Protein AF-A0A8H5QKA5-F1 (afdb_monomer)

Secondary structure (DSSP, 8-state):
---------------------------PPPPHHHHH----HHHHHHHHHHHTT-----SSSB---TTSHHHHHHHHHHHHHHHHTT-EEEEBTT--EEEEE--S-TTSPPEEEEEES---TTB-SSTTHHHHHHHHHHHHHHHHTT---SS-EEEEEESSSS-SSEESSSHHHHHHTTSS-HHHHHT-EETT--S-BHHHHHHHHT---SB--STTTS--SEEEEEEE-SSSTTTTTT-SEEEEEEE-EEEEEEEEEE---EETTTS-GGG---HHHHHHHHHHHHHHHHHHTTSEEEEEEEEEES-STTEE--EEEEEEEEEESSHHHHHHHHHHHHHHHHHHHHHHT-EEEEEEEEEEPPEE--HHHHHHHHHHHGGG--EEEE-S--THHHHTTTS-EEEEEE--GGG--SSTT----HHHHHHHHHHHHHHHHHHHHHHT-TTTTTSSS--------------------------------------------------PPP----SHHHHHHHHHTT---S--PPPPPPPP--------PPPPSSS-HHHHT-HHHHHHHHHHHHHHHHHH----GGGTTS-TT---IIIIIHHHHHHT-HHHHHHHHHHHHHHHHHTTS--TT-HHHHHHHHHHHHHHHHS---SSPPPHHHHHHHHHHHHHHHHH-TTTTTTHHHHHHHHHHHHHH-GGGTT---TTHHHHHHHHHHHHHHHHHSS-S-SPPPPHHHHHTTSPPHHHHHHHS-GGGTT-SS-TTSSS-GGGHHHHHHHHHHHHHHHTT-EEPP----------PPP------PPP-EEHHHHHHHHHHHHHHHHHHHHHT---GGG--S----------HHHHHHHHHHHHHHHHHHHIIIIIS---TTSHHHHHHHHHHHHHTTSS-TTSTTGGGGHHHHHHHHHT--SHHHHHHHHHHHTT--GGGGGTHHHHHHHHHHHHHHHHH-TT--HHHHGGGS-TTGGGSS--

pLDDT: mean 76.76, std 24.2, range [22.05, 98.88]

Solvent-accessible surface area (backbone atoms only — not comparable to full-atom values): 55993 Å² total; per-residue (Å²): 142,89,89,86,83,61,64,75,73,71,96,74,74,89,74,79,77,72,81,75,80,88,71,84,75,73,93,69,76,82,48,74,64,61,72,64,66,64,66,64,44,68,58,46,48,50,48,44,60,55,52,53,66,45,40,51,93,62,103,40,55,25,22,16,37,54,60,36,80,34,27,41,50,47,55,51,49,52,50,54,56,35,46,73,77,67,22,54,73,48,34,15,56,60,42,26,36,36,33,33,40,81,27,78,40,72,87,45,47,28,40,33,25,17,34,21,65,40,32,36,74,31,7,26,66,37,62,32,36,44,7,30,46,29,31,51,43,38,55,50,32,33,61,77,71,67,59,78,47,47,39,16,43,27,28,32,33,42,27,36,46,71,20,65,45,34,48,63,50,33,38,28,32,32,22,25,51,64,68,43,52,67,70,63,50,28,62,18,36,36,83,89,67,56,91,59,33,46,40,60,34,26,51,73,67,67,36,56,36,82,42,64,48,32,38,95,75,50,54,56,57,26,44,40,32,38,36,53,52,60,30,46,72,34,48,80,66,76,28,42,25,31,22,32,58,38,38,44,18,38,40,28,36,34,42,38,28,37,38,43,74,42,48,58,89,76,57,54,78,95,73,54,17,42,12,50,65,44,47,55,53,41,53,61,48,41,41,51,42,13,65,77,53,73,40,47,42,43,81,76,47,79,51,67,27,61,87,52,99,56,42,32,24,18,35,20,40,37,33,35,46,31,34,22,81,45,64,70,45,38,54,50,43,55,54,50,44,56,50,47,46,53,49,45,25,62,79,44,67,32,50,75,50,78,48,56,52,43,70,44,67,60,47,67,45,32,68,72,32,28,50,19,32,44,61,30,34,46,91,52,33,45,83,48,76,39,83,72,91,58,52,63,73,30,42,50,78,76,26,47,13,26,42,36,28,16,29,14,50,95,18,40,50,75,25,51,76,27,42,61,56,62,69,25,53,34,51,34,28,41,16,50,46,30,14,52,53,52,46,36,56,44,66,69,32,94,81,42,64,85,74,77,67,86,82,82,82,89,78,82,84,85,83,91,84,83,87,83,85,90,90,82,82,92,83,91,86,84,89,89,88,84,91,89,87,89,89,80,90,85,79,89,86,90,88,88,80,81,93,74,98,80,82,80,89,82,81,81,81,72,62,72,58,56,61,54,50,31,62,75,71,72,61,78,74,100,84,73,84,84,82,81,87,79,86,73,88,81,69,100,62,86,74,85,68,80,82,74,89,80,63,66,67,74,61,77,69,32,69,68,52,52,54,25,45,56,44,32,54,72,43,31,62,77,76,72,42,53,75,67,82,85,65,66,81,57,60,99,85,68,74,56,54,57,58,42,19,45,48,55,44,20,77,79,26,72,24,25,35,30,26,47,37,18,49,30,42,48,59,63,43,61,85,74,53,87,65,94,73,47,65,66,33,53,49,28,43,53,49,14,51,50,41,47,69,64,52,70,94,71,92,72,90,76,58,69,66,62,36,50,34,46,25,39,24,23,39,45,46,20,65,75,40,42,77,86,30,51,68,25,52,60,50,20,50,54,35,46,44,60,56,63,72,39,76,89,49,62,79,58,70,54,83,27,48,62,58,38,53,43,55,40,52,49,40,50,34,35,37,40,64,27,94,60,86,82,69,83,86,66,52,72,73,68,48,60,55,74,46,83,46,72,54,52,52,70,51,59,45,64,73,90,37,75,84,41,79,46,39,61,91,40,64,32,39,72,66,51,52,41,37,45,46,50,45,18,49,51,42,38,40,59,75,71,62,30,55,39,78,71,87,73,94,69,83,86,79,79,82,87,86,82,80,88,78,92,83,72,86,74,76,79,69,43,48,39,69,58,49,53,52,52,51,51,49,36,52,50,42,45,55,52,33,64,60,73,67,65,84,65,81,87,74,66,84,69,89,78,76,93,85,62,100,63,82,58,65,68,59,41,39,48,26,35,27,58,15,43,53,32,29,50,52,42,48,44,38,31,59,69,67,50,41,51,46,80,34,70,68,42,44,50,35,31,49,49,29,55,58,43,51,60,76,49,50,50,88,42,68,50,41,77,54,47,52,64,29,50,49,52,28,48,78,39,49,75,51,68,66,58,47,50,52,48,46,62,59,49,75,52,38,63,71,85,43,64,84,42,33,75,54,54,54,47,44,41,56,48,49,47,54,54,42,72,73,40,70,81,54,36,48,86,71,48,58,81,70,55,64,85,80,55,69,75,69,55,45,104

Sequence (988 aa):
MNSRASLYFSTRRSHLWARPRRRSFSTTTISAQCKQLSISADRLWNDIHHTSQWSSPSPGGLTRLCADDNDKKVRDWFRDQAQSIGATYKVNTIGAQFAILQGTDNSIPPIAMGSHLDSVLTGGKFDGVLGVLAGLEVLRSLKEQGITTHAPIAVVNWTNEEGSRFVPSLGASTVWAEEATVEEVHASRTLDGSPVTMGEELERIGYIGKEPSTFSEFPLSAHFELHNEQGVELENSGKSIGWTSVWQAVYGFEVHLHGQDGHAATYTMNRRQDALVGAAKVIAGIERLAHEFEGFATPTAIHSGPIGFCNIQSTTKTCYLMGNINDARLTAMRKGMEQLVKQTATEHGLTFEIHKVIDLPTGHFTPAAVDCAKRGCGDKGKEITCMSGHDSLMTVLRVPTAMIFVRSRDGISHCAKEWSDKEDCADGALALGQAVLHYDELLSSPSAAQSLIPEADASSQSSRSSYPDPESPDPESEYPADTGIVSASNDKTQAVVRHDPNVSWDTSLHPLFGDIYSLLSGNLSQDSPMPRAVSPIIIDFPPISWPGSDLQTDLVNSSTHHVLWDYFTQRALQVFLCWEPNDARLDKEYNDPYQENIPTVAVRSRPMMLASLALSAFHFAGAGGNFDNNPLVTSLMLEASKALAASRFQQQPRTCEELLATIGTASFLYLLKPTLYADMLPLSRTAAICLLSDARWKNVQMPGYQAIMQIFRWLDICAQCSLKHHVPILDEHTESHLYLRDNERANNLSSSYQQWFVHPLYAFAEALISPLKLVAWLIRVKQQGYIKPSPTYLIPTTGEGPEADSSSSAPFTLSRDRFDELVQEAEKMIRCSCSSVSFDDSQSHIPYNSSSNAPDLRTDLHHITAAVESALIILFYTRLQDVPWTSGLVRSHVAHIVDSLSDVEAGSRSANGIVFPLFVAGLEAVDTENRLKIVKKMDHLPGIWSHRESRFVACLRDVWKIRDSDPGAVWISWIHQVSPEFEDYIPC

Nearest PDB structures (foldseek):
  2v8d-assembly1_A  TM=7.983E-01  e=2.064E-35  Lachancea kluyveri
  4wjb-assembly1_D  TM=7.613E-01  e=1.268E-35  Burkholderia cenocepacia J2315
  3n5f-assembly1_B  TM=7.824E-01  e=3.994E-29  Geobacillus stearothermophilus
  4pxd-assembly1_B  TM=9.186E-01  e=3.989E-27  Escherichia coli K-12
  1z2l-assembly1_B  TM=7.580E-01  e=5.435E-26  Escherichia coli K-12

Radius of gyration: 36.82 Å; Cα contacts (8 Å, |Δi|>4): 1584; chains: 1; bounding box: 89×104×116 Å

Foldseek 3Di:
DDDDQAFDPDPDDPPPPDDDPDDDDPPDPQDPLLVLFAFDLVQLVVLLVVLQVLADDAPFARAFAFLDPSLLVNLVVLQVLLVVLPFDWFAAQLQKIKTKAAAPDAVAAAAEWAFADHAARFFHSFARVLGLSLLSRLSVRCSVSVPHFHYIHMYIHFTQQVCRAFPDHLLLLCVQLVSDPSVVSQQTHGPVPDPHGSSNSCVVSVRSTDQHSYCVRRNHAEYETEGAQLDCPCVVVVFFKEWEWKAWWKWKKKKKKFWDKDFQPPPDPVRGLARVVLVVQLQVQLQVLCVVLVWDKDFPDKDWDDDDPGMRTGIIMIIMMITDNDVVSVVVSVVSSVVSSVVSCVVSVIDMDMGTNDTGHMDTAAVQLSVLLDVLLPPSYDYDYHHDDTSQSSRSSPHRYIYMHGYWVVSHTSHNNTDGDSVSSSSSSSSRSSSSSSVSVLVPDPVNVVPGDDDDDPDDDDDDDDDDDDDDDYDDDDDDDDDDDDDDDDDDDDDDDDDDPDDDDDPPPPDPVVVVVCVQVVDDDDDDDDDDDDDDPDPPDDQPDDDPDPDDVVLVVDPLLVVLVVLQLVCLLLVAFQDDPLVVVQDPPDDDLSNWQQVVLLSVAVLSSLLSSLVSVLQVCVVPDDRPCRPSSVVSLVRSVVSLPVPDPDDDPDDLSNLLSLLNSLLSSCVRFVVVSVCSLVSNLVSLLSQQVDPVNLQDAGRNPLLSLLSSLQLLLLQLQFLDQSDAADDPVSLLSSQDDPSCVVRHQDPSCPVPLPRGSDLAGSLVSRLSSLLSNLLNCVLVVLEDEDDDPDDDDDDDDDDDDDDDDDGHHDYPVVSVVSLVVSVVSLVVSVVVSDDDPVSPPDDDDPPDPDPDSSLLSNLLHLLSSLLSVLSSCQRVVLHFLPDPSNQVSLVSLLVSNLPNDLPHSSLVSSVSSLLSSLLSPPDPVSVVSSLVSLCRHDTPSVVVSVLSNVQSVQSCVQCVVPSSDGPSRSSVVGDPVSVRPRSD

Structure (mmCIF, N/CA/C/O backbone):
data_AF-A0A8H5QKA5-F1
#
_entry.id   AF-A0A8H5QKA5-F1
#
loop_
_atom_site.group_PDB
_atom_site.id
_atom_site.type_symbol
_atom_site.label_atom_id
_atom_site.label_alt_id
_atom_site.label_comp_id
_atom_site.label_asym_id
_atom_site.label_entity_id
_atom_site.label_seq_id
_atom_site.pdbx_PDB_ins_code
_atom_site.Cartn_x
_atom_site.Cartn_y
_atom_site.Cartn_z
_atom_site.occupancy
_atom_site.B_iso_or_equiv
_atom_site.auth_seq_id
_atom_site.auth_comp_id
_atom_site.auth_asym_id
_atom_site.auth_atom_id
_atom_site.pdbx_PDB_model_num
ATOM 1 N N . MET A 1 1 ? -19.096 12.117 -34.069 1.00 24.89 1 MET A N 1
ATOM 2 C CA . MET A 1 1 ? -19.775 12.585 -32.842 1.00 24.89 1 MET A CA 1
ATOM 3 C C . MET A 1 1 ? -19.013 12.016 -31.658 1.00 24.89 1 MET A C 1
ATOM 5 O O . MET A 1 1 ? -19.157 10.829 -31.431 1.00 24.89 1 MET A O 1
ATOM 9 N N . ASN A 1 2 ? -18.141 12.804 -31.018 1.00 28.11 2 ASN A N 1
ATOM 10 C CA . ASN A 1 2 ? -17.542 12.551 -29.694 1.00 28.11 2 ASN A CA 1
ATOM 11 C C . ASN A 1 2 ? -16.556 13.693 -29.397 1.00 28.11 2 ASN A C 1
ATOM 13 O O . ASN A 1 2 ? -15.420 13.661 -29.850 1.00 28.11 2 ASN A O 1
ATOM 17 N N . SER A 1 3 ? -17.020 14.732 -28.702 1.00 27.25 3 SER A N 1
ATOM 18 C CA . SER A 1 3 ? -16.184 15.843 -28.219 1.00 27.25 3 SER A CA 1
ATOM 19 C C . SER A 1 3 ? -16.948 16.637 -27.150 1.00 27.25 3 SER A C 1
ATOM 21 O O . SER A 1 3 ? -17.414 17.748 -27.405 1.00 27.25 3 SER A O 1
ATOM 23 N N . ARG A 1 4 ? -17.173 16.020 -25.983 1.00 30.81 4 ARG A N 1
ATOM 24 C CA . ARG A 1 4 ? -17.752 16.644 -24.775 1.00 30.81 4 ARG A CA 1
ATOM 25 C C . ARG A 1 4 ? -17.465 15.761 -23.555 1.00 30.81 4 ARG A C 1
ATOM 27 O O . ARG A 1 4 ? -18.316 15.016 -23.094 1.00 30.81 4 ARG A O 1
ATOM 34 N N . ALA A 1 5 ? -16.227 15.838 -23.084 1.00 29.02 5 ALA A N 1
ATOM 35 C CA . ALA A 1 5 ? -15.789 15.326 -21.790 1.00 29.02 5 ALA A CA 1
ATOM 36 C C . ALA A 1 5 ? -14.790 16.350 -21.237 1.00 29.02 5 ALA A C 1
ATOM 38 O O . ALA A 1 5 ? -13.581 16.249 -21.424 1.00 29.02 5 ALA A O 1
ATOM 39 N N . SER A 1 6 ? -15.324 17.435 -20.687 1.00 30.33 6 SER A N 1
ATOM 40 C CA . SER A 1 6 ? -14.548 18.524 -20.095 1.00 30.33 6 SER A CA 1
ATOM 41 C C . SER A 1 6 ? -15.332 19.000 -18.887 1.00 30.33 6 SER A C 1
ATOM 43 O O . SER A 1 6 ? -16.369 19.638 -19.070 1.00 30.33 6 SER A O 1
ATOM 45 N N . LEU A 1 7 ? -14.890 18.660 -17.673 1.00 40.94 7 LEU A N 1
ATOM 46 C CA . LEU A 1 7 ? -15.594 19.123 -16.481 1.00 40.94 7 LEU A CA 1
ATOM 47 C C . LEU A 1 7 ? -15.355 20.615 -16.237 1.00 40.94 7 LEU A C 1
ATOM 49 O O . LEU A 1 7 ? -14.324 21.206 -16.587 1.00 40.94 7 LEU A O 1
ATOM 53 N N . TYR A 1 8 ? -16.390 21.240 -15.687 1.00 39.12 8 TYR A N 1
ATOM 54 C CA . TYR A 1 8 ? -16.582 22.676 -15.727 1.00 39.12 8 TYR A CA 1
ATOM 55 C C . TYR A 1 8 ? -16.030 23.365 -14.476 1.00 39.12 8 TYR A C 1
ATOM 57 O O . TYR A 1 8 ? -16.738 23.562 -13.504 1.00 39.12 8 TYR A O 1
ATOM 65 N N . PHE A 1 9 ? -14.828 23.929 -14.585 1.00 30.67 9 PHE A N 1
ATOM 66 C CA . PHE A 1 9 ? -14.593 25.258 -14.012 1.00 30.67 9 PHE A CA 1
ATOM 67 C C . PHE A 1 9 ? -14.630 26.269 -15.158 1.00 30.67 9 PHE A C 1
ATOM 69 O O . PHE A 1 9 ? -13.614 26.574 -15.791 1.00 30.67 9 PHE A O 1
ATOM 76 N N . SER A 1 10 ? -15.838 26.743 -15.490 1.00 28.38 10 SER A N 1
ATOM 77 C CA . SER A 1 10 ? -15.989 27.851 -16.438 1.00 28.38 10 SER A CA 1
ATOM 78 C C . SER A 1 10 ? -15.592 29.156 -15.750 1.00 28.38 10 SER A C 1
ATOM 80 O O . SER A 1 10 ? -15.997 29.419 -14.619 1.00 28.38 10 SER A O 1
ATOM 82 N N . THR A 1 11 ? -14.830 30.007 -16.433 1.00 29.91 11 THR A N 1
ATOM 83 C CA . THR A 1 11 ? -14.388 31.315 -15.928 1.00 29.91 11 THR A CA 1
ATOM 84 C C . THR A 1 11 ? -15.537 32.331 -15.886 1.00 29.91 11 THR A C 1
ATOM 86 O O . THR A 1 11 ? -15.557 33.327 -16.613 1.00 29.91 11 THR A O 1
ATOM 89 N N . ARG A 1 12 ? -16.523 32.108 -15.008 1.00 27.41 12 ARG A N 1
ATOM 90 C CA . ARG A 1 12 ? -17.637 33.030 -14.761 1.00 27.41 12 ARG A CA 1
ATOM 91 C C . ARG A 1 12 ? -17.495 33.741 -13.418 1.00 27.41 12 ARG A C 1
ATOM 93 O O . ARG A 1 12 ? -17.854 33.222 -12.375 1.00 27.41 12 ARG A O 1
ATOM 100 N N . ARG A 1 13 ? -17.064 35.002 -13.530 1.00 28.56 13 ARG A N 1
ATOM 101 C CA . ARG A 1 13 ? -17.043 36.058 -12.502 1.00 28.56 13 ARG A CA 1
ATOM 102 C C . ARG A 1 13 ? -16.205 35.759 -11.258 1.00 28.56 13 ARG A C 1
ATOM 104 O O . ARG A 1 13 ? -16.647 35.152 -10.293 1.00 28.56 13 ARG A O 1
ATOM 111 N N . SER A 1 14 ? -15.052 36.421 -11.221 1.00 26.06 14 SER A N 1
ATOM 112 C CA . SER A 1 14 ? -14.378 36.820 -9.989 1.00 26.06 14 SER A CA 1
ATOM 113 C C . SER A 1 14 ? -15.301 37.698 -9.128 1.00 26.06 14 SER A C 1
ATOM 115 O O . SER A 1 14 ? -15.267 38.932 -9.213 1.00 26.06 14 SER A O 1
ATOM 117 N N . HIS A 1 15 ? -16.131 37.081 -8.291 1.00 27.50 15 HIS A N 1
ATOM 118 C CA . HIS A 1 15 ? -16.776 37.789 -7.195 1.00 27.50 15 HIS A CA 1
ATOM 119 C C . HIS A 1 15 ? -15.710 38.094 -6.141 1.00 27.50 15 HIS A C 1
ATOM 121 O O . HIS A 1 15 ? -15.294 37.236 -5.368 1.00 27.50 15 HIS A O 1
ATOM 127 N N . LEU A 1 16 ? -15.233 39.342 -6.154 1.00 26.19 16 LEU A N 1
ATOM 128 C CA . LEU A 1 16 ? -14.386 39.910 -5.111 1.00 26.19 16 LEU A CA 1
ATOM 129 C C . LEU A 1 16 ? -15.152 39.880 -3.783 1.00 26.19 16 LEU A C 1
ATOM 131 O O . LEU A 1 16 ? -15.903 40.805 -3.474 1.00 26.19 16 LEU A O 1
ATOM 135 N N . TRP A 1 17 ? -14.949 38.824 -2.996 1.00 28.30 17 TRP A N 1
ATOM 136 C CA . TRP A 1 17 ? -15.442 38.751 -1.626 1.00 28.30 17 TRP A CA 1
ATOM 137 C C . TRP A 1 17 ? -14.811 39.888 -0.817 1.00 28.30 17 TRP A C 1
ATOM 139 O O . TRP A 1 17 ? -13.620 39.884 -0.496 1.00 28.30 17 TRP A O 1
ATOM 149 N N . ALA A 1 18 ? -15.614 40.909 -0.517 1.00 25.70 18 ALA A N 1
ATOM 150 C CA . ALA A 1 18 ? -15.181 42.028 0.301 1.00 25.70 18 ALA A CA 1
ATOM 151 C C . ALA A 1 18 ? -14.789 41.515 1.694 1.00 25.70 18 ALA A C 1
ATOM 153 O O . ALA A 1 18 ? -15.564 40.808 2.335 1.00 25.70 18 ALA A O 1
ATOM 154 N N . ARG A 1 19 ? -13.590 41.891 2.168 1.00 23.58 19 ARG A N 1
ATOM 155 C CA . ARG A 1 19 ? -13.053 41.488 3.481 1.00 23.58 19 ARG A CA 1
ATOM 156 C C . ARG A 1 19 ? -14.119 41.614 4.584 1.00 23.58 19 ARG A C 1
ATOM 158 O O . ARG A 1 19 ? -14.478 42.748 4.924 1.00 23.58 19 ARG A O 1
ATOM 165 N N . PRO A 1 20 ? -14.557 40.510 5.219 1.00 27.73 20 PRO A N 1
ATOM 166 C CA . PRO A 1 20 ? -15.410 40.598 6.393 1.00 27.73 20 PRO A CA 1
ATOM 167 C C . PRO A 1 20 ? -14.662 41.333 7.508 1.00 27.73 20 PRO A C 1
ATOM 169 O O . PRO A 1 20 ? -13.478 41.085 7.762 1.00 27.73 20 PRO A O 1
ATOM 172 N N . ARG A 1 21 ? -15.339 42.252 8.203 1.00 25.05 21 ARG A N 1
ATOM 173 C CA . ARG A 1 21 ? -14.777 42.866 9.415 1.00 25.05 21 ARG A CA 1
ATOM 174 C C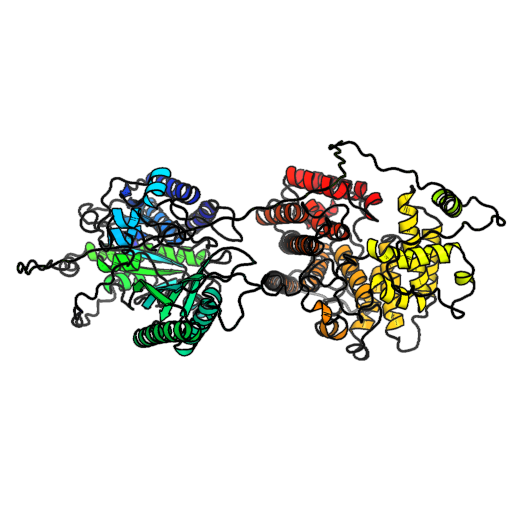 . ARG A 1 21 ? -14.522 41.761 10.440 1.00 25.05 21 ARG A C 1
ATOM 176 O O . ARG A 1 21 ? -15.478 41.115 10.861 1.00 25.05 21 ARG A O 1
ATOM 183 N N . ARG A 1 22 ? -13.270 41.601 10.893 1.00 27.89 22 ARG A N 1
ATOM 184 C CA . ARG A 1 22 ? -12.928 40.752 12.049 1.00 27.89 22 ARG A CA 1
ATOM 185 C C . ARG A 1 22 ? -13.840 41.112 13.228 1.00 27.89 22 ARG A C 1
ATOM 187 O O . ARG A 1 22 ? -13.653 42.152 13.856 1.00 27.89 22 ARG A O 1
ATOM 194 N N . ARG A 1 23 ? -14.802 40.243 13.538 1.00 31.03 23 ARG A N 1
ATOM 195 C CA . ARG A 1 23 ? -15.456 40.183 14.845 1.00 31.03 23 ARG A CA 1
ATOM 196 C C . ARG A 1 23 ? -14.799 39.042 15.605 1.00 31.03 23 ARG A C 1
ATOM 198 O O . ARG A 1 23 ? -14.806 37.911 15.136 1.00 31.03 23 ARG A O 1
ATOM 205 N N . SER A 1 24 ? -14.207 39.349 16.753 1.00 26.58 24 SER A N 1
ATOM 206 C CA . SER A 1 24 ? -13.803 38.323 17.708 1.00 26.58 24 SER A CA 1
ATOM 207 C C . SER A 1 24 ? -15.070 37.727 18.313 1.00 26.58 24 SER A C 1
ATOM 209 O O . SER A 1 24 ? -15.745 38.397 19.100 1.00 26.58 24 SER A O 1
ATOM 211 N N . PHE A 1 25 ? -15.407 36.495 17.944 1.00 36.59 25 PHE A N 1
ATOM 212 C CA . PHE A 1 25 ? -16.383 35.732 18.709 1.00 36.59 25 PHE A CA 1
ATOM 213 C C . PHE A 1 25 ? -15.787 35.452 20.092 1.00 36.59 25 PHE A C 1
ATOM 215 O O . PHE A 1 25 ? -14.603 35.137 20.222 1.00 36.59 25 PHE A O 1
ATOM 222 N N . SER A 1 26 ? -16.584 35.688 21.134 1.00 31.55 26 SER A N 1
ATOM 223 C CA . SER A 1 26 ? -16.154 35.470 22.514 1.00 31.55 26 SER A CA 1
ATOM 224 C C . SER A 1 26 ? -15.834 33.990 22.719 1.00 31.55 26 SER A C 1
ATOM 226 O O . SER A 1 26 ? -16.524 33.134 22.162 1.00 31.55 26 SER A O 1
ATOM 228 N N . THR A 1 27 ? -14.813 33.693 23.527 1.00 34.12 27 THR A N 1
ATOM 229 C CA . THR A 1 27 ? -14.475 32.337 23.980 1.00 34.12 27 THR A CA 1
ATOM 230 C C . THR A 1 27 ? -15.688 31.715 24.667 1.00 34.12 27 THR A C 1
ATOM 232 O O . THR A 1 27 ? -15.930 31.937 25.855 1.00 34.12 27 THR A O 1
ATOM 235 N N . THR A 1 28 ? -16.477 30.977 23.893 1.00 40.38 28 THR A N 1
ATOM 236 C CA . THR A 1 28 ? -17.742 30.402 24.340 1.00 40.38 28 THR A CA 1
ATOM 237 C C . THR A 1 28 ? -17.443 29.078 25.027 1.00 40.38 28 THR A C 1
ATOM 239 O O . THR A 1 28 ? -16.646 28.275 24.547 1.00 40.38 28 THR A O 1
ATOM 242 N N . THR A 1 29 ? -18.022 28.883 26.209 1.00 48.53 29 THR A N 1
ATOM 243 C CA . THR A 1 29 ? -17.815 27.678 27.014 1.00 48.53 29 THR A CA 1
ATOM 244 C C . THR A 1 29 ? -18.280 26.446 26.240 1.00 48.53 29 THR A C 1
ATOM 246 O O . THR A 1 29 ? -19.410 26.444 25.764 1.00 48.53 29 THR A O 1
ATOM 249 N N . ILE A 1 30 ? -17.443 25.400 26.160 1.00 55.50 30 ILE A N 1
ATOM 250 C CA . ILE A 1 30 ? -17.816 24.102 25.565 1.00 55.50 30 ILE A CA 1
ATOM 251 C C . ILE A 1 30 ? -19.165 23.665 26.155 1.00 55.50 30 ILE A C 1
ATOM 253 O O . ILE A 1 30 ? -19.295 23.585 27.387 1.00 55.50 30 ILE A O 1
ATOM 257 N N . SER A 1 31 ? -20.147 23.412 25.286 1.00 66.44 31 SER A N 1
ATOM 258 C CA . SER A 1 31 ? -21.514 23.083 25.683 1.00 66.44 31 SER A CA 1
ATOM 259 C C . SER A 1 31 ? -21.586 21.796 26.506 1.00 66.44 31 SER A C 1
ATOM 261 O O . SER A 1 31 ? -20.675 20.962 26.506 1.00 66.44 31 SER A O 1
ATOM 263 N N . ALA A 1 32 ? -22.692 21.622 27.232 1.00 69.12 32 ALA A N 1
ATOM 264 C CA . ALA A 1 32 ? -22.928 20.396 27.990 1.00 69.12 32 ALA A CA 1
ATOM 265 C C . ALA A 1 32 ? -22.979 19.158 27.074 1.00 69.12 32 ALA A C 1
ATOM 267 O O . ALA A 1 32 ? -22.474 18.110 27.460 1.00 69.12 32 ALA A O 1
ATOM 268 N N . GLN A 1 33 ? -23.512 19.299 25.854 1.00 75.44 33 GLN A N 1
ATOM 269 C CA . GLN A 1 33 ? -23.615 18.216 24.873 1.00 75.44 33 GLN A CA 1
ATOM 270 C C . GLN A 1 33 ? -22.240 17.819 24.313 1.00 75.44 33 GLN A C 1
ATOM 272 O O . GLN A 1 33 ? -21.903 16.637 24.336 1.00 75.44 33 GLN A O 1
ATOM 277 N N . CYS A 1 34 ? -21.386 18.779 23.930 1.00 77.06 34 CYS A N 1
ATOM 278 C CA . CYS A 1 34 ? -20.024 18.468 23.467 1.00 77.06 34 CYS A CA 1
ATOM 279 C C . CYS A 1 34 ? -19.136 17.840 24.554 1.00 77.06 34 CYS A C 1
ATOM 281 O O . CYS A 1 34 ? -18.244 17.060 24.232 1.00 77.06 34 CYS A O 1
ATOM 283 N N . LYS A 1 35 ? -19.381 18.146 25.839 1.00 80.81 35 LYS A N 1
ATOM 284 C CA . LYS A 1 35 ? -18.716 17.478 26.977 1.00 80.81 35 LYS A CA 1
ATOM 285 C C . LYS A 1 35 ? -19.271 16.090 27.294 1.00 80.81 35 LYS A C 1
ATOM 287 O O . LYS A 1 35 ? -18.595 15.325 27.974 1.00 80.81 35 LYS A O 1
ATOM 292 N N . GLN A 1 36 ? -20.506 15.806 26.887 1.00 88.81 36 GLN A N 1
ATOM 293 C CA . GLN A 1 36 ? -21.163 14.523 27.116 1.00 88.81 36 GLN A CA 1
ATOM 294 C C . GLN A 1 36 ? -20.765 13.495 26.054 1.00 88.81 36 GLN A C 1
ATOM 296 O O . GLN A 1 36 ? -20.614 12.326 26.396 1.00 88.81 36 GLN A O 1
ATOM 301 N N . LEU A 1 37 ? -20.591 13.928 24.798 1.00 96.12 37 LEU A N 1
ATOM 302 C CA . LEU A 1 37 ? -20.273 13.040 23.684 1.00 96.12 37 LEU A CA 1
ATOM 303 C C . LEU A 1 37 ? -18.957 12.281 23.913 1.00 96.12 37 LEU A C 1
ATOM 305 O O . LEU A 1 37 ? -17.893 12.869 24.102 1.00 96.12 37 LEU A O 1
ATOM 309 N N . SER A 1 38 ? -19.047 10.960 23.813 1.00 96.62 38 SER A N 1
ATOM 310 C CA . SER A 1 38 ? -17.927 10.017 23.785 1.00 96.62 38 SER A CA 1
ATOM 311 C C . SER A 1 38 ? -18.076 9.045 22.609 1.00 96.62 38 SER A C 1
ATOM 313 O O . SER A 1 38 ? -19.183 8.839 22.112 1.00 96.62 38 SER A O 1
ATOM 315 N N . ILE A 1 39 ? -16.974 8.457 22.142 1.00 97.81 39 ILE A N 1
ATOM 316 C CA . ILE A 1 39 ? -16.914 7.576 20.961 1.00 97.81 39 ILE A CA 1
ATOM 317 C C . ILE A 1 39 ? -16.450 6.177 21.376 1.00 97.81 39 ILE A C 1
ATOM 319 O O . ILE A 1 39 ? -15.522 6.054 22.178 1.00 97.81 39 ILE A O 1
ATOM 323 N N . SER A 1 40 ? -17.049 5.117 20.819 1.00 98.12 40 SER A N 1
ATOM 324 C CA . SER A 1 40 ? -16.543 3.756 21.020 1.00 98.12 40 SER A CA 1
ATOM 325 C C . SER A 1 40 ? -15.395 3.462 20.051 1.00 98.12 40 SER A C 1
ATOM 327 O O . SER A 1 40 ? -15.599 3.018 18.921 1.00 98.12 40 SER A O 1
ATOM 329 N N . ALA A 1 41 ? -14.163 3.688 20.519 1.00 97.88 41 ALA A N 1
ATOM 330 C CA . ALA A 1 41 ? -12.943 3.389 19.765 1.00 97.88 41 ALA A CA 1
ATOM 331 C C . ALA A 1 41 ? -12.881 1.921 19.301 1.00 97.88 41 ALA A C 1
ATOM 333 O O . ALA A 1 41 ? -12.451 1.642 18.186 1.00 97.88 41 ALA A O 1
ATOM 334 N N . ASP A 1 42 ? -13.343 0.978 20.132 1.00 98.19 42 ASP A N 1
ATOM 335 C CA . ASP A 1 42 ? -13.411 -0.444 19.777 1.00 98.19 42 ASP A CA 1
ATOM 336 C C . ASP A 1 42 ? -14.384 -0.705 18.624 1.00 98.19 42 ASP A C 1
ATOM 338 O O . ASP A 1 42 ? -14.052 -1.447 17.702 1.00 98.19 42 ASP A O 1
ATOM 342 N N . ARG A 1 43 ? -15.575 -0.097 18.652 1.00 98.31 43 ARG A N 1
ATOM 343 C CA . ARG A 1 43 ? -16.610 -0.322 17.636 1.00 98.31 43 ARG A CA 1
ATOM 344 C C . ARG A 1 43 ? -16.225 0.282 16.289 1.00 98.31 43 ARG A C 1
ATOM 346 O O . ARG A 1 43 ? -16.306 -0.422 15.289 1.00 98.31 43 ARG A O 1
ATOM 353 N N . LEU A 1 44 ? -15.731 1.522 16.272 1.00 98.69 44 LEU A N 1
ATOM 354 C CA . LEU A 1 44 ? -15.220 2.160 15.054 1.00 98.69 44 LEU A CA 1
ATOM 355 C C . LEU A 1 44 ? -14.085 1.340 14.424 1.00 98.69 44 LEU A C 1
ATOM 357 O O . LEU A 1 44 ? -14.117 1.041 13.233 1.00 98.69 44 LEU A O 1
ATOM 361 N N . TRP A 1 45 ? -13.111 0.923 15.236 1.00 98.50 45 TRP A N 1
ATOM 362 C CA . TRP A 1 45 ? -11.977 0.116 14.784 1.00 98.50 45 TRP A CA 1
ATOM 363 C C . TRP A 1 45 ? -12.403 -1.233 14.199 1.00 98.50 45 TRP A C 1
ATOM 365 O O . TRP A 1 45 ? -11.953 -1.628 13.121 1.00 98.50 45 TRP A O 1
ATOM 375 N N . ASN A 1 46 ? -13.305 -1.928 14.896 1.00 98.19 46 ASN A N 1
ATOM 376 C CA . ASN A 1 46 ? -13.828 -3.213 14.451 1.00 98.19 46 ASN A CA 1
ATOM 377 C C . ASN A 1 46 ? -14.642 -3.078 13.160 1.00 98.19 46 ASN A C 1
ATOM 379 O O . ASN A 1 46 ? -14.519 -3.942 12.298 1.00 98.19 46 ASN A O 1
ATOM 383 N N . ASP A 1 47 ? -15.410 -2.001 12.985 1.00 98.44 47 ASP A N 1
ATOM 384 C CA . ASP A 1 47 ? -16.185 -1.758 11.765 1.00 98.44 47 ASP A CA 1
ATOM 385 C C . ASP A 1 47 ? -15.282 -1.427 10.564 1.00 98.44 47 ASP A C 1
ATOM 387 O O . ASP A 1 47 ? -15.473 -1.995 9.487 1.00 98.44 47 ASP A O 1
ATOM 391 N N . ILE A 1 48 ? -14.240 -0.604 10.736 1.00 98.25 48 ILE A N 1
ATOM 392 C CA . ILE A 1 48 ? -13.219 -0.357 9.695 1.00 98.25 48 ILE A CA 1
ATOM 393 C C . ILE A 1 48 ? -12.564 -1.686 9.273 1.00 98.25 48 ILE A C 1
ATOM 395 O O . ILE A 1 48 ? -12.475 -2.025 8.090 1.00 98.25 48 ILE A O 1
ATOM 399 N N . HIS A 1 49 ? -12.147 -2.504 10.240 1.00 96.00 49 HIS A N 1
ATOM 400 C CA . HIS A 1 49 ? -11.532 -3.799 9.949 1.00 96.00 49 HIS A CA 1
ATOM 401 C C . HIS A 1 49 ? -12.510 -4.851 9.406 1.00 96.00 49 HIS A C 1
ATOM 403 O O . HIS A 1 49 ? -12.096 -5.691 8.610 1.00 96.00 49 HIS A O 1
ATOM 409 N N . HIS A 1 50 ? -13.790 -4.813 9.773 1.00 97.31 50 HIS A N 1
ATOM 410 C CA . HIS A 1 50 ? -14.809 -5.712 9.235 1.00 97.31 50 HIS A CA 1
ATOM 411 C C . HIS A 1 50 ? -15.151 -5.360 7.785 1.00 97.31 50 HIS A C 1
ATOM 413 O O . HIS A 1 50 ? -15.103 -6.226 6.915 1.00 97.31 50 HIS A O 1
ATOM 419 N N . THR A 1 51 ? -15.415 -4.084 7.502 1.00 96.69 51 THR A N 1
ATOM 420 C CA . THR A 1 51 ? -15.753 -3.604 6.153 1.00 96.69 51 THR A CA 1
ATOM 421 C C . THR A 1 51 ? -14.585 -3.734 5.167 1.00 96.69 51 THR A C 1
ATOM 423 O O . THR A 1 51 ? -14.815 -4.008 3.989 1.00 96.69 51 THR A O 1
ATOM 426 N N . SER A 1 52 ? -13.329 -3.634 5.628 1.00 94.56 52 SER A N 1
ATOM 427 C CA . SER A 1 52 ? -12.140 -3.907 4.793 1.00 94.56 52 SER A CA 1
ATOM 428 C C . SER A 1 52 ? -11.979 -5.375 4.357 1.00 94.56 52 SER A C 1
ATOM 430 O O . SER A 1 52 ? -11.135 -5.665 3.515 1.00 94.56 52 SER A O 1
ATOM 432 N N . GLN A 1 53 ? -12.800 -6.308 4.861 1.00 91.69 53 GLN A N 1
ATOM 433 C CA . GLN A 1 53 ? -12.843 -7.695 4.364 1.00 91.69 53 GLN A CA 1
ATOM 434 C C . GLN A 1 53 ? -13.559 -7.811 3.011 1.00 91.69 53 GLN A C 1
ATOM 436 O O . GLN A 1 53 ? -13.384 -8.803 2.303 1.00 91.69 53 GLN A O 1
ATOM 441 N N . TRP A 1 54 ? -14.363 -6.814 2.627 1.00 95.25 54 TRP A N 1
ATOM 442 C CA . TRP A 1 54 ? -14.971 -6.742 1.300 1.00 95.25 54 TRP A CA 1
ATOM 443 C C . TRP A 1 54 ? -14.011 -6.043 0.345 1.00 95.25 54 TRP A C 1
ATOM 445 O O . TRP A 1 54 ? -14.139 -4.857 0.055 1.00 95.25 54 TRP A O 1
ATOM 455 N N . SER A 1 55 ? -13.040 -6.828 -0.112 1.00 91.25 55 SER A N 1
ATOM 456 C CA . SER A 1 55 ? -12.043 -6.468 -1.113 1.00 91.25 55 SER A CA 1
ATOM 457 C C . SER A 1 55 ? -12.082 -7.471 -2.259 1.00 91.25 55 SER A C 1
ATOM 459 O O . SER A 1 55 ? -12.268 -8.672 -2.046 1.00 91.25 55 SER A O 1
ATOM 461 N N . SER A 1 56 ? -11.856 -6.993 -3.476 1.00 85.00 56 SER A N 1
ATOM 462 C CA . SER A 1 56 ? -11.447 -7.836 -4.596 1.00 85.00 56 SER A CA 1
ATOM 463 C C . SER A 1 56 ? -10.001 -8.321 -4.373 1.00 85.00 56 SER A C 1
ATOM 465 O O . SER A 1 56 ? -9.249 -7.661 -3.647 1.00 85.00 56 SER A O 1
ATOM 467 N N . PRO A 1 57 ? -9.584 -9.460 -4.958 1.00 74.69 57 PRO A N 1
ATOM 468 C CA . PRO A 1 57 ? -8.179 -9.866 -4.966 1.00 74.69 57 PRO A CA 1
ATOM 469 C C . PRO A 1 57 ? -7.319 -8.812 -5.671 1.00 74.69 57 PRO A C 1
ATOM 471 O O . PRO A 1 57 ? -7.696 -8.333 -6.741 1.00 74.69 57 PRO A O 1
ATOM 474 N N . SER A 1 58 ? -6.169 -8.462 -5.097 1.00 67.31 58 SER A N 1
ATOM 475 C CA . SER A 1 58 ? -5.279 -7.439 -5.652 1.00 67.31 58 SER A CA 1
ATOM 476 C C . SER A 1 58 ? -3.814 -7.665 -5.263 1.00 67.31 58 SER A C 1
ATOM 478 O O . SER A 1 58 ? -3.541 -8.467 -4.366 1.00 67.31 58 SER A O 1
ATOM 480 N N . PRO A 1 59 ? -2.857 -6.950 -5.894 1.00 49.97 59 PRO A N 1
ATOM 481 C CA . PRO A 1 59 ? -1.435 -7.008 -5.535 1.00 49.97 59 PRO A CA 1
ATOM 482 C C . PRO A 1 59 ? -1.117 -6.484 -4.123 1.00 49.97 59 PRO A C 1
ATOM 484 O O . PRO A 1 59 ? 0.026 -6.564 -3.679 1.00 49.97 59 PRO A O 1
ATOM 487 N N . GLY A 1 60 ? -2.109 -5.931 -3.420 1.00 53.88 60 GLY A N 1
ATOM 488 C CA . GLY A 1 60 ? -2.018 -5.514 -2.029 1.00 53.88 60 GLY A CA 1
ATOM 489 C C . GLY A 1 60 ? -3.060 -4.452 -1.683 1.00 53.88 60 GLY A C 1
ATOM 490 O O . GLY A 1 60 ? -3.267 -3.507 -2.442 1.00 53.88 60 GLY A O 1
ATOM 491 N N . GLY A 1 61 ? -3.639 -4.562 -0.485 1.00 79.06 61 GLY A N 1
ATOM 492 C CA . GLY A 1 61 ? -4.501 -3.535 0.107 1.00 79.06 61 GLY A CA 1
ATOM 493 C C . GLY A 1 61 ? -5.989 -3.860 0.041 1.00 79.06 61 GLY A C 1
ATOM 494 O O . GLY A 1 61 ? -6.380 -5.026 0.015 1.00 79.06 61 GLY A O 1
ATOM 495 N N . LEU A 1 62 ? -6.805 -2.809 0.076 1.00 89.88 62 LEU A N 1
ATOM 496 C CA . LEU A 1 62 ? -8.248 -2.840 -0.119 1.00 89.88 62 LEU A CA 1
ATOM 497 C C . LEU A 1 62 ? -8.571 -2.415 -1.553 1.00 89.88 62 LEU A C 1
ATOM 499 O O . LEU A 1 62 ? -8.138 -1.368 -2.023 1.00 89.88 62 LEU A O 1
ATOM 503 N N . THR A 1 63 ? -9.373 -3.222 -2.230 1.00 93.81 63 THR A N 1
ATOM 504 C CA . THR A 1 63 ? -9.773 -3.019 -3.621 1.00 93.81 63 THR A CA 1
ATOM 505 C C . THR A 1 63 ? -11.284 -3.119 -3.698 1.00 93.81 63 THR A C 1
ATOM 507 O O . THR A 1 63 ? -11.843 -4.205 -3.871 1.00 93.81 63 THR A O 1
ATOM 510 N N . ARG A 1 64 ? -11.953 -1.985 -3.507 1.00 95.88 64 ARG A N 1
ATOM 511 C CA . ARG A 1 64 ? -13.411 -1.877 -3.475 1.00 95.88 64 ARG A CA 1
ATOM 512 C C . ARG A 1 64 ? -13.835 -0.758 -4.415 1.00 95.88 64 ARG A C 1
ATOM 514 O O . ARG A 1 64 ? -14.097 0.365 -3.997 1.00 95.88 64 ARG A O 1
ATOM 521 N N . LEU A 1 65 ? -13.820 -1.067 -5.707 1.00 95.56 65 LEU A N 1
ATOM 522 C CA . LEU A 1 65 ? -14.058 -0.086 -6.755 1.00 95.56 65 LEU A CA 1
ATOM 523 C C . LEU A 1 65 ? -15.532 0.333 -6.784 1.00 95.56 65 LEU A C 1
ATOM 525 O O . LEU A 1 65 ? -16.419 -0.487 -6.541 1.00 95.56 65 LEU A O 1
ATOM 529 N N . CYS A 1 66 ? -15.801 1.586 -7.162 1.00 96.94 66 CYS A N 1
ATOM 530 C CA . CYS A 1 66 ? -17.165 2.104 -7.267 1.00 96.94 66 CYS A CA 1
ATOM 531 C C . CYS A 1 66 ? -18.099 1.159 -8.052 1.00 96.94 66 CYS A C 1
ATOM 533 O O . CYS A 1 66 ? -17.773 0.680 -9.145 1.00 96.94 66 CYS A O 1
ATOM 535 N N . ALA A 1 67 ? -19.273 0.892 -7.477 1.00 96.69 67 ALA A N 1
ATOM 536 C CA . ALA A 1 67 ? -20.319 0.028 -8.014 1.00 96.69 67 ALA A CA 1
ATOM 537 C C . ALA A 1 67 ? -19.870 -1.412 -8.358 1.00 96.69 67 ALA A C 1
ATOM 539 O O . ALA A 1 67 ? -20.501 -2.083 -9.179 1.00 96.69 67 ALA A O 1
ATOM 540 N N . ASP A 1 68 ? -18.783 -1.908 -7.755 1.00 95.44 68 ASP A N 1
ATOM 541 C CA . ASP A 1 68 ? -18.450 -3.335 -7.769 1.00 95.44 68 ASP A CA 1
ATOM 542 C C . ASP A 1 68 ? -19.253 -4.118 -6.701 1.00 95.44 68 ASP A C 1
ATOM 544 O O . ASP A 1 68 ? -20.011 -3.561 -5.899 1.00 95.44 68 ASP A O 1
ATOM 548 N N . ASP A 1 69 ? -19.135 -5.448 -6.703 1.00 97.75 69 ASP A N 1
ATOM 549 C CA . ASP A 1 69 ? -19.885 -6.308 -5.775 1.00 97.75 69 ASP A CA 1
ATOM 550 C C . ASP A 1 69 ? -19.420 -6.197 -4.312 1.00 97.75 69 ASP A C 1
ATOM 552 O O . ASP A 1 69 ? -20.130 -6.638 -3.406 1.00 97.75 69 ASP A O 1
ATOM 556 N N . ASN A 1 70 ? -18.237 -5.642 -4.052 1.00 97.38 70 ASN A N 1
ATOM 557 C CA . ASN A 1 70 ? -17.717 -5.380 -2.713 1.00 97.38 70 ASN A CA 1
ATOM 558 C C . ASN A 1 70 ? -18.148 -3.999 -2.206 1.00 97.38 70 ASN A C 1
ATOM 560 O O . ASN A 1 70 ? -18.517 -3.881 -1.035 1.00 97.38 70 ASN A O 1
ATOM 564 N N . ASP A 1 71 ? -18.206 -2.998 -3.086 1.00 98.38 71 ASP A N 1
ATOM 565 C CA . ASP A 1 71 ? -18.848 -1.712 -2.817 1.00 98.38 71 ASP A CA 1
ATOM 566 C C . ASP A 1 71 ? -20.330 -1.942 -2.470 1.00 98.38 71 ASP A C 1
ATOM 568 O O . ASP A 1 71 ? -20.804 -1.539 -1.408 1.00 98.38 71 ASP A O 1
ATOM 572 N N . LYS A 1 72 ? -21.041 -2.770 -3.250 1.00 98.50 72 LYS A N 1
ATOM 573 C CA . LYS A 1 72 ? -22.404 -3.198 -2.897 1.00 98.50 72 LYS A CA 1
ATOM 574 C C . LYS A 1 72 ? -22.505 -3.766 -1.469 1.00 98.50 72 LYS A C 1
ATOM 576 O O . LYS A 1 72 ? -23.411 -3.376 -0.735 1.00 98.50 72 LYS A O 1
ATOM 581 N N . LYS A 1 73 ? -21.593 -4.659 -1.053 1.00 98.56 73 LYS A N 1
ATOM 582 C CA . LYS A 1 73 ? -21.615 -5.271 0.296 1.00 98.56 73 LYS A CA 1
ATOM 583 C C . LYS A 1 73 ? -21.431 -4.237 1.405 1.00 98.56 73 LYS A C 1
ATOM 585 O O . LYS A 1 73 ? -22.169 -4.284 2.389 1.00 98.56 73 LYS A O 1
ATOM 590 N N . VAL A 1 74 ? -20.490 -3.299 1.257 1.00 98.50 74 VAL A N 1
ATOM 591 C CA . VAL A 1 74 ? -20.276 -2.266 2.284 1.00 98.50 74 VAL A CA 1
ATOM 592 C C . VAL A 1 74 ? -21.444 -1.280 2.340 1.00 98.50 74 VAL A C 1
ATOM 594 O O . VAL A 1 74 ? -21.880 -0.916 3.433 1.00 98.50 74 VAL A O 1
ATOM 597 N N . ARG A 1 75 ? -22.035 -0.932 1.189 1.00 98.69 75 ARG A N 1
ATOM 598 C CA . ARG A 1 75 ? -23.248 -0.107 1.115 1.00 98.69 75 ARG A CA 1
ATOM 599 C C . ARG A 1 75 ? -24.460 -0.802 1.740 1.00 98.69 75 ARG A C 1
ATOM 601 O O . ARG A 1 75 ? -25.239 -0.140 2.431 1.00 98.69 75 ARG A O 1
ATOM 608 N N . ASP A 1 76 ? -24.636 -2.106 1.509 1.00 98.75 76 ASP A N 1
ATOM 609 C CA . ASP A 1 76 ? -25.695 -2.923 2.122 1.00 98.75 76 ASP A CA 1
ATOM 610 C C . ASP A 1 76 ? -25.537 -2.939 3.648 1.00 98.75 76 ASP A C 1
ATOM 612 O O . ASP A 1 76 ? -26.487 -2.665 4.380 1.00 98.75 76 ASP A O 1
ATOM 616 N N . TRP A 1 77 ? -24.319 -3.191 4.134 1.00 98.75 77 TRP A N 1
ATOM 617 C CA . TRP A 1 77 ? -24.019 -3.183 5.562 1.00 98.75 77 TRP A CA 1
ATOM 618 C C . TRP A 1 77 ? -24.246 -1.798 6.186 1.00 98.75 77 TRP A C 1
ATOM 620 O O . TRP A 1 77 ? -24.889 -1.707 7.230 1.00 98.75 77 TRP A O 1
ATOM 630 N N . PHE A 1 78 ? -23.811 -0.711 5.535 1.00 98.81 78 PHE A N 1
ATOM 631 C CA . PHE A 1 78 ? -24.014 0.658 6.027 1.00 98.81 78 PHE A CA 1
ATOM 632 C C . PHE A 1 78 ? -25.505 1.000 6.167 1.00 98.81 78 PHE A C 1
ATOM 634 O O . PHE A 1 78 ? -25.913 1.554 7.192 1.00 98.81 78 PHE A O 1
ATOM 641 N N . ARG A 1 79 ? -26.339 0.601 5.191 1.00 98.62 79 ARG A N 1
ATOM 642 C CA . ARG A 1 79 ? -27.806 0.693 5.298 1.00 98.62 79 ARG A CA 1
ATOM 643 C C . ARG A 1 79 ? -28.304 -0.008 6.557 1.00 98.62 79 ARG A C 1
ATOM 645 O O . ARG A 1 79 ? -29.058 0.588 7.325 1.00 98.62 79 ARG A O 1
ATOM 652 N N . ASP A 1 80 ? -27.909 -1.261 6.751 1.00 98.62 80 ASP A N 1
ATOM 653 C CA . ASP A 1 80 ? -28.440 -2.098 7.825 1.00 98.62 80 ASP A CA 1
ATOM 654 C C . ASP A 1 80 ? -28.015 -1.564 9.208 1.00 98.62 80 ASP A C 1
ATOM 656 O O . ASP A 1 80 ? -28.831 -1.507 10.132 1.00 98.62 80 ASP A O 1
ATOM 660 N N . GLN A 1 81 ? -26.781 -1.057 9.340 1.00 98.62 81 GLN A N 1
ATOM 661 C CA . GLN A 1 81 ? -26.318 -0.380 10.557 1.00 98.62 81 GLN A CA 1
ATOM 662 C C . GLN A 1 81 ? -27.086 0.919 10.834 1.00 98.62 81 GLN A C 1
ATOM 664 O O . GLN A 1 81 ? -27.561 1.117 11.956 1.00 98.62 81 GLN A O 1
ATOM 669 N N . ALA A 1 82 ? -27.264 1.776 9.823 1.00 98.12 82 ALA A N 1
ATOM 670 C CA . ALA A 1 82 ? -28.028 3.018 9.936 1.00 98.12 82 ALA A CA 1
ATOM 671 C C . ALA A 1 82 ? -29.483 2.752 10.364 1.00 98.12 82 ALA A C 1
ATOM 673 O O . ALA A 1 82 ? -30.019 3.412 11.258 1.00 98.12 82 ALA A O 1
ATOM 674 N N . GLN A 1 83 ? -30.119 1.738 9.774 1.00 98.06 83 GLN A N 1
ATOM 675 C CA . GLN A 1 83 ? -31.475 1.338 10.142 1.00 98.06 83 GLN A CA 1
ATOM 676 C C . GLN A 1 83 ? -31.545 0.754 11.562 1.00 98.06 83 GLN A C 1
ATOM 678 O O . GLN A 1 83 ? -32.507 1.041 12.275 1.00 98.06 83 GLN A O 1
ATOM 683 N N . SER A 1 84 ? -30.527 0.017 12.026 1.00 97.62 84 SER A N 1
ATOM 684 C CA . SER A 1 84 ? -30.535 -0.570 13.378 1.00 97.62 84 SER A CA 1
ATOM 685 C C . SER A 1 84 ? -30.567 0.463 14.516 1.00 97.62 84 SER A C 1
ATOM 687 O O . SER A 1 84 ? -31.135 0.186 15.572 1.00 97.62 84 SER A O 1
ATOM 689 N N . ILE A 1 85 ? -30.035 1.673 14.296 1.00 96.81 85 ILE A N 1
ATOM 690 C CA . ILE A 1 85 ? -30.096 2.782 15.268 1.00 96.81 85 ILE A CA 1
ATOM 691 C C . ILE A 1 85 ? -31.359 3.649 15.123 1.00 96.81 85 ILE A C 1
ATOM 693 O O . ILE A 1 85 ? -31.571 4.597 15.888 1.00 96.81 85 ILE A O 1
ATOM 697 N N . GLY A 1 86 ? -32.220 3.318 14.156 1.00 96.50 86 GLY A N 1
ATOM 698 C CA . GLY A 1 86 ? -33.432 4.064 13.833 1.00 96.50 86 GLY A CA 1
ATOM 699 C C . GLY A 1 86 ? -33.180 5.354 13.049 1.00 96.50 86 GLY A C 1
ATOM 700 O O . GLY A 1 86 ? -34.000 6.269 13.134 1.00 96.50 86 GLY A O 1
ATOM 701 N N . ALA A 1 87 ? -32.065 5.459 12.316 1.00 97.88 87 ALA A N 1
ATOM 702 C CA . ALA A 1 87 ? -31.857 6.557 11.378 1.00 97.88 87 ALA A CA 1
ATOM 703 C C . ALA A 1 87 ? -32.717 6.354 10.119 1.00 97.88 87 ALA A C 1
ATOM 705 O O . ALA A 1 87 ? -32.917 5.233 9.643 1.00 97.88 87 ALA A O 1
ATOM 706 N N . THR A 1 88 ? -33.218 7.451 9.552 1.00 97.94 88 THR A N 1
ATOM 707 C CA . THR A 1 88 ? -33.908 7.426 8.258 1.00 97.94 88 THR A CA 1
ATOM 708 C C . THR A 1 88 ? -32.869 7.218 7.165 1.00 97.94 88 THR A C 1
ATOM 710 O O . THR A 1 88 ? -32.052 8.102 6.921 1.00 97.94 88 THR A O 1
ATOM 713 N N . TYR A 1 89 ? -32.893 6.051 6.527 1.00 98.38 89 TYR A N 1
ATOM 714 C CA . TYR A 1 89 ? -31.984 5.714 5.437 1.00 98.38 89 TYR A CA 1
ATOM 715 C C . TYR A 1 89 ? -32.582 6.085 4.073 1.00 98.38 89 TYR A C 1
ATOM 717 O O . TYR A 1 89 ? -33.732 5.750 3.778 1.00 98.38 89 TYR A O 1
ATOM 725 N N . LYS A 1 90 ? -31.781 6.751 3.242 1.00 98.06 90 LYS A N 1
ATOM 726 C CA . LYS A 1 90 ? -32.145 7.329 1.945 1.00 98.06 90 LYS A CA 1
ATOM 727 C C . LYS A 1 90 ? -31.054 7.069 0.903 1.00 98.06 90 LYS A C 1
ATOM 729 O O . LYS A 1 90 ? -29.883 6.959 1.253 1.00 98.06 90 LYS A O 1
ATOM 734 N N . VAL A 1 91 ? -31.440 6.988 -0.373 1.00 98.50 91 VAL A N 1
ATOM 735 C CA . VAL A 1 91 ? -30.520 6.879 -1.523 1.00 98.50 91 VAL A CA 1
ATOM 736 C C . VAL A 1 91 ? -31.035 7.772 -2.646 1.00 98.50 91 VAL A C 1
ATOM 738 O O . VAL A 1 91 ? -32.232 7.727 -2.959 1.00 98.50 91 VAL A O 1
ATOM 741 N N . ASN A 1 92 ? -30.150 8.565 -3.247 1.00 97.25 92 ASN A N 1
ATOM 742 C CA . ASN A 1 92 ? -30.492 9.441 -4.367 1.00 97.25 92 ASN A CA 1
ATOM 743 C C . ASN A 1 92 ? -30.264 8.776 -5.739 1.00 97.25 92 ASN A C 1
ATOM 745 O O . ASN A 1 92 ? -29.753 7.660 -5.829 1.00 97.25 92 ASN A O 1
ATOM 749 N N . THR A 1 93 ? -30.653 9.446 -6.825 1.00 97.25 93 THR A N 1
ATOM 750 C CA . THR A 1 93 ? -30.546 8.890 -8.192 1.00 97.25 93 THR A CA 1
ATOM 751 C C . THR A 1 93 ? -29.111 8.624 -8.679 1.00 97.25 93 THR A C 1
ATOM 753 O O . THR A 1 93 ? -28.926 7.863 -9.626 1.00 97.25 93 THR A O 1
ATOM 756 N N . ILE A 1 94 ? -28.093 9.176 -8.004 1.00 96.44 94 ILE A N 1
ATOM 757 C CA . ILE A 1 94 ? -26.659 8.955 -8.282 1.00 96.44 94 ILE A CA 1
ATOM 758 C C . ILE A 1 94 ? -25.993 7.985 -7.275 1.00 96.44 94 ILE A C 1
ATOM 760 O O . ILE A 1 94 ? -24.777 7.834 -7.256 1.00 96.44 94 ILE A O 1
ATOM 764 N N . GLY A 1 95 ? -26.780 7.298 -6.439 1.00 97.31 95 GLY A N 1
ATOM 765 C CA . GLY A 1 95 ? -26.308 6.219 -5.561 1.00 97.31 95 GLY A CA 1
ATOM 766 C C . GLY A 1 95 ? -25.711 6.632 -4.218 1.00 97.31 95 GLY A C 1
ATOM 767 O O . GLY A 1 95 ? -25.394 5.749 -3.413 1.00 97.31 95 GLY A O 1
ATOM 768 N N . ALA A 1 96 ? -25.627 7.933 -3.924 1.00 98.44 96 ALA A N 1
ATOM 769 C CA . ALA A 1 96 ? -25.185 8.406 -2.617 1.00 98.44 96 ALA A CA 1
ATOM 770 C C . ALA A 1 96 ? -26.195 8.021 -1.528 1.00 98.44 96 ALA A C 1
ATOM 772 O O . ALA A 1 96 ? -27.413 8.153 -1.706 1.00 98.44 96 ALA A O 1
ATOM 773 N N . GLN A 1 97 ? -25.680 7.534 -0.399 1.00 98.62 97 GLN A N 1
ATOM 774 C CA . GLN A 1 97 ? -26.480 7.057 0.728 1.00 98.62 97 GLN A CA 1
ATOM 775 C C . GLN A 1 97 ? -26.514 8.109 1.833 1.00 98.62 97 GLN A C 1
ATOM 777 O O . GLN A 1 97 ? -25.487 8.690 2.164 1.00 98.62 97 GLN A O 1
ATOM 782 N N . PHE A 1 98 ? -27.674 8.290 2.459 1.00 98.62 98 PHE A N 1
ATOM 783 C CA . PHE A 1 98 ? -27.880 9.238 3.550 1.00 98.62 98 PHE A CA 1
ATOM 784 C C . PHE A 1 98 ? -28.526 8.521 4.739 1.00 98.62 98 PHE A C 1
ATOM 786 O O . PHE A 1 98 ? -29.613 7.958 4.608 1.00 98.62 98 PHE A O 1
ATOM 793 N N . ALA A 1 99 ? -27.883 8.557 5.903 1.00 98.69 99 ALA A N 1
ATOM 794 C CA . ALA A 1 99 ? -28.407 8.038 7.164 1.00 98.69 99 ALA A CA 1
ATOM 795 C C . ALA A 1 99 ? -28.718 9.205 8.110 1.00 98.69 99 ALA A C 1
ATOM 797 O O . ALA A 1 99 ? -27.801 9.845 8.612 1.00 98.69 99 ALA A O 1
ATOM 798 N N . ILE A 1 100 ? -30.001 9.508 8.334 1.00 98.56 100 ILE A N 1
ATOM 799 C CA . ILE A 1 100 ? -30.437 10.747 9.000 1.00 98.56 100 ILE A CA 1
ATOM 800 C C . ILE A 1 100 ? -31.060 10.461 10.371 1.00 98.56 100 ILE A C 1
ATOM 802 O O . ILE A 1 100 ? -32.167 9.917 10.467 1.00 98.56 100 ILE A O 1
ATOM 806 N N . LEU A 1 101 ? -30.386 10.882 11.439 1.00 98.00 101 LEU A N 1
ATOM 807 C CA . LEU A 1 101 ? -30.930 10.914 12.795 1.00 98.00 101 LEU A CA 1
ATOM 808 C C . LEU A 1 101 ? -31.727 12.214 12.997 1.00 98.00 101 LEU A C 1
ATOM 810 O O . LEU A 1 101 ? -31.255 13.302 12.677 1.00 98.00 101 LEU A O 1
ATOM 814 N N . GLN A 1 102 ? -32.960 12.095 13.489 1.00 97.81 102 GLN A N 1
ATOM 815 C CA . GLN A 1 102 ? -33.878 13.231 13.636 1.00 97.81 102 GLN A CA 1
ATOM 816 C C . GLN A 1 102 ? -33.480 14.141 14.810 1.00 97.81 102 GLN A C 1
ATOM 818 O O . GLN A 1 102 ? -33.149 13.646 15.889 1.00 97.81 102 GLN A O 1
ATOM 823 N N . GLY A 1 103 ? -33.568 15.455 14.599 1.00 96.31 103 GLY A N 1
ATOM 824 C CA . GLY A 1 103 ? -33.404 16.486 15.625 1.00 96.31 103 GLY A CA 1
ATOM 825 C C . GLY A 1 103 ? -34.734 16.882 16.274 1.00 96.31 103 GLY A C 1
ATOM 826 O O . GLY A 1 103 ? -35.772 16.245 16.067 1.00 96.31 103 GLY A O 1
ATOM 827 N N . THR A 1 104 ? -34.718 17.964 17.054 1.00 96.88 104 THR A N 1
ATOM 828 C CA . THR A 1 104 ? -35.941 18.569 17.619 1.00 96.88 104 THR A CA 1
ATOM 829 C C . THR A 1 104 ? -36.729 19.398 16.604 1.00 96.88 104 THR A C 1
ATOM 831 O O . THR A 1 104 ? -37.954 19.450 16.706 1.00 96.88 104 THR A O 1
ATOM 834 N N . ASP A 1 105 ? -36.064 19.988 15.607 1.00 96.62 105 ASP A N 1
ATOM 835 C CA . ASP A 1 105 ? -36.691 20.668 14.473 1.00 96.62 105 ASP A CA 1
ATOM 836 C C . ASP A 1 105 ? -36.237 20.035 13.151 1.00 96.62 105 ASP A C 1
ATOM 838 O O . ASP A 1 105 ? -35.179 20.338 12.603 1.00 96.62 105 ASP A O 1
ATOM 842 N N . ASN A 1 106 ? -37.080 19.146 12.623 1.00 95.25 106 ASN A N 1
ATOM 843 C CA . ASN A 1 106 ? -36.829 18.442 11.365 1.00 95.25 106 ASN A CA 1
ATOM 844 C C . ASN A 1 106 ? -37.323 19.213 10.127 1.00 95.25 106 ASN A C 1
ATOM 846 O O . ASN A 1 106 ? -37.409 18.634 9.046 1.00 95.25 106 ASN A O 1
ATOM 850 N N . SER A 1 107 ? -37.664 20.502 10.269 1.00 94.94 107 SER A N 1
ATOM 851 C CA . SER A 1 107 ? -37.843 21.411 9.126 1.00 94.94 107 SER A CA 1
ATOM 852 C C . SER A 1 107 ? -36.524 22.035 8.654 1.00 94.94 107 SER A C 1
ATOM 854 O O . SER A 1 107 ? -36.439 22.513 7.523 1.00 94.94 107 SER A O 1
ATOM 856 N N . ILE A 1 108 ? -35.485 21.990 9.496 1.00 96.44 108 ILE A N 1
ATOM 857 C CA . ILE A 1 108 ? -34.130 22.439 9.171 1.00 96.44 108 ILE A CA 1
ATOM 858 C C . ILE A 1 108 ? -33.433 21.355 8.323 1.00 96.44 108 ILE A C 1
ATOM 860 O O . ILE A 1 108 ? -33.484 20.179 8.696 1.00 96.44 108 ILE A O 1
ATOM 864 N N . PRO A 1 109 ? -32.757 21.705 7.208 1.00 97.31 109 PRO A N 1
ATOM 865 C CA . PRO A 1 109 ? -31.930 20.762 6.455 1.00 97.31 109 PRO A CA 1
ATOM 866 C C . PRO A 1 109 ? -30.854 20.119 7.346 1.00 97.31 109 PRO A C 1
ATOM 868 O O . PRO A 1 109 ? -30.300 20.806 8.210 1.00 97.31 109 PRO A O 1
ATOM 871 N N . PRO A 1 110 ? -30.514 18.832 7.173 1.00 98.12 110 PRO A N 1
ATOM 872 C CA . PRO A 1 110 ? -29.601 18.167 8.090 1.00 98.12 110 PRO A CA 1
ATOM 873 C C . PRO A 1 110 ? -28.186 18.758 8.056 1.00 98.12 110 PRO A C 1
ATOM 875 O O . PRO A 1 110 ? -27.693 19.174 7.006 1.00 98.12 110 PRO A O 1
ATOM 878 N N . ILE A 1 111 ? -27.507 18.747 9.203 1.00 98.69 111 ILE A N 1
ATOM 879 C CA . ILE A 1 111 ? -26.050 18.913 9.255 1.00 98.69 111 ILE A CA 1
ATOM 880 C C . ILE A 1 111 ? -25.449 17.571 8.848 1.00 98.69 111 ILE A C 1
ATOM 882 O O . ILE A 1 111 ? -25.680 16.561 9.515 1.00 98.69 111 ILE A O 1
ATOM 886 N N . ALA A 1 112 ? -24.715 17.547 7.742 1.00 98.56 112 ALA A N 1
ATOM 887 C CA . ALA A 1 112 ? -24.088 16.337 7.246 1.00 98.56 112 ALA A CA 1
ATOM 888 C C . ALA A 1 112 ? -22.670 16.166 7.789 1.00 98.56 112 ALA A C 1
ATOM 890 O O . ALA A 1 112 ? -21.917 17.127 7.955 1.00 98.56 112 ALA A O 1
ATOM 891 N N . MET A 1 113 ? -22.300 14.909 7.973 1.00 98.56 113 MET A N 1
ATOM 892 C CA . MET A 1 113 ? -20.921 14.453 7.994 1.00 98.56 113 MET A CA 1
ATOM 893 C C . MET A 1 113 ? -20.766 13.240 7.079 1.00 98.56 113 MET A C 1
ATOM 895 O O . MET A 1 113 ? -21.767 12.624 6.720 1.00 98.56 113 MET A O 1
ATOM 899 N N . GLY A 1 114 ? -19.550 12.869 6.701 1.00 96.88 114 GLY A N 1
ATOM 900 C CA . GLY A 1 114 ? -19.332 11.709 5.836 1.00 96.88 114 GLY A CA 1
ATOM 901 C C . GLY A 1 114 ? -18.177 11.896 4.869 1.00 96.88 114 GLY A C 1
ATOM 902 O O . GLY A 1 114 ? -17.394 12.826 5.029 1.00 96.88 114 GLY A O 1
ATOM 903 N N . SER A 1 115 ? -18.079 10.964 3.923 1.00 98.62 115 SER A N 1
ATOM 904 C CA . SER A 1 115 ? -17.046 10.864 2.883 1.00 98.62 115 SER A CA 1
ATOM 905 C C . SER A 1 115 ? -17.490 9.764 1.891 1.00 98.62 115 SER A C 1
ATOM 907 O O . SER A 1 115 ? -18.692 9.653 1.630 1.00 98.62 115 SER A O 1
ATOM 909 N N . HIS A 1 116 ? -16.589 8.910 1.401 1.00 98.75 116 HIS A N 1
ATOM 910 C CA . HIS A 1 116 ? -16.869 7.801 0.474 1.00 98.75 116 HIS A CA 1
ATOM 911 C C . HIS A 1 116 ? -16.616 6.401 1.061 1.00 98.75 116 HIS A C 1
ATOM 913 O O . HIS A 1 116 ? -16.003 6.225 2.114 1.00 98.75 116 HIS A O 1
ATOM 919 N N . LEU A 1 117 ? -17.121 5.375 0.368 1.00 98.44 117 LEU A N 1
ATOM 920 C CA . LEU A 1 117 ? -16.868 3.959 0.657 1.00 98.44 117 LEU A CA 1
ATOM 921 C C . LEU A 1 117 ? -16.130 3.232 -0.477 1.00 98.44 117 LEU A C 1
ATOM 923 O O . LEU A 1 117 ? -15.607 2.144 -0.222 1.00 98.44 117 LEU A O 1
ATOM 927 N N . ASP A 1 118 ? -16.066 3.777 -1.694 1.00 97.81 118 ASP A N 1
ATOM 928 C CA . ASP A 1 118 ? -15.206 3.238 -2.755 1.00 97.81 118 ASP A CA 1
ATOM 929 C C . ASP A 1 118 ? -13.719 3.586 -2.539 1.00 97.81 118 ASP A C 1
ATOM 931 O O . ASP A 1 118 ? -13.409 4.518 -1.803 1.00 97.81 118 ASP A O 1
ATOM 935 N N . SER A 1 119 ? -12.817 2.792 -3.128 1.00 95.75 119 SER A N 1
ATOM 936 C CA . SER A 1 119 ? -11.352 2.929 -3.033 1.00 95.75 119 SER A CA 1
ATOM 937 C C . SER A 1 119 ? -10.674 2.788 -4.402 1.00 95.75 119 SER A C 1
ATOM 939 O O . SER A 1 119 ? -11.253 2.213 -5.329 1.00 95.75 119 SER A O 1
ATOM 941 N N . VAL A 1 120 ? -9.399 3.176 -4.512 1.00 92.06 120 VAL A N 1
ATOM 942 C CA . VAL A 1 120 ? -8.528 2.773 -5.629 1.00 92.06 120 VAL A CA 1
ATOM 943 C C . VAL A 1 120 ? -8.237 1.267 -5.665 1.00 92.06 120 VAL A C 1
ATOM 945 O O . VAL A 1 120 ? -8.485 0.520 -4.712 1.00 92.06 120 VAL A O 1
ATOM 948 N N . LEU A 1 121 ? -7.638 0.825 -6.779 1.00 88.12 121 LEU A N 1
ATOM 949 C CA . LEU A 1 121 ? -7.187 -0.551 -7.022 1.00 88.12 121 LEU A CA 1
ATOM 950 C C . LEU A 1 121 ? -6.253 -1.136 -5.948 1.00 88.12 121 LEU A C 1
ATOM 952 O O . LEU A 1 121 ? -6.297 -2.342 -5.721 1.00 88.12 121 LEU A O 1
ATOM 956 N N . THR A 1 122 ? -5.416 -0.322 -5.304 1.00 87.88 122 THR A N 1
ATOM 957 C CA . THR A 1 122 ? -4.437 -0.737 -4.275 1.00 87.88 122 THR A CA 1
ATOM 958 C C . THR A 1 122 ? -4.652 0.000 -2.953 1.00 87.88 122 THR A C 1
ATOM 960 O O . THR A 1 122 ? -3.693 0.319 -2.252 1.00 87.88 122 THR A O 1
ATOM 963 N N . GLY A 1 123 ? -5.906 0.339 -2.650 1.00 89.75 123 GLY A N 1
ATOM 964 C CA . GLY A 1 123 ? -6.290 1.279 -1.604 1.00 89.75 123 GLY A CA 1
ATOM 965 C C . GLY A 1 123 ? -5.886 0.871 -0.190 1.00 89.75 123 GLY A C 1
ATOM 966 O O . GLY A 1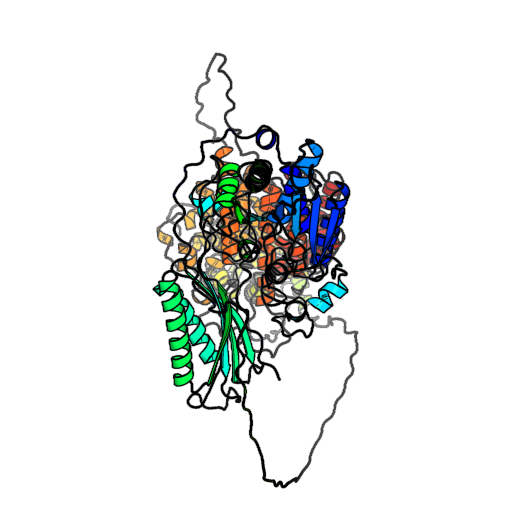 123 ? -5.541 -0.279 0.107 1.00 89.75 123 GLY A O 1
ATOM 967 N N . GLY A 1 124 ? -5.934 1.854 0.701 1.00 92.12 124 GLY A N 1
ATOM 968 C CA . GLY A 1 124 ? -5.757 1.646 2.128 1.00 92.12 124 GLY A CA 1
ATOM 969 C C . GLY A 1 124 ? -7.050 1.244 2.841 1.00 92.12 124 GLY A C 1
ATOM 970 O O . GLY A 1 124 ? -8.083 1.011 2.220 1.00 92.12 124 GLY A O 1
ATOM 971 N N . LYS A 1 125 ? -7.000 1.111 4.170 1.00 94.56 125 LYS A N 1
ATOM 972 C CA . LYS A 1 125 ? -8.171 0.731 4.989 1.00 94.56 125 LYS A CA 1
ATOM 973 C C . LYS A 1 125 ? -8.926 1.923 5.578 1.00 94.56 125 LYS A C 1
ATOM 975 O O . LYS A 1 125 ? -9.925 1.695 6.255 1.00 94.56 125 LYS A O 1
ATOM 980 N N . PHE A 1 126 ? -8.425 3.141 5.401 1.00 97.31 126 PHE A N 1
ATOM 981 C CA . PHE A 1 126 ? -8.877 4.338 6.108 1.00 97.31 126 PHE A CA 1
ATOM 982 C C . PHE A 1 126 ? -9.342 5.432 5.140 1.00 97.31 126 PHE A C 1
ATOM 984 O O . PHE A 1 126 ? -10.297 6.131 5.472 1.00 97.31 126 PHE A O 1
ATOM 991 N N . ASP A 1 127 ? -8.734 5.505 3.954 1.00 97.50 127 ASP A N 1
ATOM 992 C CA . ASP A 1 127 ? -9.138 6.341 2.814 1.00 97.50 127 ASP A CA 1
ATOM 993 C C . ASP A 1 127 ? -10.661 6.304 2.569 1.00 97.50 127 ASP A C 1
ATOM 995 O O . ASP A 1 127 ? -11.230 5.216 2.403 1.00 97.50 127 ASP A O 1
ATOM 999 N N . GLY A 1 128 ? -11.328 7.462 2.651 1.00 97.44 128 GLY A N 1
ATOM 1000 C CA . GLY A 1 128 ? -12.788 7.660 2.635 1.00 97.44 128 GLY A CA 1
ATOM 1001 C C . GLY A 1 128 ? -13.582 7.000 3.770 1.00 97.44 128 GLY A C 1
ATOM 1002 O O . GLY A 1 128 ? -14.307 7.643 4.538 1.00 97.44 128 GLY A O 1
ATOM 1003 N N . VAL A 1 129 ? -13.439 5.682 3.908 1.00 97.88 129 VAL A N 1
ATOM 1004 C CA . VAL A 1 129 ? -14.228 4.816 4.790 1.00 97.88 129 VAL A CA 1
ATOM 1005 C C . VAL A 1 129 ? -14.133 5.227 6.260 1.00 97.88 129 VAL A C 1
ATOM 1007 O O . VAL A 1 129 ? -15.116 5.088 6.992 1.00 97.88 129 VAL A O 1
ATOM 1010 N N . LEU A 1 130 ? -13.005 5.799 6.700 1.00 98.62 130 LEU A N 1
ATOM 1011 C CA . LEU A 1 130 ? -12.877 6.376 8.039 1.00 98.62 130 LEU A CA 1
ATOM 1012 C C . LEU A 1 130 ? -13.929 7.467 8.285 1.00 98.62 130 LEU A C 1
ATOM 1014 O O . LEU A 1 130 ? -14.537 7.474 9.352 1.00 98.62 130 LEU A O 1
ATOM 1018 N N . GLY A 1 131 ? -14.196 8.339 7.311 1.00 98.75 131 GLY A N 1
ATOM 1019 C CA . GLY A 1 131 ? -15.172 9.423 7.431 1.00 98.75 131 GLY A CA 1
ATOM 1020 C C . GLY A 1 131 ? -16.610 8.931 7.552 1.00 98.75 131 GLY A C 1
ATOM 1021 O O . GLY A 1 131 ? -17.345 9.348 8.453 1.00 98.75 131 GLY A O 1
ATOM 1022 N N . VAL A 1 132 ? -17.003 7.984 6.696 1.00 98.88 132 VAL A N 1
ATOM 1023 C CA . VAL A 1 132 ? -18.353 7.395 6.716 1.00 98.88 132 VAL A CA 1
ATOM 1024 C C . VAL A 1 132 ? -18.591 6.597 8.004 1.00 98.88 132 VAL A C 1
ATOM 1026 O O . VAL A 1 132 ? -19.642 6.733 8.638 1.00 98.88 132 VAL A O 1
ATOM 1029 N N . LEU A 1 133 ? -17.616 5.787 8.434 1.00 98.81 133 LEU A N 1
ATOM 1030 C CA . LEU A 1 133 ? -17.755 4.952 9.630 1.00 98.81 133 LEU A CA 1
ATOM 1031 C C . LEU A 1 133 ? -17.618 5.747 10.933 1.00 98.81 133 LEU A C 1
ATOM 1033 O O . LEU A 1 133 ? -18.348 5.464 11.884 1.00 98.81 133 LEU A O 1
ATOM 1037 N N . ALA A 1 134 ? -16.777 6.784 10.974 1.00 98.88 134 ALA A N 1
ATOM 1038 C CA . ALA A 1 134 ? -16.753 7.734 12.084 1.00 98.88 134 ALA A CA 1
ATOM 1039 C C . ALA A 1 134 ? -18.090 8.469 12.212 1.00 98.88 134 ALA A C 1
ATOM 1041 O O . ALA A 1 134 ? -18.608 8.597 13.320 1.00 98.88 134 ALA A O 1
ATOM 1042 N N . GLY A 1 135 ? -18.695 8.886 11.095 1.00 98.75 135 GLY A N 1
ATOM 1043 C CA . GLY A 1 135 ? -20.026 9.485 11.104 1.00 98.75 135 GLY A CA 1
ATOM 1044 C C . GLY A 1 135 ? -21.097 8.538 11.655 1.00 98.75 135 GLY A C 1
ATOM 1045 O O . GLY A 1 135 ? -21.886 8.920 12.523 1.00 98.75 135 GLY A O 1
ATOM 1046 N N . LEU A 1 136 ? -21.108 7.279 11.203 1.00 98.81 136 LEU A N 1
ATOM 1047 C CA . LEU A 1 136 ? -22.012 6.245 11.721 1.00 98.81 136 LEU A CA 1
ATOM 1048 C C . LEU A 1 136 ? -21.818 6.017 13.230 1.00 98.81 136 LEU A C 1
ATOM 1050 O O . LEU A 1 136 ? -22.795 5.874 13.969 1.00 98.81 136 LEU A O 1
ATOM 1054 N N . GLU A 1 137 ? -20.569 6.017 13.694 1.00 98.81 137 GLU A N 1
ATOM 1055 C CA . GLU A 1 137 ? -20.239 5.906 15.112 1.00 98.81 137 GLU A CA 1
ATOM 1056 C C . GLU A 1 137 ? -20.714 7.123 15.917 1.00 98.81 137 GLU A C 1
ATOM 1058 O O . GLU A 1 137 ? -21.294 6.947 16.987 1.00 98.81 137 GLU A O 1
ATOM 1063 N N . VAL A 1 138 ? -20.579 8.345 15.389 1.00 98.81 138 VAL A N 1
ATOM 1064 C CA . VAL A 1 138 ? -21.157 9.551 16.002 1.00 98.81 138 VAL A CA 1
ATOM 1065 C C . VAL A 1 138 ? -22.676 9.407 16.146 1.00 98.81 138 VAL A C 1
ATOM 1067 O O . VAL A 1 138 ? -23.200 9.668 17.229 1.00 98.81 138 VAL A O 1
ATOM 1070 N N . LEU A 1 139 ? -23.398 8.930 15.121 1.00 98.69 139 LEU A N 1
ATOM 1071 C CA . LEU A 1 139 ? -24.850 8.713 15.229 1.00 98.69 139 LEU A CA 1
ATOM 1072 C C . LEU A 1 139 ? -25.221 7.664 16.290 1.00 98.69 139 LEU A C 1
ATOM 1074 O O . LEU A 1 139 ? -26.174 7.880 17.046 1.00 98.69 139 LEU A O 1
ATOM 1078 N N . ARG A 1 140 ? -24.475 6.552 16.380 1.00 98.56 140 ARG A N 1
ATOM 1079 C CA . ARG A 1 140 ? -24.643 5.553 17.453 1.00 98.56 140 ARG A CA 1
ATOM 1080 C C . ARG A 1 140 ? -24.422 6.186 18.822 1.00 98.56 140 ARG A C 1
ATOM 1082 O O . ARG A 1 140 ? -25.292 6.077 19.681 1.00 98.56 140 ARG A O 1
ATOM 1089 N N . SER A 1 141 ? -23.317 6.903 19.005 1.00 98.44 141 SER A N 1
ATOM 1090 C CA . SER A 1 141 ? -22.979 7.569 20.261 1.00 98.44 141 SER A CA 1
ATOM 1091 C C . SER A 1 141 ? -24.028 8.591 20.697 1.00 98.44 141 SER A C 1
ATOM 1093 O O . SER A 1 141 ? -24.460 8.553 21.849 1.00 98.44 141 SER A O 1
ATOM 1095 N N . LEU A 1 142 ? -24.500 9.455 19.790 1.00 97.56 142 LEU A N 1
ATOM 1096 C CA . LEU A 1 142 ? -25.588 10.403 20.067 1.00 97.56 142 LEU A CA 1
ATOM 1097 C C . LEU A 1 142 ? -26.850 9.667 20.547 1.00 97.56 142 LEU A C 1
ATOM 1099 O O . LEU A 1 142 ? -27.440 10.037 21.566 1.00 97.56 142 LEU A O 1
ATOM 1103 N N . LYS A 1 143 ? -27.225 8.583 19.854 1.00 96.81 143 LYS A N 1
ATOM 1104 C CA . LYS A 1 143 ? -28.401 7.762 20.168 1.00 96.81 143 LYS A CA 1
ATOM 1105 C C . LYS A 1 143 ? -28.290 7.060 21.524 1.00 96.81 143 LYS A C 1
ATOM 1107 O O . LYS A 1 143 ? -29.233 7.111 22.310 1.00 96.81 143 LYS A O 1
ATOM 1112 N N . GLU A 1 144 ? -27.157 6.418 21.794 1.00 97.00 144 GLU A N 1
ATOM 1113 C CA . GLU A 1 144 ? -26.887 5.650 23.017 1.00 97.00 144 GLU A CA 1
ATOM 1114 C C . GLU A 1 144 ? -26.772 6.547 24.253 1.00 97.00 144 GLU A C 1
ATOM 1116 O O . GLU A 1 144 ? -27.230 6.180 25.334 1.00 97.00 144 GLU A O 1
ATOM 1121 N N . GLN A 1 145 ? -26.203 7.743 24.089 1.00 97.06 145 GLN A N 1
ATOM 1122 C CA . GLN A 1 145 ? -25.999 8.710 25.172 1.00 97.06 145 GLN A CA 1
ATOM 1123 C C . GLN A 1 145 ? -27.205 9.648 25.361 1.00 97.06 145 GLN A C 1
ATOM 1125 O O . GLN A 1 145 ? -27.186 10.491 26.257 1.00 97.06 145 GLN A O 1
ATOM 1130 N N . GLY A 1 146 ? -28.262 9.507 24.550 1.00 95.12 146 GLY A N 1
ATOM 1131 C CA . GLY A 1 146 ? -29.483 10.314 24.638 1.00 95.12 146 GLY A CA 1
ATOM 1132 C C . GLY A 1 146 ? -29.297 11.785 24.247 1.00 95.12 146 GLY A C 1
ATOM 1133 O O . GLY A 1 146 ? -30.090 12.635 24.656 1.00 95.12 146 GLY A O 1
ATOM 1134 N N . ILE A 1 147 ? -28.255 12.105 23.477 1.00 95.81 147 ILE A N 1
ATOM 1135 C CA . ILE A 1 147 ? -27.975 13.465 23.011 1.00 95.81 147 ILE A CA 1
ATOM 1136 C C . ILE A 1 147 ? -28.916 13.765 21.841 1.00 95.81 147 ILE A C 1
ATOM 1138 O O . ILE A 1 147 ? -28.887 13.087 20.818 1.00 95.81 147 ILE A O 1
ATOM 1142 N N . THR A 1 148 ? -29.766 14.782 22.000 1.00 93.94 148 THR A N 1
ATOM 1143 C CA . THR A 1 148 ? -30.704 15.236 20.960 1.00 93.94 148 THR A CA 1
ATOM 1144 C C . THR A 1 148 ? -30.282 16.613 20.456 1.00 93.94 148 THR A C 1
ATOM 1146 O O . THR A 1 148 ? -30.099 17.528 21.261 1.00 93.94 148 THR A O 1
ATOM 1149 N N . THR A 1 149 ? -30.134 16.748 19.141 1.00 96.19 149 THR A N 1
ATOM 1150 C CA . THR A 1 149 ? -29.720 17.974 18.444 1.00 96.19 149 THR A CA 1
ATOM 1151 C C . THR A 1 149 ? -30.910 18.861 18.075 1.00 96.19 149 THR A C 1
ATOM 1153 O O . THR A 1 149 ? -32.076 18.450 18.152 1.00 96.19 149 THR A O 1
ATOM 1156 N N . HIS A 1 150 ? -30.639 20.104 17.686 1.00 96.00 150 HIS A N 1
ATOM 1157 C CA . HIS A 1 150 ? -31.652 21.002 17.157 1.00 96.00 150 HIS A CA 1
ATOM 1158 C C . HIS A 1 150 ? -32.053 20.595 15.737 1.00 96.00 150 HIS A C 1
ATOM 1160 O O . HIS A 1 150 ? -33.183 20.142 15.541 1.00 96.00 150 HIS A O 1
ATOM 1166 N N . ALA A 1 151 ? -31.119 20.677 14.792 1.00 97.56 151 ALA A N 1
ATOM 1167 C CA . ALA A 1 151 ? -31.276 20.187 13.429 1.00 97.56 151 ALA A CA 1
ATOM 1168 C C . ALA A 1 151 ? -31.118 18.650 13.364 1.00 97.56 151 ALA A C 1
ATOM 1170 O O . ALA A 1 151 ? -30.525 18.044 14.267 1.00 97.56 151 ALA A O 1
ATOM 1171 N N . PRO A 1 152 ? -31.614 17.983 12.305 1.00 98.50 152 PRO A N 1
ATOM 1172 C CA . PRO A 1 152 ? -31.286 16.586 12.050 1.00 98.50 152 PRO A CA 1
ATOM 1173 C C . PRO A 1 152 ? -29.803 16.441 11.692 1.00 98.50 152 PRO A C 1
ATOM 1175 O O . PRO A 1 152 ? -29.204 17.339 11.102 1.00 98.50 152 PRO A O 1
ATOM 1178 N N . ILE A 1 153 ? -29.221 15.285 11.998 1.00 98.62 153 ILE A N 1
ATOM 1179 C CA . ILE A 1 153 ? -27.823 14.972 11.684 1.00 98.62 153 ILE A CA 1
ATOM 1180 C C . ILE A 1 153 ? -27.787 13.846 10.653 1.00 98.62 153 ILE A C 1
ATOM 1182 O O . ILE A 1 153 ? -28.427 12.812 10.847 1.00 98.62 153 ILE A O 1
ATOM 1186 N N . ALA A 1 154 ? -27.047 14.035 9.562 1.00 98.56 154 ALA A N 1
ATOM 1187 C CA . ALA A 1 154 ? -26.908 13.057 8.488 1.00 98.56 154 ALA A CA 1
ATOM 1188 C C . ALA A 1 154 ? -25.482 12.504 8.401 1.00 98.56 154 ALA A C 1
ATOM 1190 O O . ALA A 1 154 ? -24.518 13.245 8.567 1.00 98.56 154 ALA A O 1
ATOM 1191 N N . VAL A 1 155 ? -25.359 11.219 8.070 1.00 98.88 155 VAL A N 1
ATOM 1192 C CA . VAL A 1 155 ? -24.119 10.622 7.558 1.00 98.88 155 VAL A CA 1
ATOM 1193 C C . VAL A 1 155 ? -24.292 10.347 6.074 1.00 98.88 155 VAL A C 1
ATOM 1195 O O . VAL A 1 155 ? -25.291 9.734 5.689 1.00 98.88 155 VAL A O 1
ATOM 1198 N N . VAL A 1 156 ? -23.343 10.799 5.261 1.00 98.69 156 VAL A N 1
ATOM 1199 C CA . VAL A 1 156 ? -23.347 10.649 3.805 1.00 98.69 156 VAL A CA 1
ATOM 1200 C C . VAL A 1 156 ? -22.250 9.678 3.376 1.00 98.69 156 VAL A C 1
ATOM 1202 O O . VAL A 1 156 ? -21.120 9.766 3.849 1.00 98.69 156 VAL A O 1
ATOM 1205 N N . ASN A 1 157 ? -22.601 8.760 2.478 1.00 98.75 157 ASN A N 1
ATOM 1206 C CA . ASN A 1 157 ? -21.648 8.058 1.627 1.00 98.75 157 ASN A CA 1
ATOM 1207 C C . ASN A 1 157 ? -21.814 8.597 0.203 1.00 98.75 157 ASN A C 1
ATOM 1209 O O . ASN A 1 157 ? -22.823 8.304 -0.452 1.00 98.75 157 ASN A O 1
ATOM 1213 N N . TRP A 1 158 ? -20.857 9.394 -0.257 1.00 98.69 158 TRP A N 1
ATOM 1214 C CA . TRP A 1 158 ? -20.772 9.833 -1.644 1.00 98.69 158 TRP A CA 1
ATOM 1215 C C . TRP A 1 158 ? -20.345 8.663 -2.546 1.00 98.69 158 TRP A C 1
ATOM 1217 O O . TRP A 1 158 ? -19.968 7.590 -2.087 1.00 98.69 158 TRP A O 1
ATOM 1227 N N . THR A 1 159 ? -20.543 8.793 -3.854 1.00 98.56 159 THR A N 1
ATOM 1228 C CA . THR A 1 159 ? -20.350 7.687 -4.808 1.00 98.56 159 THR A CA 1
ATOM 1229 C C . THR A 1 159 ? -19.390 8.107 -5.895 1.00 98.56 159 THR A C 1
ATOM 1231 O O . THR A 1 159 ? -19.619 9.143 -6.523 1.00 98.56 159 THR A O 1
ATOM 1234 N N . ASN A 1 160 ? -18.381 7.264 -6.135 1.00 97.31 160 ASN A N 1
ATOM 1235 C CA . ASN A 1 160 ? -17.326 7.507 -7.110 1.00 97.31 160 ASN A CA 1
ATOM 1236 C C . ASN A 1 160 ? -16.518 8.763 -6.758 1.00 97.31 160 ASN A C 1
ATOM 1238 O O . ASN A 1 160 ? -16.333 9.637 -7.608 1.00 97.31 160 ASN A O 1
ATOM 1242 N N . GLU A 1 161 ? -16.094 8.878 -5.496 1.00 97.00 161 GLU A N 1
ATOM 1243 C CA . GLU A 1 161 ? -15.179 9.948 -5.076 1.00 97.00 161 GLU A CA 1
ATOM 1244 C C . GLU A 1 161 ? -13.846 9.751 -5.795 1.00 97.00 161 GLU A C 1
ATOM 1246 O O . GLU A 1 161 ? -13.471 10.586 -6.610 1.00 97.00 161 GLU A O 1
ATOM 1251 N N . GLU A 1 162 ? -13.244 8.573 -5.640 1.00 93.19 162 GLU A N 1
ATOM 1252 C CA . GLU A 1 162 ? -11.894 8.244 -6.110 1.00 93.19 162 GLU A CA 1
ATOM 1253 C C . GLU A 1 162 ? -11.721 8.383 -7.630 1.00 93.19 162 GLU A C 1
ATOM 1255 O O . GLU A 1 162 ? -10.624 8.555 -8.162 1.00 93.19 162 GLU A O 1
ATOM 1260 N N . GLY A 1 163 ? -12.813 8.207 -8.378 1.00 91.12 163 GLY A N 1
ATOM 1261 C CA . GLY A 1 163 ? -12.795 8.140 -9.839 1.00 91.12 163 GLY A CA 1
ATOM 1262 C C . GLY A 1 163 ? -11.967 6.976 -10.410 1.00 91.12 163 GLY A C 1
ATOM 1263 O O . GLY A 1 163 ? -11.702 6.931 -11.611 1.00 91.12 163 GLY A O 1
ATOM 1264 N N . SER A 1 164 ? -11.535 6.029 -9.566 1.00 89.69 164 SER A N 1
ATOM 1265 C CA . SER A 1 164 ? -10.578 4.978 -9.941 1.00 89.69 164 SER A CA 1
ATOM 1266 C C . SER A 1 164 ? -11.141 4.002 -10.975 1.00 89.69 164 SER A C 1
ATOM 1268 O O . SER A 1 164 ? -10.422 3.558 -11.871 1.00 89.69 164 SER A O 1
ATOM 1270 N N . ARG A 1 165 ? -12.444 3.693 -10.879 1.00 91.50 165 ARG A N 1
ATOM 1271 C CA . ARG A 1 165 ? -13.147 2.856 -11.861 1.00 91.50 165 ARG A CA 1
ATOM 1272 C C . ARG A 1 165 ? -13.812 3.676 -12.951 1.00 91.50 165 ARG A C 1
ATOM 1274 O O . ARG A 1 165 ? -13.673 3.298 -14.106 1.00 91.50 165 ARG A O 1
ATOM 1281 N N . PHE A 1 166 ? -14.516 4.755 -12.608 1.00 92.50 166 PHE A N 1
ATOM 1282 C CA . PHE A 1 166 ? -15.194 5.634 -13.563 1.00 92.50 166 PHE A CA 1
ATOM 1283 C C . PHE A 1 166 ? -14.655 7.053 -13.438 1.00 92.50 166 PHE A C 1
ATOM 1285 O O . PHE A 1 166 ? -14.608 7.587 -12.338 1.00 92.50 166 PHE A O 1
ATOM 1292 N N . VAL A 1 167 ? -14.288 7.684 -14.551 1.00 86.50 167 VAL A N 1
ATOM 1293 C CA . VAL A 1 167 ? -13.755 9.058 -14.553 1.00 86.50 167 VAL A CA 1
ATOM 1294 C C . VAL A 1 167 ? -14.840 10.023 -15.044 1.00 86.50 167 VAL A C 1
ATOM 1296 O O . VAL A 1 167 ? -15.491 9.710 -16.048 1.00 86.50 167 VAL A O 1
ATOM 1299 N N . PRO A 1 168 ? -15.036 11.195 -14.402 1.00 84.69 168 PRO A N 1
ATOM 1300 C CA . PRO A 1 168 ? -14.217 11.826 -13.350 1.00 84.69 168 PRO A CA 1
ATOM 1301 C C . PRO A 1 168 ? -14.438 11.286 -11.925 1.00 84.69 168 PRO A C 1
ATOM 1303 O O . PRO A 1 168 ? -15.410 10.588 -11.654 1.00 84.69 168 PRO A O 1
ATOM 1306 N N . SER A 1 169 ? -13.541 11.685 -11.019 1.00 90.06 169 SER A N 1
ATOM 1307 C CA . SER A 1 169 ? -13.723 11.655 -9.562 1.00 90.06 169 SER A CA 1
ATOM 1308 C C . SER A 1 169 ? -14.862 12.575 -9.085 1.00 90.06 169 SER A C 1
ATOM 1310 O O . SER A 1 169 ? -15.418 13.353 -9.866 1.00 90.06 169 SER A O 1
ATOM 1312 N N . LEU A 1 170 ? -15.188 12.506 -7.789 1.00 93.44 170 LEU A N 1
ATOM 1313 C CA . LEU A 1 170 ? -16.209 13.312 -7.100 1.00 93.44 170 LEU A CA 1
ATOM 1314 C C . LEU A 1 170 ? -17.625 13.147 -7.683 1.00 93.44 170 LEU A C 1
ATOM 1316 O O . LEU A 1 170 ? -18.409 14.099 -7.722 1.00 93.44 170 LEU A O 1
ATOM 1320 N N . GLY A 1 171 ? -17.962 11.952 -8.176 1.00 93.69 171 GLY A N 1
ATOM 1321 C CA . GLY A 1 171 ? -19.140 11.713 -9.016 1.00 93.69 171 GLY A CA 1
ATOM 1322 C C . GLY A 1 171 ? -20.449 12.229 -8.410 1.00 93.69 171 GLY A C 1
ATOM 1323 O O . GLY A 1 171 ? -21.096 13.118 -8.966 1.00 93.69 171 GLY A O 1
ATOM 1324 N N . ALA A 1 172 ? -20.849 11.703 -7.251 1.00 97.25 172 ALA A N 1
ATOM 1325 C CA . ALA A 1 172 ? -22.114 12.092 -6.627 1.00 97.25 172 ALA A CA 1
ATOM 1326 C C . ALA A 1 172 ? -22.122 13.509 -6.038 1.00 97.25 172 ALA A C 1
ATOM 1328 O O . ALA A 1 172 ? -23.152 14.186 -6.105 1.00 97.25 172 ALA A O 1
ATOM 1329 N N . SER A 1 173 ? -21.012 13.954 -5.449 1.00 97.38 173 SER A N 1
ATOM 1330 C CA . SER A 1 173 ? -20.926 15.272 -4.815 1.00 97.38 173 SER A CA 1
ATOM 1331 C C . SER A 1 173 ? -20.921 16.401 -5.847 1.00 97.38 173 SER A C 1
ATOM 1333 O O . SER A 1 173 ? -21.523 17.442 -5.594 1.00 97.38 173 SER A O 1
ATOM 1335 N N . THR A 1 174 ? -20.372 16.174 -7.046 1.00 96.06 174 THR A N 1
ATOM 1336 C CA . THR A 1 174 ? -20.452 17.105 -8.189 1.00 96.06 174 THR A CA 1
ATOM 1337 C C . THR A 1 174 ? -21.899 17.305 -8.659 1.00 96.06 174 THR A C 1
ATOM 1339 O O . THR A 1 174 ? -22.311 18.438 -8.915 1.00 96.06 174 THR A O 1
ATOM 1342 N N . VAL A 1 175 ? -22.707 16.235 -8.721 1.00 97.50 175 VAL A N 1
ATOM 1343 C CA . VAL A 1 175 ? -24.149 16.341 -9.037 1.00 97.50 175 VAL A CA 1
ATOM 1344 C C . VAL A 1 175 ? -24.905 17.062 -7.922 1.00 97.50 175 VAL A C 1
ATOM 1346 O O . VAL A 1 175 ? -25.742 17.925 -8.192 1.00 97.50 175 VAL A O 1
ATOM 1349 N N . TRP A 1 176 ? -24.586 16.759 -6.662 1.00 98.25 176 TRP A N 1
ATOM 1350 C CA . TRP A 1 176 ? -25.202 17.427 -5.517 1.00 98.25 176 TRP A CA 1
ATOM 1351 C C . TRP A 1 176 ? -24.867 18.916 -5.457 1.00 98.25 176 TRP A C 1
ATOM 1353 O O . TRP A 1 176 ? -25.752 19.734 -5.220 1.00 98.25 176 TRP A O 1
ATOM 1363 N N . ALA A 1 177 ? -23.631 19.288 -5.779 1.00 97.06 177 ALA A N 1
ATOM 1364 C CA . ALA A 1 177 ? -23.220 20.674 -5.935 1.00 97.06 177 ALA A CA 1
ATOM 1365 C C . ALA A 1 177 ? -23.740 21.340 -7.222 1.00 97.06 177 ALA A C 1
ATOM 1367 O O . ALA A 1 177 ? -23.420 22.503 -7.438 1.00 97.06 177 ALA A O 1
ATOM 1368 N N . GLU A 1 178 ? -24.555 20.660 -8.039 1.00 96.88 178 GLU A N 1
ATOM 1369 C CA . GLU A 1 178 ? -25.146 21.156 -9.296 1.00 96.88 178 GLU A CA 1
ATOM 1370 C C . GLU A 1 178 ? -24.117 21.567 -10.369 1.00 96.88 178 GLU A C 1
ATOM 1372 O O . GLU A 1 178 ? -24.433 22.343 -11.273 1.00 96.88 178 GLU A O 1
ATOM 1377 N N . GLU A 1 179 ? -22.896 21.031 -10.298 1.00 94.06 179 GLU A N 1
ATOM 1378 C CA . GLU A 1 179 ? -21.827 21.281 -11.277 1.00 94.06 179 GLU A CA 1
ATOM 1379 C C . GLU A 1 179 ? -21.808 20.233 -12.415 1.00 94.06 179 GLU A C 1
ATOM 1381 O O . GLU A 1 179 ? -21.116 20.413 -13.420 1.00 94.06 179 GLU A O 1
ATOM 1386 N N . ALA A 1 180 ? -22.605 19.162 -12.293 1.00 93.50 180 ALA A N 1
ATOM 1387 C CA . ALA A 1 180 ? -22.897 18.186 -13.347 1.00 93.50 180 ALA A CA 1
ATOM 1388 C C . ALA A 1 180 ? -24.337 17.649 -13.236 1.00 93.50 180 ALA A C 1
ATOM 1390 O O . ALA A 1 180 ? -24.949 17.684 -12.167 1.00 93.50 180 ALA A O 1
ATOM 1391 N N . THR A 1 181 ? -24.883 17.123 -14.334 1.00 96.19 181 THR A N 1
ATOM 1392 C CA . THR A 1 181 ? -26.185 16.430 -14.339 1.00 96.19 181 THR A CA 1
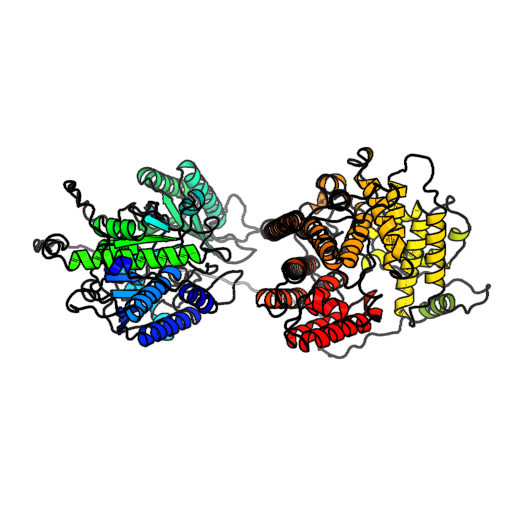ATOM 1393 C C . THR A 1 181 ? -26.063 14.953 -13.947 1.00 96.19 181 THR A C 1
ATOM 1395 O O . THR A 1 181 ? -24.993 14.349 -14.057 1.00 96.19 181 THR A O 1
ATOM 1398 N N . VAL A 1 182 ? -27.177 14.341 -13.518 1.00 96.06 182 VAL A N 1
ATOM 1399 C CA . VAL A 1 182 ? -27.236 12.894 -13.228 1.00 96.06 182 VAL A CA 1
ATOM 1400 C C . VAL A 1 182 ? -26.878 12.094 -14.481 1.00 96.06 182 VAL A C 1
ATOM 1402 O O . VAL A 1 182 ? -26.109 11.142 -14.400 1.00 96.06 182 VAL A O 1
ATOM 1405 N N . GLU A 1 183 ? -27.379 12.514 -15.642 1.00 96.88 183 GLU A N 1
ATOM 1406 C CA . GLU A 1 183 ? -27.156 11.875 -16.936 1.00 96.88 183 GLU A CA 1
ATOM 1407 C C . GLU A 1 183 ? -25.682 11.916 -17.369 1.00 96.88 183 GLU A C 1
ATOM 1409 O O . GLU A 1 183 ? -25.165 10.919 -17.875 1.00 96.88 183 GLU A O 1
ATOM 1414 N N . GLU A 1 184 ? -24.991 13.041 -17.158 1.00 94.19 184 GLU A N 1
ATOM 1415 C CA . GLU A 1 184 ? -23.558 13.171 -17.456 1.00 94.19 184 GLU A CA 1
ATOM 1416 C C . GLU A 1 184 ? -22.715 12.244 -16.578 1.00 94.19 184 GLU A C 1
ATOM 1418 O O . GLU A 1 184 ? -21.838 11.550 -17.093 1.00 94.19 184 GLU A O 1
ATOM 1423 N N . VAL A 1 185 ? -22.996 12.184 -15.272 1.00 95.94 185 VAL A N 1
ATOM 1424 C CA . VAL A 1 185 ? -22.206 11.361 -14.347 1.00 95.94 185 VAL A CA 1
ATOM 1425 C C . VAL A 1 185 ? -22.574 9.875 -14.449 1.00 95.94 185 VAL A C 1
ATOM 1427 O O . VAL A 1 185 ? -21.679 9.033 -14.394 1.00 95.94 185 VAL A O 1
ATOM 1430 N N . HIS A 1 186 ? -23.835 9.513 -14.719 1.00 97.19 186 HIS A N 1
ATOM 1431 C CA . HIS A 1 186 ? -24.204 8.141 -15.104 1.00 97.19 186 HIS A CA 1
ATOM 1432 C C . HIS A 1 186 ? -23.460 7.673 -16.355 1.00 97.19 186 HIS A C 1
ATOM 1434 O O . HIS A 1 186 ? -23.075 6.508 -16.405 1.00 97.19 186 HIS A O 1
ATOM 1440 N N . ALA A 1 187 ? -23.218 8.557 -17.328 1.00 96.00 187 ALA A N 1
ATOM 1441 C CA . ALA A 1 187 ? -22.492 8.241 -18.558 1.00 96.00 187 ALA A CA 1
ATOM 1442 C C . ALA A 1 187 ? -20.962 8.112 -18.388 1.00 96.00 187 ALA A C 1
ATOM 1444 O O . ALA A 1 187 ? -20.282 7.797 -19.371 1.00 96.00 187 ALA A O 1
ATOM 1445 N N . SER A 1 188 ? -20.422 8.322 -17.179 1.00 92.62 188 SER A N 1
ATOM 1446 C CA . SER A 1 188 ? -18.999 8.125 -16.863 1.00 92.62 188 SER A CA 1
ATOM 1447 C C . SER A 1 188 ? -18.554 6.706 -17.215 1.00 92.62 188 SER A C 1
ATOM 1449 O O . SER A 1 188 ? -19.269 5.733 -16.961 1.00 92.62 188 SER A O 1
ATOM 1451 N N . ARG A 1 189 ? -17.367 6.590 -17.816 1.00 89.81 189 ARG A N 1
ATOM 1452 C CA . ARG A 1 189 ? -16.818 5.337 -18.361 1.00 89.81 189 ARG A CA 1
ATOM 1453 C C . ARG A 1 189 ? -15.537 4.938 -17.656 1.00 89.81 189 ARG A C 1
ATOM 1455 O O . ARG A 1 189 ? -14.906 5.756 -16.985 1.00 89.81 189 ARG A O 1
ATOM 1462 N N . THR A 1 190 ? -15.161 3.681 -17.839 1.00 85.56 190 THR A N 1
ATOM 1463 C CA . THR A 1 190 ? -13.937 3.139 -17.267 1.00 85.56 190 THR A CA 1
ATOM 1464 C C . THR A 1 190 ? -12.687 3.551 -18.038 1.00 85.56 190 THR A C 1
ATOM 1466 O O . THR A 1 190 ? -12.726 3.832 -19.239 1.00 85.56 190 THR A O 1
ATOM 1469 N N . LEU A 1 191 ? -11.552 3.585 -17.335 1.00 72.19 191 LEU A N 1
ATOM 1470 C CA . LEU A 1 191 ? -10.247 3.865 -17.941 1.00 72.19 191 LEU A CA 1
ATOM 1471 C C . LEU A 1 191 ? -9.701 2.689 -18.763 1.00 72.19 191 LEU A C 1
ATOM 1473 O O . LEU A 1 191 ? -9.000 2.923 -19.741 1.00 72.19 191 LEU A O 1
ATOM 1477 N N . ASP A 1 192 ? -10.058 1.452 -18.408 1.00 70.25 192 ASP A N 1
ATOM 1478 C CA . ASP A 1 192 ? -9.614 0.218 -19.080 1.00 70.25 192 ASP A CA 1
ATOM 1479 C C . ASP A 1 192 ? -10.248 -0.016 -20.470 1.00 70.25 192 ASP A C 1
ATOM 1481 O O . ASP A 1 192 ? -9.913 -0.981 -21.156 1.00 70.25 192 ASP A O 1
ATOM 1485 N N . GLY A 1 193 ? -11.162 0.861 -20.900 1.00 71.25 193 GLY A N 1
ATOM 1486 C CA . GLY A 1 193 ? -11.870 0.756 -22.176 1.00 71.25 193 GLY A CA 1
ATOM 1487 C C . GLY A 1 193 ? -13.084 -0.180 -22.166 1.00 71.25 193 GLY A C 1
ATOM 1488 O O . GLY A 1 193 ? -13.669 -0.412 -23.228 1.00 71.25 193 GLY A O 1
ATOM 1489 N N . SER A 1 194 ? -13.493 -0.702 -21.005 1.00 82.38 194 SER A N 1
ATOM 1490 C CA . SER A 1 194 ? -14.750 -1.441 -20.858 1.00 82.38 194 SER A CA 1
ATOM 1491 C C . SER A 1 194 ? -15.958 -0.583 -21.286 1.00 82.38 194 SER A C 1
ATOM 1493 O O . SER A 1 194 ? -16.017 0.617 -21.003 1.00 82.38 194 SER A O 1
ATOM 1495 N N . PRO A 1 195 ? -16.959 -1.157 -21.983 1.00 85.62 195 PRO A N 1
ATOM 1496 C CA . PRO A 1 195 ? -18.101 -0.394 -22.487 1.00 85.62 195 PRO A CA 1
ATOM 1497 C C . PRO A 1 195 ? -19.122 -0.011 -21.403 1.00 85.62 195 PRO A C 1
ATOM 1499 O O . PRO A 1 195 ? -20.054 0.733 -21.714 1.00 85.62 195 PRO A O 1
ATOM 1502 N N . VAL A 1 196 ? -18.973 -0.508 -20.170 1.00 93.56 196 VAL A N 1
ATOM 1503 C CA . VAL A 1 196 ? -19.912 -0.248 -19.069 1.00 93.56 196 VAL A CA 1
ATOM 1504 C C . VAL A 1 196 ? -19.841 1.199 -18.581 1.00 93.56 196 VAL A C 1
ATOM 1506 O O . VAL A 1 196 ? -18.789 1.843 -18.603 1.00 93.56 196 VAL A O 1
ATOM 1509 N N . THR A 1 197 ? -20.979 1.708 -18.128 1.00 96.69 197 THR A N 1
ATOM 1510 C CA . THR A 1 197 ? -21.122 3.038 -17.531 1.00 96.69 197 THR A CA 1
ATOM 1511 C C . THR A 1 197 ? -21.410 2.955 -16.034 1.00 96.69 197 THR A C 1
ATOM 1513 O O . THR A 1 197 ? -21.885 1.933 -15.532 1.00 96.69 197 THR A O 1
ATOM 1516 N N . MET A 1 198 ? -21.148 4.044 -15.307 1.00 97.38 198 MET A N 1
ATOM 1517 C CA . MET A 1 198 ? -21.432 4.107 -13.870 1.00 97.38 198 MET A CA 1
ATOM 1518 C C . MET A 1 198 ? -22.930 3.917 -13.575 1.00 97.38 198 MET A C 1
ATOM 1520 O O . MET A 1 198 ? -23.286 3.252 -12.604 1.00 97.38 198 MET A O 1
ATOM 1524 N N . GLY A 1 199 ? -23.813 4.459 -14.423 1.00 97.62 199 GLY A N 1
ATOM 1525 C CA . GLY A 1 199 ? -25.264 4.306 -14.285 1.00 97.62 199 GLY A CA 1
ATOM 1526 C C . GLY A 1 199 ? -25.727 2.850 -14.394 1.00 97.62 199 GLY A C 1
ATOM 1527 O O . GLY A 1 199 ? -26.473 2.383 -13.536 1.00 97.62 199 GLY A O 1
ATOM 1528 N N . GLU A 1 200 ? -25.233 2.110 -15.392 1.00 97.81 200 GLU A N 1
ATOM 1529 C CA . GLU A 1 200 ? -25.549 0.683 -15.579 1.00 97.81 200 GLU A CA 1
ATOM 1530 C C . GLU A 1 200 ? -25.082 -0.170 -14.389 1.00 97.81 200 GLU A C 1
ATOM 1532 O O . GLU A 1 200 ? -25.813 -1.045 -13.924 1.00 97.81 200 GLU A O 1
ATOM 1537 N N . GLU A 1 201 ? -23.891 0.100 -13.848 1.00 98.31 201 GLU A N 1
ATOM 1538 C CA . GLU A 1 201 ? -23.378 -0.637 -12.689 1.00 98.31 201 GLU A CA 1
ATOM 1539 C C . GLU A 1 201 ? -24.119 -0.280 -11.390 1.00 98.31 201 GLU A C 1
ATOM 1541 O O . GLU A 1 201 ? -24.420 -1.178 -10.601 1.00 98.31 201 GLU A O 1
ATOM 1546 N N . LEU A 1 202 ? -24.508 0.986 -11.186 1.00 98.44 202 LEU A N 1
ATOM 1547 C CA . LEU A 1 202 ? -25.384 1.380 -10.075 1.00 98.44 202 LEU A CA 1
ATOM 1548 C C . LEU A 1 202 ? -26.779 0.751 -10.179 1.00 98.44 202 LEU A C 1
ATOM 1550 O O . LEU A 1 202 ? -27.345 0.367 -9.152 1.00 98.44 202 LEU A O 1
ATOM 1554 N N . GLU A 1 203 ? -27.334 0.606 -11.386 1.00 98.25 203 GLU A N 1
ATOM 1555 C CA . GLU A 1 203 ? -28.577 -0.141 -11.601 1.00 98.25 203 GLU A CA 1
ATOM 1556 C C . GLU A 1 203 ? -28.383 -1.622 -11.248 1.00 98.25 203 GLU A C 1
ATOM 1558 O O . GLU A 1 203 ? -29.159 -2.174 -10.463 1.00 98.25 203 GLU A O 1
ATOM 1563 N N . ARG A 1 204 ? -27.298 -2.243 -11.738 1.00 98.38 204 ARG A N 1
ATOM 1564 C CA . ARG A 1 204 ? -26.952 -3.650 -11.479 1.00 98.38 204 ARG A CA 1
ATOM 1565 C C . ARG A 1 204 ? -26.825 -3.960 -9.988 1.00 98.38 204 ARG A C 1
ATOM 1567 O O . ARG A 1 204 ? -27.332 -4.991 -9.543 1.00 98.38 204 ARG A O 1
ATOM 1574 N N . ILE A 1 205 ? -26.173 -3.092 -9.208 1.00 98.25 205 ILE A N 1
ATOM 1575 C CA . ILE A 1 205 ? -26.056 -3.282 -7.754 1.00 98.25 205 ILE A CA 1
ATOM 1576 C C . ILE A 1 205 ? -27.304 -2.831 -6.974 1.00 98.25 205 ILE A C 1
ATOM 1578 O O . ILE A 1 205 ? -27.381 -3.069 -5.769 1.00 98.25 205 ILE A O 1
ATOM 1582 N N . GLY A 1 206 ? -28.304 -2.234 -7.631 1.00 98.00 206 GLY A N 1
ATOM 1583 C CA . GLY A 1 206 ? -29.566 -1.811 -7.016 1.00 98.00 206 GLY A CA 1
ATOM 1584 C C . GLY A 1 206 ? -29.488 -0.493 -6.238 1.00 98.00 206 GLY A C 1
ATOM 1585 O O . GLY A 1 206 ? -30.270 -0.293 -5.308 1.00 98.00 206 GLY A O 1
ATOM 1586 N N . TYR A 1 207 ? -28.550 0.388 -6.598 1.00 98.25 207 TYR A N 1
ATOM 1587 C CA . TYR A 1 207 ? -28.289 1.664 -5.923 1.00 98.25 207 TYR A CA 1
ATOM 1588 C C . TYR A 1 207 ? -28.762 2.911 -6.681 1.00 98.25 207 TYR A C 1
ATOM 1590 O O . TYR A 1 207 ? -28.587 4.011 -6.168 1.00 98.25 207 TYR A O 1
ATOM 1598 N N . ILE A 1 208 ? -29.460 2.791 -7.817 1.00 97.75 208 ILE A N 1
ATOM 1599 C CA . ILE A 1 208 ? -30.255 3.924 -8.327 1.00 97.75 208 ILE A CA 1
ATOM 1600 C C . ILE A 1 208 ? -31.427 4.172 -7.366 1.00 97.75 208 ILE A C 1
ATOM 1602 O O . ILE A 1 208 ? -32.412 3.430 -7.324 1.00 97.75 208 ILE A O 1
ATOM 1606 N N . GLY A 1 209 ? -31.280 5.210 -6.544 1.00 96.12 209 GLY A N 1
ATOM 1607 C CA . GLY A 1 209 ? -32.247 5.612 -5.536 1.00 96.12 209 GLY A CA 1
ATOM 1608 C C . GLY A 1 209 ? -33.428 6.412 -6.088 1.00 96.12 209 GLY A C 1
ATOM 1609 O O . GLY A 1 209 ? -33.663 6.495 -7.291 1.00 96.12 209 GLY A O 1
ATOM 1610 N N . LYS A 1 210 ? -34.202 6.999 -5.170 1.00 94.38 210 LYS A N 1
ATOM 1611 C CA . LYS A 1 210 ? -35.431 7.763 -5.478 1.00 94.38 210 LYS A CA 1
ATOM 1612 C C . LYS A 1 210 ? -35.410 9.195 -4.962 1.00 94.38 210 LYS A C 1
ATOM 1614 O O . LYS A 1 210 ? -36.294 9.972 -5.307 1.00 94.38 210 LYS A O 1
ATOM 1619 N N . GLU A 1 211 ? -34.465 9.515 -4.087 1.00 95.38 211 GLU A N 1
ATOM 1620 C CA . GLU A 1 211 ? -34.318 10.864 -3.555 1.00 95.38 211 GLU A CA 1
ATOM 1621 C C . GLU A 1 211 ? -33.655 11.773 -4.603 1.00 95.38 211 GLU A C 1
ATOM 1623 O O . GLU A 1 211 ? -32.886 11.276 -5.438 1.00 95.38 211 GLU A O 1
ATOM 1628 N N . PRO A 1 212 ? -33.917 13.089 -4.573 1.00 93.62 212 PRO A N 1
ATOM 1629 C CA . PRO A 1 212 ? -33.269 14.023 -5.480 1.00 93.62 212 PRO A CA 1
ATOM 1630 C C . PRO A 1 212 ? -31.750 14.038 -5.303 1.00 93.62 212 PRO A C 1
ATOM 1632 O O . PRO A 1 212 ? -31.231 13.828 -4.204 1.00 93.62 212 PRO A O 1
ATOM 1635 N N . SER A 1 213 ? -31.034 14.299 -6.394 1.00 95.06 213 SER A N 1
ATOM 1636 C CA . SER A 1 213 ? -29.569 14.311 -6.402 1.00 95.06 213 SER A CA 1
ATOM 1637 C C . SER A 1 213 ? -28.945 15.703 -6.322 1.00 95.06 213 SER A C 1
ATOM 1639 O O . SER A 1 213 ? -27.732 15.754 -6.186 1.00 95.06 213 SER A O 1
ATOM 1641 N N . THR A 1 214 ? -29.721 16.792 -6.368 1.00 96.81 214 THR A N 1
ATOM 1642 C CA . THR A 1 214 ? -29.231 18.187 -6.383 1.00 96.81 214 THR A CA 1
ATOM 1643 C C . THR A 1 214 ? -29.381 18.887 -5.025 1.00 96.81 214 THR A C 1
ATOM 1645 O O . THR A 1 214 ? -30.281 18.558 -4.250 1.00 96.81 214 THR A O 1
ATOM 1648 N N . PHE A 1 215 ? -28.553 19.899 -4.743 1.00 96.56 215 PHE A N 1
ATOM 1649 C CA . PHE A 1 215 ? -28.668 20.736 -3.541 1.00 96.56 215 PHE A CA 1
ATOM 1650 C C . PHE A 1 215 ? -30.023 21.451 -3.437 1.00 96.56 215 PHE A C 1
ATOM 1652 O O . PHE A 1 215 ? -30.610 21.475 -2.356 1.00 96.56 215 PHE A O 1
ATOM 1659 N N . SER A 1 216 ? -30.545 22.010 -4.537 1.00 94.38 216 SER A N 1
ATOM 1660 C CA . SER A 1 216 ? -31.823 22.741 -4.532 1.00 94.38 216 SER A CA 1
ATOM 1661 C C . SER A 1 216 ? -33.019 21.873 -4.128 1.00 94.38 216 SER A C 1
ATOM 1663 O O . SER A 1 216 ? -33.998 22.389 -3.588 1.00 94.38 216 SER A O 1
ATOM 1665 N N . GLU A 1 217 ? -32.957 20.566 -4.386 1.00 92.81 217 GLU A N 1
ATOM 1666 C CA . GLU A 1 217 ? -34.017 19.611 -4.052 1.00 92.81 217 GLU A CA 1
ATOM 1667 C C . GLU A 1 217 ? -33.731 18.819 -2.763 1.00 92.81 217 GLU A C 1
ATOM 1669 O O . GLU A 1 217 ? -34.666 18.389 -2.082 1.00 92.81 217 GLU A O 1
ATOM 1674 N N . PHE A 1 218 ? -32.454 18.630 -2.414 1.00 92.69 218 PHE A N 1
ATOM 1675 C CA . PHE A 1 218 ? -31.994 17.897 -1.233 1.00 92.69 218 PHE A CA 1
ATOM 1676 C C . PHE A 1 218 ? -30.911 18.689 -0.466 1.00 92.69 218 PHE A C 1
ATOM 1678 O O . PHE A 1 218 ? -29.732 18.313 -0.466 1.00 92.69 218 PHE A O 1
ATOM 1685 N N . PRO A 1 219 ? -31.284 19.811 0.179 1.00 96.56 219 PRO A N 1
ATOM 1686 C CA . PRO A 1 219 ? -30.329 20.699 0.828 1.00 96.56 219 PRO A CA 1
ATOM 1687 C C . PRO A 1 219 ? -29.735 20.097 2.107 1.00 96.56 219 PRO A C 1
ATOM 1689 O O . PRO A 1 219 ? -30.352 19.282 2.794 1.00 96.56 219 PRO A O 1
ATOM 1692 N N . LEU A 1 220 ? -28.548 20.586 2.461 1.00 97.94 220 LEU A N 1
ATOM 1693 C CA . LEU A 1 220 ? -27.865 20.355 3.736 1.00 97.94 220 LEU A CA 1
ATOM 1694 C C . LEU A 1 220 ? -27.658 21.713 4.433 1.00 97.94 220 LEU A C 1
ATOM 1696 O O . LEU A 1 220 ? -27.644 22.748 3.769 1.00 97.94 220 LEU A O 1
ATOM 1700 N N . SER A 1 221 ? -27.488 21.729 5.757 1.00 98.19 221 SER A N 1
ATOM 1701 C CA . SER A 1 221 ? -27.152 22.963 6.499 1.00 98.19 221 SER A CA 1
ATOM 1702 C C . SER A 1 221 ? -25.644 23.221 6.575 1.00 98.19 221 SER A C 1
ATOM 1704 O O . SER A 1 221 ? -25.217 24.370 6.636 1.00 98.19 221 SER A O 1
ATOM 1706 N N . ALA A 1 222 ? -24.844 22.154 6.583 1.00 98.50 222 ALA A N 1
ATOM 1707 C CA . ALA A 1 222 ? -23.380 22.163 6.568 1.00 98.50 222 ALA A CA 1
ATOM 1708 C C . ALA A 1 222 ? -22.854 20.761 6.213 1.00 98.50 222 ALA A C 1
ATOM 1710 O O . ALA A 1 222 ? -23.615 19.793 6.293 1.00 98.50 222 ALA A O 1
ATOM 1711 N N . HIS A 1 223 ? -21.568 20.654 5.867 1.00 98.69 223 HIS A N 1
ATOM 1712 C CA . HIS A 1 223 ? -20.858 19.383 5.674 1.00 98.69 223 HIS A CA 1
ATOM 1713 C C . HIS A 1 223 ? -19.560 19.350 6.495 1.00 98.69 223 HIS A C 1
ATOM 1715 O O . HIS A 1 223 ? -18.778 20.302 6.473 1.00 98.69 223 HIS A O 1
ATOM 1721 N N . PHE A 1 224 ? -19.326 18.254 7.214 1.00 98.75 224 PHE A N 1
ATOM 1722 C CA . PHE A 1 224 ? -18.090 18.006 7.952 1.00 98.75 224 PHE A CA 1
ATOM 1723 C C . PHE A 1 224 ? -17.499 16.657 7.553 1.00 98.75 224 PHE A C 1
ATOM 1725 O O . PHE A 1 224 ? -18.098 15.614 7.797 1.00 98.75 224 PHE A O 1
ATOM 1732 N N . GLU A 1 225 ? -16.312 16.664 6.967 1.00 98.75 225 GLU A N 1
ATOM 1733 C CA . GLU A 1 225 ? -15.651 15.440 6.514 1.00 98.75 225 GLU A CA 1
ATOM 1734 C C . GLU A 1 225 ? -14.469 15.103 7.417 1.00 98.75 225 GLU A C 1
ATOM 1736 O O . GLU A 1 225 ? -13.679 15.979 7.777 1.00 98.75 225 GLU A O 1
ATOM 1741 N N . LEU A 1 226 ? -14.373 13.832 7.808 1.00 98.62 226 LEU A N 1
ATOM 1742 C CA . LEU A 1 226 ? -13.214 13.280 8.497 1.00 98.62 226 LEU A CA 1
ATOM 1743 C C . LEU A 1 226 ? -12.463 12.385 7.520 1.00 98.62 226 LEU A C 1
ATOM 1745 O O . LEU A 1 226 ? -13.066 11.490 6.938 1.00 98.62 226 LEU A O 1
ATOM 1749 N N . HIS A 1 227 ? -11.157 12.583 7.403 1.00 98.50 227 HIS A N 1
ATOM 1750 C CA . HIS A 1 227 ? -10.311 11.801 6.510 1.00 98.50 227 HIS A CA 1
ATOM 1751 C C . HIS A 1 227 ? -8.999 11.403 7.199 1.00 98.50 227 HIS A C 1
ATOM 1753 O O . HIS A 1 227 ? -8.616 12.008 8.204 1.00 98.50 227 HIS A O 1
ATOM 1759 N N . ASN A 1 228 ? -8.273 10.412 6.682 1.00 96.06 228 ASN A N 1
ATOM 1760 C CA . ASN A 1 228 ? -6.851 10.287 7.007 1.00 96.06 228 ASN A CA 1
ATOM 1761 C C . ASN A 1 228 ? -6.060 11.367 6.246 1.00 96.06 228 ASN A C 1
ATOM 1763 O O . ASN A 1 228 ? -6.479 11.825 5.189 1.00 96.06 228 ASN A O 1
ATOM 1767 N N . GLU A 1 229 ? -4.941 11.821 6.807 1.00 95.94 229 GLU A N 1
ATOM 1768 C CA . GLU A 1 229 ? -4.146 12.928 6.253 1.00 95.94 229 GLU A CA 1
ATOM 1769 C C . GLU A 1 229 ? -3.613 12.676 4.835 1.00 95.94 229 GLU A C 1
ATOM 1771 O O . GLU A 1 229 ? -3.419 13.631 4.088 1.00 95.94 229 GLU A O 1
ATOM 1776 N N . GLN A 1 230 ? -3.315 11.415 4.490 1.00 93.44 230 GLN A N 1
ATOM 1777 C CA . GLN A 1 230 ? -2.595 11.051 3.257 1.00 93.44 230 GLN A CA 1
ATOM 1778 C C . GLN A 1 230 ? -1.239 11.795 3.137 1.00 93.44 230 GLN A C 1
ATOM 1780 O O . GLN A 1 230 ? -0.733 12.070 2.049 1.00 93.44 230 GLN A O 1
ATOM 1785 N N . GLY A 1 231 ? -0.658 12.146 4.292 1.00 93.25 231 GLY A N 1
ATOM 1786 C CA . GLY A 1 231 ? 0.500 13.021 4.451 1.00 93.25 231 GLY A CA 1
ATOM 1787 C C . GLY A 1 231 ? 1.127 12.905 5.846 1.00 93.25 231 GLY A C 1
ATOM 1788 O O . GLY A 1 231 ? 0.653 12.148 6.693 1.00 93.25 231 GLY A O 1
ATOM 1789 N N . VAL A 1 232 ? 2.231 13.628 6.061 1.00 94.06 232 VAL A N 1
ATOM 1790 C CA . VAL A 1 232 ? 3.109 13.517 7.247 1.00 94.06 232 VAL A CA 1
ATOM 1791 C C . VAL A 1 232 ? 3.087 14.746 8.175 1.00 94.06 232 VAL A C 1
ATOM 1793 O O . VAL A 1 232 ? 3.906 14.851 9.087 1.00 94.06 232 VAL A O 1
ATOM 1796 N N . GLU A 1 233 ? 2.230 15.742 7.957 1.00 95.44 233 GLU A N 1
ATOM 1797 C CA . GLU A 1 233 ? 2.207 17.004 8.710 1.00 95.44 233 GLU A CA 1
ATOM 1798 C C . GLU A 1 233 ? 1.706 16.839 10.159 1.00 95.44 233 GLU A C 1
ATOM 1800 O O . GLU A 1 233 ? 2.171 17.558 11.057 1.00 95.44 233 GLU A O 1
ATOM 1805 N N . LEU A 1 234 ? 0.783 15.906 10.420 1.00 97.12 234 LEU A N 1
ATOM 1806 C CA . LEU A 1 234 ? 0.341 15.527 11.768 1.00 97.12 234 LEU A CA 1
ATOM 1807 C C . LEU A 1 234 ? 1.366 14.615 12.447 1.00 97.12 234 LEU A C 1
ATOM 1809 O O . LEU A 1 234 ? 1.720 14.851 13.604 1.00 97.12 234 LEU A O 1
ATOM 1813 N N . GLU A 1 235 ? 1.920 13.646 11.713 1.00 95.75 235 GLU A N 1
ATOM 1814 C CA . GLU A 1 235 ? 2.954 12.736 12.219 1.00 95.75 235 GLU A CA 1
ATOM 1815 C C . GLU A 1 235 ? 4.220 13.489 12.653 1.00 95.75 235 GLU A C 1
ATOM 1817 O O . GLU A 1 235 ? 4.595 13.430 13.827 1.00 95.75 235 GLU A O 1
ATOM 1822 N N . ASN A 1 236 ? 4.803 14.302 11.764 1.00 96.81 236 ASN A N 1
ATOM 1823 C CA . ASN A 1 236 ? 5.992 15.116 12.048 1.00 96.81 236 ASN A CA 1
ATOM 1824 C C . ASN A 1 236 ? 5.790 16.129 13.187 1.00 96.81 236 ASN A C 1
ATOM 1826 O O . ASN A 1 236 ? 6.763 16.603 13.775 1.00 96.81 236 ASN A O 1
ATOM 1830 N N . SER A 1 237 ? 4.543 16.500 13.490 1.00 95.25 237 SER A N 1
ATOM 1831 C CA . SER A 1 237 ? 4.218 17.427 14.582 1.00 95.25 237 SER A CA 1
ATOM 1832 C C . SER A 1 237 ? 3.744 16.740 15.866 1.00 95.25 237 SER A C 1
ATOM 1834 O O . SER A 1 237 ? 3.471 17.428 16.853 1.00 95.25 237 SER A O 1
ATOM 1836 N N . GLY A 1 238 ? 3.660 15.404 15.881 1.00 95.44 238 GLY A N 1
ATOM 1837 C CA . GLY A 1 238 ? 3.195 14.627 17.030 1.00 95.44 238 GLY A CA 1
ATOM 1838 C C . GLY A 1 238 ? 1.737 14.903 17.414 1.00 95.44 238 GLY A C 1
ATOM 1839 O O . GLY A 1 238 ? 1.389 14.801 18.592 1.00 95.44 238 GLY A O 1
ATOM 1840 N N . LYS A 1 239 ? 0.894 15.296 16.453 1.00 97.44 239 LYS A N 1
ATOM 1841 C CA . LYS A 1 239 ? -0.544 15.531 16.650 1.00 97.44 239 LYS A CA 1
ATOM 1842 C C . LYS A 1 239 ? -1.345 14.341 16.121 1.00 97.44 239 LYS A C 1
ATOM 1844 O O . LYS A 1 239 ? -0.986 13.782 15.092 1.00 97.44 239 LYS A O 1
ATOM 1849 N N . SER A 1 240 ? -2.417 13.954 16.815 1.00 96.62 240 SER A N 1
ATOM 1850 C CA . SER A 1 240 ? -3.301 12.868 16.359 1.00 96.62 240 SER A CA 1
ATOM 1851 C C . SER A 1 240 ? -4.262 13.329 15.263 1.00 96.62 240 SER A C 1
ATOM 1853 O O . SER A 1 240 ? -4.592 12.555 14.365 1.00 96.62 240 SER A O 1
ATOM 1855 N N . ILE A 1 241 ? -4.683 14.598 15.318 1.00 98.31 241 ILE A N 1
ATOM 1856 C CA . ILE A 1 241 ? -5.717 15.164 14.450 1.00 98.31 241 ILE A CA 1
ATOM 1857 C C . ILE A 1 241 ? -5.391 16.585 13.977 1.00 98.31 241 ILE A C 1
ATOM 1859 O O . ILE A 1 241 ? -4.641 17.325 14.621 1.00 98.31 241 ILE A O 1
ATOM 1863 N N . GLY A 1 242 ? -6.002 16.991 12.866 1.00 97.94 242 GLY A N 1
ATOM 1864 C CA . GLY A 1 242 ? -5.898 18.329 12.292 1.00 97.94 242 GLY A CA 1
ATOM 1865 C C . GLY A 1 242 ? -7.239 18.891 11.833 1.00 97.94 242 GLY A C 1
ATOM 1866 O O . GLY A 1 242 ? -8.188 18.149 11.614 1.00 97.94 242 GLY A O 1
ATOM 1867 N N . TRP A 1 243 ? -7.315 20.208 11.671 1.00 98.00 243 TRP A N 1
ATOM 1868 C CA . TRP A 1 243 ? -8.348 20.874 10.870 1.00 98.00 243 TRP A CA 1
ATOM 1869 C C . TRP A 1 243 ? -7.669 21.609 9.715 1.00 98.00 243 TRP A C 1
ATOM 1871 O O . TRP A 1 243 ? -6.473 21.894 9.773 1.00 98.00 243 TRP A O 1
ATOM 1881 N N . THR A 1 244 ? -8.427 21.991 8.693 1.00 94.94 244 THR A N 1
ATOM 1882 C CA . THR A 1 244 ? -7.891 22.793 7.587 1.00 94.94 244 THR A CA 1
ATOM 1883 C C . THR A 1 244 ? -8.758 24.011 7.273 1.00 94.94 244 THR A C 1
ATOM 1885 O O . THR A 1 244 ? -9.966 24.018 7.512 1.00 94.94 244 THR A O 1
ATOM 1888 N N . SER A 1 245 ? -8.128 25.065 6.754 1.00 93.12 245 SER A N 1
ATOM 1889 C CA . SER A 1 245 ? -8.790 26.269 6.235 1.00 93.12 245 SER A CA 1
ATOM 1890 C C . SER A 1 245 ? -8.545 26.497 4.738 1.00 93.12 245 SER A C 1
ATOM 1892 O O . SER A 1 245 ? -9.112 27.435 4.168 1.00 93.12 245 SER A O 1
ATOM 1894 N N . VAL A 1 246 ? -7.713 25.666 4.097 1.00 92.00 246 VAL A N 1
ATOM 1895 C CA . VAL A 1 246 ? -7.293 25.830 2.700 1.00 92.00 246 VAL A CA 1
ATOM 1896 C C . VAL A 1 246 ? -6.978 24.477 2.053 1.00 92.00 246 VAL A C 1
ATOM 1898 O O . VAL A 1 246 ? -6.357 23.617 2.679 1.00 92.00 246 VAL A O 1
ATOM 1901 N N . TRP A 1 247 ? -7.368 24.309 0.793 1.00 91.75 247 TRP A N 1
ATOM 1902 C CA . TRP A 1 247 ? -6.941 23.193 -0.057 1.00 91.75 247 TRP A CA 1
ATOM 1903 C C . TRP A 1 247 ? -6.023 23.697 -1.175 1.00 91.75 247 TRP A C 1
ATOM 1905 O O . TRP A 1 247 ? -6.170 24.838 -1.625 1.00 91.75 247 TRP A O 1
ATOM 1915 N N . GLN A 1 248 ? -5.075 22.871 -1.624 1.00 90.94 248 GLN A N 1
ATOM 1916 C CA . GLN A 1 248 ? -4.161 23.242 -2.712 1.00 90.94 248 GLN A CA 1
ATOM 1917 C C . GLN A 1 248 ? -4.808 23.165 -4.103 1.00 90.94 248 GLN A C 1
ATOM 1919 O O . GLN A 1 248 ? -5.743 22.400 -4.330 1.00 90.94 248 GLN A O 1
ATOM 1924 N N . ALA A 1 249 ? -4.272 23.915 -5.069 1.00 90.50 249 ALA A N 1
ATOM 1925 C CA . ALA A 1 249 ? -4.704 23.807 -6.458 1.00 90.50 249 ALA A CA 1
ATOM 1926 C C . ALA A 1 249 ? -4.265 22.481 -7.105 1.00 90.50 249 ALA A C 1
ATOM 1928 O O . ALA A 1 249 ? -3.104 22.072 -6.993 1.00 90.50 249 ALA A O 1
ATOM 1929 N N . VAL A 1 250 ? -5.177 21.871 -7.869 1.00 89.50 250 VAL A N 1
ATOM 1930 C CA . VAL A 1 250 ? -4.989 20.607 -8.595 1.00 89.50 250 VAL A CA 1
ATOM 1931 C C . VAL A 1 250 ? -5.468 20.750 -10.045 1.00 89.50 250 VAL A C 1
ATOM 1933 O O . VAL A 1 250 ? -6.488 21.366 -10.346 1.00 89.50 250 VAL A O 1
ATOM 1936 N N . TYR A 1 251 ? -4.714 20.181 -10.976 1.00 91.31 251 TYR A N 1
ATOM 1937 C CA . TYR A 1 251 ? -4.919 20.236 -12.416 1.00 91.31 251 TYR A CA 1
ATOM 1938 C C . TYR A 1 251 ? -4.758 18.836 -13.012 1.00 91.31 251 TYR A C 1
ATOM 1940 O O . TYR A 1 251 ? -3.652 18.298 -13.068 1.00 91.31 251 TYR A O 1
ATOM 1948 N N . GLY A 1 252 ? -5.869 18.247 -13.447 1.00 90.44 252 GLY A N 1
ATOM 1949 C CA . GLY A 1 252 ? -5.905 16.952 -14.122 1.00 90.44 252 GLY A CA 1
ATOM 1950 C C . GLY A 1 252 ? -6.023 17.140 -15.631 1.00 90.44 252 GLY A C 1
ATOM 1951 O O . GLY A 1 252 ? -6.894 17.881 -16.094 1.00 90.44 252 GLY A O 1
ATOM 1952 N N . PHE A 1 253 ? -5.169 16.481 -16.410 1.00 92.75 253 PHE A N 1
ATOM 1953 C CA . PHE A 1 253 ? -5.168 16.606 -17.870 1.00 92.75 253 PHE A CA 1
ATOM 1954 C C . PHE A 1 253 ? -4.691 15.333 -18.569 1.00 92.75 253 PHE A C 1
ATOM 1956 O O . PHE A 1 253 ? -3.953 14.526 -18.006 1.00 92.75 253 PHE A O 1
ATOM 1963 N N . GLU A 1 254 ? -5.091 15.181 -19.826 1.00 93.50 254 GLU A N 1
ATOM 1964 C CA . GLU A 1 254 ? -4.617 14.135 -20.727 1.00 93.50 254 GLU A CA 1
ATOM 1965 C C . GLU A 1 254 ? -3.788 14.759 -21.850 1.00 93.50 254 GLU A C 1
ATOM 1967 O O . GLU A 1 254 ? -4.132 15.827 -22.360 1.00 93.50 254 GLU A O 1
ATOM 1972 N N . VAL A 1 255 ? -2.730 14.076 -22.279 1.00 97.00 255 VAL A N 1
ATOM 1973 C CA . VAL A 1 255 ? -1.977 14.399 -23.495 1.00 97.00 255 VAL A CA 1
ATOM 1974 C C . VAL A 1 255 ? -2.150 13.242 -24.466 1.00 97.00 255 VAL A C 1
ATOM 1976 O O . VAL A 1 255 ? -1.825 12.102 -24.143 1.00 97.00 255 VAL A O 1
ATOM 1979 N N . HIS A 1 256 ? -2.682 13.524 -25.650 1.00 97.38 256 HIS A N 1
ATOM 1980 C CA . HIS A 1 256 ? -2.851 12.545 -26.721 1.00 97.38 256 HIS A CA 1
ATOM 1981 C C . HIS A 1 256 ? -1.825 12.874 -27.801 1.00 97.38 256 HIS A C 1
ATOM 1983 O O . HIS A 1 256 ? -1.818 13.982 -28.330 1.00 97.38 256 HIS A O 1
ATOM 1989 N N . LEU A 1 257 ? -0.923 11.940 -28.091 1.00 98.44 257 LEU A N 1
ATOM 1990 C CA . LEU A 1 257 ? 0.090 12.055 -29.137 1.00 98.44 257 LEU A CA 1
ATOM 1991 C C . LEU A 1 257 ? -0.262 11.122 -30.293 1.00 98.44 257 LEU A C 1
ATOM 1993 O O . LEU A 1 257 ? -0.539 9.941 -30.072 1.00 98.44 257 LEU A O 1
ATOM 1997 N N . HIS A 1 258 ? -0.187 11.643 -31.517 1.00 98.38 258 HIS A N 1
ATOM 1998 C CA . HIS A 1 258 ? -0.464 10.901 -32.743 1.00 98.38 258 HIS A CA 1
ATOM 1999 C C . HIS A 1 258 ? 0.721 10.992 -33.712 1.00 98.38 258 HIS A C 1
ATOM 2001 O O . HIS A 1 258 ? 1.235 12.076 -33.998 1.00 98.38 258 HIS A O 1
ATOM 2007 N N . GLY A 1 259 ? 1.136 9.840 -34.222 1.00 97.06 259 GLY A N 1
ATOM 2008 C CA . GLY A 1 259 ? 2.240 9.631 -35.149 1.00 97.06 259 GLY A CA 1
ATOM 2009 C C . GLY A 1 259 ? 1.849 8.656 -36.257 1.00 97.06 259 GLY A C 1
ATOM 2010 O O . GLY A 1 259 ? 0.765 8.777 -36.825 1.00 97.06 259 GLY A O 1
ATOM 2011 N N . GLN A 1 260 ? 2.716 7.691 -36.581 1.00 95.44 260 GLN A N 1
ATOM 2012 C CA . GLN A 1 260 ? 2.504 6.784 -37.714 1.00 95.44 260 GLN A CA 1
ATOM 2013 C C . GLN A 1 260 ? 2.841 5.325 -37.385 1.00 95.44 260 GLN A C 1
ATOM 2015 O O . GLN A 1 260 ? 3.922 5.025 -36.877 1.00 95.44 260 GLN A O 1
ATOM 2020 N N . ASP A 1 261 ? 1.939 4.414 -37.764 1.00 91.75 261 ASP A N 1
ATOM 2021 C CA . ASP A 1 261 ? 2.165 2.970 -37.683 1.00 91.75 261 ASP A CA 1
ATOM 2022 C C . ASP A 1 261 ? 3.309 2.536 -38.603 1.00 91.75 261 ASP A C 1
ATOM 2024 O O . ASP A 1 261 ? 3.459 3.010 -39.734 1.00 91.75 261 ASP A O 1
ATOM 2028 N N . GLY A 1 262 ? 4.085 1.555 -38.154 1.00 89.25 262 GLY A N 1
ATOM 2029 C CA . GLY A 1 262 ? 5.126 0.953 -38.975 1.00 89.25 262 GLY A CA 1
ATOM 2030 C C . GLY A 1 262 ? 5.734 -0.290 -38.344 1.00 89.25 262 GLY A C 1
ATOM 2031 O O . GLY A 1 262 ? 5.642 -0.518 -37.140 1.00 89.25 262 GLY A O 1
ATOM 2032 N N . HIS A 1 263 ? 6.379 -1.106 -39.173 1.00 92.19 263 HIS A N 1
ATOM 2033 C CA . HIS A 1 263 ? 7.022 -2.337 -38.728 1.00 92.19 263 HIS A CA 1
ATOM 2034 C C . HIS A 1 263 ? 8.355 -2.036 -38.019 1.00 92.19 263 HIS A C 1
ATOM 2036 O O . HIS A 1 263 ? 9.286 -1.476 -38.613 1.00 92.19 263 HIS A O 1
ATOM 2042 N N . ALA A 1 264 ? 8.456 -2.438 -36.751 1.00 91.75 264 ALA A N 1
ATOM 2043 C CA . ALA A 1 264 ? 9.497 -2.022 -35.811 1.00 91.75 264 ALA A CA 1
ATOM 2044 C C . ALA A 1 264 ? 10.930 -2.420 -36.206 1.00 91.75 264 ALA A C 1
ATOM 2046 O O . ALA A 1 264 ? 11.875 -1.794 -35.726 1.00 91.75 264 ALA A O 1
ATOM 2047 N N . ALA A 1 265 ? 11.119 -3.398 -37.098 1.00 90.38 265 ALA A N 1
ATOM 2048 C CA . ALA A 1 265 ? 12.446 -3.788 -37.589 1.00 90.38 265 ALA A CA 1
ATOM 2049 C C . ALA A 1 265 ? 12.839 -3.160 -38.942 1.00 90.38 265 ALA A C 1
ATOM 2051 O O . ALA A 1 265 ? 14.025 -3.076 -39.245 1.00 90.38 265 ALA A O 1
ATOM 2052 N N . THR A 1 266 ? 11.880 -2.728 -39.772 1.00 91.31 266 THR A N 1
ATOM 2053 C CA . THR A 1 266 ? 12.156 -2.320 -41.171 1.00 91.31 266 THR A CA 1
ATOM 2054 C C . THR A 1 266 ? 11.923 -0.837 -41.449 1.00 91.31 266 THR A C 1
ATOM 2056 O O . THR A 1 266 ? 12.493 -0.306 -42.402 1.00 91.31 266 THR A O 1
ATOM 2059 N N . TYR A 1 267 ? 11.144 -0.134 -40.621 1.00 91.31 267 TYR A N 1
ATOM 2060 C CA . TYR A 1 267 ? 11.002 1.319 -40.732 1.00 91.31 267 TYR A CA 1
ATOM 2061 C C . TYR A 1 267 ? 12.239 2.022 -40.146 1.00 91.31 267 TYR A C 1
ATOM 2063 O O . TYR A 1 267 ? 12.586 1.821 -38.976 1.00 91.31 267 TYR A O 1
ATOM 2071 N N . THR A 1 268 ? 12.929 2.841 -40.945 1.00 91.81 268 THR A N 1
ATOM 2072 C CA . THR A 1 268 ? 14.211 3.447 -40.544 1.00 91.81 268 THR A CA 1
ATOM 2073 C C . THR A 1 268 ? 14.031 4.460 -39.412 1.00 91.81 268 THR A C 1
ATOM 2075 O O . THR A 1 268 ? 13.084 5.244 -39.417 1.00 91.81 268 THR A O 1
ATOM 2078 N N . MET A 1 269 ? 14.952 4.469 -38.438 1.00 93.44 269 MET A N 1
ATOM 2079 C CA . MET A 1 269 ? 14.836 5.282 -37.212 1.00 93.44 269 MET A CA 1
ATOM 2080 C C . MET A 1 269 ? 14.583 6.771 -37.484 1.00 93.44 269 MET A C 1
ATOM 2082 O O . MET A 1 269 ? 13.724 7.376 -36.857 1.00 93.44 269 MET A O 1
ATOM 2086 N N . ASN A 1 270 ? 15.272 7.342 -38.475 1.00 92.06 270 ASN A N 1
ATOM 2087 C CA . ASN A 1 270 ? 15.161 8.748 -38.876 1.00 92.06 270 ASN A CA 1
ATOM 2088 C C . ASN A 1 270 ? 13.828 9.136 -39.551 1.00 92.06 270 ASN A C 1
ATOM 2090 O O . ASN A 1 270 ? 13.676 10.285 -39.955 1.00 92.06 270 ASN A O 1
ATOM 2094 N N . ARG A 1 271 ? 12.905 8.187 -39.742 1.00 88.88 271 ARG A N 1
ATOM 2095 C CA . ARG A 1 271 ? 11.585 8.405 -40.351 1.00 88.88 271 ARG A CA 1
ATOM 2096 C C . ARG A 1 271 ? 10.426 8.082 -39.407 1.00 88.88 271 ARG A C 1
ATOM 2098 O O . ARG A 1 271 ? 9.280 8.208 -39.826 1.00 88.88 271 ARG A O 1
ATOM 2105 N N . ARG A 1 272 ? 10.695 7.624 -38.179 1.00 94.75 272 ARG A N 1
ATOM 2106 C CA . ARG A 1 272 ? 9.646 7.215 -37.236 1.00 94.75 272 ARG A CA 1
ATOM 2107 C C . ARG A 1 272 ? 8.950 8.429 -36.633 1.00 94.75 272 ARG A C 1
ATOM 2109 O O . ARG A 1 272 ? 9.615 9.348 -36.171 1.00 94.75 272 ARG A O 1
ATOM 2116 N N . GLN A 1 273 ? 7.627 8.361 -36.588 1.00 96.94 273 GLN A N 1
ATOM 2117 C CA . GLN A 1 273 ? 6.761 9.235 -35.802 1.00 96.94 273 GLN A CA 1
ATOM 2118 C C . GLN A 1 273 ? 6.190 8.374 -34.671 1.00 96.94 273 GLN A C 1
ATOM 2120 O O . GLN A 1 273 ? 5.062 7.897 -34.751 1.00 96.94 273 GLN A O 1
ATOM 2125 N N . ASP A 1 274 ? 7.031 8.072 -33.680 1.00 96.75 274 ASP A N 1
ATOM 2126 C CA . ASP A 1 274 ? 6.712 7.142 -32.592 1.00 96.75 274 ASP A CA 1
ATOM 2127 C C . ASP A 1 274 ? 6.085 7.902 -31.411 1.00 96.75 274 ASP A C 1
ATOM 2129 O O . ASP A 1 274 ? 6.749 8.677 -30.713 1.00 96.75 274 ASP A O 1
ATOM 2133 N N . ALA A 1 275 ? 4.782 7.706 -31.212 1.00 97.69 275 ALA A N 1
ATOM 2134 C CA . ALA A 1 275 ? 4.005 8.412 -30.202 1.00 97.69 275 ALA A CA 1
ATOM 2135 C C . ALA A 1 275 ? 4.388 7.999 -28.772 1.00 97.69 275 ALA A C 1
ATOM 2137 O O . ALA A 1 275 ? 4.299 8.819 -27.858 1.00 97.69 275 ALA A O 1
ATOM 2138 N N . LEU A 1 276 ? 4.841 6.758 -28.553 1.00 96.81 276 LEU A N 1
ATOM 2139 C CA . LEU A 1 276 ? 5.274 6.278 -27.236 1.00 96.81 276 LEU A CA 1
ATOM 2140 C C . LEU A 1 276 ? 6.633 6.873 -26.845 1.00 96.81 276 LEU A C 1
ATOM 2142 O O . LEU A 1 276 ? 6.802 7.319 -25.711 1.00 96.81 276 LEU A O 1
ATOM 2146 N N . VAL A 1 277 ? 7.571 6.981 -27.791 1.00 96.62 277 VAL A N 1
ATOM 2147 C CA . VAL A 1 277 ? 8.843 7.697 -27.571 1.00 96.62 277 VAL A CA 1
ATOM 2148 C C . VAL A 1 277 ? 8.601 9.188 -27.297 1.00 96.62 277 VAL A C 1
ATOM 2150 O O . VAL A 1 277 ? 9.266 9.777 -26.438 1.00 96.62 277 VAL A O 1
ATOM 2153 N N . GLY A 1 278 ? 7.627 9.802 -27.980 1.00 97.81 278 GLY A N 1
ATOM 2154 C CA . GLY A 1 278 ? 7.158 11.152 -27.662 1.00 97.81 278 GLY A CA 1
ATOM 2155 C C . GLY A 1 278 ? 6.604 11.255 -26.236 1.00 97.81 278 GLY A C 1
ATOM 2156 O O . GLY A 1 278 ? 7.026 12.124 -25.471 1.00 97.81 278 GLY A O 1
ATOM 2157 N N . ALA A 1 279 ? 5.722 10.330 -25.847 1.00 97.94 279 ALA A N 1
ATOM 2158 C CA . ALA A 1 279 ? 5.105 10.300 -24.523 1.00 97.94 279 ALA A CA 1
ATOM 2159 C C . ALA A 1 279 ? 6.139 10.135 -23.402 1.00 97.94 279 ALA A C 1
ATOM 2161 O O . ALA A 1 279 ? 6.101 10.885 -22.431 1.00 97.94 279 ALA A O 1
ATOM 2162 N N . ALA A 1 280 ? 7.118 9.238 -23.558 1.00 98.31 280 ALA A N 1
ATOM 2163 C CA . ALA A 1 280 ? 8.191 9.036 -22.582 1.00 98.31 280 ALA A CA 1
ATOM 2164 C C . ALA A 1 280 ? 8.992 10.326 -22.308 1.00 98.31 280 ALA A C 1
ATOM 2166 O O . ALA A 1 280 ? 9.308 10.643 -21.159 1.00 98.31 280 ALA A O 1
ATOM 2167 N N . LYS A 1 281 ? 9.268 11.126 -23.350 1.00 97.94 281 LYS A N 1
ATOM 2168 C CA . LYS A 1 281 ? 9.920 12.439 -23.202 1.00 97.94 281 LYS A CA 1
ATOM 2169 C C . LYS A 1 281 ? 9.034 13.469 -22.498 1.00 97.94 281 LYS A C 1
ATOM 2171 O O . LYS A 1 281 ? 9.548 14.242 -21.688 1.00 97.94 281 LYS A O 1
ATOM 2176 N N . VAL A 1 282 ? 7.732 13.477 -22.795 1.00 98.06 282 VAL A N 1
ATOM 2177 C CA . VAL A 1 282 ? 6.748 14.348 -22.133 1.00 98.06 282 VAL A CA 1
ATOM 2178 C C . VAL A 1 282 ? 6.621 13.988 -20.649 1.00 98.06 282 VAL A C 1
ATOM 2180 O O . VAL A 1 282 ? 6.732 14.884 -19.818 1.00 98.06 282 VAL A O 1
ATOM 2183 N N . ILE A 1 283 ? 6.492 12.700 -20.305 1.00 98.25 283 ILE A N 1
ATOM 2184 C CA . ILE A 1 283 ? 6.447 12.200 -18.919 1.00 98.25 283 ILE A CA 1
ATOM 2185 C C . ILE A 1 283 ? 7.655 12.709 -18.123 1.00 98.25 283 ILE A C 1
ATOM 2187 O O . ILE A 1 283 ? 7.484 13.461 -17.164 1.00 98.25 283 ILE A O 1
ATOM 2191 N N . ALA A 1 284 ? 8.873 12.389 -18.572 1.00 97.50 284 ALA A N 1
ATOM 2192 C CA . ALA A 1 284 ? 10.094 12.776 -17.865 1.00 97.50 284 ALA A CA 1
ATOM 2193 C C . ALA A 1 284 ? 10.290 14.305 -17.796 1.00 97.50 284 ALA A C 1
ATOM 2195 O O . ALA A 1 284 ? 10.973 14.816 -16.912 1.00 97.50 284 ALA A O 1
ATOM 2196 N N . GLY A 1 285 ? 9.744 15.068 -18.749 1.00 97.69 285 GLY A N 1
ATOM 2197 C CA . GLY A 1 285 ? 9.794 16.530 -18.707 1.00 97.69 285 GLY A CA 1
ATOM 2198 C C . GLY A 1 285 ? 8.772 17.160 -17.758 1.00 97.69 285 GLY A C 1
ATOM 2199 O O . GLY A 1 285 ? 9.096 18.161 -17.125 1.00 97.69 285 GLY A O 1
ATOM 2200 N N . ILE A 1 286 ? 7.582 16.572 -17.620 1.00 97.31 286 ILE A N 1
ATOM 2201 C CA . ILE A 1 286 ? 6.551 17.019 -16.672 1.00 97.31 286 ILE A CA 1
ATOM 2202 C C . ILE A 1 286 ? 7.001 16.777 -15.224 1.00 97.31 286 ILE A C 1
ATOM 2204 O O . ILE A 1 286 ? 6.855 17.669 -14.392 1.00 97.31 286 ILE A O 1
ATOM 2208 N N . GLU A 1 287 ? 7.638 15.638 -14.945 1.00 96.69 2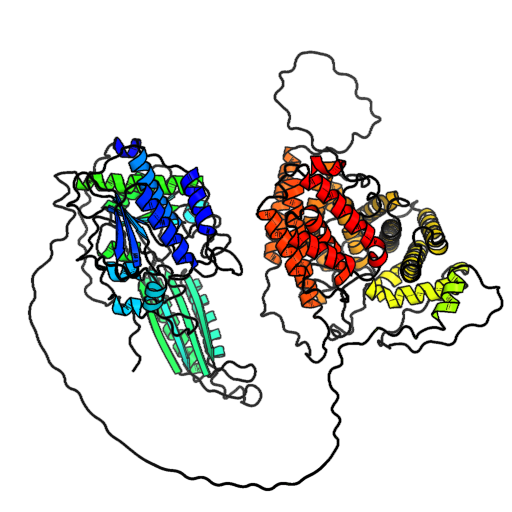87 GLU A N 1
ATOM 2209 C CA . GLU A 1 287 ? 8.277 15.354 -13.651 1.00 96.69 287 GLU A CA 1
ATOM 2210 C C . GLU A 1 287 ? 9.340 16.413 -13.294 1.00 96.69 287 GLU A C 1
ATOM 2212 O O . GLU A 1 287 ? 9.319 16.993 -12.208 1.00 96.69 287 GLU A O 1
ATOM 2217 N N . ARG A 1 288 ? 10.231 16.761 -14.238 1.00 96.94 288 ARG A N 1
ATOM 2218 C CA . ARG A 1 288 ? 11.227 17.830 -14.021 1.00 96.94 288 ARG A CA 1
ATOM 2219 C C . ARG A 1 288 ? 10.591 19.189 -13.717 1.00 96.94 288 ARG A C 1
ATOM 2221 O O . ARG A 1 288 ? 11.112 19.905 -12.866 1.00 96.94 288 ARG A O 1
ATOM 2228 N N . LEU A 1 289 ? 9.473 19.533 -14.364 1.00 95.56 289 LEU A N 1
ATOM 2229 C CA . LEU A 1 289 ? 8.729 20.765 -14.069 1.00 95.56 289 LEU A CA 1
ATOM 2230 C C . LEU A 1 289 ? 8.148 20.759 -12.644 1.00 95.56 289 LEU A C 1
ATOM 2232 O O . LEU A 1 289 ? 8.143 21.801 -11.995 1.00 95.56 289 LEU A O 1
ATOM 2236 N N . ALA A 1 290 ? 7.695 19.613 -12.129 1.00 95.44 290 ALA A N 1
ATOM 2237 C CA . ALA A 1 290 ? 7.232 19.511 -10.743 1.00 95.44 290 ALA A CA 1
ATOM 2238 C C . ALA A 1 290 ? 8.342 19.850 -9.739 1.00 95.44 290 ALA A C 1
ATOM 2240 O O . ALA A 1 290 ? 8.134 20.676 -8.849 1.00 95.44 290 ALA A O 1
ATOM 2241 N N . HIS A 1 291 ? 9.542 19.297 -9.940 1.00 95.69 291 HIS A N 1
ATOM 2242 C CA . HIS A 1 291 ? 10.702 19.621 -9.111 1.00 95.69 291 HIS A CA 1
ATOM 2243 C C . HIS A 1 291 ? 11.152 21.085 -9.247 1.00 95.69 291 HIS A C 1
ATOM 2245 O O . HIS A 1 291 ? 11.425 21.723 -8.233 1.00 95.69 291 HIS A O 1
ATOM 2251 N N . GLU A 1 292 ? 11.204 21.639 -10.465 1.00 96.25 292 GLU A N 1
ATOM 2252 C CA . GLU A 1 292 ? 11.623 23.033 -10.710 1.00 96.25 292 GLU A CA 1
ATOM 2253 C C . GLU A 1 292 ? 10.720 24.056 -10.001 1.00 96.25 292 GLU A C 1
ATOM 2255 O O . GLU A 1 292 ? 11.200 25.064 -9.480 1.00 96.25 292 GLU A O 1
ATOM 2260 N N . PHE A 1 293 ? 9.413 23.791 -9.959 1.00 95.44 293 PHE A N 1
ATOM 2261 C CA . PHE A 1 293 ? 8.416 24.698 -9.388 1.00 95.44 293 PHE A CA 1
ATOM 2262 C C . PHE A 1 293 ? 7.974 24.333 -7.962 1.00 95.44 293 PHE A C 1
ATOM 2264 O O . PHE A 1 293 ? 7.035 24.950 -7.456 1.00 95.44 293 PHE A O 1
ATOM 2271 N N . GLU A 1 294 ? 8.648 23.388 -7.293 1.00 94.25 294 GLU A N 1
ATOM 2272 C CA . GLU A 1 294 ? 8.301 22.913 -5.941 1.00 94.25 294 GLU A CA 1
ATOM 2273 C C . GLU A 1 294 ? 6.807 22.530 -5.835 1.00 94.25 294 GLU A C 1
ATOM 2275 O O . GLU A 1 294 ? 6.069 23.040 -4.990 1.00 94.25 294 GLU A O 1
ATOM 2280 N N . GLY A 1 295 ? 6.339 21.697 -6.767 1.00 92.81 295 GLY A N 1
ATOM 2281 C CA . GLY A 1 295 ? 4.986 21.137 -6.800 1.00 92.81 295 GLY A CA 1
ATOM 2282 C C . GLY A 1 295 ? 5.011 19.635 -7.075 1.00 92.81 295 GLY A C 1
ATOM 2283 O O . GLY A 1 295 ? 6.059 19.000 -6.983 1.00 92.81 295 GLY A O 1
ATOM 2284 N N . PHE A 1 296 ? 3.867 19.071 -7.461 1.00 94.00 296 PHE A N 1
ATOM 2285 C CA . PHE A 1 296 ? 3.779 17.682 -7.918 1.00 94.00 296 PHE A CA 1
ATOM 2286 C C . PHE A 1 296 ? 3.236 17.603 -9.348 1.00 94.00 296 PHE A C 1
ATOM 2288 O O . PHE A 1 296 ? 2.450 18.453 -9.776 1.00 94.00 296 PHE A O 1
ATOM 2295 N N . ALA A 1 297 ? 3.655 16.577 -10.088 1.00 95.00 297 ALA A N 1
ATOM 2296 C CA . ALA A 1 297 ? 3.035 16.171 -11.342 1.00 95.00 297 ALA A CA 1
ATOM 2297 C C . ALA A 1 297 ? 3.282 14.676 -11.570 1.00 95.00 297 ALA A C 1
ATOM 2299 O O . ALA A 1 297 ? 4.420 14.256 -11.768 1.00 95.00 297 ALA A O 1
ATOM 2300 N N . THR A 1 298 ? 2.212 13.889 -11.550 1.00 93.94 298 THR A N 1
ATOM 2301 C CA . THR A 1 298 ? 2.256 12.425 -11.580 1.00 93.94 298 THR A CA 1
ATOM 2302 C C . THR A 1 298 ? 1.596 11.923 -12.862 1.00 93.94 298 THR A C 1
ATOM 2304 O O . THR A 1 298 ? 0.431 12.260 -13.088 1.00 93.94 298 THR A O 1
ATOM 2307 N N . PRO A 1 299 ? 2.277 11.129 -13.711 1.00 93.44 299 PRO A N 1
ATOM 2308 C CA . PRO A 1 299 ? 1.610 10.361 -14.759 1.00 93.44 299 PRO A CA 1
ATOM 2309 C C . PRO A 1 299 ? 0.768 9.254 -14.107 1.00 93.44 299 PRO A C 1
ATOM 2311 O O . PRO A 1 299 ? 1.307 8.398 -13.412 1.00 93.44 299 PRO A O 1
ATOM 2314 N N . THR A 1 300 ? -0.548 9.269 -14.305 1.00 88.81 300 THR A N 1
ATOM 2315 C CA . THR A 1 300 ? -1.481 8.337 -13.641 1.00 88.81 300 THR A CA 1
ATOM 2316 C C . THR A 1 300 ? -1.917 7.172 -14.526 1.00 88.81 300 THR A C 1
ATOM 2318 O O . THR A 1 300 ? -2.314 6.133 -14.011 1.00 88.81 300 THR A O 1
ATOM 2321 N N . ALA A 1 301 ? -1.828 7.314 -15.851 1.00 87.56 301 ALA A N 1
ATOM 2322 C CA . ALA A 1 301 ? -2.100 6.235 -16.799 1.00 87.56 301 ALA A CA 1
ATOM 2323 C C . ALA A 1 301 ? -1.370 6.456 -18.130 1.00 87.56 301 ALA A C 1
ATOM 2325 O O . ALA A 1 301 ? -1.134 7.598 -18.540 1.00 87.56 301 ALA A O 1
ATOM 2326 N N . ILE A 1 302 ? -1.082 5.363 -18.840 1.00 92.94 302 ILE A N 1
ATOM 2327 C CA . ILE A 1 302 ? -0.609 5.377 -20.226 1.00 92.94 302 ILE A CA 1
ATOM 2328 C C . ILE A 1 302 ? -1.353 4.320 -21.047 1.00 92.94 302 ILE A C 1
ATOM 2330 O O . ILE A 1 302 ? -1.379 3.145 -20.698 1.00 92.94 302 ILE A O 1
ATOM 2334 N N . HIS A 1 303 ? -1.938 4.749 -22.160 1.00 90.69 303 HIS A N 1
ATOM 2335 C CA . HIS A 1 303 ? -2.611 3.896 -23.131 1.00 90.69 303 HIS A CA 1
ATOM 2336 C C . HIS A 1 303 ? -1.943 4.123 -24.485 1.00 90.69 303 HIS A C 1
ATOM 2338 O O . HIS A 1 303 ? -2.058 5.205 -25.061 1.00 90.69 303 HIS A O 1
ATOM 2344 N N . SER A 1 304 ? -1.205 3.127 -24.972 1.00 92.75 304 SER A N 1
ATOM 2345 C CA . SER A 1 304 ? -0.464 3.200 -26.233 1.00 92.75 304 SER A CA 1
ATOM 2346 C C . SER A 1 304 ? -0.924 2.106 -27.192 1.00 92.75 304 SER A C 1
ATOM 2348 O O . SER A 1 304 ? -1.309 1.016 -26.763 1.00 92.75 304 SER A O 1
ATOM 2350 N N . GLY A 1 305 ? -0.923 2.415 -28.485 1.00 91.00 305 GLY A N 1
ATOM 2351 C CA . GLY A 1 305 ? -1.292 1.482 -29.537 1.00 91.00 305 GLY A CA 1
ATOM 2352 C C . GLY A 1 305 ? -0.622 1.798 -30.878 1.00 91.00 305 GLY A C 1
ATOM 2353 O O . GLY A 1 305 ? -0.137 2.918 -31.087 1.00 91.00 305 GLY A O 1
ATOM 2354 N N . PRO A 1 306 ? -0.625 0.830 -31.813 1.00 88.38 306 PRO A N 1
ATOM 2355 C CA . PRO A 1 306 ? -1.258 -0.491 -31.711 1.00 88.38 306 PRO A CA 1
ATOM 2356 C C . PRO A 1 306 ? -0.442 -1.503 -30.888 1.00 88.38 306 PRO A C 1
ATOM 2358 O O . PRO A 1 306 ? 0.782 -1.580 -30.992 1.00 88.38 306 PRO A O 1
ATOM 2361 N N . ILE A 1 307 ? -1.137 -2.331 -30.103 1.00 78.81 307 ILE A N 1
ATOM 2362 C CA . ILE A 1 307 ? -0.524 -3.332 -29.217 1.00 78.81 307 ILE A CA 1
ATOM 2363 C C . ILE A 1 307 ? 0.172 -4.426 -30.046 1.00 78.81 307 ILE A C 1
ATOM 2365 O O . ILE A 1 307 ? -0.482 -5.179 -30.767 1.00 78.81 307 ILE A O 1
ATOM 2369 N N . GLY A 1 308 ? 1.497 -4.545 -29.916 1.00 77.94 308 GLY A N 1
ATOM 2370 C CA . GLY A 1 308 ? 2.280 -5.619 -30.535 1.00 77.94 308 GLY A CA 1
ATOM 2371 C C . GLY A 1 308 ? 3.787 -5.345 -30.554 1.00 77.94 308 GLY A C 1
ATOM 2372 O O . GLY A 1 308 ? 4.223 -4.241 -30.866 1.00 77.94 308 GLY A O 1
ATOM 2373 N N . PHE A 1 309 ? 4.607 -6.364 -30.272 1.00 83.88 309 PHE A N 1
ATOM 2374 C CA . PHE A 1 309 ? 6.071 -6.217 -30.160 1.00 83.88 309 PHE A CA 1
ATOM 2375 C C . PHE A 1 309 ? 6.785 -5.847 -31.479 1.00 83.88 309 PHE A C 1
ATOM 2377 O O . PHE A 1 309 ? 7.939 -5.421 -31.465 1.00 83.88 309 PHE A O 1
ATOM 2384 N N . CYS A 1 310 ? 6.113 -5.998 -32.626 1.00 90.50 310 CYS A N 1
ATOM 2385 C CA . CYS A 1 310 ? 6.628 -5.638 -33.950 1.00 90.50 310 CYS A CA 1
ATOM 2386 C C . CYS A 1 310 ? 6.120 -4.282 -34.471 1.00 90.50 310 CYS A C 1
ATOM 2388 O O . CYS A 1 310 ? 6.366 -3.962 -35.638 1.00 90.50 310 CYS A O 1
ATOM 2390 N N . ASN A 1 311 ? 5.439 -3.478 -33.649 1.00 93.19 311 ASN A N 1
ATOM 2391 C CA . ASN A 1 311 ? 4.753 -2.264 -34.087 1.00 93.19 311 ASN A CA 1
ATOM 2392 C C . ASN A 1 311 ? 5.349 -0.994 -33.464 1.00 93.19 311 ASN A C 1
ATOM 2394 O O . ASN A 1 311 ? 5.489 -0.878 -32.248 1.00 93.19 311 ASN A O 1
ATOM 2398 N N . ILE A 1 312 ? 5.637 -0.006 -34.313 1.00 94.69 312 ILE A N 1
ATOM 2399 C CA . ILE A 1 312 ? 5.802 1.392 -33.895 1.00 94.69 312 ILE A CA 1
ATOM 2400 C C . ILE A 1 312 ? 4.445 1.888 -33.394 1.00 94.69 312 ILE A C 1
ATOM 2402 O O . ILE A 1 312 ? 3.431 1.644 -34.048 1.00 94.69 312 ILE A O 1
ATOM 2406 N N . GLN A 1 313 ? 4.436 2.567 -32.248 1.00 94.62 313 GLN A N 1
ATOM 2407 C CA . GLN A 1 313 ? 3.213 3.082 -31.639 1.00 94.62 313 GLN A CA 1
ATOM 2408 C C . GLN A 1 313 ? 2.800 4.391 -32.322 1.00 94.62 313 GLN A C 1
ATOM 2410 O O . GLN A 1 313 ? 3.543 5.374 -32.286 1.00 94.62 313 GLN A O 1
ATOM 2415 N N . SER A 1 314 ? 1.623 4.414 -32.946 1.00 95.12 314 SER A N 1
ATOM 2416 C CA . SER A 1 314 ? 1.085 5.597 -33.626 1.00 95.12 314 SER A CA 1
ATOM 2417 C C . SER A 1 314 ? 0.188 6.451 -32.746 1.00 95.12 314 SER A C 1
ATOM 2419 O O . SER A 1 314 ? -0.004 7.622 -33.055 1.00 95.12 314 SER A O 1
ATOM 2421 N N . THR A 1 315 ? -0.343 5.917 -31.649 1.00 96.62 315 THR A N 1
ATOM 2422 C CA . THR A 1 315 ? -1.192 6.675 -30.725 1.00 96.62 315 THR A CA 1
ATOM 2423 C C . THR A 1 315 ? -0.789 6.403 -29.291 1.00 96.62 315 THR A C 1
ATOM 2425 O O . THR A 1 315 ? -0.738 5.244 -28.885 1.00 96.62 315 THR A O 1
ATOM 2428 N N . THR A 1 316 ? -0.570 7.456 -28.507 1.00 97.06 316 THR A N 1
ATOM 2429 C CA . THR A 1 316 ? -0.331 7.332 -27.066 1.00 97.06 316 THR A CA 1
ATOM 2430 C C . THR A 1 316 ? -1.084 8.417 -26.312 1.00 97.06 316 THR A C 1
ATOM 2432 O O . THR A 1 316 ? -0.816 9.602 -26.494 1.00 97.06 316 THR A O 1
ATOM 2435 N N . LYS A 1 317 ? -2.006 8.003 -25.442 1.00 94.38 317 LYS A N 1
ATOM 2436 C CA . LYS A 1 317 ? -2.679 8.841 -24.448 1.00 94.38 317 LYS A CA 1
ATOM 2437 C C . LYS A 1 317 ? -1.979 8.667 -23.101 1.00 94.38 317 LYS A C 1
ATOM 2439 O O . LYS A 1 317 ? -1.872 7.545 -22.611 1.00 94.38 317 LYS A O 1
ATOM 2444 N N . THR A 1 318 ? -1.558 9.761 -22.480 1.00 95.06 318 THR A N 1
ATOM 2445 C CA . THR A 1 318 ? -1.094 9.793 -21.085 1.00 95.06 318 THR A CA 1
ATOM 2446 C C . THR A 1 318 ? -1.998 10.683 -20.243 1.00 95.06 318 THR A C 1
ATOM 2448 O O . THR A 1 318 ? -2.423 11.744 -20.695 1.00 95.06 318 THR A O 1
ATOM 2451 N N . CYS A 1 319 ? -2.298 10.255 -19.018 1.00 92.00 319 CYS A N 1
ATOM 2452 C CA . CYS A 1 319 ? -3.070 11.028 -18.042 1.00 92.00 319 CYS A CA 1
ATOM 2453 C C . CYS A 1 319 ? -2.143 11.546 -16.940 1.00 92.00 319 CYS A C 1
ATOM 2455 O O . CYS A 1 319 ? -1.200 10.851 -16.559 1.00 92.00 319 CYS A O 1
ATOM 2457 N N . TYR A 1 320 ? -2.414 12.743 -16.420 1.00 93.38 320 TYR A N 1
ATOM 2458 C CA . TYR A 1 320 ? -1.616 13.380 -15.376 1.00 93.38 320 TYR A CA 1
ATOM 2459 C C . TYR A 1 320 ? -2.486 14.046 -14.315 1.00 93.38 320 TYR A C 1
ATOM 2461 O O . TYR A 1 320 ? -3.514 14.648 -14.635 1.00 93.38 320 TYR A O 1
ATOM 2469 N N . LEU A 1 321 ? -1.995 14.033 -13.076 1.00 92.38 321 LEU A N 1
ATOM 2470 C CA . LEU A 1 321 ? -2.450 14.907 -11.999 1.00 92.38 321 LEU A CA 1
ATOM 2471 C C . LEU A 1 321 ? -1.290 15.812 -11.570 1.00 92.38 321 LEU A C 1
ATOM 2473 O O . LEU A 1 321 ? -0.197 15.326 -11.295 1.00 92.38 321 LEU A O 1
ATOM 2477 N N . MET A 1 322 ? -1.507 17.122 -11.539 1.00 94.19 322 MET A N 1
ATOM 2478 C CA . MET A 1 322 ? -0.492 18.138 -11.246 1.00 94.19 322 MET A CA 1
ATOM 2479 C C . MET A 1 322 ? -1.026 19.137 -10.223 1.00 94.19 322 MET A C 1
ATOM 2481 O O . MET A 1 322 ? -2.193 19.499 -10.296 1.00 94.19 322 MET A O 1
ATOM 2485 N N . GLY A 1 323 ? -0.199 19.660 -9.322 1.00 93.62 323 GLY A N 1
ATOM 2486 C CA . GLY A 1 323 ? -0.669 20.663 -8.367 1.00 93.62 323 GLY A CA 1
ATOM 2487 C C . GLY A 1 323 ? 0.427 21.422 -7.635 1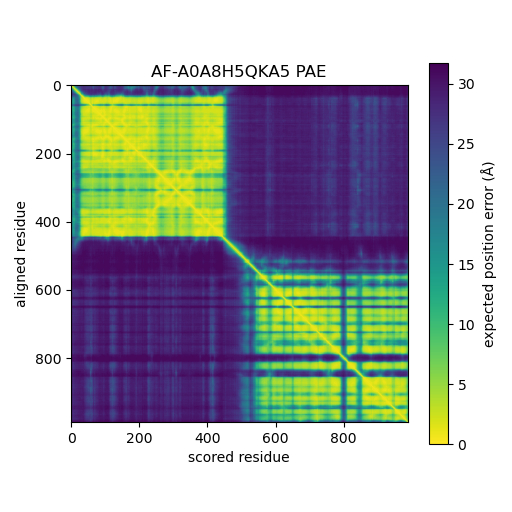.00 93.62 323 GLY A C 1
ATOM 2488 O O . GLY A 1 323 ? 1.614 21.086 -7.696 1.00 93.62 323 GLY A O 1
ATOM 2489 N N . ASN A 1 324 ? 0.010 22.511 -6.993 1.00 92.69 324 ASN A N 1
ATOM 2490 C CA . ASN A 1 324 ? 0.860 23.380 -6.186 1.00 92.69 324 ASN A CA 1
ATOM 2491 C C . ASN A 1 324 ? -0.019 24.253 -5.277 1.00 92.69 324 ASN A C 1
ATOM 2493 O O . ASN A 1 324 ? -0.989 24.841 -5.751 1.00 92.69 324 ASN A O 1
ATOM 2497 N N . ILE A 1 325 ? 0.367 24.436 -4.014 1.00 89.19 325 ILE A N 1
ATOM 2498 C CA . ILE A 1 325 ? -0.283 25.388 -3.091 1.00 89.19 325 ILE A CA 1
ATOM 2499 C C . ILE A 1 325 ? -0.101 26.864 -3.513 1.00 89.19 325 ILE A C 1
ATOM 2501 O O . ILE A 1 325 ? -0.754 27.766 -2.993 1.00 89.19 325 ILE A O 1
ATOM 2505 N N . ASN A 1 326 ? 0.803 27.139 -4.457 1.00 90.81 326 ASN A N 1
ATOM 2506 C CA . ASN A 1 326 ? 1.020 28.456 -5.041 1.00 90.81 326 ASN A CA 1
ATOM 2507 C C . ASN A 1 326 ? 0.499 28.499 -6.488 1.00 90.81 326 ASN A C 1
ATOM 2509 O O . ASN A 1 326 ? 1.157 28.024 -7.419 1.00 90.81 326 ASN A O 1
ATOM 2513 N N . ASP A 1 327 ? -0.650 29.149 -6.689 1.00 88.31 327 ASP A N 1
ATOM 2514 C CA . ASP A 1 327 ? -1.319 29.265 -7.994 1.00 88.31 327 ASP A CA 1
ATOM 2515 C C . ASP A 1 327 ? -0.421 29.835 -9.107 1.00 88.31 327 ASP A C 1
ATOM 2517 O O . ASP A 1 327 ? -0.542 29.447 -10.271 1.00 88.31 327 ASP A O 1
ATOM 2521 N N . ALA A 1 328 ? 0.505 30.747 -8.782 1.00 91.75 328 ALA A N 1
ATOM 2522 C CA . ALA A 1 328 ? 1.415 31.327 -9.770 1.00 91.75 328 ALA A CA 1
ATOM 2523 C C . ALA A 1 328 ? 2.477 30.316 -10.235 1.00 91.75 328 ALA A C 1
ATOM 2525 O O . ALA A 1 328 ? 2.837 30.307 -11.415 1.00 91.75 328 ALA A O 1
ATOM 2526 N N . ARG A 1 329 ? 2.933 29.429 -9.339 1.00 94.81 329 ARG A N 1
ATOM 2527 C CA . ARG A 1 329 ? 3.805 28.296 -9.687 1.00 94.81 329 ARG A CA 1
ATOM 2528 C C . ARG A 1 329 ? 3.046 27.256 -10.505 1.00 94.81 329 ARG A C 1
ATOM 2530 O O . ARG A 1 329 ? 3.535 26.888 -11.567 1.00 94.81 329 ARG A O 1
ATOM 2537 N N . LEU A 1 330 ? 1.823 26.882 -10.114 1.00 93.88 330 LEU A N 1
ATOM 2538 C CA . LEU A 1 330 ? 0.994 25.976 -10.924 1.00 93.88 330 LEU A CA 1
ATOM 2539 C C . LEU A 1 330 ? 0.719 26.551 -12.325 1.00 93.88 330 LEU A C 1
ATOM 2541 O O . LEU A 1 330 ? 0.820 25.840 -13.321 1.00 93.88 330 LEU A O 1
ATOM 2545 N N . THR A 1 331 ? 0.447 27.854 -12.431 1.00 93.88 331 THR A N 1
ATOM 2546 C CA . THR A 1 331 ? 0.279 28.545 -13.723 1.00 93.88 331 THR A CA 1
ATOM 2547 C C . THR A 1 331 ? 1.542 28.450 -14.589 1.00 93.88 331 THR A C 1
ATOM 2549 O O . THR A 1 331 ? 1.450 28.222 -15.798 1.00 93.88 331 THR A O 1
ATOM 2552 N N . ALA A 1 332 ? 2.728 28.587 -13.988 1.00 95.88 332 ALA A N 1
ATOM 2553 C CA . ALA A 1 332 ? 3.997 28.414 -14.690 1.00 95.88 332 ALA A CA 1
ATOM 2554 C C . ALA A 1 332 ? 4.229 26.953 -15.124 1.00 95.88 332 ALA A C 1
ATOM 2556 O O . ALA A 1 332 ? 4.606 26.728 -16.274 1.00 95.88 332 ALA A O 1
ATOM 2557 N N . MET A 1 333 ? 3.921 25.974 -14.264 1.00 97.06 333 MET A N 1
ATOM 2558 C CA . MET A 1 333 ? 4.000 24.539 -14.575 1.00 97.06 333 MET A CA 1
ATOM 2559 C C . MET A 1 333 ? 3.093 24.152 -15.750 1.00 97.06 333 MET A C 1
ATOM 2561 O O . MET A 1 333 ? 3.562 23.512 -16.690 1.00 97.06 333 MET A O 1
ATOM 2565 N N . ARG A 1 334 ? 1.826 24.598 -15.751 1.00 95.94 334 ARG A N 1
ATOM 2566 C CA . ARG A 1 334 ? 0.870 24.366 -16.853 1.00 95.94 334 ARG A CA 1
ATOM 2567 C C . ARG A 1 334 ? 1.420 24.887 -18.186 1.00 95.94 334 ARG A C 1
ATOM 2569 O O . ARG A 1 334 ? 1.480 24.145 -19.162 1.00 95.94 334 ARG A O 1
ATOM 2576 N N . LYS A 1 335 ? 1.917 26.129 -18.206 1.00 96.88 335 LYS A N 1
ATOM 2577 C CA . LYS A 1 335 ? 2.529 26.737 -19.400 1.00 96.88 335 LYS A CA 1
ATOM 2578 C C . LYS A 1 335 ? 3.806 26.009 -19.847 1.00 96.88 335 LYS A C 1
ATOM 2580 O O . LYS A 1 335 ? 4.037 25.852 -21.045 1.00 96.88 335 LYS A O 1
ATOM 2585 N N . GLY A 1 336 ? 4.640 25.577 -18.899 1.00 97.56 336 GLY A N 1
ATOM 2586 C CA . GLY A 1 336 ? 5.840 24.783 -19.172 1.00 97.56 336 GLY A CA 1
ATOM 2587 C C . GLY A 1 336 ? 5.501 23.438 -19.817 1.00 97.56 336 GLY A C 1
ATOM 2588 O O . GLY A 1 336 ? 6.133 23.054 -20.799 1.00 97.56 336 GLY A O 1
ATOM 2589 N N . MET A 1 337 ? 4.455 22.770 -19.324 1.00 97.56 337 MET A N 1
ATOM 2590 C CA . MET A 1 337 ? 3.938 21.515 -19.871 1.00 97.56 337 MET A CA 1
ATOM 2591 C C . MET A 1 337 ? 3.423 21.693 -21.305 1.00 97.56 337 MET A C 1
ATOM 2593 O O . MET A 1 337 ? 3.857 20.962 -22.193 1.00 97.56 337 MET A O 1
ATOM 2597 N N . GLU A 1 338 ? 2.592 22.706 -21.574 1.00 97.94 338 GLU A N 1
ATOM 2598 C CA . GLU A 1 338 ? 2.104 23.004 -22.932 1.00 97.94 338 GLU A CA 1
ATOM 2599 C C . GLU A 1 338 ? 3.261 23.238 -23.921 1.00 97.94 338 GLU A C 1
ATOM 2601 O O . GLU A 1 338 ? 3.251 22.732 -25.049 1.00 97.94 338 GLU A O 1
ATOM 2606 N N . GLN A 1 339 ? 4.289 23.982 -23.497 1.00 98.12 339 GLN A N 1
ATOM 2607 C CA . GLN A 1 339 ? 5.478 24.240 -24.307 1.00 98.12 339 GLN A CA 1
ATOM 2608 C C . GLN A 1 339 ? 6.299 22.963 -24.552 1.00 98.12 339 GLN A C 1
ATOM 2610 O O . GLN A 1 339 ? 6.730 22.730 -25.683 1.00 98.12 339 GLN A O 1
ATOM 2615 N N . LEU A 1 340 ? 6.489 22.131 -23.526 1.00 98.19 340 LEU A N 1
ATOM 2616 C CA . LEU A 1 340 ? 7.205 20.855 -23.596 1.00 98.19 340 LEU A CA 1
ATOM 2617 C C . LEU A 1 340 ? 6.522 19.860 -24.545 1.00 98.19 340 LEU A C 1
ATOM 2619 O O . LEU A 1 340 ? 7.199 19.260 -25.384 1.00 98.19 340 LEU A O 1
ATOM 2623 N N . VAL A 1 341 ? 5.198 19.699 -24.440 1.00 98.44 341 VAL A N 1
ATOM 2624 C CA . VAL A 1 341 ? 4.411 18.832 -25.333 1.00 98.44 341 VAL A CA 1
ATOM 2625 C C . VAL A 1 341 ? 4.558 19.315 -26.774 1.00 98.44 341 VAL A C 1
ATOM 2627 O O . VAL A 1 341 ? 4.936 18.538 -27.651 1.00 98.44 341 VAL A O 1
ATOM 2630 N N . LYS A 1 342 ? 4.366 20.619 -27.013 1.00 98.38 342 LYS A N 1
ATOM 2631 C CA . LYS A 1 342 ? 4.493 21.222 -28.346 1.00 98.38 342 LYS A CA 1
ATOM 2632 C C . LYS A 1 342 ? 5.891 21.058 -28.946 1.00 98.38 342 LYS A C 1
ATOM 2634 O O . LYS A 1 342 ? 6.012 20.750 -30.134 1.00 98.38 342 LYS A O 1
ATOM 2639 N N . GLN A 1 343 ? 6.942 21.269 -28.153 1.00 98.06 343 GLN A N 1
ATOM 2640 C CA . GLN A 1 343 ? 8.323 21.081 -28.595 1.00 98.06 343 GLN A CA 1
ATOM 2641 C C . GLN A 1 343 ? 8.584 19.612 -28.942 1.00 98.06 343 GLN A C 1
ATOM 2643 O O . GLN A 1 343 ? 9.046 19.325 -30.044 1.00 98.06 343 GLN A O 1
ATOM 2648 N N . THR A 1 344 ? 8.221 18.687 -28.050 1.00 98.19 344 THR A N 1
ATOM 2649 C CA . THR A 1 344 ? 8.423 17.245 -28.254 1.00 98.19 344 THR A CA 1
ATOM 2650 C C . THR A 1 344 ? 7.685 16.751 -29.497 1.00 98.19 344 THR A C 1
ATOM 2652 O O . THR A 1 344 ? 8.269 16.048 -30.317 1.00 98.19 344 THR A O 1
ATOM 2655 N N . ALA A 1 345 ? 6.432 17.169 -29.691 1.00 97.81 345 ALA A N 1
ATOM 2656 C CA . ALA A 1 345 ? 5.668 16.819 -30.881 1.00 97.81 345 ALA A CA 1
ATOM 2657 C C . ALA A 1 345 ? 6.335 17.344 -32.166 1.00 97.81 345 ALA A C 1
ATOM 2659 O O . ALA A 1 345 ? 6.489 16.599 -33.130 1.00 97.81 345 ALA A O 1
ATOM 2660 N N . THR A 1 346 ? 6.830 18.588 -32.150 1.00 97.56 346 THR A N 1
ATOM 2661 C CA . THR A 1 346 ? 7.551 19.184 -33.289 1.00 97.56 346 THR A CA 1
ATOM 2662 C C . THR A 1 346 ? 8.849 18.432 -33.612 1.00 97.56 346 THR A C 1
ATOM 2664 O O . THR A 1 346 ? 9.114 18.147 -34.776 1.00 97.56 346 THR A O 1
ATOM 2667 N N . GLU A 1 347 ? 9.648 18.080 -32.598 1.00 96.50 347 GLU A N 1
ATOM 2668 C CA . GLU A 1 347 ? 10.923 17.361 -32.763 1.00 96.50 347 GLU A CA 1
ATOM 2669 C C . GLU A 1 347 ? 10.756 15.944 -33.335 1.00 96.50 347 GLU A C 1
ATOM 2671 O O . GLU A 1 347 ? 11.640 15.467 -34.045 1.00 96.50 347 GLU A O 1
ATOM 2676 N N . HIS A 1 348 ? 9.635 15.278 -33.041 1.00 95.25 348 HIS A N 1
ATOM 2677 C CA . HIS A 1 348 ? 9.342 13.907 -33.490 1.00 95.25 348 HIS A CA 1
ATOM 2678 C C . HIS A 1 348 ? 8.369 13.824 -34.669 1.00 95.25 348 HIS A C 1
ATOM 2680 O O . HIS A 1 348 ? 8.019 12.729 -35.104 1.00 95.25 348 HIS A O 1
ATOM 2686 N N . GLY A 1 349 ? 7.916 14.965 -35.196 1.00 96.50 349 GLY A N 1
ATOM 2687 C CA . GLY A 1 349 ? 6.922 15.008 -36.269 1.00 96.50 349 GLY A CA 1
ATOM 2688 C C . GLY A 1 349 ? 5.561 14.425 -35.872 1.00 96.50 349 GLY A C 1
ATOM 2689 O O . GLY A 1 349 ? 4.870 13.890 -36.733 1.00 96.50 349 GLY A O 1
ATOM 2690 N N . LEU A 1 350 ? 5.197 14.503 -34.590 1.00 98.31 350 LEU A N 1
ATOM 2691 C CA . LEU A 1 350 ? 3.902 14.082 -34.056 1.00 98.31 350 LEU A CA 1
ATOM 2692 C C . LEU A 1 350 ? 2.895 15.240 -34.116 1.00 98.31 350 LEU A C 1
ATOM 2694 O O . LEU A 1 350 ? 3.263 16.416 -34.065 1.00 98.31 350 LEU A O 1
ATOM 2698 N N . THR A 1 351 ? 1.609 14.903 -34.137 1.00 98.38 351 THR A N 1
ATOM 2699 C CA . THR A 1 351 ? 0.525 15.829 -33.771 1.00 98.38 351 THR A CA 1
ATOM 2700 C C . THR A 1 351 ? 0.052 15.525 -32.352 1.00 98.38 351 THR A C 1
ATOM 2702 O O . THR A 1 351 ? 0.351 14.455 -31.815 1.00 98.38 351 THR A O 1
ATOM 2705 N N . PHE A 1 352 ? -0.621 16.477 -31.704 1.00 98.31 352 PHE A N 1
ATOM 2706 C CA . PHE A 1 352 ? -1.023 16.320 -30.310 1.00 98.31 352 PHE A CA 1
ATOM 2707 C C . PHE A 1 352 ? -2.314 17.059 -29.963 1.00 98.31 352 PHE A C 1
ATOM 2709 O O . PHE A 1 352 ? -2.616 18.103 -30.543 1.00 98.31 352 PHE A O 1
ATOM 2716 N N . GLU A 1 353 ? -3.002 16.553 -28.946 1.00 97.69 353 GLU A N 1
ATOM 2717 C CA . GLU A 1 353 ? -4.110 17.209 -28.257 1.00 97.69 353 GLU A CA 1
ATOM 2718 C C . GLU A 1 353 ? -3.830 17.227 -26.745 1.00 97.69 353 GLU A C 1
ATOM 2720 O O . GLU A 1 353 ? -3.176 16.326 -26.213 1.00 97.69 353 GLU A O 1
ATOM 2725 N N . ILE A 1 354 ? -4.312 18.256 -26.042 1.00 96.12 354 ILE A N 1
ATOM 2726 C CA . ILE A 1 354 ? -4.266 18.334 -24.575 1.00 96.12 354 ILE A CA 1
ATOM 2727 C C . ILE A 1 354 ? -5.695 18.545 -24.086 1.00 96.12 354 ILE A C 1
ATOM 2729 O O . ILE A 1 354 ? -6.314 19.564 -24.398 1.00 96.12 354 ILE A O 1
ATOM 2733 N N . HIS A 1 355 ? -6.211 17.589 -23.317 1.00 90.50 355 HIS A N 1
ATOM 2734 C CA . HIS A 1 355 ? -7.580 17.597 -22.805 1.00 90.50 355 HIS A CA 1
ATOM 2735 C C . HIS A 1 355 ? -7.576 17.897 -21.310 1.00 90.50 355 HIS A C 1
ATOM 2737 O O . HIS A 1 355 ? -6.894 17.230 -20.537 1.00 90.50 355 HIS A O 1
ATOM 2743 N N . LYS A 1 356 ? -8.333 18.911 -20.885 1.00 88.31 356 LYS A N 1
ATOM 2744 C CA . LYS A 1 356 ? -8.468 19.273 -19.469 1.00 88.31 356 LYS A CA 1
ATOM 2745 C C . LYS A 1 356 ? -9.548 18.412 -18.814 1.00 88.31 356 LYS A C 1
ATOM 2747 O O . LYS A 1 356 ? -10.698 18.460 -19.248 1.00 88.31 356 LYS A O 1
ATOM 2752 N N . VAL A 1 357 ? -9.184 17.679 -17.763 1.00 81.62 357 VAL A N 1
ATOM 2753 C CA . VAL A 1 357 ? -10.094 16.803 -17.005 1.00 81.62 357 VAL A CA 1
ATOM 2754 C C . VAL A 1 357 ? -10.572 17.500 -15.729 1.00 81.62 357 VAL A C 1
ATOM 2756 O O . VAL A 1 357 ? -11.774 17.594 -15.507 1.00 81.62 357 VAL A O 1
ATOM 2759 N N . ILE A 1 358 ? -9.645 18.042 -14.929 1.00 81.31 358 ILE A N 1
ATOM 2760 C CA . ILE A 1 358 ? -9.908 18.695 -13.631 1.00 81.31 358 ILE A CA 1
ATOM 2761 C C . ILE A 1 358 ? -9.134 20.018 -13.565 1.00 81.31 358 ILE A C 1
ATOM 2763 O O . ILE A 1 358 ? -7.999 20.103 -14.032 1.00 81.31 358 ILE A O 1
ATOM 2767 N N . ASP A 1 359 ? -9.729 21.059 -12.981 1.00 85.75 359 ASP A N 1
ATOM 2768 C CA . ASP A 1 359 ? -9.108 22.384 -12.848 1.00 85.75 359 ASP A CA 1
ATOM 2769 C C . ASP A 1 359 ? -9.533 23.083 -11.552 1.00 85.75 359 ASP A C 1
ATOM 2771 O O . ASP A 1 359 ? -10.291 24.050 -11.565 1.00 85.75 359 ASP A O 1
ATOM 2775 N N . LEU A 1 360 ? -9.062 22.547 -10.430 1.00 83.44 360 LEU A N 1
ATOM 2776 C CA . LEU A 1 360 ? -9.345 23.032 -9.088 1.00 83.44 360 LEU A CA 1
ATOM 2777 C C . LEU A 1 360 ? -8.322 24.121 -8.697 1.00 83.44 360 LEU A C 1
ATOM 2779 O O . LEU A 1 360 ? -7.132 23.819 -8.584 1.00 83.44 360 LEU A O 1
ATOM 2783 N N . PRO A 1 361 ? -8.730 25.380 -8.467 1.00 85.75 361 PRO A N 1
ATOM 2784 C CA . PRO A 1 361 ? -7.853 26.399 -7.892 1.00 85.75 361 PRO A CA 1
ATOM 2785 C C . PRO A 1 361 ? -7.691 26.211 -6.375 1.00 85.75 361 PRO A C 1
ATOM 2787 O O . PRO A 1 361 ? -8.535 25.585 -5.730 1.00 85.75 361 PRO A O 1
ATOM 2790 N N . THR A 1 362 ? -6.654 26.822 -5.792 1.00 89.12 362 THR A N 1
ATOM 2791 C CA . THR A 1 362 ? -6.507 26.949 -4.333 1.00 89.12 362 THR A CA 1
ATOM 2792 C C . THR A 1 362 ? -7.730 27.678 -3.773 1.00 89.12 362 THR A C 1
ATOM 2794 O O . THR A 1 362 ? -8.159 28.698 -4.322 1.00 89.12 362 THR A O 1
ATOM 2797 N N . GLY A 1 363 ? -8.300 27.185 -2.676 1.00 90.69 363 GLY A N 1
ATOM 2798 C CA . GLY A 1 363 ? -9.510 27.769 -2.101 1.00 90.69 363 GLY A CA 1
ATOM 2799 C C . GLY A 1 363 ? -9.668 27.504 -0.611 1.00 90.69 363 GLY A C 1
ATOM 2800 O O . GLY A 1 363 ? -8.828 26.861 0.012 1.00 90.69 363 GLY A O 1
ATOM 2801 N N . HIS A 1 364 ? -10.721 28.076 -0.025 1.00 93.81 364 HIS A N 1
ATOM 2802 C CA . HIS A 1 364 ? -10.894 28.166 1.423 1.00 93.81 364 HIS A CA 1
ATOM 2803 C C . HIS A 1 364 ? -12.178 27.504 1.913 1.00 93.81 364 HIS A C 1
ATOM 2805 O O . HIS A 1 364 ? -13.266 27.779 1.405 1.00 93.81 364 HIS A O 1
ATOM 2811 N N . PHE A 1 365 ? -12.052 26.723 2.985 1.00 96.00 365 PHE A N 1
ATOM 2812 C CA . PHE A 1 365 ? -13.192 26.202 3.734 1.00 96.00 365 PHE A CA 1
ATOM 2813 C C . PHE A 1 365 ? -13.918 27.308 4.511 1.00 96.00 365 PHE A C 1
ATOM 2815 O O . PHE A 1 365 ? -13.373 28.380 4.794 1.00 96.00 365 PHE A O 1
ATOM 2822 N N . THR A 1 366 ? -15.186 27.074 4.847 1.00 96.56 366 THR A N 1
ATOM 2823 C CA . THR A 1 366 ? -16.061 28.129 5.367 1.00 96.56 366 THR A CA 1
ATOM 2824 C C . THR A 1 366 ? -15.673 28.505 6.802 1.00 96.56 366 THR A C 1
ATOM 2826 O O . THR A 1 366 ? -15.773 27.652 7.684 1.00 96.56 366 THR A O 1
ATOM 2829 N N . PRO A 1 367 ? -15.319 29.771 7.113 1.00 96.44 367 PRO A N 1
ATOM 2830 C CA . PRO A 1 367 ? -14.732 30.125 8.412 1.00 96.44 367 PRO A CA 1
ATOM 2831 C C . PRO A 1 367 ? -15.550 29.727 9.650 1.00 96.44 367 PRO A C 1
ATOM 2833 O O . PRO A 1 367 ? -14.967 29.420 10.685 1.00 96.44 367 PRO A O 1
ATOM 2836 N N . ALA A 1 368 ? -16.884 29.711 9.556 1.00 94.88 368 ALA A N 1
ATOM 2837 C CA . ALA A 1 368 ? -17.756 29.269 10.647 1.00 94.88 368 ALA A CA 1
ATOM 2838 C C . ALA A 1 368 ? -17.681 27.749 10.890 1.00 94.88 368 ALA A C 1
ATOM 2840 O O . ALA A 1 368 ? -17.637 27.319 12.040 1.00 94.88 368 ALA A O 1
ATOM 2841 N N . ALA A 1 369 ? -17.618 26.942 9.827 1.00 97.62 369 ALA A N 1
ATOM 2842 C CA . ALA A 1 369 ? -17.430 25.496 9.930 1.00 97.62 369 ALA A CA 1
ATOM 2843 C C . ALA A 1 369 ? -15.997 25.162 10.382 1.00 97.62 369 ALA A C 1
ATOM 2845 O O . ALA A 1 369 ? -15.812 24.338 11.272 1.00 97.62 369 ALA A O 1
ATOM 2846 N N . VAL A 1 370 ? -14.987 25.873 9.863 1.00 98.25 370 VAL A N 1
ATOM 2847 C CA . VAL A 1 370 ? -13.578 25.712 10.272 1.00 98.25 370 VAL A CA 1
ATOM 2848 C C . VAL A 1 370 ? -13.383 26.030 11.759 1.00 98.25 370 VAL A C 1
ATOM 2850 O O . VAL A 1 370 ? -12.646 25.322 12.439 1.00 98.25 370 VAL A O 1
ATOM 2853 N N . ASP A 1 371 ? -14.069 27.042 12.303 1.00 97.69 371 ASP A N 1
ATOM 2854 C CA . ASP A 1 371 ? -14.069 27.307 13.749 1.00 97.69 371 ASP A CA 1
ATOM 2855 C C . ASP A 1 371 ? -14.693 26.153 14.555 1.00 97.69 371 ASP A C 1
ATOM 2857 O O . ASP A 1 371 ? -14.148 25.764 15.588 1.00 97.69 371 ASP A O 1
ATOM 2861 N N . CYS A 1 372 ? -15.786 25.553 14.070 1.00 97.69 372 CYS A N 1
ATOM 2862 C CA . CYS A 1 372 ? -16.402 24.388 14.712 1.00 97.69 372 CYS A CA 1
ATOM 2863 C C . CYS A 1 372 ? -15.469 23.165 14.691 1.00 97.69 372 CYS A C 1
ATOM 2865 O O . CYS A 1 372 ? -15.261 22.552 15.737 1.00 97.69 372 CYS A O 1
ATOM 2867 N N . ALA A 1 373 ? -14.844 22.868 13.544 1.00 98.00 373 ALA A N 1
ATOM 2868 C CA . ALA A 1 373 ? -13.840 21.811 13.396 1.00 98.00 373 ALA A CA 1
ATOM 2869 C C . ALA A 1 373 ? -12.646 22.030 14.337 1.00 98.00 373 ALA A C 1
ATOM 2871 O O . ALA A 1 373 ? -12.298 21.160 15.131 1.00 98.00 373 ALA A O 1
ATOM 2872 N N . LYS A 1 374 ? -12.081 23.242 14.343 1.00 98.12 374 LYS A N 1
ATOM 2873 C CA . LYS A 1 374 ? -10.994 23.638 15.244 1.00 98.12 374 LYS A CA 1
ATOM 2874 C C . LYS A 1 374 ? -11.354 23.481 16.724 1.00 98.12 374 LYS A C 1
ATOM 2876 O O . LYS A 1 374 ? -10.517 23.031 17.506 1.00 98.12 374 LYS A O 1
ATOM 2881 N N . ARG A 1 375 ? -12.578 23.853 17.121 1.00 96.44 375 ARG A N 1
ATOM 2882 C CA . ARG A 1 375 ? -13.066 23.664 18.497 1.00 96.44 375 ARG A CA 1
ATOM 2883 C C . ARG A 1 375 ? -13.229 22.185 18.854 1.00 96.44 375 ARG A C 1
ATOM 2885 O O . ARG A 1 375 ? -12.865 21.828 19.969 1.00 96.44 375 ARG A O 1
ATOM 2892 N N . GLY A 1 376 ? -13.687 21.349 17.918 1.00 96.31 376 GLY A N 1
ATOM 2893 C CA . GLY A 1 376 ? -13.745 19.891 18.082 1.00 96.31 376 GLY A CA 1
ATOM 2894 C C . GLY A 1 376 ? -12.364 19.239 18.221 1.00 96.31 376 GLY A C 1
ATOM 2895 O O . GLY A 1 376 ? -12.178 18.371 19.065 1.00 96.31 376 GLY A O 1
ATOM 2896 N N . CYS A 1 377 ? -11.356 19.693 17.468 1.00 96.75 377 CYS A N 1
ATOM 2897 C CA . CYS A 1 377 ? -10.000 19.140 17.583 1.00 96.75 377 CYS A CA 1
ATOM 2898 C C . CYS A 1 377 ? -9.272 19.544 18.883 1.00 96.75 377 CYS A C 1
ATOM 2900 O O . CYS A 1 377 ? -8.382 18.827 19.350 1.00 96.75 377 CYS A O 1
ATOM 2902 N N . GLY A 1 378 ? -9.614 20.699 19.466 1.00 94.31 378 GLY A N 1
ATOM 2903 C CA . GLY A 1 378 ? -9.061 21.177 20.738 1.00 94.31 378 GLY A CA 1
ATOM 2904 C C . GLY A 1 378 ? -7.524 21.202 20.788 1.00 94.31 378 GLY A C 1
ATOM 2905 O O . GLY A 1 378 ? -6.851 21.443 19.785 1.00 94.31 378 GLY A O 1
ATOM 2906 N N . ASP A 1 379 ? -6.953 20.921 21.963 1.00 92.38 379 ASP A N 1
ATOM 2907 C CA . ASP A 1 379 ? -5.495 20.932 22.186 1.00 92.38 379 ASP A CA 1
ATOM 2908 C C . ASP A 1 379 ? -4.753 19.776 21.482 1.00 92.38 379 ASP A C 1
ATOM 2910 O O . ASP A 1 379 ? -3.534 19.839 21.275 1.00 92.38 379 ASP A O 1
ATOM 2914 N N . LYS A 1 380 ? -5.477 18.720 21.086 1.00 92.56 380 LYS A N 1
ATOM 2915 C CA . LYS A 1 380 ? -4.946 17.615 20.272 1.00 92.56 380 LYS A CA 1
ATOM 2916 C C . LYS A 1 380 ? -4.760 18.006 18.805 1.00 92.56 380 LYS A C 1
ATOM 2918 O O . LYS A 1 380 ? -3.937 17.402 18.125 1.00 92.56 380 LYS A O 1
ATOM 2923 N N . GLY A 1 381 ? -5.474 19.033 18.350 1.00 94.94 381 GLY A N 1
ATOM 2924 C CA . GLY A 1 381 ? -5.439 19.526 16.982 1.00 94.94 381 GLY A CA 1
ATOM 2925 C C . GLY A 1 381 ? -4.223 20.378 16.613 1.00 94.94 381 GLY A C 1
ATOM 2926 O O . GLY A 1 381 ? -3.520 20.938 17.463 1.00 94.94 381 GLY A O 1
ATOM 2927 N N . LYS A 1 382 ? -4.053 20.555 15.302 1.00 96.88 382 LYS A N 1
ATOM 2928 C CA . LYS A 1 382 ? -3.381 21.699 14.669 1.00 96.88 382 LYS A CA 1
ATOM 2929 C C . LYS A 1 382 ? -4.060 22.045 13.339 1.00 96.88 382 LYS A C 1
ATOM 2931 O O . LYS A 1 382 ? -4.854 21.267 12.822 1.00 96.88 382 LYS A O 1
ATOM 2936 N N . GLU A 1 383 ? -3.721 23.199 12.779 1.00 97.19 383 GLU A N 1
ATOM 2937 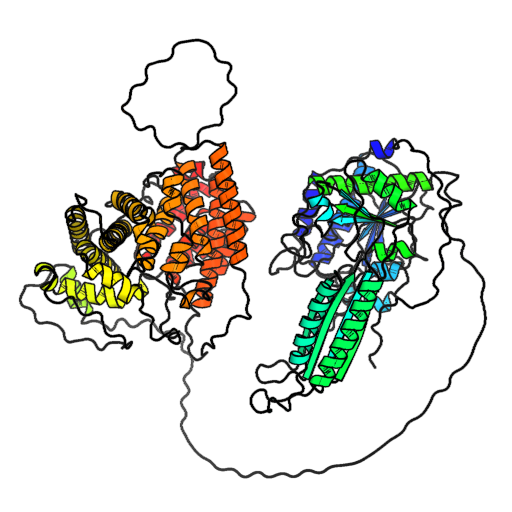C CA . GLU A 1 383 ? -4.082 23.535 11.399 1.00 97.19 383 GLU A CA 1
ATOM 2938 C C . GLU A 1 383 ? -3.113 22.842 10.433 1.00 97.19 383 GLU A C 1
ATOM 2940 O O . GLU A 1 383 ? -1.908 22.866 10.694 1.00 97.19 383 GLU A O 1
ATOM 2945 N N . ILE A 1 384 ? -3.633 22.242 9.360 1.00 95.38 384 ILE A N 1
ATOM 2946 C CA . ILE A 1 384 ? -2.867 21.634 8.257 1.00 95.38 384 ILE A CA 1
ATOM 2947 C C . ILE A 1 384 ? -3.431 22.052 6.890 1.00 95.38 384 ILE A C 1
ATOM 2949 O O . ILE A 1 384 ? -4.543 22.587 6.791 1.00 95.38 384 ILE A O 1
ATOM 2953 N N . THR A 1 385 ? -2.680 21.786 5.822 1.00 90.81 385 THR A N 1
ATOM 2954 C CA . THR A 1 385 ? -3.131 22.021 4.437 1.00 90.81 385 THR A CA 1
ATOM 2955 C C . THR A 1 385 ? -3.821 20.779 3.873 1.00 90.81 385 THR A C 1
ATOM 2957 O O . THR A 1 385 ? -3.278 19.686 3.975 1.00 90.81 385 THR A O 1
ATOM 2960 N N . CYS A 1 386 ? -4.992 20.932 3.248 1.00 90.69 386 CYS A N 1
ATOM 2961 C CA . CYS A 1 386 ? -5.609 19.841 2.489 1.00 90.69 386 CYS A CA 1
ATOM 2962 C C . CYS A 1 386 ? -4.885 19.682 1.140 1.00 90.69 386 CYS A C 1
ATOM 2964 O O . CYS A 1 386 ? -4.840 20.617 0.332 1.00 90.69 386 CYS A O 1
ATOM 2966 N N . MET A 1 387 ? -4.267 18.516 0.936 1.00 85.50 387 MET A N 1
ATOM 2967 C CA . MET A 1 387 ? -3.433 18.227 -0.236 1.00 85.50 387 MET A CA 1
ATOM 2968 C C . MET A 1 387 ? -4.168 17.400 -1.307 1.00 85.50 387 MET A C 1
ATOM 2970 O O . MET A 1 387 ? -3.771 17.439 -2.472 1.00 85.50 387 MET A O 1
ATOM 2974 N N . SER A 1 388 ? -5.238 16.701 -0.938 1.00 83.44 388 SER A N 1
ATOM 2975 C CA . SER A 1 388 ? -6.017 15.802 -1.798 1.00 83.44 388 SER A CA 1
ATOM 2976 C C . SER A 1 388 ? -7.285 16.462 -2.355 1.00 83.44 388 SER A C 1
ATOM 2978 O O . SER A 1 388 ? -7.688 17.550 -1.935 1.00 83.44 388 SER A O 1
ATOM 2980 N N . GLY A 1 389 ? -7.919 15.791 -3.321 1.00 86.00 389 GLY A N 1
ATOM 2981 C CA . GLY A 1 389 ? -9.332 16.014 -3.629 1.00 86.00 389 GLY A CA 1
ATOM 2982 C C . GLY A 1 389 ? -10.209 15.282 -2.610 1.00 86.00 389 GLY A C 1
ATOM 2983 O O . GLY A 1 389 ? -9.784 14.244 -2.125 1.00 86.00 389 GLY A O 1
ATOM 2984 N N . HIS A 1 390 ? -11.375 15.846 -2.281 1.00 94.62 390 HIS A N 1
ATOM 2985 C CA . HIS A 1 390 ? -12.417 15.213 -1.460 1.00 94.62 390 HIS A CA 1
ATOM 2986 C C . HIS A 1 390 ? -13.795 15.772 -1.848 1.00 94.62 390 HIS A C 1
ATOM 2988 O O . HIS A 1 390 ? -13.888 16.897 -2.362 1.00 94.62 390 HIS A O 1
ATOM 2994 N N . ASP A 1 391 ? -14.883 15.073 -1.514 1.00 96.38 391 ASP A N 1
ATOM 2995 C CA . ASP A 1 391 ? -16.261 15.532 -1.759 1.00 96.38 391 ASP A CA 1
ATOM 2996 C C . ASP A 1 391 ? -16.573 16.898 -1.121 1.00 96.38 391 ASP A C 1
ATOM 2998 O O . ASP A 1 391 ? -17.333 17.698 -1.680 1.00 96.38 391 ASP A O 1
ATOM 3002 N N . SER A 1 392 ? -15.935 17.230 0.009 1.00 96.56 392 SER A N 1
ATOM 3003 C CA . SER A 1 392 ? -16.042 18.552 0.643 1.00 96.56 392 SER A CA 1
ATOM 3004 C C . SER A 1 392 ? -15.666 19.733 -0.263 1.00 96.56 392 SER A C 1
ATOM 3006 O O . SER A 1 392 ? -16.109 20.860 -0.024 1.00 96.56 392 SER A O 1
ATOM 3008 N N . LEU A 1 393 ? -14.889 19.508 -1.326 1.00 93.50 393 LEU A N 1
ATOM 3009 C CA . LEU A 1 393 ? -14.562 20.531 -2.325 1.00 93.50 393 LEU A CA 1
ATOM 3010 C C . LEU A 1 393 ? -15.747 20.881 -3.233 1.00 93.50 393 LEU A C 1
ATOM 3012 O O . LEU A 1 393 ? -15.796 21.982 -3.781 1.00 93.50 393 LEU A O 1
ATOM 3016 N N . MET A 1 394 ? -16.715 19.973 -3.362 1.00 95.06 394 MET A N 1
ATOM 3017 C CA . MET A 1 394 ? -17.998 20.239 -4.008 1.00 95.06 394 MET A CA 1
ATOM 3018 C C . MET A 1 394 ? -18.999 20.812 -2.999 1.00 95.06 394 MET A C 1
ATOM 3020 O O . MET A 1 394 ? -19.688 21.789 -3.300 1.00 95.06 394 MET A O 1
ATOM 3024 N N . THR A 1 395 ? -19.054 20.293 -1.763 1.00 96.88 395 THR A N 1
ATOM 3025 C CA . THR A 1 395 ? -20.048 20.780 -0.787 1.00 96.88 395 THR A CA 1
ATOM 3026 C C . THR A 1 395 ? -19.809 22.226 -0.352 1.00 96.88 395 THR A C 1
ATOM 3028 O O . THR A 1 395 ? -20.775 22.967 -0.154 1.00 96.88 395 THR A O 1
ATOM 3031 N N . VAL A 1 396 ? -18.548 22.675 -0.278 1.00 95.94 396 VAL A N 1
ATOM 3032 C CA . VAL A 1 396 ? -18.178 24.062 0.077 1.00 95.94 396 VAL A CA 1
ATOM 3033 C C . VAL A 1 396 ? -18.723 25.112 -0.903 1.00 95.94 396 VAL A C 1
ATOM 3035 O O . VAL A 1 396 ? -18.856 26.280 -0.536 1.00 95.94 396 VAL A O 1
ATOM 3038 N N . LEU A 1 397 ? -19.098 24.711 -2.125 1.00 94.56 397 LEU A N 1
ATOM 3039 C CA . LEU A 1 397 ? -19.737 25.585 -3.115 1.00 94.56 397 LEU A CA 1
ATOM 3040 C C . LEU A 1 397 ? -21.179 25.959 -2.733 1.00 94.56 397 LEU A C 1
ATOM 3042 O O . LEU A 1 397 ? -21.688 26.982 -3.193 1.00 94.56 397 LEU A O 1
ATOM 3046 N N . ARG A 1 398 ? -21.845 25.138 -1.907 1.00 97.25 398 ARG A N 1
ATOM 3047 C CA . ARG A 1 398 ? -23.275 25.270 -1.575 1.00 97.25 398 ARG A CA 1
ATOM 3048 C C . ARG A 1 398 ? -23.542 25.488 -0.089 1.00 97.25 398 ARG A C 1
ATOM 3050 O O . ARG A 1 398 ? -24.446 26.249 0.249 1.00 97.25 398 ARG A O 1
ATOM 3057 N N . VAL A 1 399 ? -22.768 24.856 0.797 1.00 97.75 399 VAL A N 1
ATOM 3058 C CA . VAL A 1 399 ? -23.008 24.870 2.249 1.00 97.75 399 VAL A CA 1
ATOM 3059 C C . VAL A 1 399 ? -21.728 25.106 3.053 1.00 97.75 399 VAL A C 1
ATOM 3061 O O . VAL A 1 399 ? -20.640 24.723 2.612 1.00 97.75 399 VAL A O 1
ATOM 3064 N N . PRO A 1 400 ? -21.831 25.687 4.264 1.00 98.38 400 PRO A N 1
ATOM 3065 C CA . PRO A 1 400 ? -20.713 25.784 5.190 1.00 98.38 400 PRO A CA 1
ATOM 3066 C C . PRO A 1 400 ? -20.019 24.436 5.396 1.00 98.38 400 PRO A C 1
ATOM 3068 O O . PRO A 1 400 ? -20.615 23.497 5.915 1.00 98.38 400 PRO A O 1
ATOM 3071 N N . THR A 1 401 ? -18.763 24.350 4.965 1.00 98.38 401 THR A N 1
ATOM 3072 C CA . THR A 1 401 ? -18.007 23.091 4.923 1.00 98.38 401 THR A CA 1
ATOM 3073 C C . THR A 1 401 ? -16.651 23.242 5.601 1.00 98.38 401 THR A C 1
ATOM 3075 O O . THR A 1 401 ? -16.009 24.289 5.464 1.00 98.38 401 THR A O 1
ATOM 3078 N N . ALA A 1 402 ? -16.211 22.203 6.314 1.00 97.94 402 ALA A N 1
ATOM 3079 C CA . ALA A 1 402 ? -14.853 22.068 6.838 1.00 97.94 402 ALA A CA 1
ATOM 3080 C C . ALA A 1 402 ? -14.422 20.597 6.916 1.00 97.94 402 ALA A C 1
ATOM 3082 O O . ALA A 1 402 ? -15.260 19.709 7.061 1.00 97.94 402 ALA A O 1
ATOM 3083 N N . MET A 1 403 ? -13.110 20.360 6.879 1.00 98.25 403 MET A N 1
ATOM 3084 C CA . MET A 1 403 ? -12.526 19.025 7.015 1.00 98.25 403 MET A CA 1
ATOM 3085 C C . MET A 1 403 ? -11.684 18.885 8.285 1.00 98.25 403 MET A C 1
ATOM 3087 O O . MET A 1 403 ? -11.061 19.845 8.760 1.00 98.25 403 MET A O 1
ATOM 3091 N N . ILE A 1 404 ? -11.658 17.660 8.800 1.00 98.62 404 ILE A N 1
ATOM 3092 C CA . ILE A 1 404 ? -10.849 17.189 9.921 1.00 98.62 404 ILE A CA 1
ATOM 3093 C C . ILE A 1 404 ? -9.997 16.029 9.405 1.00 98.62 404 ILE A C 1
ATOM 3095 O O . ILE A 1 404 ? -10.480 15.177 8.664 1.00 98.62 404 ILE A O 1
ATOM 3099 N N . PHE A 1 405 ? -8.734 15.984 9.808 1.00 98.56 405 PHE A N 1
ATOM 3100 C CA . PHE A 1 405 ? -7.792 14.953 9.383 1.00 98.56 405 PHE A CA 1
ATOM 3101 C C . PHE A 1 405 ? -7.268 14.144 10.564 1.00 98.56 405 PHE A C 1
ATOM 3103 O O . PHE A 1 405 ? -7.106 14.678 11.661 1.00 98.56 405 PHE A O 1
ATOM 3110 N N . VAL A 1 406 ? -6.977 12.870 10.319 1.00 98.19 406 VAL A N 1
ATOM 3111 C CA . VAL A 1 406 ? -6.363 11.912 11.246 1.00 98.19 406 VAL A CA 1
ATOM 3112 C C . VAL A 1 406 ? -4.954 11.582 10.766 1.00 98.19 406 VAL A C 1
ATOM 3114 O O . VAL A 1 406 ? -4.735 11.370 9.573 1.00 98.19 406 VAL A O 1
ATOM 3117 N N . ARG A 1 407 ? -3.991 11.520 11.688 1.00 97.88 407 ARG A N 1
ATOM 3118 C CA . ARG A 1 407 ? -2.590 11.196 11.386 1.00 97.88 407 ARG A CA 1
ATOM 3119 C C . ARG A 1 407 ? -2.466 9.907 10.561 1.00 97.88 407 ARG A C 1
ATOM 3121 O O . ARG A 1 407 ? -3.050 8.878 10.903 1.00 97.88 407 ARG A O 1
ATOM 3128 N N . SER A 1 408 ? -1.678 9.972 9.489 1.00 95.25 408 SER A N 1
ATOM 3129 C CA . SER A 1 408 ? -1.311 8.821 8.651 1.00 95.25 408 SER A CA 1
ATOM 3130 C C . SER A 1 408 ? 0.144 8.440 8.913 1.00 95.25 408 SER A C 1
ATOM 3132 O O . SER A 1 408 ? 1.008 9.316 8.933 1.00 95.25 408 SER A O 1
ATOM 3134 N N . ARG A 1 409 ? 0.423 7.151 9.120 1.00 95.88 409 ARG A N 1
ATOM 3135 C CA . ARG A 1 409 ? 1.782 6.647 9.352 1.00 95.88 409 ARG A CA 1
ATOM 3136 C C . ARG A 1 409 ? 2.619 6.743 8.081 1.00 95.88 409 ARG A C 1
ATOM 3138 O O . ARG A 1 409 ? 2.170 6.299 7.023 1.00 95.88 409 ARG A O 1
ATOM 3145 N N . ASP A 1 410 ? 3.808 7.330 8.194 1.00 94.38 410 ASP A N 1
ATOM 3146 C CA . ASP A 1 410 ? 4.719 7.631 7.080 1.00 94.38 410 ASP A CA 1
ATOM 3147 C C . ASP A 1 410 ? 4.055 8.443 5.933 1.00 94.38 410 ASP A C 1
ATOM 3149 O O . ASP A 1 410 ? 4.597 8.539 4.831 1.00 94.38 410 ASP A O 1
ATOM 3153 N N . GLY A 1 411 ? 2.860 9.011 6.163 1.00 92.12 411 GLY A N 1
ATOM 3154 C CA . GLY A 1 411 ? 2.019 9.665 5.153 1.00 92.12 411 GLY A CA 1
ATOM 3155 C C . GLY A 1 411 ? 1.576 8.783 3.986 1.00 92.12 411 GLY A C 1
ATOM 3156 O O . GLY A 1 411 ? 1.216 9.306 2.935 1.00 92.12 411 GLY A O 1
ATOM 3157 N N . ILE A 1 412 ? 1.612 7.457 4.136 1.00 92.50 412 ILE A N 1
ATOM 3158 C CA . ILE A 1 412 ? 1.279 6.528 3.053 1.00 92.50 412 ILE A CA 1
ATOM 3159 C C . ILE A 1 412 ? -0.243 6.426 2.883 1.00 92.50 412 ILE A C 1
ATOM 3161 O O . ILE A 1 412 ? -0.953 6.136 3.842 1.00 92.50 412 ILE A O 1
ATOM 3165 N N . SER A 1 413 ? -0.721 6.584 1.646 1.00 92.94 413 SER A N 1
ATOM 3166 C CA . SER A 1 413 ? -2.112 6.365 1.222 1.00 92.94 413 SER A CA 1
ATOM 3167 C C . SER A 1 413 ? -2.167 5.835 -0.226 1.00 92.94 413 SER A C 1
ATOM 3169 O O . SER A 1 413 ? -1.108 5.619 -0.826 1.00 92.94 413 SER A O 1
ATOM 3171 N N . HIS A 1 414 ? -3.360 5.524 -0.757 1.00 90.06 414 HIS A N 1
ATOM 3172 C CA . HIS A 1 414 ? -3.582 4.802 -2.029 1.00 90.06 414 HIS A CA 1
ATOM 3173 C C . HIS A 1 414 ? -2.763 3.489 -2.139 1.00 90.06 414 HIS A C 1
ATOM 3175 O O . HIS A 1 414 ? -2.394 3.026 -3.224 1.00 90.06 414 HIS A O 1
ATOM 3181 N N . CYS A 1 415 ? -2.440 2.898 -0.985 1.00 89.00 415 CYS A N 1
ATOM 3182 C CA . CYS A 1 415 ? -1.474 1.818 -0.830 1.00 89.00 415 CYS A CA 1
ATOM 3183 C C . CYS A 1 415 ? -1.870 0.899 0.331 1.00 89.00 415 CYS A C 1
ATOM 3185 O O . CYS A 1 415 ? -2.267 1.360 1.400 1.00 89.00 415 CYS A O 1
ATOM 3187 N N . ALA A 1 416 ? -1.620 -0.403 0.172 1.00 87.00 416 ALA A N 1
ATOM 3188 C CA . ALA A 1 416 ? -1.832 -1.447 1.179 1.00 87.00 416 ALA A CA 1
ATOM 3189 C C . ALA A 1 416 ? -1.221 -1.176 2.568 1.00 87.00 416 ALA A C 1
ATOM 3191 O O . ALA A 1 416 ? -1.640 -1.780 3.557 1.00 87.00 416 ALA A O 1
ATOM 3192 N N . LYS A 1 417 ? -0.186 -0.329 2.623 1.00 89.50 417 LYS A N 1
ATOM 3193 C CA . LYS A 1 417 ? 0.554 0.042 3.839 1.00 89.50 417 LYS A CA 1
ATOM 3194 C C . LYS A 1 417 ? -0.047 1.245 4.575 1.00 89.50 417 LYS A C 1
ATOM 3196 O O . LYS A 1 417 ? 0.462 1.582 5.639 1.00 89.50 417 LYS A O 1
ATOM 3201 N N . GLU A 1 418 ? -1.086 1.880 4.028 1.00 94.44 418 GLU A N 1
ATOM 3202 C CA . GLU A 1 418 ? -1.805 2.965 4.697 1.00 94.44 418 GLU A CA 1
ATOM 3203 C C . GLU A 1 418 ? -2.242 2.545 6.100 1.00 94.44 418 GLU A C 1
ATOM 3205 O O . GLU A 1 418 ? -2.845 1.483 6.304 1.00 94.44 418 GLU A O 1
ATOM 3210 N N . TRP A 1 419 ? -1.954 3.407 7.071 1.00 95.81 419 TRP A N 1
ATOM 3211 C CA . TRP A 1 419 ? -2.266 3.135 8.459 1.00 95.81 419 TRP A CA 1
ATOM 3212 C C . TRP A 1 419 ? -2.541 4.411 9.250 1.00 95.81 419 TRP A C 1
ATOM 3214 O O . TRP A 1 419 ? -1.709 5.316 9.286 1.00 95.81 419 TRP A O 1
ATOM 3224 N N . SER A 1 420 ? -3.665 4.431 9.961 1.00 97.38 420 SER A N 1
ATOM 3225 C CA . SER A 1 420 ? -3.926 5.357 11.063 1.00 97.38 420 SER A CA 1
ATOM 3226 C C . SER A 1 420 ? -4.100 4.552 12.346 1.00 97.38 420 SER A C 1
ATOM 3228 O O . SER A 1 420 ? -4.738 3.497 12.346 1.00 97.38 420 SER A O 1
ATOM 3230 N N . ASP A 1 421 ? -3.521 5.028 13.449 1.00 97.81 421 ASP A N 1
ATOM 3231 C CA . ASP A 1 421 ? -3.649 4.342 14.732 1.00 97.81 421 ASP A CA 1
ATOM 3232 C C . ASP A 1 421 ? -5.069 4.491 15.302 1.00 97.81 421 ASP A C 1
ATOM 3234 O O . ASP A 1 421 ? -5.796 5.453 15.032 1.00 97.81 421 ASP A O 1
ATOM 3238 N N . LYS A 1 422 ? -5.488 3.495 16.085 1.00 98.31 422 LYS A N 1
ATOM 3239 C CA . LYS A 1 422 ? -6.856 3.362 16.600 1.00 98.31 422 LYS A CA 1
ATOM 3240 C C . LYS A 1 422 ? -7.286 4.558 17.443 1.00 98.31 422 LYS A C 1
ATOM 3242 O O . LYS A 1 422 ? -8.419 5.030 17.338 1.00 98.31 422 LYS A O 1
ATOM 3247 N N . GLU A 1 423 ? -6.371 5.042 18.269 1.00 97.94 423 GLU A N 1
ATOM 3248 C CA . GLU A 1 423 ? -6.550 6.193 19.143 1.00 97.94 423 GLU A CA 1
ATOM 3249 C C . GLU A 1 423 ? -6.731 7.481 18.328 1.00 97.94 423 GLU A C 1
ATOM 3251 O O . GLU A 1 423 ? -7.589 8.296 18.666 1.00 97.94 423 GLU A O 1
ATOM 3256 N N . ASP A 1 424 ? -6.004 7.626 17.215 1.00 98.31 424 ASP A N 1
ATOM 3257 C CA . ASP A 1 424 ? -6.125 8.780 16.320 1.00 98.31 424 ASP A CA 1
ATOM 3258 C C . ASP A 1 424 ? -7.460 8.745 15.554 1.00 98.31 424 ASP A C 1
ATOM 3260 O O . ASP A 1 424 ? -8.130 9.770 15.425 1.00 98.31 424 ASP A O 1
ATOM 3264 N N . CYS A 1 425 ? -7.906 7.559 15.115 1.00 98.62 425 CYS A N 1
ATOM 3265 C CA . CYS A 1 425 ? -9.223 7.371 14.494 1.00 98.62 425 CYS A CA 1
ATOM 3266 C C . CYS A 1 425 ? -10.366 7.743 15.457 1.00 98.62 425 CYS A C 1
ATOM 3268 O O . CYS A 1 425 ? -11.334 8.398 15.064 1.00 98.62 425 CYS A O 1
ATOM 3270 N N . ALA A 1 426 ? -10.251 7.350 16.730 1.00 98.44 426 ALA A N 1
ATOM 3271 C CA . ALA A 1 426 ? -11.227 7.679 17.768 1.00 98.44 426 ALA A CA 1
ATOM 3272 C C . ALA A 1 426 ? -11.225 9.176 18.128 1.00 98.44 426 ALA A C 1
ATOM 3274 O O . ALA A 1 426 ? -12.296 9.762 18.300 1.00 98.44 426 ALA A O 1
ATOM 3275 N N . ASP A 1 427 ? -10.046 9.804 18.192 1.00 98.44 427 ASP A N 1
ATOM 3276 C CA . ASP A 1 427 ? -9.902 11.256 18.352 1.00 98.44 427 ASP A CA 1
ATOM 3277 C C . ASP A 1 427 ? -10.537 12.019 17.181 1.00 98.44 427 ASP A C 1
ATOM 3279 O O . ASP A 1 427 ? -11.255 12.996 17.400 1.00 98.44 427 ASP A O 1
ATOM 3283 N N . GLY A 1 428 ? -10.326 11.548 15.948 1.00 98.56 428 GLY A N 1
ATOM 3284 C CA . GLY A 1 428 ? -10.921 12.113 14.738 1.00 98.56 428 GLY A CA 1
ATOM 3285 C C . GLY A 1 428 ? -12.446 12.051 14.748 1.00 98.56 428 GLY A C 1
ATOM 3286 O O . GLY A 1 428 ? -13.112 13.064 14.535 1.00 98.56 428 GLY A O 1
ATOM 3287 N N . ALA A 1 429 ? -13.012 10.888 15.073 1.00 98.75 429 ALA A N 1
ATOM 3288 C CA . ALA A 1 429 ? -14.459 10.708 15.187 1.00 98.75 429 ALA A CA 1
ATOM 3289 C C . ALA A 1 429 ? -15.081 11.562 16.309 1.00 98.75 429 ALA A C 1
ATOM 3291 O O . ALA A 1 429 ? -16.185 12.089 16.151 1.00 98.75 429 ALA A O 1
ATOM 3292 N N . LEU A 1 430 ? -14.371 11.754 17.428 1.00 98.56 430 LEU A N 1
ATOM 3293 C CA . LEU A 1 430 ? -14.830 12.630 18.508 1.00 98.56 430 LEU A CA 1
ATOM 3294 C C . LEU A 1 430 ? -14.814 14.100 18.073 1.00 98.56 430 LEU A C 1
ATOM 3296 O O . LEU A 1 430 ? -15.802 14.806 18.287 1.00 98.56 430 LEU A O 1
ATOM 3300 N N . ALA A 1 431 ? -13.736 14.544 17.422 1.00 98.56 431 ALA A N 1
ATOM 3301 C CA . ALA A 1 431 ? -13.627 15.893 16.879 1.00 98.56 431 ALA A CA 1
ATOM 3302 C C . ALA A 1 431 ? -14.706 16.172 15.819 1.00 98.56 431 ALA A C 1
ATOM 3304 O O . ALA A 1 431 ? -15.308 17.247 15.838 1.00 98.56 431 ALA A O 1
ATOM 3305 N N . LEU A 1 432 ? -15.013 15.193 14.958 1.00 98.75 432 LEU A N 1
ATOM 3306 C CA . LEU A 1 432 ? -16.095 15.257 13.972 1.00 98.75 432 LEU A CA 1
ATOM 3307 C C . LEU A 1 432 ? -17.459 15.484 14.636 1.00 98.75 432 LEU A C 1
ATOM 3309 O O . LEU A 1 432 ? -18.158 16.447 14.315 1.00 98.75 432 LEU A O 1
ATOM 3313 N N . GLY A 1 433 ? -17.818 14.644 15.611 1.00 98.50 433 GLY A N 1
ATOM 3314 C CA . GLY A 1 433 ? -19.082 14.787 16.330 1.00 98.50 433 GLY A CA 1
ATOM 3315 C C . GLY A 1 433 ? -19.180 16.096 17.121 1.00 98.50 433 GLY A C 1
ATOM 3316 O O . GLY A 1 433 ? -20.232 16.735 17.131 1.00 98.50 433 GLY A O 1
ATOM 3317 N N . GLN A 1 434 ? -18.081 16.552 17.730 1.00 98.25 434 GLN A N 1
ATOM 3318 C CA . GLN A 1 434 ? -18.037 17.845 18.421 1.00 98.25 434 GLN A CA 1
ATOM 3319 C C . GLN A 1 434 ? -18.143 19.035 17.458 1.00 98.25 434 GLN A C 1
ATOM 3321 O O . GLN A 1 434 ? -18.810 20.011 17.796 1.00 98.25 434 GLN A O 1
ATOM 3326 N N . ALA A 1 435 ? -17.557 18.964 16.259 1.00 98.25 435 ALA A N 1
ATOM 3327 C CA . ALA A 1 435 ? -17.690 19.999 15.234 1.00 98.25 435 ALA A CA 1
ATOM 3328 C C . ALA A 1 435 ? -19.143 20.144 14.750 1.00 98.25 435 ALA A C 1
ATOM 3330 O O . ALA A 1 435 ? -19.658 21.259 14.663 1.00 98.25 435 ALA A O 1
ATOM 3331 N N . VAL A 1 436 ? -19.823 19.016 14.524 1.00 98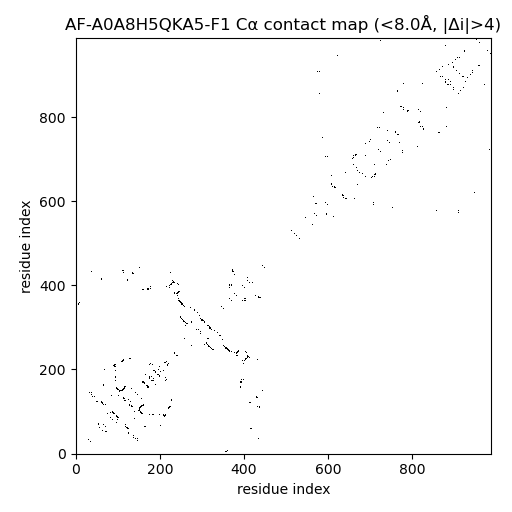.19 436 VAL A N 1
ATOM 3332 C CA . VAL A 1 436 ? -21.245 18.964 14.154 1.00 98.19 436 VAL A CA 1
ATOM 3333 C C . VAL A 1 436 ? -22.130 19.568 15.251 1.00 98.19 436 VAL A C 1
ATOM 3335 O O . VAL A 1 436 ? -22.928 20.461 14.966 1.00 98.19 436 VAL A O 1
ATOM 3338 N N . LEU A 1 437 ? -21.950 19.163 16.516 1.00 97.81 437 LEU A N 1
ATOM 3339 C CA . LEU A 1 437 ? -22.684 19.734 17.657 1.00 97.81 437 LEU A CA 1
ATOM 3340 C C . LEU A 1 437 ? -22.415 21.241 17.827 1.00 97.81 437 LEU A C 1
ATOM 3342 O O . LEU A 1 437 ? -23.330 22.027 18.063 1.00 97.81 437 LEU A O 1
ATOM 3346 N N . HIS A 1 438 ? -21.170 21.673 17.633 1.00 96.31 438 HIS A N 1
ATOM 3347 C CA . HIS A 1 438 ? -20.798 23.084 17.674 1.00 96.31 438 HIS A CA 1
ATOM 3348 C C . HIS A 1 438 ? -21.407 23.934 16.558 1.00 96.31 438 HIS A C 1
ATOM 3350 O O . HIS A 1 438 ? -21.502 25.152 16.733 1.00 96.31 438 HIS A O 1
ATOM 3356 N N . TYR A 1 439 ? -21.804 23.325 15.440 1.00 96.81 439 TYR A N 1
ATOM 3357 C CA . TYR A 1 439 ? -22.542 23.992 14.373 1.00 96.81 439 TYR A CA 1
ATOM 3358 C C . TYR A 1 439 ? -24.058 23.989 14.641 1.00 96.81 439 TYR A C 1
ATOM 3360 O O . TYR A 1 439 ? -24.720 25.003 14.428 1.00 96.81 439 TYR A O 1
ATOM 3368 N N . ASP A 1 440 ? -24.597 22.905 15.205 1.00 96.69 440 ASP A N 1
ATOM 3369 C CA . ASP A 1 440 ? -25.989 22.810 15.673 1.00 96.69 440 ASP A CA 1
ATOM 3370 C C . ASP A 1 440 ? -26.329 23.894 16.720 1.00 96.69 440 ASP A C 1
ATOM 3372 O O . ASP A 1 440 ? -27.345 24.587 16.621 1.00 96.69 440 ASP A O 1
ATOM 3376 N N . GLU A 1 441 ? -25.407 24.150 17.657 1.00 93.25 441 GLU A N 1
ATOM 3377 C CA . GLU A 1 441 ? -25.477 25.270 18.607 1.00 93.25 441 GLU A CA 1
ATOM 3378 C C . GLU A 1 441 ? -25.630 26.637 17.905 1.00 93.25 441 GLU A C 1
ATOM 3380 O O . GLU A 1 441 ? -26.405 27.490 18.359 1.00 93.25 441 GLU A O 1
ATOM 3385 N N . LEU A 1 442 ? -24.929 26.853 16.784 1.00 92.38 442 LEU A N 1
ATOM 3386 C CA . LEU A 1 442 ? -25.029 28.089 16.001 1.00 92.38 442 LEU A CA 1
ATOM 3387 C C . LEU A 1 442 ? -26.392 28.200 15.310 1.00 92.38 442 LEU A C 1
ATOM 3389 O O . LEU A 1 442 ? -26.976 29.282 15.333 1.00 92.38 442 LEU A O 1
ATOM 3393 N N . LEU A 1 443 ? -26.931 27.107 14.759 1.00 90.88 443 LEU A N 1
ATOM 3394 C CA . LEU A 1 443 ? -28.273 27.100 14.161 1.00 90.88 443 LEU A CA 1
ATOM 3395 C C . LEU A 1 443 ? -29.370 27.374 15.202 1.00 90.88 443 LEU A C 1
ATOM 3397 O O . LEU A 1 443 ? -30.296 28.135 14.930 1.00 90.88 443 LEU A O 1
ATOM 3401 N N . SER A 1 444 ? -29.229 26.837 16.419 1.00 85.94 444 SER A N 1
ATOM 3402 C CA . SER A 1 444 ? -30.188 27.048 17.520 1.00 85.94 444 SER A CA 1
ATOM 3403 C C . SER A 1 444 ? -30.206 28.476 18.094 1.00 85.94 444 SER A C 1
ATOM 3405 O O . SER A 1 444 ? -31.102 28.837 18.861 1.00 85.94 444 SER A O 1
ATOM 3407 N N . SER A 1 445 ? -29.220 29.309 17.743 1.00 79.06 445 SER A N 1
ATOM 3408 C CA . SER A 1 445 ? -29.020 30.636 18.329 1.00 79.06 445 SER A CA 1
ATOM 3409 C C . SER A 1 445 ? -29.809 31.732 17.583 1.00 79.06 445 SER A C 1
ATOM 3411 O O . SER A 1 445 ? -29.480 32.035 16.431 1.00 79.06 445 SER A O 1
ATOM 3413 N N . PRO A 1 446 ? -30.766 32.446 18.226 1.00 50.66 446 PRO A N 1
ATOM 3414 C CA . PRO A 1 446 ? -31.662 33.402 17.549 1.00 50.66 446 PRO A CA 1
ATOM 3415 C C . PRO A 1 446 ? -30.994 34.576 16.811 1.00 50.66 446 PRO A C 1
ATOM 3417 O O . PRO A 1 446 ? -31.648 35.260 16.029 1.00 50.66 446 PRO A O 1
ATOM 3420 N N . SER A 1 447 ? -29.714 34.853 17.074 1.00 50.38 447 SER A N 1
ATOM 3421 C CA . SER A 1 447 ? -28.943 35.929 16.439 1.00 50.38 447 SER A CA 1
ATOM 3422 C C . SER A 1 447 ? -28.104 35.484 15.234 1.00 50.38 447 SER A C 1
ATOM 3424 O O . SER A 1 447 ? -27.628 36.345 14.495 1.00 50.38 447 SER A O 1
ATOM 3426 N N . ALA A 1 448 ? -27.900 34.179 15.031 1.00 46.47 448 ALA A N 1
ATOM 3427 C CA . ALA A 1 448 ? -27.010 33.650 13.994 1.00 46.47 448 ALA A CA 1
ATOM 3428 C C . ALA A 1 448 ? -27.741 33.349 12.674 1.00 46.47 448 ALA A C 1
ATOM 3430 O O . ALA A 1 448 ? -27.185 33.599 11.600 1.00 46.47 448 ALA A O 1
ATOM 3431 N N . ALA A 1 449 ? -29.007 32.917 12.748 1.00 42.31 449 ALA A N 1
ATOM 3432 C CA . ALA A 1 449 ? -29.845 32.551 11.599 1.00 42.31 449 ALA A CA 1
ATOM 3433 C C . ALA A 1 449 ? -29.988 33.654 10.523 1.00 42.31 449 ALA A C 1
ATOM 3435 O O . ALA A 1 449 ? -30.182 33.349 9.352 1.00 42.31 449 ALA A O 1
ATOM 3436 N N . GLN A 1 450 ? -29.831 34.936 10.882 1.00 37.94 450 GLN A N 1
ATOM 3437 C CA . GLN A 1 450 ? -29.854 36.065 9.934 1.00 37.94 450 GLN A CA 1
ATOM 3438 C C . GLN A 1 450 ? -28.516 36.336 9.218 1.00 37.94 450 GLN A C 1
ATOM 3440 O O . GLN A 1 450 ? -28.428 37.282 8.441 1.00 37.94 450 GLN A O 1
ATOM 3445 N N . SER A 1 451 ? -27.458 35.564 9.489 1.00 41.22 451 SER A N 1
ATOM 3446 C CA . SER A 1 451 ? -26.103 35.825 8.962 1.00 41.22 451 SER A CA 1
ATOM 3447 C C . SER A 1 451 ? -25.446 34.648 8.233 1.00 41.22 451 SER A C 1
ATOM 3449 O O . SER A 1 451 ? -24.310 34.780 7.783 1.00 41.22 451 SER A O 1
ATOM 3451 N N . LEU A 1 452 ? -26.149 33.516 8.118 1.00 43.31 452 LEU A N 1
ATOM 3452 C CA . LEU A 1 452 ? -25.629 32.260 7.560 1.00 43.31 452 LEU A CA 1
ATOM 3453 C C . LEU A 1 452 ? -26.281 31.848 6.225 1.00 43.31 452 LEU A C 1
ATOM 3455 O O . LEU A 1 452 ? -25.854 30.863 5.633 1.00 43.31 452 LEU A O 1
ATOM 3459 N N . ILE A 1 453 ? -27.272 32.601 5.732 1.00 34.22 453 ILE A N 1
ATOM 3460 C CA . ILE A 1 453 ? -27.986 32.324 4.474 1.00 34.22 453 ILE A CA 1
ATOM 3461 C C . ILE A 1 453 ? -27.596 33.386 3.427 1.00 34.22 453 ILE A C 1
ATOM 3463 O O . ILE A 1 453 ? -27.772 34.575 3.703 1.00 34.22 453 ILE A O 1
ATOM 3467 N N . PRO A 1 454 ? -27.094 33.012 2.234 1.00 31.22 454 PRO A N 1
ATOM 3468 C CA . PRO A 1 454 ? -26.914 33.947 1.123 1.00 31.22 454 PRO A CA 1
ATOM 3469 C C . PRO A 1 454 ? -28.268 34.370 0.530 1.00 31.22 454 PRO A C 1
ATOM 3471 O O . PRO A 1 454 ? -29.093 33.520 0.198 1.00 31.22 454 PRO A O 1
ATOM 3474 N N . GLU A 1 455 ? -28.504 35.673 0.350 1.00 28.52 455 GLU A N 1
ATOM 3475 C CA . GLU A 1 455 ? -29.686 36.157 -0.378 1.00 28.52 455 GLU A CA 1
ATOM 3476 C C . GLU A 1 455 ? -29.572 35.826 -1.878 1.00 28.52 455 GLU A C 1
ATOM 3478 O O . GLU A 1 455 ? -28.571 36.142 -2.525 1.00 28.52 455 GLU A O 1
ATOM 3483 N N . ALA A 1 456 ? -30.611 35.208 -2.448 1.00 27.14 456 ALA A N 1
ATOM 3484 C CA . ALA A 1 456 ? -30.680 34.909 -3.875 1.00 27.14 456 ALA A CA 1
ATOM 3485 C C . ALA A 1 456 ? -31.024 36.175 -4.685 1.00 27.14 456 ALA A C 1
ATOM 3487 O O . ALA A 1 456 ? -32.160 36.655 -4.656 1.00 27.14 456 ALA A O 1
ATOM 3488 N N . ASP A 1 457 ? -30.050 36.716 -5.423 1.00 27.28 457 ASP A N 1
ATOM 3489 C CA . ASP A 1 457 ? -30.208 37.963 -6.185 1.00 27.28 457 ASP A CA 1
ATOM 3490 C C . ASP A 1 457 ? -31.017 37.754 -7.481 1.00 27.28 457 ASP A C 1
ATOM 3492 O O . ASP A 1 457 ? -30.506 37.395 -8.547 1.00 27.28 457 ASP A O 1
ATOM 3496 N N . ALA A 1 458 ? -32.326 37.976 -7.379 1.00 28.09 458 ALA A N 1
ATOM 3497 C CA . ALA A 1 458 ? -33.285 37.823 -8.465 1.00 28.09 458 ALA A CA 1
ATOM 3498 C C . ALA A 1 458 ? -33.289 39.022 -9.440 1.00 28.09 458 ALA A C 1
ATOM 3500 O O . ALA A 1 458 ? -34.311 39.696 -9.599 1.00 28.09 458 ALA A O 1
ATOM 3501 N N . SER A 1 459 ? -32.177 39.289 -10.143 1.00 28.22 459 SER A N 1
ATOM 3502 C CA . SER A 1 459 ? -32.172 40.296 -11.220 1.00 28.22 459 SER A CA 1
ATOM 3503 C C . SER A 1 459 ? -31.150 40.082 -12.358 1.00 28.22 459 SER A C 1
ATOM 3505 O O . SER A 1 459 ? -29.993 40.481 -12.282 1.00 28.22 459 SER A O 1
ATOM 3507 N N . SER A 1 460 ? -31.593 39.517 -13.495 1.00 26.50 460 SER A N 1
ATOM 3508 C CA . SER A 1 460 ? -31.237 39.986 -14.863 1.00 26.50 460 SER A CA 1
ATOM 3509 C C . SER A 1 460 ? -31.838 39.109 -15.976 1.00 26.50 460 SER A C 1
ATOM 3511 O O . SER A 1 460 ? -31.267 38.112 -16.408 1.00 26.50 460 SER A O 1
ATOM 3513 N N . GLN A 1 461 ? -32.990 39.529 -16.509 1.00 28.27 461 GLN A N 1
ATOM 3514 C CA . GLN A 1 461 ? -33.452 39.102 -17.837 1.00 28.27 461 GLN A CA 1
ATOM 3515 C C . GLN A 1 461 ? -32.797 39.950 -18.948 1.00 28.27 461 GLN A C 1
ATOM 3517 O O . GLN A 1 461 ? -32.337 41.065 -18.701 1.00 28.27 461 GLN A O 1
ATOM 3522 N N . SER A 1 462 ? -32.877 39.454 -20.193 1.00 26.73 462 SER A N 1
ATOM 3523 C CA . SER A 1 462 ? -32.300 39.999 -21.444 1.00 26.73 462 SER A CA 1
ATOM 3524 C C . SER A 1 462 ? -30.779 39.771 -21.607 1.00 26.73 462 SER A C 1
ATOM 3526 O O . SER A 1 462 ? -30.037 39.808 -20.637 1.00 26.73 462 SER A O 1
ATOM 3528 N N . SER A 1 463 ? -30.242 39.486 -22.802 1.00 25.70 463 SER A N 1
ATOM 3529 C CA . SER A 1 463 ? -30.778 39.680 -24.164 1.00 25.70 463 SER A CA 1
ATOM 3530 C C . SER A 1 463 ? -30.322 38.596 -25.172 1.00 25.70 463 SER A C 1
ATOM 3532 O O . SER A 1 463 ? -29.341 37.893 -24.950 1.00 25.70 463 SER A O 1
ATOM 3534 N N . ARG A 1 464 ? -31.062 38.450 -26.287 1.00 26.39 464 ARG A N 1
ATOM 3535 C CA . ARG A 1 464 ? -30.769 37.551 -27.431 1.00 26.39 464 ARG A CA 1
ATOM 3536 C C . ARG A 1 464 ? -29.723 38.146 -28.390 1.00 26.39 464 ARG A C 1
ATOM 3538 O O . ARG A 1 464 ? -29.810 39.338 -28.659 1.00 26.39 464 ARG A O 1
ATOM 3545 N N . SER A 1 465 ? -28.910 37.296 -29.036 1.00 24.34 465 SER A N 1
ATOM 3546 C CA . SER A 1 465 ? -28.338 37.482 -30.398 1.00 24.34 465 SER A CA 1
ATOM 3547 C C . SER A 1 465 ? -27.640 36.168 -30.835 1.00 24.34 465 SER A C 1
ATOM 3549 O O . SER A 1 465 ? -26.634 35.806 -30.245 1.00 24.34 465 SER A O 1
ATOM 3551 N N . SER A 1 466 ? -28.276 35.269 -31.602 1.00 24.31 466 SER A N 1
ATOM 3552 C CA . SER A 1 466 ? -28.290 35.167 -33.086 1.00 24.31 466 SER A CA 1
ATOM 3553 C C . SER A 1 466 ? -27.087 34.423 -33.719 1.00 24.31 466 SER A C 1
ATOM 3555 O O . SER A 1 466 ? -25.972 34.934 -33.701 1.00 24.31 466 SER A O 1
ATOM 3557 N N . TYR A 1 467 ? -27.362 33.260 -34.335 1.00 30.17 467 TYR A N 1
ATOM 3558 C CA . TYR A 1 467 ? -26.478 32.463 -35.218 1.00 30.17 467 TYR A CA 1
ATOM 3559 C C . TYR A 1 467 ? -26.041 33.232 -36.495 1.00 30.17 467 TYR A C 1
ATOM 3561 O O . TYR A 1 467 ? -26.649 34.265 -36.798 1.00 30.17 467 TYR A O 1
ATOM 3569 N N . PRO A 1 468 ? -25.019 32.755 -37.247 1.00 28.80 468 PRO A N 1
ATOM 3570 C CA . PRO A 1 468 ? -25.289 31.826 -38.368 1.00 28.80 468 PRO A CA 1
ATOM 3571 C C . PRO A 1 468 ? -24.251 30.690 -38.594 1.00 28.80 468 PRO A C 1
ATOM 3573 O O . PRO A 1 468 ? -23.047 30.923 -38.601 1.00 28.80 468 PRO A O 1
ATOM 3576 N N . ASP A 1 469 ? -24.764 29.483 -38.858 1.00 28.94 469 ASP A N 1
ATOM 3577 C CA . ASP A 1 469 ? -24.219 28.477 -39.811 1.00 28.94 469 ASP A CA 1
ATOM 3578 C C . ASP A 1 469 ? -24.549 28.935 -41.267 1.00 28.94 469 ASP A C 1
ATOM 3580 O O . ASP A 1 469 ? -25.348 29.877 -41.374 1.00 28.94 469 ASP A O 1
ATOM 3584 N N . PRO A 1 470 ? -24.101 28.306 -42.391 1.00 47.09 470 PRO A N 1
ATOM 3585 C CA . PRO A 1 470 ? -23.384 27.020 -42.565 1.00 47.09 470 PRO A CA 1
ATOM 3586 C C . PRO A 1 470 ? -22.218 27.070 -43.606 1.00 47.09 470 PRO A C 1
ATOM 3588 O O . PRO A 1 470 ? -21.870 28.145 -44.082 1.00 47.09 470 PRO A O 1
ATOM 3591 N N . GLU A 1 471 ? -21.634 25.919 -44.001 1.00 24.38 471 GLU A N 1
ATOM 3592 C CA . GLU A 1 471 ? -21.648 25.386 -45.399 1.00 24.38 471 GLU A CA 1
ATOM 3593 C C . GLU A 1 471 ? -20.716 24.165 -45.646 1.00 24.38 471 GLU A C 1
ATOM 3595 O O . GLU A 1 471 ? -19.670 23.989 -45.027 1.00 24.38 471 GLU A O 1
ATOM 3600 N N . SER A 1 472 ? -21.126 23.325 -46.605 1.00 30.50 472 SER A N 1
ATOM 3601 C CA . SER A 1 472 ? -20.444 22.171 -47.244 1.00 30.50 472 SER A CA 1
ATOM 3602 C C . SER A 1 472 ? -20.900 22.160 -48.725 1.00 30.50 472 SER A C 1
ATOM 3604 O O . SER A 1 472 ? -22.016 22.665 -48.915 1.00 30.50 472 SER A O 1
ATOM 3606 N N . PRO A 1 473 ? -20.195 21.612 -49.758 1.00 38.84 473 PRO A N 1
ATOM 3607 C CA . PRO A 1 473 ? -19.954 20.145 -49.881 1.00 38.84 473 PRO A CA 1
ATOM 3608 C C . PRO A 1 473 ? -18.784 19.643 -50.818 1.00 38.84 473 PRO A C 1
ATOM 3610 O O . PRO A 1 473 ? -18.205 20.440 -51.542 1.00 38.84 473 PRO A O 1
ATOM 3613 N N . ASP A 1 474 ? -18.504 18.315 -50.813 1.00 23.59 474 ASP A N 1
ATOM 3614 C CA . ASP A 1 474 ? -18.179 17.355 -51.935 1.00 23.59 474 ASP A CA 1
ATOM 3615 C C . ASP A 1 474 ? -17.174 17.650 -53.109 1.00 23.59 474 ASP A C 1
ATOM 3617 O O . ASP A 1 474 ? -16.819 18.803 -53.341 1.00 23.59 474 ASP A O 1
ATOM 3621 N N . PRO A 1 475 ? -16.800 16.672 -53.999 1.00 47.88 475 PRO A N 1
ATOM 3622 C CA . PRO A 1 475 ? -16.522 15.211 -53.855 1.00 47.88 475 PRO A CA 1
ATOM 3623 C C . PRO A 1 475 ? -15.335 14.658 -54.748 1.00 47.88 475 PRO A C 1
ATOM 3625 O O . PRO A 1 475 ? -14.599 15.432 -55.352 1.00 47.88 475 PRO A O 1
ATOM 3628 N N . GLU A 1 476 ? -15.234 13.312 -54.904 1.00 26.83 476 GLU A N 1
ATOM 3629 C CA . GLU A 1 476 ? -14.546 12.510 -55.981 1.00 26.83 476 GLU A CA 1
ATOM 3630 C C . GLU A 1 476 ? -12.978 12.466 -56.007 1.00 26.83 476 GLU A C 1
ATOM 3632 O O . GLU A 1 476 ? -12.319 13.403 -55.578 1.00 26.83 476 GLU A O 1
ATOM 3637 N N . SER A 1 477 ? -12.245 11.410 -56.441 1.00 24.31 477 SER A N 1
ATOM 3638 C CA . SER A 1 477 ? -12.510 10.283 -57.377 1.00 24.31 477 SER A CA 1
ATOM 3639 C C . SER A 1 477 ? -11.627 9.004 -57.173 1.00 24.31 477 SER A C 1
ATOM 3641 O O . SER A 1 477 ? -10.480 9.072 -56.744 1.00 24.31 477 SER A O 1
ATOM 3643 N N . GLU A 1 478 ? -12.235 7.845 -57.481 1.00 25.50 478 GLU A N 1
ATOM 3644 C CA . GLU A 1 478 ? -11.830 6.600 -58.206 1.00 25.50 478 GLU A CA 1
ATOM 3645 C C . GLU A 1 478 ? -10.373 6.030 -58.345 1.00 25.50 478 GLU A C 1
ATOM 3647 O O . GLU A 1 478 ? -9.483 6.669 -58.891 1.00 25.50 478 GLU A O 1
ATOM 3652 N N . TYR A 1 479 ? -10.216 4.742 -57.943 1.00 25.86 479 TYR A N 1
ATOM 3653 C CA . TYR A 1 479 ? -9.694 3.500 -58.620 1.00 25.86 479 TYR A CA 1
ATOM 3654 C C . TYR A 1 479 ? -8.660 3.534 -59.800 1.00 25.86 479 TYR A C 1
ATOM 3656 O O . TYR A 1 479 ? -8.612 4.527 -60.516 1.00 25.86 479 TYR A O 1
ATOM 3664 N N . PRO A 1 480 ? -7.868 2.448 -60.104 1.00 34.44 480 PRO A N 1
ATOM 3665 C CA . PRO A 1 480 ? -8.243 1.012 -60.056 1.00 34.44 480 PRO A CA 1
ATOM 3666 C C . PRO A 1 480 ? -7.154 -0.023 -59.628 1.00 34.44 480 PRO A C 1
ATOM 3668 O O . PRO A 1 480 ? -6.102 0.321 -59.098 1.00 34.44 480 PRO A O 1
ATOM 3671 N N . ALA A 1 481 ? -7.448 -1.318 -59.838 1.00 26.05 481 ALA A N 1
ATOM 3672 C CA . ALA A 1 481 ? -6.664 -2.503 -59.449 1.00 26.05 481 ALA A CA 1
ATOM 3673 C C . ALA A 1 481 ? -6.092 -3.299 -60.649 1.00 26.05 481 ALA A C 1
ATOM 3675 O O . ALA A 1 481 ? -6.594 -3.138 -61.754 1.00 26.05 481 ALA A O 1
ATOM 3676 N N . ASP A 1 482 ? -5.123 -4.201 -60.405 1.00 24.98 482 ASP A N 1
ATOM 3677 C CA . ASP A 1 482 ? -4.985 -5.546 -61.030 1.00 24.98 482 ASP A CA 1
ATOM 3678 C C . ASP A 1 482 ? -3.813 -6.323 -60.363 1.00 24.98 482 ASP A C 1
ATOM 3680 O O . ASP A 1 482 ? -2.769 -5.737 -60.095 1.00 24.98 482 ASP A O 1
ATOM 3684 N N . THR A 1 483 ? -4.003 -7.506 -59.755 1.00 26.52 483 THR A N 1
ATOM 3685 C CA . THR A 1 483 ? -4.050 -8.906 -60.275 1.00 26.52 483 THR A CA 1
ATOM 3686 C C . THR A 1 483 ? -2.723 -9.508 -60.797 1.00 26.52 483 THR A C 1
ATOM 3688 O O . THR A 1 483 ? -1.951 -8.869 -61.503 1.00 26.52 483 THR A O 1
ATOM 3691 N N . GLY A 1 484 ? -2.449 -10.782 -60.445 1.00 23.33 484 GLY A N 1
ATOM 3692 C CA . GLY A 1 484 ? -1.290 -11.543 -60.957 1.00 23.33 484 GLY A CA 1
ATOM 3693 C C . GLY A 1 484 ? -0.888 -12.794 -60.150 1.00 23.33 484 GLY A C 1
ATOM 3694 O O . GLY A 1 484 ? -0.031 -12.718 -59.277 1.00 23.33 484 GLY A O 1
ATOM 3695 N N . ILE A 1 485 ? -1.469 -13.960 -60.465 1.00 23.41 485 ILE A N 1
ATOM 3696 C CA . ILE A 1 485 ? -1.154 -15.282 -59.867 1.00 23.41 485 ILE A CA 1
ATOM 3697 C C . ILE A 1 485 ? -0.298 -16.117 -60.837 1.00 23.41 485 ILE A C 1
ATOM 3699 O O . ILE A 1 485 ? -0.700 -16.233 -61.990 1.00 23.41 485 ILE A O 1
ATOM 3703 N N . VAL A 1 486 ? 0.754 -16.815 -60.366 1.00 23.31 486 VAL A N 1
ATOM 3704 C CA . VAL A 1 486 ? 1.236 -18.105 -60.941 1.00 23.31 486 VAL A CA 1
ATOM 3705 C C . VAL A 1 486 ? 1.811 -19.017 -59.834 1.00 23.31 486 VAL A C 1
ATOM 3707 O O . VAL A 1 486 ? 2.383 -18.532 -58.862 1.00 23.31 486 VAL A O 1
ATOM 3710 N N . SER A 1 487 ? 1.655 -20.338 -59.984 1.00 23.06 487 SER A N 1
ATOM 3711 C CA . SER A 1 487 ? 1.968 -21.408 -59.018 1.00 23.06 487 SER A CA 1
ATOM 3712 C C . SER A 1 487 ? 2.910 -22.505 -59.565 1.00 23.06 487 SER A C 1
ATOM 3714 O O . SER A 1 487 ? 2.950 -22.726 -60.773 1.00 23.06 487 SER A O 1
ATOM 3716 N N . ALA A 1 488 ? 3.606 -23.228 -58.666 1.00 22.56 488 ALA A N 1
ATOM 3717 C CA . ALA A 1 488 ? 4.144 -24.609 -58.799 1.00 22.56 488 ALA A CA 1
ATOM 3718 C C . ALA A 1 488 ? 4.793 -25.024 -57.443 1.00 22.56 488 ALA A C 1
ATOM 3720 O O . ALA A 1 488 ? 5.638 -24.284 -56.955 1.00 22.56 488 ALA A O 1
ATOM 3721 N N . SER A 1 489 ? 4.350 -26.030 -56.664 1.00 22.78 489 SER A N 1
ATOM 3722 C CA . SER A 1 489 ? 4.422 -27.507 -56.841 1.00 22.78 489 SER A CA 1
ATOM 3723 C C . SER A 1 489 ? 5.870 -28.047 -56.907 1.00 22.78 489 SER A C 1
ATOM 3725 O O . SER A 1 489 ? 6.596 -27.611 -57.793 1.00 22.78 489 SER A O 1
ATOM 3727 N N . ASN A 1 490 ? 6.376 -29.005 -56.109 1.00 25.02 490 ASN A N 1
ATOM 3728 C CA . ASN A 1 490 ? 5.855 -29.900 -55.041 1.00 25.02 490 ASN A CA 1
ATOM 3729 C C . ASN A 1 490 ? 6.964 -30.046 -53.931 1.00 25.02 490 ASN A C 1
ATOM 3731 O O . ASN A 1 490 ? 7.878 -29.231 -53.941 1.00 25.02 490 ASN A O 1
ATOM 3735 N N . ASP A 1 491 ? 7.026 -30.971 -52.952 1.00 25.28 491 ASP A N 1
ATOM 3736 C CA . ASP A 1 491 ? 6.367 -32.273 -52.700 1.00 25.28 491 ASP A CA 1
ATOM 3737 C C . ASP A 1 491 ? 6.470 -32.716 -51.200 1.00 25.28 491 ASP A C 1
ATOM 3739 O O . ASP A 1 491 ? 7.012 -31.987 -50.379 1.00 25.28 491 ASP A O 1
ATOM 3743 N N . LYS A 1 492 ? 5.931 -33.911 -50.885 1.00 24.62 492 LYS A N 1
ATOM 3744 C CA . LYS A 1 492 ? 6.111 -34.870 -49.744 1.00 24.62 492 LYS A CA 1
ATOM 3745 C C . LYS A 1 492 ? 7.125 -34.569 -48.604 1.00 24.62 492 LYS A C 1
ATOM 3747 O O . LYS A 1 492 ? 8.218 -34.086 -48.850 1.00 24.62 492 LYS A O 1
ATOM 3752 N N . THR A 1 493 ? 6.899 -34.987 -47.345 1.00 23.30 493 THR A N 1
ATOM 3753 C CA . THR A 1 493 ? 6.184 -36.194 -46.836 1.00 23.30 493 THR A CA 1
ATOM 3754 C C . THR A 1 493 ? 5.326 -35.960 -45.578 1.00 23.30 493 THR A C 1
ATOM 3756 O O . THR A 1 493 ? 5.661 -35.142 -44.729 1.00 23.30 493 THR A O 1
ATOM 3759 N N . GLN A 1 494 ? 4.268 -36.766 -45.412 1.00 23.34 494 GLN A N 1
ATOM 3760 C CA . GLN A 1 494 ? 3.426 -36.842 -44.204 1.00 23.34 494 GLN A CA 1
ATOM 3761 C C . GLN A 1 494 ? 4.016 -37.755 -43.112 1.00 23.34 494 GLN A C 1
ATOM 3763 O O . GLN A 1 494 ? 4.554 -38.812 -43.438 1.00 23.34 494 GLN A O 1
ATOM 3768 N N . ALA A 1 495 ? 3.732 -37.449 -41.841 1.00 22.23 495 ALA A N 1
ATOM 3769 C CA . ALA A 1 495 ? 3.425 -38.448 -40.808 1.00 22.23 495 ALA A CA 1
ATOM 3770 C C . ALA A 1 495 ? 2.568 -37.814 -39.691 1.00 22.23 495 ALA A C 1
ATOM 3772 O O . ALA A 1 495 ? 2.879 -36.727 -39.214 1.00 22.23 495 ALA A O 1
ATOM 3773 N N . VAL A 1 496 ? 1.486 -38.487 -39.281 1.00 24.52 496 VAL A N 1
ATOM 3774 C CA . VAL A 1 496 ? 0.578 -38.066 -38.194 1.00 24.52 496 VAL A CA 1
ATOM 3775 C C . VAL A 1 496 ? 0.541 -39.160 -37.130 1.00 24.52 496 VAL A C 1
ATOM 3777 O O . VAL A 1 496 ? 0.201 -40.296 -37.452 1.00 24.52 496 VAL A O 1
ATOM 3780 N N . VAL A 1 497 ? 0.810 -38.810 -35.869 1.00 22.05 497 VAL A N 1
ATOM 3781 C CA . VAL A 1 497 ? 0.583 -39.652 -34.676 1.00 22.05 497 VAL A CA 1
ATOM 3782 C C . VAL A 1 497 ? 0.146 -38.699 -33.551 1.00 22.05 497 VAL A C 1
ATOM 3784 O O . VAL A 1 497 ? 0.926 -37.862 -33.123 1.00 22.05 497 VAL A O 1
ATOM 3787 N N . ARG A 1 498 ? -1.159 -38.525 -33.304 1.00 22.69 498 ARG A N 1
ATOM 3788 C CA . ARG A 1 498 ? -1.963 -39.221 -32.272 1.00 22.69 498 ARG A CA 1
ATOM 3789 C C . ARG A 1 498 ? -1.328 -39.237 -30.871 1.00 22.69 498 ARG A C 1
ATOM 3791 O O . ARG A 1 498 ? -0.339 -39.919 -30.651 1.00 22.69 498 ARG A O 1
ATOM 3798 N N . HIS A 1 499 ? -1.986 -38.564 -29.925 1.00 23.39 499 HIS A N 1
ATOM 3799 C CA . HIS A 1 499 ? -1.771 -38.755 -28.488 1.00 23.39 499 HIS A CA 1
ATOM 3800 C C . HIS A 1 499 ? -2.060 -40.205 -28.070 1.00 23.39 499 HIS A C 1
ATOM 3802 O O . HIS A 1 499 ? -3.097 -40.756 -28.445 1.00 23.39 499 HIS A O 1
ATOM 3808 N N . ASP A 1 500 ? -1.198 -40.752 -27.216 1.00 25.17 500 ASP A N 1
ATOM 3809 C CA . ASP A 1 500 ? -1.446 -41.931 -26.382 1.00 25.17 500 ASP A CA 1
ATOM 3810 C C . ASP A 1 500 ? -1.021 -41.571 -24.940 1.00 25.17 500 ASP A C 1
ATOM 3812 O O . ASP A 1 500 ? 0.111 -41.115 -24.757 1.00 25.17 500 ASP A O 1
ATOM 3816 N N . PRO A 1 501 ? -1.905 -41.654 -23.925 1.00 28.70 501 PRO A N 1
ATOM 3817 C CA . PRO A 1 501 ? -1.632 -41.134 -22.583 1.00 28.70 501 PRO A CA 1
ATOM 3818 C C . PRO A 1 501 ? -0.928 -42.126 -21.633 1.00 28.70 501 PRO A C 1
ATOM 3820 O O . PRO A 1 501 ? -0.950 -41.905 -20.426 1.00 28.70 501 PRO A O 1
ATOM 3823 N N . ASN A 1 502 ? -0.315 -43.209 -22.129 1.00 28.55 502 ASN A N 1
ATOM 3824 C CA . ASN A 1 502 ? 0.405 -44.183 -21.294 1.00 28.55 502 ASN A CA 1
ATOM 3825 C C . ASN A 1 502 ? 1.845 -44.432 -21.775 1.00 28.55 502 ASN A C 1
ATOM 3827 O O . ASN A 1 502 ? 2.086 -45.307 -22.604 1.00 28.55 502 ASN A O 1
ATOM 3831 N N . VAL A 1 503 ? 2.819 -43.734 -21.181 1.00 23.72 503 VAL A N 1
ATOM 3832 C CA . VAL A 1 503 ? 4.243 -44.109 -21.258 1.00 23.72 503 VAL A CA 1
ATOM 3833 C C . VAL A 1 503 ? 4.798 -44.251 -19.844 1.00 23.72 503 VAL A C 1
ATOM 3835 O O . VAL A 1 503 ? 4.922 -43.278 -19.105 1.00 23.72 503 VAL A O 1
ATOM 3838 N N . SER A 1 504 ? 5.125 -45.485 -19.466 1.00 23.55 504 SER A N 1
ATOM 3839 C CA . SER A 1 504 ? 5.882 -45.806 -18.255 1.00 23.55 504 SER A CA 1
ATOM 3840 C C . SER A 1 504 ? 7.379 -45.606 -18.486 1.00 23.55 504 SER A C 1
ATOM 3842 O O . SER A 1 504 ? 7.885 -45.981 -19.543 1.00 23.55 504 SER A O 1
ATOM 3844 N N . TRP A 1 505 ? 8.096 -45.102 -17.481 1.00 23.50 505 TRP A N 1
ATOM 3845 C CA . TRP A 1 505 ? 9.556 -44.984 -17.510 1.00 23.50 505 TRP A CA 1
ATOM 3846 C C . TRP A 1 505 ? 10.233 -46.352 -17.708 1.00 23.50 505 TRP A C 1
ATOM 3848 O O . TRP A 1 505 ? 9.971 -47.295 -16.961 1.00 23.50 505 TRP A O 1
ATOM 3858 N N . ASP A 1 506 ? 11.095 -46.450 -18.722 1.00 24.92 506 ASP A N 1
ATOM 3859 C CA . ASP A 1 506 ? 11.845 -47.663 -19.066 1.00 24.92 506 ASP A CA 1
ATOM 3860 C C . ASP A 1 506 ? 13.066 -47.846 -18.142 1.00 24.92 506 ASP A C 1
ATOM 3862 O O . ASP A 1 506 ? 13.852 -46.923 -17.926 1.00 24.92 506 ASP A O 1
ATOM 3866 N N . THR A 1 507 ? 13.232 -49.054 -17.601 1.00 27.83 507 THR A N 1
ATOM 3867 C CA . THR A 1 507 ? 14.301 -49.447 -16.668 1.00 27.83 507 THR A CA 1
ATOM 3868 C C . THR A 1 507 ? 15.482 -50.158 -17.351 1.00 27.83 507 THR A C 1
ATOM 3870 O O . THR A 1 507 ? 16.333 -50.739 -16.677 1.00 27.83 507 THR A O 1
ATOM 3873 N N . SER A 1 508 ? 15.579 -50.111 -18.685 1.00 26.98 508 SER A N 1
ATOM 3874 C CA . SER A 1 508 ? 16.517 -50.911 -19.491 1.00 26.98 508 SER A CA 1
ATOM 3875 C C . SER A 1 508 ? 18.014 -50.516 -19.464 1.00 26.98 508 SER A C 1
ATOM 3877 O O . SER A 1 508 ? 18.827 -51.160 -20.132 1.00 26.98 508 SER A O 1
ATOM 3879 N N . LEU A 1 509 ? 18.448 -49.548 -18.644 1.00 29.70 509 LEU A N 1
ATOM 3880 C CA . LEU A 1 509 ? 19.875 -49.215 -18.441 1.00 29.70 509 LEU A CA 1
ATOM 3881 C C . LEU A 1 509 ? 20.566 -50.146 -17.421 1.00 29.70 509 LEU A C 1
ATOM 3883 O O . LEU A 1 509 ? 21.118 -49.696 -16.420 1.00 29.70 509 LEU A O 1
ATOM 3887 N N . HIS A 1 510 ? 20.551 -51.459 -17.672 1.00 36.00 510 HIS A N 1
ATOM 3888 C CA . HIS A 1 510 ? 20.935 -52.469 -16.675 1.00 36.00 510 HIS A CA 1
ATOM 3889 C C . HIS A 1 510 ? 22.053 -53.449 -17.112 1.00 36.00 510 HIS A C 1
ATOM 3891 O O . HIS A 1 510 ? 21.827 -54.659 -17.193 1.00 36.00 510 HIS A O 1
ATOM 3897 N N . PRO A 1 511 ? 23.286 -52.958 -17.361 1.00 28.03 511 PRO A N 1
ATOM 3898 C CA . PRO A 1 511 ? 24.472 -53.743 -16.966 1.00 28.03 511 PRO A CA 1
ATOM 3899 C C . PRO A 1 511 ? 25.370 -53.029 -15.939 1.00 28.03 511 PRO A C 1
ATOM 3901 O O . PRO A 1 511 ? 25.723 -53.619 -14.924 1.00 28.03 511 PRO A O 1
ATOM 3904 N N . LEU A 1 512 ? 25.692 -51.746 -16.155 1.00 30.67 512 LEU A N 1
ATOM 3905 C CA . LEU A 1 512 ? 26.680 -50.993 -15.356 1.00 30.67 512 LEU A CA 1
ATOM 3906 C C . LEU A 1 512 ? 26.291 -50.803 -13.879 1.00 30.67 512 LEU A C 1
ATOM 3908 O O . LEU A 1 512 ? 27.164 -50.751 -13.016 1.00 30.67 512 LEU A O 1
ATOM 3912 N N . PHE A 1 513 ? 24.993 -50.731 -13.574 1.00 31.83 513 PHE A N 1
ATOM 3913 C CA . PHE A 1 513 ? 24.516 -50.626 -12.192 1.00 31.83 513 PHE A CA 1
ATOM 3914 C C . PHE A 1 513 ? 24.739 -51.913 -11.382 1.00 31.83 513 PHE A C 1
ATOM 3916 O O . PHE A 1 513 ? 24.936 -51.828 -10.173 1.00 31.83 513 PHE A O 1
ATOM 3923 N N . GLY A 1 514 ? 24.764 -53.088 -12.025 1.00 31.98 514 GLY A N 1
ATOM 3924 C CA . GLY A 1 514 ? 24.968 -54.367 -11.338 1.00 31.98 514 GLY A CA 1
ATOM 3925 C C . GLY A 1 514 ? 26.369 -54.490 -10.738 1.00 31.98 514 GLY A C 1
ATOM 3926 O O . GLY A 1 514 ? 26.512 -54.783 -9.551 1.00 31.98 514 GLY A O 1
ATOM 3927 N N . ASP A 1 515 ? 27.396 -54.191 -11.536 1.00 33.41 515 ASP A N 1
ATOM 3928 C CA . ASP A 1 515 ? 28.795 -54.336 -11.122 1.00 33.41 515 ASP A CA 1
ATOM 3929 C C . ASP A 1 515 ? 29.161 -53.368 -9.983 1.00 33.41 515 ASP A C 1
ATOM 3931 O O . ASP A 1 515 ? 29.821 -53.763 -9.020 1.00 33.41 515 ASP A O 1
ATOM 3935 N N . ILE A 1 516 ? 28.672 -52.121 -10.030 1.00 35.38 516 ILE A N 1
ATOM 3936 C CA . ILE A 1 516 ? 28.935 -51.117 -8.984 1.00 35.38 516 ILE A CA 1
ATOM 3937 C C . ILE A 1 516 ? 28.131 -51.420 -7.706 1.00 35.38 516 ILE A C 1
ATOM 3939 O O . ILE A 1 516 ? 28.661 -51.282 -6.602 1.00 35.38 516 ILE A O 1
ATOM 3943 N N . TYR A 1 517 ? 26.891 -51.912 -7.818 1.00 35.91 517 TYR A N 1
ATOM 3944 C CA . TYR A 1 517 ? 26.111 -52.355 -6.654 1.00 35.91 517 TYR A CA 1
ATOM 3945 C C . TYR A 1 517 ? 26.756 -53.573 -5.964 1.00 35.91 517 TYR A C 1
ATOM 3947 O O . TYR A 1 517 ? 26.781 -53.648 -4.734 1.00 35.91 517 TYR A O 1
ATOM 3955 N N . SER A 1 518 ? 27.364 -54.494 -6.724 1.00 36.72 518 SER A N 1
ATOM 3956 C CA . SER A 1 518 ? 28.133 -55.625 -6.171 1.00 36.72 518 SER A CA 1
ATOM 3957 C C . SER A 1 518 ? 29.403 -55.163 -5.435 1.00 36.72 518 SER A C 1
ATOM 3959 O O . SER A 1 518 ? 29.764 -55.712 -4.391 1.00 36.72 518 SER A O 1
ATOM 3961 N N . LEU A 1 519 ? 30.036 -54.093 -5.930 1.00 39.69 519 LEU A N 1
ATOM 3962 C CA . LEU A 1 519 ? 31.210 -53.447 -5.331 1.00 39.69 519 LEU A CA 1
ATOM 3963 C C . LEU A 1 519 ? 30.876 -52.745 -3.998 1.00 39.69 519 LEU A C 1
ATOM 3965 O O . LEU A 1 519 ? 31.648 -52.823 -3.045 1.00 39.69 519 LEU A O 1
ATOM 3969 N N . LEU A 1 520 ? 29.696 -52.121 -3.903 1.00 34.12 520 LEU A N 1
ATOM 3970 C CA . LEU A 1 520 ? 29.203 -51.443 -2.693 1.00 34.12 520 LEU A CA 1
ATOM 3971 C C . LEU A 1 520 ? 28.576 -52.390 -1.657 1.00 34.12 520 LEU A C 1
ATOM 3973 O O . LEU A 1 520 ? 28.539 -52.061 -0.473 1.00 34.12 520 LEU A O 1
ATOM 3977 N N . SER A 1 521 ? 28.109 -53.566 -2.081 1.00 34.25 521 SER A N 1
ATOM 3978 C CA . SER A 1 521 ? 27.559 -54.610 -1.199 1.00 34.25 521 SER A CA 1
ATOM 3979 C C . SER A 1 521 ? 28.604 -55.629 -0.715 1.00 34.25 521 SER A C 1
ATOM 3981 O O . SER A 1 521 ? 28.264 -56.563 0.011 1.00 34.25 521 SER A O 1
ATOM 3983 N N . GLY A 1 522 ? 29.882 -55.434 -1.061 1.00 33.94 522 GLY A N 1
ATOM 3984 C CA . GLY A 1 522 ? 31.014 -56.193 -0.516 1.00 33.94 522 GLY A CA 1
ATOM 3985 C C . GLY A 1 522 ? 31.261 -57.566 -1.150 1.00 33.94 522 GLY A C 1
ATOM 3986 O O . GLY A 1 522 ? 32.031 -58.348 -0.596 1.00 33.94 522 GLY A O 1
ATOM 3987 N N . ASN A 1 523 ? 30.649 -57.867 -2.300 1.00 37.66 523 ASN A N 1
ATOM 3988 C CA . ASN A 1 523 ? 30.809 -59.142 -3.001 1.00 37.66 523 ASN A CA 1
ATOM 3989 C C . ASN A 1 523 ? 31.455 -58.948 -4.380 1.00 37.66 523 ASN A C 1
ATOM 3991 O O . ASN A 1 523 ? 30.746 -58.791 -5.372 1.00 37.66 523 ASN A O 1
ATOM 3995 N N . LEU A 1 524 ? 32.791 -59.022 -4.443 1.00 30.89 524 LEU A N 1
ATOM 3996 C CA . LEU A 1 524 ? 33.567 -59.495 -5.605 1.00 30.89 524 LEU A CA 1
ATOM 3997 C C . LEU A 1 524 ? 35.046 -59.719 -5.220 1.00 30.89 524 LEU A C 1
ATOM 3999 O O . LEU A 1 524 ? 35.610 -58.995 -4.402 1.00 30.89 524 LEU A O 1
ATOM 4003 N N . SER A 1 525 ? 35.679 -60.741 -5.803 1.00 32.59 525 SER A N 1
ATOM 4004 C CA . SER A 1 525 ? 37.101 -61.077 -5.608 1.00 32.59 525 SER A CA 1
ATOM 4005 C C . SER A 1 525 ? 38.032 -60.235 -6.494 1.00 32.59 525 SER A C 1
ATOM 4007 O O . SER A 1 525 ? 37.637 -59.835 -7.585 1.00 32.59 525 SER A O 1
ATOM 4009 N N . GLN A 1 526 ? 39.288 -60.046 -6.066 1.00 30.67 526 GLN A N 1
ATOM 4010 C CA . GLN A 1 526 ? 40.262 -59.051 -6.570 1.00 30.67 526 GLN A CA 1
ATOM 4011 C C . GLN A 1 526 ? 40.666 -59.080 -8.071 1.00 30.67 526 GLN A C 1
ATOM 4013 O O . GLN A 1 526 ? 41.446 -58.224 -8.472 1.00 30.67 526 GLN A O 1
ATOM 4018 N N . ASP A 1 527 ? 40.142 -59.983 -8.911 1.00 34.66 527 ASP A N 1
ATOM 4019 C CA . ASP A 1 527 ? 40.669 -60.277 -10.264 1.00 34.66 527 ASP A CA 1
ATOM 4020 C C . ASP A 1 527 ? 39.633 -60.171 -11.420 1.00 34.66 527 ASP A C 1
ATOM 4022 O O . ASP A 1 527 ? 39.654 -60.972 -12.355 1.00 34.66 527 ASP A O 1
ATOM 4026 N N . SER A 1 528 ? 38.696 -59.210 -11.393 1.00 28.34 528 SER A N 1
ATOM 4027 C CA . SER A 1 528 ? 37.736 -58.990 -12.506 1.00 28.34 528 SER A CA 1
ATOM 4028 C C . SER A 1 528 ? 38.033 -57.721 -13.333 1.00 28.34 528 SER A C 1
ATOM 4030 O O . SER A 1 528 ? 38.378 -56.690 -12.755 1.00 28.34 528 SER A O 1
ATOM 4032 N N . PRO A 1 529 ? 37.923 -57.760 -14.680 1.00 29.89 529 PRO A N 1
ATOM 4033 C CA . PRO A 1 529 ? 38.359 -56.668 -15.557 1.00 29.89 529 PRO A CA 1
ATOM 4034 C C . PRO A 1 529 ? 37.369 -55.490 -15.632 1.00 29.89 529 PRO A C 1
ATOM 4036 O O . PRO A 1 529 ? 36.156 -55.675 -15.639 1.00 29.89 529 PRO A O 1
ATOM 4039 N N . MET A 1 530 ? 37.915 -54.276 -15.768 1.00 26.36 530 MET A N 1
ATOM 4040 C CA . MET A 1 530 ? 37.181 -53.002 -15.857 1.00 26.36 530 MET A CA 1
ATOM 4041 C C . MET A 1 530 ? 36.138 -52.942 -17.001 1.00 26.36 530 MET A C 1
ATOM 4043 O O . MET A 1 530 ? 36.479 -53.269 -18.145 1.00 26.36 530 MET A O 1
ATOM 4047 N N . PRO A 1 531 ? 34.913 -52.432 -16.748 1.00 26.84 531 PRO A N 1
ATOM 4048 C CA . PRO A 1 531 ? 33.942 -52.092 -17.792 1.00 26.84 531 PRO A CA 1
ATOM 4049 C C . PRO A 1 531 ? 34.420 -50.958 -18.716 1.00 26.84 531 PRO A C 1
ATOM 4051 O O . PRO A 1 531 ? 35.233 -50.114 -18.341 1.00 26.84 531 PRO A O 1
ATOM 4054 N N . ARG A 1 532 ? 33.903 -50.923 -19.952 1.00 27.86 532 ARG A N 1
ATOM 4055 C CA . ARG A 1 532 ? 34.257 -49.901 -20.957 1.00 27.86 532 ARG A CA 1
ATOM 4056 C C . ARG A 1 532 ? 33.562 -48.559 -20.702 1.00 27.86 532 ARG A C 1
ATOM 4058 O O . ARG A 1 532 ? 32.442 -48.520 -20.206 1.00 27.86 532 ARG A O 1
ATOM 4065 N N . ALA A 1 533 ? 34.234 -47.485 -21.122 1.00 28.28 533 ALA A N 1
ATOM 4066 C CA . ALA A 1 533 ? 33.805 -46.097 -20.962 1.00 28.28 533 ALA A CA 1
ATOM 4067 C C . ALA A 1 533 ? 32.384 -45.811 -21.485 1.00 28.28 533 ALA A C 1
ATOM 4069 O O . ALA A 1 533 ? 31.991 -46.272 -22.559 1.00 28.28 533 ALA A O 1
ATOM 4070 N N . VAL A 1 534 ? 31.656 -44.992 -20.726 1.00 25.59 534 VAL A N 1
ATOM 4071 C CA . VAL A 1 534 ? 30.325 -44.465 -21.056 1.00 25.59 534 VAL A CA 1
ATOM 4072 C C . VAL A 1 534 ? 30.471 -43.236 -21.959 1.00 25.59 534 VAL A C 1
ATOM 4074 O O . VAL A 1 534 ? 31.355 -42.410 -21.740 1.00 25.59 534 VAL A O 1
ATOM 4077 N N . SER A 1 535 ? 29.605 -43.087 -22.966 1.00 24.27 535 SER A N 1
ATOM 4078 C CA . SER A 1 535 ? 29.523 -41.851 -23.757 1.00 24.27 535 SER A CA 1
ATOM 4079 C C . SER A 1 535 ? 28.951 -40.710 -22.901 1.00 24.27 535 SER A C 1
ATOM 4081 O O . SER A 1 535 ? 27.838 -40.866 -22.396 1.00 24.27 535 SER A O 1
ATOM 4083 N N . PRO A 1 536 ? 29.647 -39.569 -22.736 1.00 28.66 536 PRO A N 1
ATOM 4084 C CA . PRO A 1 536 ? 29.121 -38.460 -21.949 1.00 28.66 536 PRO A CA 1
ATOM 4085 C C . PRO A 1 536 ? 27.994 -37.736 -22.691 1.00 28.66 536 PRO A C 1
ATOM 4087 O O . PRO A 1 536 ? 28.043 -37.586 -23.913 1.00 28.66 536 PRO A O 1
ATOM 4090 N N . ILE A 1 537 ? 27.051 -37.166 -21.938 1.00 27.02 537 ILE A N 1
ATOM 4091 C CA . ILE A 1 537 ? 26.429 -35.909 -22.366 1.00 27.02 537 ILE A CA 1
ATOM 4092 C C . ILE A 1 537 ? 27.518 -34.852 -22.179 1.00 27.02 537 ILE A C 1
ATOM 4094 O O . ILE A 1 537 ? 27.824 -34.467 -21.052 1.00 27.02 537 ILE A O 1
ATOM 4098 N N . ILE A 1 538 ? 28.173 -34.473 -23.276 1.00 24.78 538 ILE A N 1
ATOM 4099 C CA . ILE A 1 538 ? 29.277 -33.514 -23.250 1.00 24.78 538 ILE A CA 1
ATOM 4100 C C . ILE A 1 538 ? 28.691 -32.117 -23.036 1.00 24.78 538 ILE A C 1
ATOM 4102 O O . ILE A 1 538 ? 28.042 -31.566 -23.923 1.00 24.78 538 ILE A O 1
ATOM 4106 N N . ILE A 1 539 ? 28.943 -31.552 -21.858 1.00 29.91 539 ILE A N 1
ATOM 4107 C CA . ILE A 1 539 ? 28.998 -30.104 -21.662 1.00 29.91 539 ILE A CA 1
ATOM 4108 C C . ILE A 1 539 ? 30.491 -29.765 -21.720 1.00 29.91 539 ILE A C 1
ATOM 4110 O O . ILE A 1 539 ? 31.261 -30.302 -20.923 1.00 29.91 539 ILE A O 1
ATOM 4114 N N . ASP A 1 540 ? 30.907 -28.949 -22.691 1.00 28.22 540 ASP A N 1
ATOM 4115 C CA . ASP A 1 540 ? 32.321 -28.642 -22.957 1.00 28.22 540 ASP A CA 1
ATOM 4116 C C . ASP A 1 540 ? 32.924 -27.707 -21.889 1.00 28.22 540 ASP A C 1
ATOM 4118 O O . ASP A 1 540 ? 33.147 -26.520 -22.119 1.00 28.22 540 ASP A O 1
ATOM 4122 N N . PHE A 1 541 ? 33.248 -28.270 -20.724 1.00 31.33 541 PHE A N 1
ATOM 4123 C CA . PHE A 1 541 ? 34.226 -27.715 -19.789 1.00 31.33 541 PHE A CA 1
ATOM 4124 C C . PHE A 1 541 ? 35.336 -28.747 -19.545 1.00 31.33 541 PHE A C 1
ATOM 4126 O O . PHE A 1 541 ? 35.049 -29.945 -19.454 1.00 31.33 541 PHE A O 1
ATOM 4133 N N . PRO A 1 542 ? 36.614 -28.332 -19.449 1.00 32.19 542 PRO A N 1
ATOM 4134 C CA . PRO A 1 542 ? 37.698 -29.256 -19.144 1.00 32.19 542 PRO A CA 1
ATOM 4135 C C . PRO A 1 542 ? 37.492 -29.815 -17.725 1.00 32.19 542 PRO A C 1
ATOM 4137 O O . PRO A 1 542 ? 37.455 -29.031 -16.776 1.00 32.19 542 PRO A O 1
ATOM 4140 N N . PRO A 1 543 ? 37.361 -31.143 -17.537 1.00 43.75 543 PRO A N 1
ATOM 4141 C CA . PRO A 1 543 ? 37.203 -31.700 -16.202 1.00 43.75 543 PRO A CA 1
ATOM 4142 C C . PRO A 1 543 ? 38.447 -31.385 -15.370 1.00 43.75 543 PRO A C 1
ATOM 4144 O O . PRO A 1 543 ? 39.573 -31.563 -15.846 1.00 43.75 543 PRO A O 1
ATOM 4147 N N . ILE A 1 544 ? 38.248 -30.954 -14.121 1.00 46.22 544 ILE A N 1
ATOM 4148 C CA . ILE A 1 544 ? 39.342 -30.808 -13.157 1.00 46.22 544 ILE A CA 1
ATOM 4149 C C . ILE A 1 544 ? 39.937 -32.194 -12.946 1.00 46.22 544 ILE A C 1
ATOM 4151 O O . ILE A 1 544 ? 39.339 -33.063 -12.309 1.00 46.22 544 ILE A O 1
ATOM 4155 N N . SER A 1 545 ? 41.103 -32.405 -13.548 1.00 49.38 545 SER A N 1
ATOM 4156 C CA . SER A 1 545 ? 41.777 -33.691 -13.556 1.00 49.38 545 SER A CA 1
ATOM 4157 C C . SER A 1 545 ? 42.058 -34.153 -12.132 1.00 49.38 545 SER A C 1
ATOM 4159 O O . SER A 1 545 ? 42.459 -33.366 -11.270 1.00 49.38 545 SER A O 1
ATOM 4161 N N . TRP A 1 546 ? 41.864 -35.455 -11.894 1.00 51.44 546 TRP A N 1
ATOM 4162 C CA . TRP A 1 546 ? 42.247 -36.093 -10.638 1.00 51.44 546 TRP A CA 1
ATOM 4163 C C . TRP A 1 546 ? 43.680 -35.667 -10.255 1.00 51.44 546 TRP A C 1
ATOM 4165 O O . TRP A 1 546 ? 44.570 -35.747 -11.112 1.00 51.44 546 TRP A O 1
ATOM 4175 N N . PRO A 1 547 ? 43.941 -35.221 -9.010 1.00 47.25 547 PRO A N 1
ATOM 4176 C CA . PRO A 1 547 ? 45.213 -34.587 -8.672 1.00 47.25 547 PRO A CA 1
ATOM 4177 C C . PRO A 1 547 ? 46.414 -35.508 -8.901 1.00 47.25 547 PRO A C 1
ATOM 4179 O O . PRO A 1 547 ? 46.487 -36.618 -8.367 1.00 47.25 547 PRO A O 1
ATOM 4182 N N . GLY A 1 548 ? 47.377 -35.030 -9.689 1.00 45.31 548 GLY A N 1
ATOM 4183 C CA . GLY A 1 548 ? 48.629 -35.734 -9.947 1.00 45.31 548 GLY A CA 1
ATOM 4184 C C . GLY A 1 548 ? 49.596 -35.673 -8.760 1.00 45.31 548 GLY A C 1
ATOM 4185 O O . GLY A 1 548 ? 49.733 -34.628 -8.136 1.00 45.31 548 GLY A O 1
ATOM 4186 N N . SER A 1 549 ? 50.260 -36.807 -8.500 1.00 42.84 549 SER A N 1
ATOM 4187 C CA . SER A 1 549 ? 51.443 -37.062 -7.641 1.00 42.84 549 SER A CA 1
ATOM 4188 C C . SER A 1 549 ? 51.490 -36.605 -6.174 1.00 42.84 549 SER A C 1
ATOM 4190 O O . SER A 1 549 ? 52.187 -37.264 -5.403 1.00 42.84 549 SER A O 1
ATOM 4192 N N . ASP A 1 550 ? 50.783 -35.555 -5.759 1.00 46.16 550 ASP A N 1
ATOM 4193 C CA . ASP A 1 550 ? 51.055 -34.870 -4.482 1.00 46.16 550 ASP A CA 1
ATOM 4194 C C . ASP A 1 550 ? 50.058 -35.218 -3.354 1.00 46.16 550 ASP A C 1
ATOM 4196 O O . ASP A 1 550 ? 50.214 -34.782 -2.212 1.00 46.16 550 ASP A O 1
ATOM 4200 N N . LEU A 1 551 ? 49.060 -36.066 -3.637 1.00 50.88 551 LEU A N 1
ATOM 4201 C CA . LEU A 1 551 ? 48.215 -36.712 -2.624 1.00 50.88 551 LEU A CA 1
ATOM 4202 C C . LEU A 1 551 ? 48.741 -38.107 -2.259 1.00 50.88 551 LEU A C 1
ATOM 4204 O O . LEU A 1 551 ? 49.344 -38.809 -3.070 1.00 50.88 551 LEU A O 1
ATOM 4208 N N . GLN A 1 552 ? 48.483 -38.522 -1.016 1.00 54.84 552 GLN A N 1
ATOM 4209 C CA . GLN A 1 552 ? 48.917 -39.820 -0.494 1.00 54.84 552 GLN A CA 1
ATOM 4210 C C . GLN A 1 552 ? 48.373 -40.982 -1.350 1.00 54.84 552 GLN A C 1
ATOM 4212 O O . GLN A 1 552 ? 47.214 -40.998 -1.772 1.00 54.84 552 GLN A O 1
ATOM 4217 N N . THR A 1 553 ? 49.241 -41.963 -1.612 1.00 53.69 553 THR A N 1
ATOM 4218 C CA . THR A 1 553 ? 49.032 -43.055 -2.579 1.00 53.69 553 THR A CA 1
ATOM 4219 C C . THR A 1 553 ? 47.852 -43.975 -2.263 1.00 53.69 553 THR A C 1
ATOM 4221 O O . THR A 1 553 ? 47.404 -44.707 -3.140 1.00 53.69 553 THR A O 1
ATOM 4224 N N . ASP A 1 554 ? 47.328 -43.949 -1.039 1.00 61.75 554 ASP A N 1
ATOM 4225 C CA . ASP A 1 554 ? 46.159 -44.724 -0.620 1.00 61.75 554 ASP A CA 1
ATOM 4226 C C . ASP A 1 554 ? 44.855 -44.223 -1.263 1.00 61.75 554 ASP A C 1
ATOM 4228 O O . ASP A 1 554 ? 44.025 -45.029 -1.681 1.00 61.75 554 ASP A O 1
ATOM 4232 N N . LEU A 1 555 ? 44.696 -42.903 -1.416 1.00 62.38 555 LEU A N 1
ATOM 4233 C CA . LEU A 1 555 ? 43.544 -42.318 -2.107 1.00 62.38 555 LEU A CA 1
ATOM 4234 C C . LEU A 1 555 ? 43.624 -42.545 -3.620 1.00 62.38 555 LEU A C 1
ATOM 4236 O O . LEU A 1 555 ? 42.635 -42.933 -4.236 1.00 62.38 555 LEU A O 1
ATOM 4240 N N . VAL A 1 556 ? 44.813 -42.346 -4.199 1.00 57.91 556 VAL A N 1
ATOM 4241 C CA . VAL A 1 556 ? 45.063 -42.394 -5.653 1.00 57.91 556 VAL A CA 1
ATOM 4242 C C . VAL A 1 556 ? 44.927 -43.805 -6.237 1.00 57.91 556 VAL A C 1
ATOM 4244 O O . VAL A 1 556 ? 44.559 -43.947 -7.399 1.00 57.91 556 VAL A O 1
ATOM 4247 N N . ASN A 1 557 ? 45.178 -44.853 -5.447 1.00 61.44 557 ASN A N 1
ATOM 4248 C CA . ASN A 1 557 ? 45.112 -46.244 -5.912 1.00 61.44 557 ASN A CA 1
ATOM 4249 C C . ASN A 1 557 ? 43.723 -46.903 -5.754 1.00 61.44 557 ASN A C 1
ATOM 4251 O O . ASN A 1 557 ? 43.553 -48.058 -6.142 1.00 61.44 557 ASN A O 1
ATOM 4255 N N . SER A 1 558 ? 42.731 -46.210 -5.182 1.00 74.75 558 SER A N 1
ATOM 4256 C CA . SER A 1 558 ? 41.387 -46.756 -4.937 1.00 74.75 558 SER A CA 1
ATOM 4257 C C . SER A 1 558 ? 40.437 -46.446 -6.095 1.00 74.75 558 SER A C 1
ATOM 4259 O O . SER A 1 558 ? 39.964 -45.318 -6.231 1.00 74.75 558 SER A O 1
ATOM 4261 N N . SER A 1 559 ? 40.100 -47.451 -6.911 1.00 73.81 559 SER A N 1
ATOM 4262 C CA . SER A 1 559 ? 39.125 -47.309 -8.008 1.00 73.81 559 SER A CA 1
ATOM 4263 C C . SER A 1 559 ? 37.765 -46.788 -7.529 1.00 73.81 559 SER A C 1
ATOM 4265 O O . SER A 1 559 ? 37.142 -45.978 -8.210 1.00 73.81 559 SER A O 1
ATOM 4267 N N . THR A 1 560 ? 37.331 -47.184 -6.329 1.00 76.56 560 THR A N 1
ATOM 4268 C CA . THR A 1 560 ? 36.109 -46.676 -5.691 1.00 76.56 560 THR A CA 1
ATOM 4269 C C . THR A 1 560 ? 36.189 -45.174 -5.413 1.00 76.56 560 THR A C 1
ATOM 4271 O O . THR A 1 560 ? 35.207 -44.469 -5.624 1.00 76.56 560 THR A O 1
ATOM 4274 N N . HIS A 1 561 ? 37.343 -44.653 -4.977 1.00 83.19 561 HIS A N 1
ATOM 4275 C CA . HIS A 1 561 ? 37.501 -43.213 -4.734 1.00 83.19 561 HIS A CA 1
ATOM 4276 C C . HIS A 1 561 ? 37.516 -42.405 -6.036 1.00 83.19 561 HIS A C 1
ATOM 4278 O O . HIS A 1 561 ? 36.907 -41.340 -6.066 1.00 83.19 561 HIS A O 1
ATOM 4284 N N . HIS A 1 562 ? 38.117 -42.927 -7.115 1.00 78.12 562 HIS A N 1
ATOM 4285 C CA . HIS A 1 562 ? 38.018 -42.324 -8.455 1.00 78.12 562 HIS A CA 1
ATOM 4286 C C . HIS A 1 562 ? 36.562 -42.209 -8.914 1.00 78.12 562 HIS A C 1
ATOM 4288 O O . HIS A 1 562 ? 36.110 -41.112 -9.223 1.00 78.12 562 HIS A O 1
ATOM 4294 N N . VAL A 1 563 ? 35.789 -43.301 -8.858 1.00 80.06 563 VAL A N 1
ATOM 4295 C CA . VAL A 1 563 ? 34.364 -43.287 -9.250 1.00 80.06 563 VAL A CA 1
ATOM 4296 C C . VAL A 1 563 ? 33.544 -42.315 -8.395 1.00 80.06 563 VAL A C 1
ATOM 4298 O O . VAL A 1 563 ? 32.694 -41.602 -8.922 1.00 80.06 563 VAL A O 1
ATOM 4301 N N . LEU A 1 564 ? 33.799 -42.246 -7.085 1.00 81.50 564 LEU A N 1
ATOM 4302 C CA . LEU A 1 564 ? 33.117 -41.304 -6.193 1.00 81.50 564 LEU A CA 1
ATOM 4303 C C . LEU A 1 564 ? 33.521 -39.840 -6.428 1.00 81.50 564 LEU A C 1
ATOM 4305 O O . LEU A 1 564 ? 32.703 -38.956 -6.198 1.00 81.50 564 LEU A O 1
ATOM 4309 N N . TRP A 1 565 ? 34.741 -39.566 -6.893 1.00 83.06 565 TRP A N 1
ATOM 4310 C CA . TRP A 1 565 ? 35.200 -38.217 -7.241 1.00 83.06 565 TRP A CA 1
ATOM 4311 C C . TRP A 1 565 ? 34.688 -37.748 -8.606 1.00 83.06 565 TRP A C 1
ATOM 4313 O O . TRP A 1 565 ? 34.241 -36.608 -8.743 1.00 83.06 565 TRP A O 1
ATOM 4323 N N . ASP A 1 566 ? 34.678 -38.636 -9.598 1.00 76.38 566 ASP A N 1
ATOM 4324 C CA . ASP A 1 566 ? 34.020 -38.389 -10.881 1.00 76.38 566 ASP A CA 1
ATOM 4325 C C . ASP A 1 566 ? 32.520 -38.151 -10.657 1.00 76.38 566 ASP A C 1
ATOM 4327 O O . ASP A 1 566 ? 31.946 -37.214 -11.209 1.00 76.38 566 ASP A O 1
ATOM 4331 N N . TYR A 1 567 ? 31.891 -38.923 -9.761 1.00 75.75 567 TYR A N 1
ATOM 4332 C CA . TYR A 1 567 ? 30.525 -38.655 -9.318 1.00 75.75 567 TYR A CA 1
ATOM 4333 C C . TYR A 1 567 ? 30.408 -37.282 -8.639 1.00 75.75 567 TYR A C 1
ATOM 4335 O O . TYR A 1 567 ? 29.518 -36.520 -9.001 1.00 75.75 567 TYR A O 1
ATOM 4343 N N . PHE A 1 568 ? 31.301 -36.932 -7.704 1.00 77.12 568 PHE A N 1
ATOM 4344 C CA . PHE A 1 568 ? 31.287 -35.635 -7.016 1.00 77.12 568 PHE A CA 1
ATOM 4345 C C . PHE A 1 568 ? 31.314 -34.461 -8.005 1.00 77.12 568 PHE A C 1
ATOM 4347 O O . PHE A 1 568 ? 30.409 -33.629 -8.015 1.00 77.12 568 PHE A O 1
ATOM 4354 N N . THR A 1 569 ? 32.318 -34.437 -8.882 1.00 73.50 569 THR A N 1
ATOM 4355 C CA . THR A 1 569 ? 32.553 -33.355 -9.851 1.00 73.50 569 THR A CA 1
ATOM 4356 C C . THR A 1 569 ? 31.455 -33.258 -10.920 1.00 73.50 569 THR A C 1
ATOM 4358 O O . THR A 1 569 ? 31.089 -32.155 -11.332 1.00 73.50 569 THR A O 1
ATOM 4361 N N . GLN A 1 570 ? 30.859 -34.385 -11.329 1.00 68.31 570 GLN A N 1
ATOM 4362 C CA . GLN A 1 570 ? 29.774 -34.404 -12.321 1.00 68.31 570 GLN A CA 1
ATOM 4363 C C . GLN A 1 570 ? 28.374 -34.177 -11.722 1.00 68.31 570 GLN A C 1
ATOM 4365 O O . GLN A 1 570 ? 27.491 -33.682 -12.423 1.00 68.31 570 GLN A O 1
ATOM 4370 N N . ARG A 1 571 ? 28.128 -34.544 -10.454 1.00 62.88 571 ARG A N 1
ATOM 4371 C CA . ARG A 1 571 ? 26.786 -34.508 -9.830 1.00 62.88 571 ARG A CA 1
ATOM 4372 C C . ARG A 1 571 ? 26.587 -33.419 -8.780 1.00 62.88 571 ARG A C 1
ATOM 4374 O O . ARG A 1 571 ? 25.436 -33.220 -8.397 1.00 62.88 571 ARG A O 1
ATOM 4381 N N . ALA A 1 572 ? 27.616 -32.670 -8.372 1.00 56.56 572 ALA A N 1
ATOM 4382 C CA . ALA A 1 572 ? 27.471 -31.543 -7.438 1.00 56.56 572 ALA A CA 1
ATOM 4383 C C . ALA A 1 572 ? 26.337 -30.567 -7.834 1.00 56.56 572 ALA A C 1
ATOM 4385 O O . ALA A 1 572 ? 25.581 -30.126 -6.969 1.00 56.56 572 ALA A O 1
ATOM 4386 N N . LEU A 1 573 ? 26.135 -30.343 -9.141 1.00 51.44 573 LEU A N 1
ATOM 4387 C CA . LEU A 1 573 ? 25.034 -29.550 -9.715 1.00 51.44 573 LEU A CA 1
ATOM 4388 C C . LEU A 1 573 ? 23.621 -29.990 -9.284 1.00 51.44 573 LEU A C 1
ATOM 4390 O O . LEU A 1 573 ? 22.720 -29.166 -9.215 1.00 51.44 573 LEU A O 1
ATOM 4394 N N . GLN A 1 574 ? 23.391 -31.280 -9.024 1.00 53.62 574 GLN A N 1
ATOM 4395 C CA . GLN A 1 574 ? 22.076 -31.797 -8.603 1.00 53.62 574 GLN A CA 1
ATOM 4396 C C . GLN A 1 574 ? 21.885 -31.776 -7.083 1.00 53.62 574 GLN A C 1
ATOM 4398 O O . GLN A 1 574 ? 20.770 -31.942 -6.591 1.00 53.62 574 GLN A O 1
ATOM 4403 N N . VAL A 1 575 ? 22.982 -31.617 -6.345 1.00 52.75 575 VAL A N 1
ATOM 4404 C CA . VAL A 1 575 ? 23.004 -31.629 -4.882 1.00 52.75 575 VAL A CA 1
ATOM 4405 C C . VAL A 1 575 ? 22.868 -30.220 -4.330 1.00 52.75 575 VAL A C 1
ATOM 4407 O O . VAL A 1 575 ? 22.169 -30.024 -3.340 1.00 52.75 575 VAL A O 1
ATOM 4410 N N . PHE A 1 576 ? 23.557 -29.256 -4.951 1.00 55.28 576 PHE A N 1
ATOM 4411 C CA . PHE A 1 576 ? 23.935 -28.043 -4.242 1.00 55.28 576 PHE A CA 1
ATOM 4412 C C . PHE A 1 576 ? 23.396 -26.710 -4.750 1.00 55.28 576 PHE A C 1
ATOM 4414 O O . PHE A 1 576 ? 23.477 -25.808 -3.925 1.00 55.28 576 PHE A O 1
ATOM 4421 N N . LEU A 1 577 ? 22.837 -26.561 -5.972 1.00 50.94 577 LEU A N 1
ATOM 4422 C CA . LEU A 1 577 ? 21.828 -25.517 -6.284 1.00 50.94 577 LEU A CA 1
ATOM 4423 C C . LEU A 1 577 ? 21.305 -25.437 -7.737 1.00 50.94 577 LEU A C 1
ATOM 4425 O O . LEU A 1 577 ? 21.812 -26.039 -8.682 1.00 50.94 577 LEU A O 1
ATOM 4429 N N . CYS A 1 578 ? 20.275 -24.598 -7.852 1.00 50.62 578 CYS A N 1
ATOM 4430 C CA . CYS A 1 578 ? 19.616 -24.010 -9.011 1.00 50.62 578 CYS A CA 1
ATOM 4431 C C . CYS A 1 578 ? 20.566 -23.414 -10.079 1.00 50.62 578 CYS A C 1
ATOM 4433 O O . CYS A 1 578 ? 20.783 -22.204 -10.101 1.00 50.62 578 CYS A O 1
ATOM 4435 N N . TRP A 1 579 ? 21.069 -24.220 -11.020 1.00 45.09 579 TRP A N 1
ATOM 4436 C CA . TRP A 1 579 ? 21.767 -23.710 -12.215 1.00 45.09 579 TRP A CA 1
ATOM 4437 C C . TRP A 1 579 ? 21.248 -24.339 -13.516 1.00 45.09 579 TRP A C 1
ATOM 4439 O O . TRP A 1 579 ? 21.175 -25.571 -13.627 1.00 45.09 579 TRP A O 1
ATOM 4449 N N . GLU A 1 580 ? 20.971 -23.516 -14.537 1.00 46.44 580 GLU A N 1
ATOM 4450 C CA . GLU A 1 580 ? 20.696 -23.964 -15.908 1.00 46.44 580 GLU A CA 1
ATOM 4451 C C . GLU A 1 580 ? 21.883 -23.659 -16.852 1.00 46.44 580 GLU A C 1
ATOM 4453 O O . GLU A 1 580 ? 22.223 -22.497 -17.066 1.00 46.44 580 GLU A O 1
ATOM 4458 N N . PRO A 1 581 ? 22.511 -24.673 -17.481 1.00 40.72 581 PRO A N 1
ATOM 4459 C CA . PRO A 1 581 ? 23.637 -24.464 -18.398 1.00 40.72 581 PRO A CA 1
ATOM 4460 C C . PRO A 1 581 ? 23.310 -23.654 -19.662 1.00 40.72 581 PRO A C 1
ATOM 4462 O O . PRO A 1 581 ? 24.230 -23.192 -20.329 1.00 40.72 581 PRO A O 1
ATOM 4465 N N . ASN A 1 582 ? 22.031 -23.484 -20.014 1.00 43.97 582 ASN A N 1
ATOM 4466 C CA . ASN A 1 582 ? 21.620 -22.744 -21.212 1.00 43.97 582 ASN A CA 1
ATOM 4467 C C . ASN A 1 582 ? 21.695 -21.217 -21.040 1.00 43.97 582 ASN A C 1
ATOM 4469 O O . ASN A 1 582 ? 21.768 -20.502 -22.040 1.00 43.97 582 ASN A O 1
ATOM 4473 N N . ASP A 1 583 ? 21.787 -20.719 -19.802 1.00 44.34 583 ASP A N 1
ATOM 4474 C CA . ASP A 1 583 ? 22.013 -19.298 -19.495 1.00 44.34 583 ASP A CA 1
ATOM 4475 C C . ASP A 1 583 ? 23.491 -18.870 -19.689 1.00 44.34 583 ASP A C 1
ATOM 4477 O O . ASP A 1 583 ? 23.917 -17.781 -19.301 1.00 44.34 583 ASP A O 1
ATOM 4481 N N . ALA A 1 584 ? 24.295 -19.707 -20.362 1.00 39.16 584 ALA A N 1
ATOM 4482 C CA . ALA A 1 584 ? 25.703 -19.503 -20.724 1.00 39.16 584 ALA A CA 1
ATOM 4483 C C . ALA A 1 584 ? 25.959 -18.380 -21.763 1.00 39.16 584 ALA A C 1
ATOM 4485 O O . ALA A 1 584 ? 26.857 -18.469 -22.604 1.00 39.16 584 ALA A O 1
ATOM 4486 N N . ARG A 1 585 ? 25.177 -17.295 -21.706 1.00 45.00 585 ARG A N 1
ATOM 4487 C CA . ARG A 1 585 ? 25.619 -15.958 -22.137 1.00 45.00 585 ARG A CA 1
ATOM 4488 C C . ARG A 1 585 ? 26.295 -15.179 -21.007 1.00 45.00 585 ARG A C 1
ATOM 4490 O O . ARG A 1 585 ? 26.868 -14.126 -21.275 1.00 45.00 585 ARG A O 1
ATOM 4497 N N . LEU A 1 586 ? 26.234 -15.692 -19.776 1.00 45.56 586 LEU A N 1
ATOM 4498 C CA . LEU A 1 586 ? 27.154 -15.315 -18.707 1.00 45.56 586 LEU A CA 1
ATOM 4499 C C . LEU A 1 586 ? 28.606 -15.559 -19.151 1.00 45.56 586 LEU A C 1
ATOM 4501 O O . LEU A 1 586 ? 28.877 -16.416 -19.991 1.00 45.56 586 LEU A O 1
ATOM 4505 N N . ASP A 1 587 ? 29.512 -14.740 -18.621 1.00 42.56 587 ASP A N 1
ATOM 4506 C CA . ASP A 1 587 ? 30.834 -14.492 -19.197 1.00 42.56 587 ASP A CA 1
ATOM 4507 C C . ASP A 1 587 ? 31.696 -15.748 -19.423 1.00 42.56 587 ASP A C 1
ATOM 4509 O O . ASP A 1 587 ? 31.638 -16.714 -18.662 1.00 42.56 587 ASP A O 1
ATOM 4513 N N . LYS A 1 588 ? 32.600 -15.691 -20.412 1.00 45.50 588 LYS A N 1
ATOM 4514 C CA . LYS A 1 588 ? 33.617 -16.740 -20.641 1.00 45.50 588 LYS A CA 1
ATOM 4515 C C . LYS A 1 588 ? 34.625 -16.865 -19.493 1.00 45.50 588 LYS A C 1
ATOM 4517 O O . LYS A 1 588 ? 35.440 -17.783 -19.501 1.00 45.50 588 LYS A O 1
ATOM 4522 N N . GLU A 1 589 ? 34.584 -15.929 -18.552 1.00 44.75 589 GLU A N 1
ATOM 4523 C CA . GLU A 1 589 ? 35.391 -15.891 -17.335 1.00 44.75 589 GLU A CA 1
ATOM 4524 C C . GLU A 1 589 ? 34.698 -16.563 -16.131 1.00 44.75 589 GLU A C 1
ATOM 4526 O O . GLU A 1 589 ? 35.252 -16.552 -15.032 1.00 44.75 589 GLU A O 1
ATOM 4531 N N . TYR A 1 590 ? 33.493 -17.134 -16.294 1.00 50.47 590 TYR A N 1
ATOM 4532 C CA . TYR A 1 590 ? 32.779 -17.768 -15.185 1.00 50.47 590 TYR A CA 1
ATOM 4533 C C . TYR A 1 590 ? 33.096 -19.256 -14.993 1.00 50.47 590 TYR A C 1
ATOM 4535 O O . TYR A 1 590 ? 32.881 -20.076 -15.886 1.00 50.47 590 TYR A O 1
ATOM 4543 N N . ASN A 1 591 ? 33.475 -19.598 -13.759 1.00 55.00 591 ASN A N 1
ATOM 4544 C CA . ASN A 1 591 ? 33.726 -20.960 -13.307 1.00 55.00 591 ASN A CA 1
ATOM 4545 C C . ASN A 1 591 ? 32.681 -21.374 -12.258 1.00 55.00 591 ASN A C 1
ATOM 4547 O O . ASN A 1 591 ? 32.506 -20.692 -11.242 1.00 55.00 591 ASN A O 1
ATOM 4551 N N . ASP A 1 592 ? 31.999 -22.501 -12.488 1.00 60.31 592 ASP A N 1
ATOM 4552 C CA . ASP A 1 592 ? 30.926 -22.979 -11.611 1.00 60.31 592 ASP A CA 1
ATOM 4553 C C . ASP A 1 592 ? 31.455 -23.273 -10.187 1.00 60.31 592 ASP A C 1
ATOM 4555 O O . ASP A 1 592 ? 32.405 -24.036 -10.002 1.00 60.31 592 ASP A O 1
ATOM 4559 N N . PRO A 1 593 ? 30.861 -22.699 -9.132 1.00 61.47 593 PRO A N 1
ATOM 4560 C CA . PRO A 1 593 ? 31.392 -22.784 -7.782 1.00 61.47 593 PRO A CA 1
ATOM 4561 C C . PRO A 1 593 ? 31.175 -24.146 -7.100 1.00 61.47 593 PRO A C 1
ATOM 4563 O O . PRO A 1 593 ? 31.834 -24.444 -6.100 1.00 61.47 593 PRO A O 1
ATOM 4566 N N . TYR A 1 594 ? 30.303 -24.995 -7.630 1.00 64.00 594 TYR A N 1
ATOM 4567 C CA . TYR A 1 594 ? 30.116 -26.365 -7.167 1.00 64.00 594 TYR A CA 1
ATOM 4568 C C . TYR A 1 594 ? 30.964 -27.368 -7.958 1.00 64.00 594 TYR A C 1
ATOM 4570 O O . TYR A 1 594 ? 31.399 -28.360 -7.375 1.00 64.00 594 TYR A O 1
ATOM 4578 N N . GLN A 1 595 ? 31.267 -27.098 -9.233 1.00 62.62 595 GLN A N 1
ATOM 4579 C CA . GLN A 1 595 ? 32.151 -27.933 -10.060 1.00 62.62 595 GLN A CA 1
ATOM 4580 C C . GLN A 1 595 ? 33.635 -27.544 -9.986 1.00 62.62 595 GLN A C 1
ATOM 4582 O O . GLN A 1 595 ? 34.491 -28.406 -10.171 1.00 62.62 595 GLN A O 1
ATOM 4587 N N . GLU A 1 596 ? 33.960 -26.286 -9.680 1.00 68.69 596 GLU A N 1
ATOM 4588 C CA . GLU A 1 596 ? 35.339 -25.803 -9.549 1.00 68.69 596 GLU A CA 1
ATOM 4589 C C . GLU A 1 596 ? 35.701 -25.409 -8.121 1.00 68.69 596 GLU A C 1
ATOM 4591 O O . GLU A 1 596 ? 36.697 -25.899 -7.583 1.00 68.69 596 GLU A O 1
ATOM 4596 N N . ASN A 1 597 ? 34.916 -24.544 -7.477 1.00 75.12 597 ASN A N 1
ATOM 4597 C CA . ASN A 1 597 ? 35.356 -23.931 -6.224 1.00 75.12 597 ASN A CA 1
ATOM 4598 C C . ASN A 1 597 ? 35.376 -24.917 -5.038 1.00 75.12 597 ASN A C 1
ATOM 4600 O O . ASN A 1 597 ? 36.366 -24.945 -4.303 1.00 75.12 597 ASN A O 1
ATOM 4604 N N . ILE A 1 598 ? 34.354 -25.769 -4.856 1.00 79.81 598 ILE A N 1
ATOM 4605 C CA . ILE A 1 598 ? 34.409 -26.823 -3.819 1.00 79.81 598 ILE A CA 1
ATOM 4606 C C . ILE A 1 598 ? 35.482 -27.886 -4.143 1.00 79.81 598 ILE A C 1
ATOM 4608 O O . ILE A 1 598 ? 36.308 -28.155 -3.261 1.00 79.81 598 ILE A O 1
ATOM 4612 N N . PRO A 1 599 ? 35.563 -28.457 -5.366 1.00 81.69 599 PRO A N 1
ATOM 4613 C CA . PRO A 1 599 ? 36.637 -29.384 -5.723 1.00 81.69 599 PRO A CA 1
ATOM 4614 C C . PRO A 1 599 ? 38.042 -28.797 -5.547 1.00 81.69 599 PRO A C 1
ATOM 4616 O O . PRO A 1 599 ? 38.916 -29.492 -5.037 1.00 81.69 599 PRO A O 1
ATOM 4619 N N . THR A 1 600 ? 38.261 -27.513 -5.845 1.00 78.19 600 THR A N 1
ATOM 4620 C CA . THR A 1 600 ? 39.552 -26.833 -5.622 1.00 78.19 600 THR A CA 1
ATOM 4621 C C . THR A 1 600 ? 39.979 -26.853 -4.151 1.00 78.19 600 THR A C 1
ATOM 4623 O O . THR A 1 600 ? 41.144 -27.132 -3.854 1.00 78.19 600 THR A O 1
ATOM 4626 N N . VAL A 1 601 ? 39.052 -26.621 -3.212 1.00 82.00 601 VAL A N 1
ATOM 4627 C CA . VAL A 1 601 ? 39.341 -26.723 -1.769 1.00 82.00 601 VAL A CA 1
ATOM 4628 C C . VAL A 1 601 ? 39.536 -28.184 -1.344 1.00 82.00 601 VAL A C 1
ATOM 4630 O O . VAL A 1 601 ? 40.434 -28.479 -0.554 1.00 82.00 601 VAL A O 1
ATOM 4633 N N . ALA A 1 602 ? 38.747 -29.113 -1.890 1.00 85.12 602 ALA A N 1
ATOM 4634 C CA . ALA A 1 602 ? 38.864 -30.541 -1.598 1.00 85.12 602 ALA A CA 1
ATOM 4635 C C . ALA A 1 602 ? 40.212 -31.131 -2.054 1.00 85.12 602 ALA A C 1
ATOM 4637 O O . ALA A 1 602 ? 40.869 -31.822 -1.280 1.00 85.12 602 ALA A O 1
ATOM 4638 N N . VAL A 1 603 ? 40.682 -30.803 -3.261 1.00 81.94 603 VAL A N 1
ATOM 4639 C CA . VAL A 1 603 ? 41.987 -31.238 -3.794 1.00 81.94 603 VAL A CA 1
ATOM 4640 C C . VAL A 1 603 ? 43.152 -30.799 -2.901 1.00 81.94 603 VAL A C 1
ATOM 4642 O O . VAL A 1 603 ? 44.099 -31.559 -2.706 1.00 81.94 603 VAL A O 1
ATOM 4645 N N . ARG A 1 604 ? 43.069 -29.600 -2.312 1.00 80.69 604 ARG A N 1
ATOM 4646 C CA . ARG A 1 604 ? 44.099 -29.047 -1.414 1.00 80.69 604 ARG A CA 1
ATOM 4647 C C . ARG A 1 604 ? 43.989 -29.547 0.032 1.00 80.69 604 ARG A C 1
ATOM 4649 O O . ARG A 1 604 ? 44.855 -29.231 0.844 1.00 80.69 604 ARG A O 1
ATOM 4656 N N . SER A 1 605 ? 42.955 -30.319 0.383 1.00 84.69 605 SER A N 1
ATOM 4657 C CA . SER A 1 605 ? 42.688 -30.720 1.766 1.00 84.69 605 SER A CA 1
ATOM 4658 C C . SER A 1 605 ? 42.127 -32.139 1.885 1.00 84.69 605 SER A C 1
ATOM 4660 O O . SER A 1 605 ? 40.948 -32.391 1.641 1.00 84.69 605 SER A O 1
ATOM 4662 N N . ARG A 1 606 ? 42.959 -33.076 2.368 1.00 86.19 606 ARG A N 1
ATOM 4663 C CA . ARG A 1 606 ? 42.568 -34.475 2.633 1.00 86.19 606 ARG A CA 1
ATOM 4664 C C . ARG A 1 606 ? 41.256 -34.635 3.434 1.00 86.19 606 ARG A C 1
ATOM 4666 O O . ARG A 1 606 ? 40.452 -35.469 3.018 1.00 86.19 606 ARG A O 1
ATOM 4673 N N . PRO A 1 607 ? 40.992 -33.914 4.546 1.00 89.19 607 PRO A N 1
ATOM 4674 C CA . PRO A 1 607 ? 39.705 -34.041 5.236 1.00 89.19 607 PRO A CA 1
ATOM 4675 C C . PRO A 1 607 ? 38.511 -33.605 4.371 1.00 89.19 607 PRO A C 1
ATOM 4677 O O . PRO A 1 607 ? 37.499 -34.303 4.358 1.00 89.19 607 PRO A O 1
ATOM 4680 N N . MET A 1 608 ? 38.651 -32.532 3.585 1.00 89.38 608 MET A N 1
ATOM 4681 C CA . MET A 1 608 ? 37.589 -32.045 2.695 1.00 89.38 608 MET A CA 1
ATOM 4682 C C . MET A 1 608 ? 37.352 -32.999 1.512 1.00 89.38 608 MET A C 1
ATOM 4684 O O . MET A 1 608 ? 36.204 -33.271 1.162 1.00 89.38 608 MET A O 1
ATOM 4688 N N . MET A 1 609 ? 38.421 -33.570 0.945 1.00 88.50 609 MET A N 1
ATOM 4689 C CA . MET A 1 609 ? 38.366 -34.659 -0.039 1.00 88.50 609 MET A CA 1
ATOM 4690 C C . MET A 1 609 ? 37.556 -35.847 0.498 1.00 88.50 609 MET A C 1
ATOM 4692 O O . MET A 1 609 ? 36.561 -36.242 -0.101 1.00 88.50 609 MET A O 1
ATOM 4696 N N . LEU A 1 610 ? 37.924 -36.377 1.669 1.00 90.25 610 LEU A N 1
ATOM 4697 C CA . LEU A 1 610 ? 37.243 -37.522 2.284 1.00 90.25 610 LEU A CA 1
ATOM 4698 C C . LEU A 1 610 ? 35.768 -37.229 2.607 1.00 90.25 610 LEU A C 1
ATOM 4700 O O . LEU A 1 610 ? 34.919 -38.089 2.383 1.00 90.25 610 LEU A O 1
ATOM 4704 N N . ALA A 1 611 ? 35.439 -36.018 3.070 1.00 89.62 611 ALA A N 1
ATOM 4705 C CA . ALA A 1 611 ? 34.052 -35.608 3.298 1.00 89.62 611 ALA A CA 1
ATOM 4706 C C . ALA A 1 611 ? 33.247 -35.484 1.987 1.00 89.62 611 ALA A C 1
ATOM 4708 O O . ALA A 1 611 ? 32.080 -35.868 1.942 1.00 89.62 611 ALA A O 1
ATOM 4709 N N . SER A 1 612 ? 33.875 -35.016 0.904 1.00 87.62 612 SER A N 1
ATOM 4710 C CA . SER A 1 612 ? 33.268 -34.934 -0.436 1.00 87.62 612 SER A CA 1
ATOM 4711 C C . SER A 1 612 ? 33.003 -36.324 -1.035 1.00 87.62 612 SER A C 1
ATOM 4713 O O . SER A 1 612 ? 31.951 -36.565 -1.634 1.00 87.62 612 SER A O 1
ATOM 4715 N N . LEU A 1 613 ? 33.913 -37.278 -0.804 1.00 87.62 613 LEU A N 1
ATOM 4716 C CA . LEU A 1 613 ? 33.716 -38.690 -1.147 1.00 87.62 613 LEU A CA 1
ATOM 4717 C C . LEU A 1 613 ? 32.618 -39.336 -0.286 1.00 87.62 613 LEU A C 1
ATOM 4719 O O . LEU A 1 613 ? 31.794 -40.071 -0.822 1.00 87.62 613 LEU A O 1
ATOM 4723 N N . ALA A 1 614 ? 32.564 -39.044 1.021 1.00 86.38 614 ALA A N 1
ATOM 4724 C CA . ALA A 1 614 ? 31.512 -39.537 1.917 1.00 86.38 614 ALA A CA 1
ATOM 4725 C C . ALA A 1 614 ? 30.120 -39.069 1.471 1.00 86.38 614 ALA A C 1
ATOM 4727 O O . ALA A 1 614 ? 29.183 -39.866 1.420 1.00 86.38 614 ALA A O 1
ATOM 4728 N N . LEU A 1 615 ? 30.007 -37.794 1.088 1.00 82.88 615 LEU A N 1
ATOM 4729 C CA . LEU A 1 615 ? 28.794 -37.219 0.521 1.00 82.88 615 LEU A CA 1
ATOM 4730 C C . LEU A 1 615 ? 28.416 -37.893 -0.803 1.00 82.88 615 LEU A C 1
ATOM 4732 O O . LEU A 1 615 ? 27.277 -38.313 -0.986 1.00 82.88 615 LEU A O 1
ATOM 4736 N N . SER A 1 616 ? 29.379 -38.084 -1.702 1.00 81.31 616 SER A N 1
ATOM 4737 C CA . SER A 1 616 ? 29.145 -38.769 -2.979 1.00 81.31 616 SER A CA 1
ATOM 4738 C C . SER A 1 616 ? 28.684 -40.214 -2.785 1.00 81.31 616 SER A C 1
ATOM 4740 O O . SER A 1 616 ? 27.730 -40.645 -3.429 1.00 81.31 616 SER A O 1
ATOM 4742 N N . ALA A 1 617 ? 29.286 -40.943 -1.840 1.00 80.44 617 ALA A N 1
ATOM 4743 C CA . ALA A 1 617 ? 28.878 -42.298 -1.476 1.00 80.44 617 ALA A CA 1
ATOM 4744 C C . ALA A 1 617 ? 27.462 -42.333 -0.882 1.00 80.44 617 ALA A C 1
ATOM 4746 O O . ALA A 1 617 ? 26.693 -43.242 -1.184 1.00 80.44 617 ALA A O 1
ATOM 4747 N N . PHE A 1 618 ? 27.098 -41.332 -0.079 1.00 76.50 618 PHE A N 1
ATOM 4748 C CA . PHE A 1 618 ? 25.763 -41.171 0.496 1.00 76.50 618 PHE A CA 1
ATOM 4749 C C . PHE A 1 618 ? 24.700 -40.940 -0.588 1.00 76.50 618 PHE A C 1
ATOM 4751 O O . PHE A 1 618 ? 23.678 -41.625 -0.594 1.00 76.50 618 PHE A O 1
ATOM 4758 N N . HIS A 1 619 ? 24.966 -40.055 -1.556 1.00 70.56 619 HIS A N 1
ATOM 4759 C CA . HIS A 1 619 ? 24.081 -39.853 -2.707 1.00 70.56 619 HIS A CA 1
ATOM 4760 C C . HIS A 1 619 ? 23.954 -41.105 -3.572 1.00 70.56 619 HIS A C 1
ATOM 4762 O O . HIS A 1 619 ? 22.846 -41.481 -3.950 1.00 70.56 619 HIS A O 1
ATOM 4768 N N . PHE A 1 620 ? 25.079 -41.757 -3.873 1.00 68.75 620 PHE A N 1
ATOM 4769 C CA . PHE A 1 620 ? 25.097 -42.957 -4.702 1.00 68.75 620 PHE A CA 1
ATOM 4770 C C . PHE A 1 620 ? 24.337 -44.117 -4.036 1.00 68.75 620 PHE A C 1
ATOM 4772 O O . PHE A 1 620 ? 23.618 -44.856 -4.705 1.00 68.75 620 PHE A O 1
ATOM 4779 N N . ALA A 1 621 ? 24.454 -44.261 -2.712 1.00 64.19 621 ALA A N 1
ATOM 4780 C CA . ALA A 1 621 ? 23.770 -45.299 -1.944 1.00 64.19 621 ALA A CA 1
ATOM 4781 C C . ALA A 1 621 ? 22.246 -45.103 -1.855 1.00 64.19 621 ALA A C 1
ATOM 4783 O O . ALA A 1 621 ? 21.521 -46.097 -1.797 1.00 64.19 621 ALA A O 1
ATOM 4784 N N . GLY A 1 622 ? 21.756 -43.856 -1.861 1.00 52.25 622 GLY A N 1
ATOM 4785 C CA . GLY A 1 622 ? 20.324 -43.551 -1.740 1.00 52.25 622 GLY A CA 1
ATOM 4786 C C . GLY A 1 622 ? 19.463 -44.300 -2.762 1.00 52.25 622 GLY A C 1
ATOM 4787 O O . GLY A 1 622 ? 18.488 -44.957 -2.397 1.00 52.25 622 GLY A O 1
ATOM 4788 N N . ALA A 1 623 ? 19.907 -44.337 -4.021 1.00 48.59 623 ALA A N 1
ATOM 4789 C CA . ALA A 1 623 ? 19.196 -44.973 -5.133 1.00 48.59 623 ALA A CA 1
ATOM 4790 C C . ALA A 1 623 ? 18.954 -46.500 -4.995 1.00 48.59 623 ALA A C 1
ATOM 4792 O O . ALA A 1 623 ? 18.344 -47.088 -5.886 1.00 48.59 623 ALA A O 1
ATOM 4793 N N . GLY A 1 624 ? 19.441 -47.160 -3.930 1.00 41.41 624 GLY A N 1
ATOM 4794 C CA . GLY A 1 624 ? 19.545 -48.622 -3.846 1.00 41.41 624 GLY A CA 1
ATOM 4795 C C . GLY A 1 624 ? 19.115 -49.321 -2.545 1.00 41.41 624 GLY A C 1
ATOM 4796 O O . GLY A 1 624 ? 19.244 -50.547 -2.480 1.00 41.41 624 GLY A O 1
ATOM 4797 N N . GLY A 1 625 ? 18.607 -48.613 -1.527 1.00 45.78 625 GLY A N 1
ATOM 4798 C CA . GLY A 1 625 ? 18.020 -49.226 -0.318 1.00 45.78 625 GLY A CA 1
ATOM 4799 C C . GLY A 1 625 ? 18.804 -49.063 0.999 1.00 45.78 625 GLY A C 1
ATOM 4800 O O . GLY A 1 625 ? 19.743 -48.284 1.091 1.00 45.78 625 GLY A O 1
ATOM 4801 N N . ASN A 1 626 ? 18.335 -49.771 2.042 1.00 49.81 626 ASN A N 1
ATOM 4802 C CA . ASN A 1 626 ? 18.493 -49.474 3.483 1.00 49.81 626 ASN A CA 1
ATOM 4803 C C . ASN A 1 626 ? 19.741 -48.654 3.899 1.00 49.81 626 ASN A C 1
ATOM 4805 O O . ASN A 1 626 ? 20.860 -49.155 4.010 1.00 49.81 626 ASN A O 1
ATOM 4809 N N . PHE A 1 627 ? 19.482 -47.378 4.181 1.00 54.00 627 PHE A N 1
ATOM 4810 C CA . PHE A 1 627 ? 20.425 -46.260 4.119 1.00 54.00 627 PHE A CA 1
ATOM 4811 C C . PHE A 1 627 ? 21.268 -46.038 5.386 1.00 54.00 627 PHE A C 1
ATOM 4813 O O . PHE A 1 627 ? 22.433 -45.652 5.296 1.00 54.00 627 PHE A O 1
ATOM 4820 N N . ASP A 1 628 ? 20.707 -46.280 6.576 1.00 53.41 628 ASP A N 1
ATOM 4821 C CA . ASP A 1 628 ? 21.274 -45.725 7.815 1.00 53.41 628 ASP A CA 1
ATOM 4822 C C . ASP A 1 628 ? 22.634 -46.326 8.233 1.00 53.41 628 ASP A C 1
ATOM 4824 O O . ASP A 1 628 ? 23.341 -45.694 9.022 1.00 53.41 628 ASP A O 1
ATOM 4828 N N . ASN A 1 629 ? 23.017 -47.477 7.660 1.00 60.88 629 ASN A N 1
ATOM 4829 C CA . ASN A 1 629 ? 24.194 -48.280 8.016 1.00 60.88 629 ASN A CA 1
ATOM 4830 C C . ASN A 1 629 ? 25.150 -48.568 6.832 1.00 60.88 629 ASN A C 1
ATOM 4832 O O . ASN A 1 629 ? 25.822 -49.600 6.841 1.00 60.88 629 ASN A O 1
ATOM 4836 N N . ASN A 1 630 ? 25.215 -47.721 5.794 1.00 73.94 630 ASN A N 1
ATOM 4837 C CA . ASN A 1 630 ? 26.142 -47.954 4.675 1.00 73.94 630 ASN A CA 1
ATOM 4838 C C . ASN A 1 630 ? 27.622 -47.914 5.149 1.00 73.94 630 ASN A C 1
ATOM 4840 O O . ASN A 1 630 ? 28.095 -46.840 5.540 1.00 73.94 630 ASN A O 1
ATOM 4844 N N . PRO A 1 631 ? 28.387 -49.029 5.082 1.00 78.25 631 PRO A N 1
ATOM 4845 C CA . PRO A 1 631 ? 29.723 -49.090 5.681 1.00 78.25 631 PRO A CA 1
ATOM 4846 C C . PRO A 1 631 ? 30.744 -48.156 5.025 1.00 78.25 631 PRO A C 1
ATOM 4848 O O . PRO A 1 631 ? 31.641 -47.660 5.706 1.00 78.25 631 PRO A O 1
ATOM 4851 N N . LEU A 1 632 ? 30.607 -47.892 3.720 1.00 82.19 632 LEU A N 1
ATOM 4852 C CA . LEU A 1 632 ? 31.516 -47.018 2.978 1.00 82.19 632 LEU A CA 1
ATOM 4853 C C . LEU A 1 632 ? 31.332 -45.557 3.395 1.00 82.19 632 LEU A C 1
ATOM 4855 O O . LEU A 1 632 ? 32.316 -44.875 3.674 1.00 82.19 632 LEU A O 1
ATOM 4859 N N . VAL A 1 633 ? 30.079 -45.102 3.518 1.00 82.31 633 VAL A N 1
ATOM 4860 C CA . VAL A 1 633 ? 29.762 -43.758 4.030 1.00 82.31 633 VAL A CA 1
ATOM 4861 C C . VAL A 1 633 ? 30.326 -43.598 5.443 1.00 82.31 633 VAL A C 1
ATOM 4863 O O . VAL A 1 633 ? 31.059 -42.647 5.707 1.00 82.31 633 VAL A O 1
ATOM 4866 N N . THR A 1 634 ? 30.074 -44.559 6.338 1.00 83.75 634 THR A N 1
ATOM 4867 C CA . THR A 1 634 ? 30.597 -44.515 7.713 1.00 83.75 634 THR A CA 1
ATOM 4868 C C . THR A 1 634 ? 32.131 -44.524 7.768 1.00 83.75 634 THR A C 1
ATOM 4870 O O . THR A 1 634 ? 32.698 -43.772 8.562 1.00 83.75 634 THR A O 1
ATOM 4873 N N . SER A 1 635 ? 32.820 -45.309 6.925 1.00 85.00 635 SER A N 1
ATOM 4874 C CA . SER A 1 635 ? 34.294 -45.309 6.871 1.00 85.00 635 SER A CA 1
ATOM 4875 C C . SER A 1 635 ? 34.836 -43.959 6.412 1.00 85.00 635 SER A C 1
ATOM 4877 O O . SER A 1 635 ? 35.660 -43.368 7.107 1.00 85.00 635 SER A O 1
ATOM 4879 N N . LEU A 1 636 ? 34.319 -43.420 5.303 1.00 89.56 636 LEU A N 1
ATOM 4880 C CA . LEU A 1 636 ? 34.771 -42.143 4.746 1.00 89.56 636 LEU A CA 1
ATOM 4881 C C . LEU A 1 636 ? 34.523 -40.975 5.713 1.00 89.56 636 LEU A C 1
ATOM 4883 O O . LEU A 1 636 ? 35.400 -40.130 5.884 1.00 89.56 636 LEU A O 1
ATOM 4887 N N . MET A 1 637 ? 33.386 -40.954 6.420 1.00 88.75 637 MET A N 1
ATOM 4888 C CA . MET A 1 637 ? 33.117 -39.960 7.470 1.00 88.75 637 MET A CA 1
ATOM 4889 C C . MET A 1 637 ? 34.074 -40.088 8.665 1.00 88.75 637 MET A C 1
ATOM 4891 O O . MET A 1 637 ? 34.569 -39.085 9.189 1.00 88.75 637 MET A O 1
ATOM 4895 N N . LEU A 1 638 ? 34.371 -41.316 9.102 1.00 87.62 638 LEU A N 1
ATOM 4896 C CA . LEU A 1 638 ? 35.319 -41.574 10.186 1.00 87.62 638 LEU A CA 1
ATOM 4897 C C . LEU A 1 638 ? 36.751 -41.182 9.790 1.00 87.62 638 LEU A C 1
ATOM 4899 O O . LEU A 1 638 ? 37.487 -40.626 10.605 1.00 87.62 638 LEU A O 1
ATOM 4903 N N . GLU A 1 639 ? 37.151 -41.448 8.550 1.00 89.00 639 GLU A N 1
ATOM 4904 C CA . GLU A 1 639 ? 38.448 -41.059 7.999 1.00 89.00 639 GLU A CA 1
ATOM 4905 C C . GLU A 1 639 ? 38.564 -39.545 7.810 1.00 89.00 639 GLU A C 1
ATOM 4907 O O . GLU A 1 639 ? 39.576 -38.975 8.217 1.00 89.00 639 GLU A O 1
ATOM 4912 N N . ALA A 1 640 ? 37.532 -38.876 7.286 1.00 89.88 640 ALA A N 1
ATOM 4913 C CA . ALA A 1 640 ? 37.473 -37.417 7.186 1.00 89.88 640 ALA A CA 1
ATOM 4914 C C . ALA A 1 640 ? 37.607 -36.758 8.566 1.00 89.88 640 ALA A C 1
ATOM 4916 O O . ALA A 1 640 ? 38.417 -35.852 8.747 1.00 89.88 640 ALA A O 1
ATOM 4917 N N . SER A 1 641 ? 36.880 -37.267 9.566 1.00 87.81 641 SER A N 1
ATOM 4918 C CA . SER A 1 641 ? 36.952 -36.790 10.951 1.00 87.81 641 SER A CA 1
ATOM 4919 C C . SER A 1 641 ? 38.335 -37.004 11.579 1.00 87.81 641 SER A C 1
ATOM 4921 O O . SER A 1 641 ? 38.890 -36.081 12.177 1.00 87.81 641 SER A O 1
ATOM 4923 N N . LYS A 1 642 ? 38.951 -38.178 11.380 1.00 85.69 642 LYS A N 1
ATOM 4924 C CA . LYS A 1 642 ? 40.335 -38.449 11.810 1.00 85.69 642 LYS A CA 1
ATOM 4925 C C . LYS A 1 642 ? 41.343 -37.540 11.107 1.00 85.69 642 LYS A C 1
ATOM 4927 O O . LYS A 1 642 ? 42.253 -37.042 11.761 1.00 85.69 642 LYS A O 1
ATOM 4932 N N . ALA A 1 643 ? 41.188 -37.308 9.804 1.00 85.50 643 ALA A N 1
ATOM 4933 C CA . ALA A 1 643 ? 42.046 -36.413 9.032 1.00 85.50 643 ALA A CA 1
ATOM 4934 C C . ALA A 1 643 ? 41.901 -34.953 9.493 1.00 85.50 643 ALA A C 1
ATOM 4936 O O . ALA A 1 643 ? 42.903 -34.250 9.603 1.00 85.50 643 ALA A O 1
ATOM 4937 N N . LEU A 1 644 ? 40.685 -34.522 9.840 1.00 86.38 644 LEU A N 1
ATOM 4938 C CA . LEU A 1 644 ? 40.408 -33.194 10.387 1.00 86.38 644 LEU A CA 1
ATOM 4939 C C . LEU A 1 644 ? 41.041 -33.029 11.776 1.00 86.38 644 LEU A C 1
ATOM 4941 O O . LEU A 1 644 ? 41.752 -32.057 12.011 1.00 86.38 644 LEU A O 1
ATOM 4945 N N . ALA A 1 645 ? 40.889 -34.015 12.664 1.00 79.88 645 ALA A N 1
ATOM 4946 C CA . ALA A 1 645 ? 41.539 -34.020 13.977 1.00 79.88 645 ALA A CA 1
ATOM 4947 C C . ALA A 1 645 ? 43.080 -34.100 13.890 1.00 79.88 645 ALA A C 1
ATOM 4949 O O . ALA A 1 645 ? 43.784 -33.536 14.728 1.00 79.88 645 ALA A O 1
ATOM 4950 N N . ALA A 1 646 ? 43.616 -34.788 12.875 1.00 76.00 646 ALA A N 1
ATOM 4951 C CA . ALA A 1 646 ? 45.051 -34.872 12.607 1.00 76.00 646 ALA A CA 1
ATOM 4952 C C . ALA A 1 646 ? 45.621 -33.600 11.956 1.00 76.00 646 ALA A C 1
ATOM 4954 O O . ALA A 1 646 ? 46.817 -33.329 12.110 1.00 76.00 646 ALA A O 1
ATOM 4955 N N . SER A 1 647 ? 44.793 -32.802 11.267 1.00 71.00 647 SER A N 1
ATOM 4956 C CA . SER A 1 647 ? 45.168 -31.466 10.799 1.00 71.00 647 SER A CA 1
ATOM 4957 C C . SER A 1 647 ? 45.383 -30.565 12.021 1.00 71.00 647 SER A C 1
ATOM 4959 O O . SER A 1 647 ? 44.450 -30.130 12.696 1.00 71.00 647 SER A O 1
ATOM 4961 N N . ARG A 1 648 ? 46.651 -30.386 12.412 1.00 55.84 648 ARG A N 1
ATOM 4962 C CA . ARG A 1 648 ? 46.981 -29.816 13.723 1.00 55.84 648 ARG A CA 1
ATOM 4963 C C . ARG A 1 648 ? 46.528 -28.363 13.821 1.00 55.84 648 ARG A C 1
ATOM 4965 O O . ARG A 1 648 ? 47.184 -27.459 13.318 1.00 55.84 648 ARG A O 1
ATOM 4972 N N . PHE A 1 649 ? 45.505 -28.132 14.638 1.00 56.19 649 PHE A N 1
ATOM 4973 C CA . PHE A 1 649 ? 45.060 -26.823 15.133 1.00 56.19 649 PHE A CA 1
ATOM 4974 C C . PHE A 1 649 ? 46.103 -26.113 16.044 1.00 56.19 649 PHE A C 1
ATOM 4976 O O . PHE A 1 649 ? 45.734 -25.314 16.903 1.00 56.19 649 PHE A O 1
ATOM 4983 N N . GLN A 1 650 ? 47.405 -26.402 15.902 1.00 44.16 650 GLN A N 1
ATOM 4984 C CA . GLN A 1 650 ? 48.463 -26.034 16.847 1.00 44.16 650 GLN A CA 1
ATOM 4985 C C . GLN A 1 650 ? 49.685 -25.373 16.170 1.00 44.16 650 GLN A C 1
ATOM 4987 O O . GLN A 1 650 ? 50.447 -26.032 15.471 1.00 44.16 650 GLN A O 1
ATOM 4992 N N . GLN A 1 651 ? 49.917 -24.105 16.549 1.00 45.62 651 GLN A N 1
ATOM 4993 C CA . GLN A 1 651 ? 51.206 -23.375 16.598 1.00 45.62 651 GLN A CA 1
ATOM 4994 C C . GLN A 1 651 ? 51.698 -22.459 15.448 1.00 45.62 651 GLN A C 1
ATOM 4996 O O . GLN A 1 651 ? 52.800 -21.933 15.584 1.00 45.62 651 GLN A O 1
ATOM 5001 N N . GLN A 1 652 ? 50.916 -22.113 14.417 1.00 46.50 652 GLN A N 1
ATOM 5002 C CA . GLN A 1 652 ? 51.218 -20.943 13.551 1.00 46.50 652 GLN A CA 1
ATOM 5003 C C . GLN A 1 652 ? 49.943 -20.220 13.064 1.00 46.50 652 GLN A C 1
ATOM 5005 O O . GLN A 1 652 ? 48.851 -20.780 13.194 1.00 46.50 652 GLN A O 1
ATOM 5010 N N . PRO A 1 653 ? 50.030 -18.963 12.564 1.00 51.09 653 PRO A N 1
ATOM 5011 C CA . PRO A 1 653 ? 48.883 -18.283 11.966 1.00 51.09 653 PRO A CA 1
ATOM 5012 C C . PRO A 1 653 ? 48.373 -19.065 10.751 1.00 51.09 653 PRO A C 1
ATOM 5014 O O . PRO A 1 653 ? 49.076 -19.187 9.752 1.00 51.09 653 PRO A O 1
ATOM 5017 N N . ARG A 1 654 ? 47.135 -19.556 10.849 1.00 68.00 654 ARG A N 1
ATOM 5018 C CA . ARG A 1 654 ? 46.456 -20.330 9.800 1.00 68.00 654 ARG A CA 1
ATOM 5019 C C . ARG A 1 654 ? 46.387 -19.562 8.489 1.00 68.00 654 ARG A C 1
ATOM 5021 O O . ARG A 1 654 ? 46.219 -18.338 8.492 1.00 68.00 654 ARG A O 1
ATOM 5028 N N . THR A 1 655 ? 46.426 -20.301 7.392 1.00 78.56 655 THR A N 1
ATOM 5029 C CA . THR A 1 655 ? 46.002 -19.813 6.081 1.00 78.56 655 THR A CA 1
ATOM 5030 C C . THR A 1 655 ? 44.472 -19.732 6.013 1.00 78.56 655 THR A C 1
ATOM 5032 O O . THR A 1 655 ? 43.752 -20.366 6.791 1.00 78.56 655 THR A O 1
ATOM 5035 N N . CYS A 1 656 ? 43.954 -18.952 5.065 1.00 79.12 656 CYS A N 1
ATOM 5036 C CA . CYS A 1 656 ? 42.514 -18.912 4.802 1.00 79.12 656 CYS A CA 1
ATOM 5037 C C . CYS A 1 656 ? 41.969 -20.229 4.240 1.00 79.12 656 CYS A C 1
ATOM 5039 O O . CYS A 1 656 ? 40.857 -20.628 4.579 1.00 79.12 656 CYS A O 1
ATOM 5041 N N . GLU A 1 657 ? 42.761 -20.916 3.418 1.00 82.69 657 GLU A N 1
ATOM 5042 C CA . GLU A 1 657 ? 42.381 -22.174 2.773 1.00 82.69 657 GLU A CA 1
ATOM 5043 C C . GLU A 1 657 ? 42.173 -23.293 3.807 1.00 82.69 657 GLU A C 1
ATOM 5045 O O . GLU A 1 657 ? 41.196 -24.033 3.723 1.00 82.69 657 GLU A O 1
ATOM 5050 N N . GLU A 1 658 ? 43.020 -23.370 4.842 1.00 83.31 658 GLU A N 1
ATOM 5051 C CA . GLU A 1 658 ? 42.858 -24.312 5.963 1.00 83.31 658 GLU A CA 1
ATOM 5052 C C . GLU A 1 658 ? 41.572 -24.059 6.767 1.00 83.31 658 GLU A C 1
ATOM 5054 O O . GLU A 1 658 ? 40.891 -25.005 7.178 1.00 83.31 658 GLU A O 1
ATOM 5059 N N . LEU A 1 659 ? 41.222 -22.787 6.999 1.00 87.12 659 LEU A N 1
ATOM 5060 C CA . LEU A 1 659 ? 39.989 -22.417 7.697 1.00 87.12 659 LEU A CA 1
ATOM 5061 C C . LEU A 1 659 ? 38.756 -22.765 6.857 1.00 87.12 659 LEU A C 1
ATOM 5063 O O . LEU A 1 659 ? 37.860 -23.434 7.369 1.00 87.12 659 LEU A O 1
ATOM 5067 N N . LEU A 1 660 ? 38.738 -22.410 5.569 1.00 88.38 660 LEU A N 1
ATOM 5068 C CA . LEU A 1 660 ? 37.660 -22.789 4.650 1.00 88.38 660 LEU A CA 1
ATOM 5069 C C . LEU A 1 660 ? 37.505 -24.309 4.535 1.00 88.38 660 LEU A C 1
ATOM 5071 O O . LEU A 1 660 ? 36.394 -24.821 4.655 1.00 88.38 660 LEU A O 1
ATOM 5075 N N . ALA A 1 661 ? 38.603 -25.053 4.393 1.00 88.75 661 ALA A N 1
ATOM 5076 C CA . ALA A 1 661 ? 38.547 -26.509 4.348 1.00 88.75 661 ALA A CA 1
ATOM 5077 C C . ALA A 1 661 ? 38.034 -27.126 5.663 1.00 88.75 661 ALA A C 1
ATOM 5079 O O . ALA A 1 661 ? 37.337 -28.141 5.626 1.00 88.75 661 ALA A O 1
ATOM 5080 N N . THR A 1 662 ? 38.324 -26.511 6.818 1.00 90.25 662 THR A N 1
ATOM 5081 C CA . THR A 1 662 ? 37.742 -26.923 8.109 1.00 90.25 662 THR A CA 1
ATOM 5082 C C . THR A 1 662 ? 36.226 -26.711 8.109 1.00 90.25 662 THR A C 1
ATOM 5084 O O . THR A 1 662 ? 35.491 -27.650 8.409 1.00 90.25 662 THR A O 1
ATOM 5087 N N . ILE A 1 663 ? 35.764 -25.506 7.748 1.00 91.81 663 ILE A N 1
ATOM 5088 C CA . ILE A 1 663 ? 34.337 -25.135 7.702 1.00 91.81 663 ILE A CA 1
ATOM 5089 C C . ILE A 1 663 ? 33.578 -26.098 6.781 1.00 91.81 663 ILE A C 1
ATOM 5091 O O . ILE A 1 663 ? 32.574 -26.678 7.193 1.00 91.81 663 ILE A O 1
ATOM 5095 N N . GLY A 1 664 ? 34.096 -26.343 5.572 1.00 90.38 664 GLY A N 1
ATOM 5096 C CA . GLY A 1 664 ? 33.504 -27.270 4.604 1.00 90.38 664 GLY A CA 1
ATOM 5097 C C . GLY A 1 664 ? 33.453 -28.715 5.107 1.00 90.38 664 GLY A C 1
ATOM 5098 O O . GLY A 1 664 ? 32.387 -29.328 5.091 1.00 90.38 664 GLY A O 1
ATOM 5099 N N . THR A 1 665 ? 34.568 -29.244 5.632 1.00 91.75 665 THR A N 1
ATOM 5100 C CA . THR A 1 665 ? 34.624 -30.625 6.152 1.00 91.75 665 THR A CA 1
ATOM 5101 C C . THR A 1 665 ? 33.625 -30.820 7.291 1.00 91.75 665 THR A C 1
ATOM 5103 O O . THR A 1 665 ? 32.860 -31.783 7.295 1.00 91.75 665 THR A O 1
ATOM 5106 N N . ALA A 1 666 ? 33.631 -29.908 8.265 1.00 90.69 666 ALA A N 1
ATOM 5107 C CA . ALA A 1 666 ? 32.776 -29.995 9.438 1.00 90.69 666 ALA A CA 1
ATOM 5108 C C . ALA A 1 666 ? 31.289 -29.853 9.058 1.00 90.69 666 ALA A C 1
ATOM 5110 O O . ALA A 1 666 ? 30.460 -30.636 9.520 1.00 90.69 666 ALA A O 1
ATOM 5111 N N . SER A 1 667 ? 30.972 -28.940 8.135 1.00 90.12 667 SER A N 1
ATOM 5112 C CA . SER A 1 667 ? 29.629 -28.782 7.563 1.00 90.12 667 SER A CA 1
ATOM 5113 C C . SER A 1 667 ? 29.141 -30.055 6.861 1.00 90.12 667 SER A C 1
ATOM 5115 O O . SER A 1 667 ? 28.023 -30.496 7.111 1.00 90.12 667 SER A O 1
ATOM 5117 N N . PHE A 1 668 ? 29.974 -30.699 6.034 1.00 88.19 668 PHE A N 1
ATOM 5118 C CA . PHE A 1 668 ? 29.609 -31.942 5.337 1.00 88.19 668 PHE A CA 1
ATOM 5119 C C . PHE A 1 668 ? 29.425 -33.125 6.301 1.00 88.19 668 PHE A C 1
ATOM 5121 O O . PHE A 1 668 ? 28.490 -33.908 6.145 1.00 88.19 668 PHE A O 1
ATOM 5128 N N . LEU A 1 669 ? 30.277 -33.254 7.324 1.00 87.19 669 LEU A N 1
ATOM 5129 C CA . LEU A 1 669 ? 30.124 -34.298 8.345 1.00 87.19 669 LEU A CA 1
ATOM 5130 C C . LEU A 1 669 ? 28.836 -34.124 9.159 1.00 87.19 669 LEU A C 1
ATOM 5132 O O . LEU A 1 669 ? 28.137 -35.109 9.407 1.00 87.19 669 LEU A O 1
ATOM 5136 N N . TYR A 1 670 ? 28.507 -32.881 9.524 1.00 84.81 670 TYR A N 1
ATOM 5137 C CA . TYR A 1 670 ? 27.249 -32.553 10.188 1.00 84.81 670 TYR A CA 1
ATOM 5138 C C . TYR A 1 670 ? 26.044 -32.871 9.291 1.00 84.81 670 TYR A C 1
ATOM 5140 O O . TYR A 1 670 ? 25.176 -33.626 9.713 1.00 84.81 670 TYR A O 1
ATOM 5148 N N . LEU A 1 671 ? 26.043 -32.400 8.037 1.00 80.38 671 LEU A N 1
ATOM 5149 C CA . LEU A 1 671 ? 24.996 -32.645 7.030 1.00 80.38 671 LEU A CA 1
ATOM 5150 C C . LEU A 1 671 ? 24.629 -34.135 6.890 1.00 80.38 671 LEU A C 1
ATOM 5152 O O . LEU A 1 671 ? 23.456 -34.507 6.835 1.00 80.38 671 LEU A O 1
ATOM 5156 N N . LEU A 1 672 ? 25.639 -35.004 6.859 1.00 78.38 672 LEU A N 1
ATOM 5157 C CA . LEU A 1 672 ? 25.456 -36.437 6.632 1.00 78.38 672 LEU A CA 1
ATOM 5158 C C . LEU A 1 672 ? 24.861 -37.183 7.840 1.00 78.38 672 LEU A C 1
ATOM 5160 O O . LEU A 1 672 ? 23.960 -38.009 7.666 1.00 78.38 672 LEU A O 1
ATOM 5164 N N . LYS A 1 673 ? 25.346 -36.914 9.063 1.00 78.06 673 LYS A N 1
ATOM 5165 C CA . LYS A 1 673 ? 24.848 -37.530 10.312 1.00 78.06 673 LYS A CA 1
ATOM 5166 C C . LYS A 1 673 ? 24.917 -36.526 11.486 1.00 78.06 673 LYS A C 1
ATOM 5168 O O . LYS A 1 673 ? 25.824 -36.643 12.318 1.00 78.06 673 LYS A O 1
ATOM 5173 N N . PRO A 1 674 ? 23.943 -35.601 11.621 1.00 74.88 674 PRO A N 1
ATOM 5174 C CA . PRO A 1 674 ? 23.991 -34.507 12.600 1.00 74.88 674 PRO A CA 1
ATOM 5175 C C . PRO A 1 674 ? 24.176 -34.966 14.050 1.00 74.88 674 PRO A C 1
ATOM 5177 O O . PRO A 1 674 ? 24.903 -34.340 14.812 1.00 74.88 674 PRO A O 1
ATOM 5180 N N . THR A 1 675 ? 23.551 -36.082 14.429 1.00 72.81 675 THR A N 1
ATOM 5181 C CA . THR A 1 675 ? 23.568 -36.605 15.806 1.00 72.81 675 THR A CA 1
ATOM 5182 C C . THR A 1 675 ? 24.889 -37.281 16.173 1.00 72.81 675 THR A C 1
ATOM 5184 O O . THR A 1 675 ? 25.355 -37.142 17.299 1.00 72.81 675 THR A O 1
ATOM 5187 N N . LEU A 1 676 ? 25.530 -37.976 15.225 1.00 77.19 676 LEU A N 1
ATOM 5188 C CA . LEU A 1 676 ? 26.837 -38.615 15.443 1.00 77.19 676 LEU A CA 1
ATOM 5189 C C . LEU A 1 676 ? 27.991 -37.600 15.385 1.00 77.19 676 LEU A C 1
ATOM 5191 O O . LEU A 1 676 ? 29.028 -37.806 16.009 1.00 77.19 676 LEU A O 1
ATOM 5195 N N . TYR A 1 677 ? 27.799 -36.504 14.648 1.00 80.75 677 TYR A N 1
ATOM 5196 C CA . TYR A 1 677 ? 28.791 -35.456 14.414 1.00 80.75 677 TYR A CA 1
ATOM 5197 C C . TYR A 1 677 ? 28.348 -34.096 14.976 1.00 80.75 677 TYR A C 1
ATOM 5199 O O . TYR A 1 677 ? 28.679 -33.054 14.413 1.00 80.75 677 TYR A O 1
ATOM 5207 N N . ALA A 1 678 ? 27.623 -34.095 16.101 1.00 77.19 678 ALA A N 1
ATOM 5208 C CA . ALA A 1 678 ? 27.032 -32.890 16.691 1.00 77.19 678 ALA A CA 1
ATOM 5209 C C . ALA A 1 678 ? 28.060 -31.772 16.957 1.00 77.19 678 ALA A C 1
ATOM 5211 O O . ALA A 1 678 ? 27.778 -30.606 16.686 1.00 77.19 678 ALA A O 1
ATOM 5212 N N . ASP A 1 679 ? 29.277 -32.131 17.382 1.00 82.00 679 ASP A N 1
ATOM 5213 C CA . ASP A 1 679 ? 30.384 -31.198 17.645 1.00 82.00 679 ASP A CA 1
ATOM 5214 C C . ASP A 1 679 ? 30.958 -30.525 16.380 1.00 82.00 679 ASP A C 1
ATOM 5216 O O . ASP A 1 679 ? 31.687 -29.533 16.476 1.00 82.00 679 ASP A O 1
ATOM 5220 N N . MET A 1 680 ? 30.629 -31.019 15.180 1.00 88.00 680 MET A N 1
ATOM 5221 C CA . MET A 1 680 ? 31.142 -30.456 13.928 1.00 88.00 680 MET A CA 1
ATOM 5222 C C . MET A 1 680 ? 30.516 -29.095 13.596 1.00 88.00 680 MET A C 1
ATOM 5224 O O . MET A 1 680 ? 31.222 -28.221 13.097 1.00 88.00 680 MET A O 1
ATOM 5228 N N . LEU A 1 681 ? 29.239 -28.850 13.916 1.00 86.88 681 LEU A N 1
ATOM 5229 C CA . LEU A 1 681 ? 28.642 -27.525 13.699 1.00 86.88 681 LEU A CA 1
ATOM 5230 C C . LEU A 1 681 ? 29.281 -26.445 14.608 1.00 86.88 681 LEU A C 1
ATOM 5232 O O . LEU A 1 681 ? 29.697 -25.412 14.077 1.00 86.88 681 LEU A O 1
ATOM 5236 N N . PRO A 1 682 ? 29.477 -26.666 15.928 1.00 86.06 682 PRO A N 1
ATOM 5237 C CA . PRO A 1 682 ? 30.316 -25.810 16.772 1.00 86.06 682 PRO A CA 1
ATOM 5238 C C . PRO A 1 682 ? 31.730 -25.582 16.221 1.00 86.06 682 PRO A C 1
ATOM 5240 O O . PRO A 1 682 ? 32.173 -24.436 16.157 1.00 86.06 682 PRO A O 1
ATOM 5243 N N . LEU A 1 683 ? 32.421 -26.632 15.756 1.00 85.94 683 LEU A N 1
ATOM 5244 C CA . LEU A 1 683 ? 33.748 -26.498 15.140 1.00 85.94 683 LEU A CA 1
ATOM 5245 C C . LEU A 1 683 ? 33.713 -25.603 13.888 1.00 85.94 683 LEU A C 1
ATOM 5247 O O . LEU A 1 683 ? 34.577 -24.738 13.723 1.00 85.94 683 LEU A O 1
ATOM 5251 N N . SER A 1 684 ? 32.696 -25.773 13.039 1.00 89.19 684 SER A N 1
ATOM 5252 C CA . SER A 1 684 ? 32.475 -24.953 11.845 1.00 89.19 684 SER A CA 1
ATOM 5253 C C . SER A 1 684 ? 32.241 -23.483 12.206 1.00 89.19 684 SER A C 1
ATOM 5255 O O . SER A 1 684 ? 32.869 -22.604 11.617 1.00 89.19 684 SER A O 1
ATOM 5257 N N . ARG A 1 685 ? 31.425 -23.202 13.234 1.00 88.94 685 ARG A N 1
ATOM 5258 C CA . ARG A 1 685 ? 31.222 -21.843 13.770 1.00 88.94 685 ARG A CA 1
ATOM 5259 C C . ARG A 1 685 ? 32.524 -21.219 14.247 1.00 88.94 685 ARG A C 1
ATOM 5261 O O . ARG A 1 685 ? 32.828 -20.097 13.860 1.00 88.94 685 ARG A O 1
ATOM 5268 N N . THR A 1 686 ? 33.309 -21.925 15.063 1.00 85.06 686 THR A N 1
ATOM 5269 C CA . THR A 1 686 ? 34.589 -21.404 15.568 1.00 85.06 686 THR A CA 1
ATOM 5270 C C . THR A 1 686 ? 35.558 -21.104 14.425 1.00 85.06 686 THR A C 1
ATOM 5272 O O . THR A 1 686 ? 36.180 -20.043 14.417 1.00 85.06 686 THR A O 1
ATOM 5275 N N . ALA A 1 687 ? 35.657 -21.990 13.429 1.00 87.38 687 ALA A N 1
ATOM 5276 C CA . ALA A 1 687 ? 36.492 -21.762 12.252 1.00 87.38 687 ALA A CA 1
ATOM 5277 C C . ALA A 1 687 ? 36.006 -20.564 11.414 1.00 87.38 687 ALA A C 1
ATOM 5279 O O . ALA A 1 687 ? 36.829 -19.744 11.002 1.00 87.38 687 ALA A O 1
ATOM 5280 N N . ALA A 1 688 ? 34.689 -20.410 11.235 1.00 89.38 688 ALA A N 1
ATOM 5281 C CA . ALA A 1 688 ? 34.087 -19.247 10.590 1.00 89.38 688 ALA A CA 1
ATOM 5282 C C . ALA A 1 688 ? 34.380 -17.951 11.363 1.00 89.38 688 ALA A C 1
ATOM 5284 O O . ALA A 1 688 ? 34.866 -16.996 10.772 1.00 89.38 688 ALA A O 1
ATOM 5285 N N . ILE A 1 689 ? 34.203 -17.909 12.686 1.00 87.75 689 ILE A N 1
ATOM 5286 C CA . ILE A 1 689 ? 34.535 -16.724 13.499 1.00 87.75 689 ILE A CA 1
ATOM 5287 C C . ILE A 1 689 ? 36.021 -16.363 13.346 1.00 87.75 689 ILE A C 1
ATOM 5289 O O . ILE A 1 689 ? 36.343 -15.215 13.050 1.00 87.75 689 ILE A O 1
ATOM 5293 N N . CYS A 1 690 ? 36.937 -17.336 13.442 1.00 84.38 690 CYS A N 1
ATOM 5294 C CA . CYS A 1 690 ? 38.368 -17.090 13.220 1.00 84.38 690 CYS A CA 1
ATOM 5295 C C . CYS A 1 690 ? 38.676 -16.520 11.824 1.00 84.38 690 CYS A C 1
ATOM 5297 O O . CYS A 1 690 ? 39.535 -15.647 11.701 1.00 84.38 690 CYS A O 1
ATOM 5299 N N . LEU A 1 691 ? 37.985 -16.996 10.784 1.00 85.75 691 LEU A N 1
ATOM 5300 C CA . LEU A 1 691 ? 38.106 -16.494 9.413 1.00 85.75 691 LEU A CA 1
ATOM 5301 C C . LEU A 1 691 ? 37.569 -15.059 9.278 1.00 85.75 691 LEU A C 1
ATOM 5303 O O . LEU A 1 691 ? 38.178 -14.230 8.605 1.00 85.75 691 LEU A O 1
ATOM 5307 N N . LEU A 1 692 ? 36.440 -14.759 9.923 1.00 85.62 692 LEU A N 1
ATOM 5308 C CA . LEU A 1 692 ? 35.685 -13.520 9.739 1.00 85.62 692 LEU A CA 1
ATOM 5309 C C . LEU A 1 692 ? 36.164 -12.366 10.639 1.00 85.62 692 LEU A C 1
ATOM 5311 O O . LEU A 1 692 ? 36.025 -11.205 10.239 1.00 85.62 692 LEU A O 1
ATOM 5315 N N . SER A 1 693 ? 36.736 -12.650 11.813 1.00 82.56 693 SER A N 1
ATOM 5316 C CA . SER A 1 693 ? 37.289 -11.643 12.737 1.00 82.56 693 SER A CA 1
ATOM 5317 C C . SER A 1 693 ? 38.688 -11.143 12.344 1.00 82.56 693 SER A C 1
ATOM 5319 O O . SER A 1 693 ? 39.079 -10.046 12.746 1.00 82.56 693 SER A O 1
ATOM 5321 N N . ASP A 1 694 ? 39.460 -11.907 11.566 1.00 80.06 694 ASP A N 1
ATOM 5322 C CA . ASP A 1 694 ? 40.838 -11.550 11.214 1.00 80.06 694 ASP A CA 1
ATOM 5323 C C . ASP A 1 694 ? 40.894 -10.526 10.064 1.00 80.06 694 ASP A C 1
ATOM 5325 O O . ASP A 1 694 ? 40.488 -10.773 8.926 1.00 80.06 694 ASP A O 1
ATOM 5329 N N . ALA A 1 695 ? 41.436 -9.342 10.361 1.00 78.38 695 ALA A N 1
ATOM 5330 C CA . ALA A 1 695 ? 41.517 -8.235 9.414 1.00 78.38 695 ALA A CA 1
ATOM 5331 C C . ALA A 1 695 ? 42.365 -8.537 8.165 1.00 78.38 695 ALA A C 1
ATOM 5333 O O . ALA A 1 695 ? 42.154 -7.891 7.137 1.00 78.38 695 ALA A O 1
ATOM 5334 N N . ARG A 1 696 ? 43.284 -9.514 8.225 1.00 78.75 696 ARG A N 1
ATOM 5335 C CA . ARG A 1 696 ? 44.161 -9.901 7.103 1.00 78.75 696 ARG A CA 1
ATOM 5336 C C . ARG A 1 696 ? 43.385 -10.437 5.898 1.00 78.75 696 ARG A C 1
ATOM 5338 O O . ARG A 1 696 ? 43.873 -10.354 4.775 1.00 78.75 696 ARG A O 1
ATOM 5345 N N . TRP A 1 697 ? 42.181 -10.957 6.126 1.00 75.19 697 TRP A N 1
ATOM 5346 C CA . TRP A 1 697 ? 41.400 -11.687 5.127 1.00 75.19 697 TRP A CA 1
ATOM 5347 C C . TRP A 1 697 ? 40.272 -10.866 4.495 1.00 75.19 697 TRP A C 1
ATOM 5349 O O . TRP A 1 697 ? 39.656 -11.312 3.531 1.00 75.19 697 TRP A O 1
ATOM 5359 N N . LYS A 1 698 ? 40.027 -9.640 4.982 1.00 70.19 698 LYS A N 1
ATOM 5360 C CA . LYS A 1 698 ? 38.875 -8.805 4.587 1.00 70.19 698 LYS A CA 1
ATOM 5361 C C . LYS A 1 698 ? 38.764 -8.513 3.087 1.00 70.19 698 LYS A C 1
ATOM 5363 O O . LYS A 1 698 ? 37.642 -8.323 2.624 1.00 70.19 698 LYS A O 1
ATOM 5368 N N . ASN A 1 699 ? 39.894 -8.478 2.374 1.00 69.25 699 ASN A N 1
ATOM 5369 C CA . ASN A 1 699 ? 40.006 -8.107 0.955 1.00 69.25 699 ASN A CA 1
ATOM 5370 C C . ASN A 1 699 ? 40.590 -9.231 0.077 1.00 69.25 699 ASN A C 1
ATOM 5372 O O . ASN A 1 699 ? 41.015 -8.973 -1.046 1.00 69.25 699 ASN A O 1
ATOM 5376 N N . VAL A 1 700 ? 40.682 -10.460 0.592 1.00 68.69 700 VAL A N 1
ATOM 5377 C CA . VAL A 1 700 ? 41.223 -11.595 -0.166 1.00 68.69 700 VAL A CA 1
ATOM 5378 C C . VAL A 1 700 ? 40.064 -12.311 -0.854 1.00 68.69 700 VAL A C 1
ATOM 5380 O O . VAL A 1 700 ? 39.150 -12.782 -0.179 1.00 68.69 700 VAL A O 1
ATOM 5383 N N . GLN A 1 701 ? 40.107 -12.394 -2.185 1.00 71.31 701 GLN A N 1
ATOM 5384 C CA . GLN A 1 701 ? 39.210 -13.264 -2.949 1.00 71.31 701 GLN A CA 1
ATOM 5385 C C . GLN A 1 701 ? 39.668 -14.713 -2.784 1.00 71.31 701 GLN A C 1
ATOM 5387 O O . GLN A 1 701 ? 40.862 -15.000 -2.896 1.00 71.31 701 GLN A O 1
ATOM 5392 N N . MET A 1 702 ? 38.741 -15.621 -2.488 1.00 73.19 702 MET A N 1
ATOM 5393 C CA . MET A 1 702 ? 39.079 -16.989 -2.093 1.00 73.19 702 MET A CA 1
ATOM 5394 C C . MET A 1 702 ? 38.275 -18.038 -2.870 1.00 73.19 702 MET A C 1
ATOM 5396 O O . MET A 1 702 ? 37.044 -18.059 -2.759 1.00 73.19 702 MET A O 1
ATOM 5400 N N . PRO A 1 703 ? 38.945 -18.977 -3.570 1.00 68.38 703 PRO A N 1
ATOM 5401 C CA . PRO A 1 703 ? 38.291 -20.158 -4.120 1.00 68.38 703 PRO A CA 1
ATOM 5402 C C . PRO A 1 703 ? 37.522 -20.906 -3.026 1.00 68.38 703 PRO A C 1
ATOM 5404 O O . PRO A 1 703 ? 38.036 -21.144 -1.933 1.00 68.38 703 PRO A O 1
ATOM 5407 N N . GLY A 1 704 ? 36.268 -21.252 -3.302 1.00 76.06 704 GLY A N 1
ATOM 5408 C CA . GLY A 1 704 ? 35.408 -21.997 -2.372 1.00 76.06 704 GLY A CA 1
ATOM 5409 C C . GLY A 1 704 ? 34.699 -21.166 -1.306 1.00 76.06 704 GLY A C 1
ATOM 5410 O O . GLY A 1 704 ? 33.744 -21.676 -0.723 1.00 76.06 704 GLY A O 1
ATOM 5411 N N . TYR A 1 705 ? 35.089 -19.906 -1.068 1.00 83.44 705 TYR A N 1
ATOM 5412 C CA . TYR A 1 705 ? 34.569 -19.117 0.056 1.00 83.44 705 TYR A CA 1
ATOM 5413 C C . TYR A 1 705 ? 33.047 -19.008 0.051 1.00 83.44 705 TYR A C 1
ATOM 5415 O O . TYR A 1 705 ? 32.410 -19.387 1.030 1.00 83.44 705 TYR A O 1
ATOM 5423 N N . GLN A 1 706 ? 32.461 -18.542 -1.055 1.00 78.06 706 GLN A N 1
ATOM 5424 C CA . GLN A 1 706 ? 31.017 -18.325 -1.151 1.00 78.06 706 GLN A CA 1
ATOM 5425 C C . GLN A 1 706 ? 30.228 -19.612 -0.873 1.00 78.06 706 GLN A C 1
ATOM 5427 O O . GLN A 1 706 ? 29.355 -19.630 -0.010 1.00 78.06 706 GLN A O 1
ATOM 5432 N N . ALA A 1 707 ? 30.572 -20.696 -1.576 1.00 78.69 707 ALA A N 1
ATOM 5433 C CA . ALA A 1 707 ? 29.861 -21.966 -1.503 1.00 78.69 707 ALA A CA 1
ATOM 5434 C C . ALA A 1 707 ? 29.984 -22.608 -0.111 1.00 78.69 707 ALA A C 1
ATOM 5436 O O . ALA A 1 707 ? 28.983 -23.016 0.473 1.00 78.69 707 ALA A O 1
ATOM 5437 N N . ILE A 1 708 ? 31.193 -22.633 0.463 1.00 85.62 708 ILE A N 1
ATOM 5438 C CA . ILE A 1 708 ? 31.438 -23.197 1.798 1.00 85.62 708 ILE A CA 1
ATOM 5439 C C . ILE A 1 708 ? 30.742 -22.366 2.882 1.00 85.62 708 ILE A C 1
ATOM 5441 O O . ILE A 1 708 ? 30.060 -22.927 3.739 1.00 85.62 708 ILE A O 1
ATOM 5445 N N . MET A 1 709 ? 30.874 -21.036 2.838 1.00 86.94 709 MET A N 1
ATOM 5446 C CA . MET A 1 709 ? 30.243 -20.148 3.817 1.00 86.94 709 MET A CA 1
ATOM 5447 C C . MET A 1 709 ? 28.718 -20.170 3.725 1.00 86.94 709 MET A C 1
ATOM 5449 O O . MET A 1 709 ? 28.061 -20.044 4.756 1.00 86.94 709 MET A O 1
ATOM 5453 N N . GLN A 1 710 ? 28.151 -20.355 2.531 1.00 81.88 710 GLN A N 1
ATOM 5454 C CA . GLN A 1 710 ? 26.705 -20.454 2.353 1.00 81.88 710 GLN A CA 1
ATOM 5455 C C . GLN A 1 710 ? 26.148 -21.790 2.853 1.00 81.88 710 GLN A C 1
ATOM 5457 O O . GLN A 1 710 ? 25.160 -21.788 3.586 1.00 81.88 710 GLN A O 1
ATOM 5462 N N . ILE A 1 711 ? 26.806 -22.915 2.546 1.00 82.19 711 ILE A N 1
ATOM 5463 C CA . ILE A 1 711 ? 26.436 -24.232 3.093 1.00 82.19 711 ILE A CA 1
ATOM 5464 C C . ILE A 1 711 ? 26.482 -24.193 4.626 1.00 82.19 711 ILE A C 1
ATOM 5466 O O . ILE A 1 711 ? 25.523 -24.595 5.281 1.00 82.19 711 ILE A O 1
ATOM 5470 N N . PHE A 1 712 ? 27.549 -23.628 5.201 1.00 89.19 712 PHE A N 1
ATOM 5471 C CA . PHE A 1 712 ? 27.654 -23.420 6.643 1.00 89.19 712 PHE A CA 1
ATOM 5472 C C . PHE A 1 712 ? 26.520 -22.537 7.196 1.00 89.19 712 PHE A C 1
ATOM 5474 O O . PHE A 1 712 ? 25.841 -22.951 8.133 1.00 89.19 712 PHE A O 1
ATOM 5481 N N . ARG A 1 713 ? 26.284 -21.342 6.630 1.00 88.81 713 ARG A N 1
ATOM 5482 C CA . ARG A 1 713 ? 25.236 -20.416 7.105 1.00 88.81 713 ARG A CA 1
ATOM 5483 C C . ARG A 1 713 ? 23.845 -21.043 7.046 1.00 88.81 713 ARG A C 1
ATOM 5485 O O . ARG A 1 713 ? 23.049 -20.800 7.948 1.00 88.81 713 ARG A O 1
ATOM 5492 N N . TRP A 1 714 ? 23.559 -21.854 6.029 1.00 84.31 714 TRP A N 1
ATOM 5493 C CA . TRP A 1 714 ? 22.261 -22.507 5.891 1.00 84.31 714 TRP A CA 1
ATOM 5494 C C . TRP A 1 714 ? 22.058 -23.659 6.877 1.00 84.31 714 TRP A C 1
ATOM 5496 O O . TRP A 1 714 ? 21.026 -23.697 7.545 1.00 84.31 714 TRP A O 1
ATOM 5506 N N . LEU A 1 715 ? 23.063 -24.527 7.049 1.00 83.62 715 LEU A N 1
ATOM 5507 C CA . LEU A 1 715 ? 23.071 -25.534 8.120 1.00 83.62 715 LEU A CA 1
ATOM 5508 C C . LEU A 1 715 ? 22.898 -24.882 9.494 1.00 83.62 715 LEU A C 1
ATOM 5510 O O . LEU A 1 715 ? 22.181 -25.400 10.345 1.00 83.62 715 LEU A O 1
ATOM 5514 N N . ASP A 1 716 ? 23.520 -23.722 9.702 1.00 87.44 716 ASP A N 1
ATOM 5515 C CA . ASP A 1 716 ? 23.427 -22.986 10.954 1.00 87.44 716 ASP A CA 1
ATOM 5516 C C . ASP A 1 716 ? 22.023 -22.413 11.208 1.00 87.44 716 ASP A C 1
ATOM 5518 O O . ASP A 1 716 ? 21.492 -22.568 12.307 1.00 87.44 716 ASP A O 1
ATOM 5522 N N . ILE A 1 717 ? 21.389 -21.809 10.193 1.00 88.19 717 ILE A N 1
ATOM 5523 C CA . ILE A 1 717 ? 19.992 -21.344 10.260 1.00 88.19 717 ILE A CA 1
ATOM 5524 C C . ILE A 1 717 ? 19.051 -22.526 10.529 1.00 88.19 717 ILE A C 1
ATOM 5526 O O . ILE A 1 717 ? 18.253 -22.465 11.463 1.00 88.19 717 ILE A O 1
ATOM 5530 N N . CYS A 1 718 ? 19.170 -23.620 9.769 1.00 82.19 718 CYS A N 1
ATOM 5531 C CA . CYS A 1 718 ? 18.314 -24.800 9.921 1.00 82.19 718 CYS A CA 1
ATOM 5532 C C . CYS A 1 718 ? 18.466 -25.439 11.307 1.00 82.19 718 CYS A C 1
ATOM 5534 O O . CYS A 1 718 ? 17.468 -25.722 11.968 1.00 82.19 718 CYS A O 1
ATOM 5536 N N . ALA A 1 719 ? 19.696 -25.593 11.804 1.00 82.06 719 ALA A N 1
ATOM 5537 C CA . ALA A 1 719 ? 19.949 -26.143 13.131 1.00 82.06 719 ALA A CA 1
ATOM 5538 C C . ALA A 1 719 ? 19.420 -25.235 14.261 1.00 82.06 719 ALA A C 1
ATOM 5540 O O . ALA A 1 719 ? 18.878 -25.746 15.245 1.00 82.06 719 ALA A O 1
ATOM 5541 N N . GLN A 1 720 ? 19.516 -23.906 14.120 1.00 84.62 720 GLN A N 1
ATOM 5542 C CA . GLN A 1 720 ? 18.971 -22.937 15.083 1.00 84.62 720 GLN A CA 1
ATOM 5543 C C . GLN A 1 720 ? 17.430 -22.870 15.063 1.00 84.62 720 GLN A C 1
ATOM 5545 O O . GLN A 1 720 ? 16.813 -22.739 16.118 1.00 84.62 720 GLN A O 1
ATOM 5550 N N . CYS A 1 721 ? 16.804 -22.995 13.887 1.00 81.62 721 CYS A N 1
ATOM 5551 C CA . CYS A 1 721 ? 15.346 -23.067 13.722 1.00 81.62 721 CYS A CA 1
ATOM 5552 C C . CYS A 1 721 ? 14.755 -24.464 13.986 1.00 81.62 721 CYS A C 1
ATOM 5554 O O . CYS A 1 721 ? 13.530 -24.611 14.015 1.00 81.62 721 CYS A O 1
ATOM 5556 N N . SER A 1 722 ? 15.595 -25.489 14.158 1.00 76.94 722 SER A N 1
ATOM 5557 C CA . SER A 1 722 ? 15.154 -26.859 14.421 1.00 76.94 722 SER A CA 1
ATOM 5558 C C . SER A 1 722 ? 14.408 -26.974 15.754 1.00 76.94 722 SER A C 1
ATOM 5560 O O . SER A 1 722 ? 14.575 -26.168 16.669 1.00 76.94 722 SER A O 1
ATOM 5562 N N . LEU A 1 723 ? 13.621 -28.040 15.916 1.00 74.12 723 LEU A N 1
ATOM 5563 C CA . LEU A 1 723 ? 12.878 -28.287 17.159 1.00 74.12 723 LEU A CA 1
ATOM 5564 C C . LEU A 1 723 ? 13.794 -28.651 18.355 1.00 74.12 723 LEU A C 1
ATOM 5566 O O . LEU A 1 723 ? 13.306 -28.888 19.457 1.00 74.12 723 LEU A O 1
ATOM 5570 N N . LYS A 1 724 ? 15.119 -28.724 18.152 1.00 67.25 724 LYS A N 1
ATOM 5571 C CA . LYS A 1 724 ? 16.072 -29.446 19.004 1.00 67.25 724 LYS A CA 1
ATOM 5572 C C . LYS A 1 724 ? 17.015 -28.566 19.820 1.00 67.25 724 LYS A C 1
ATOM 5574 O O . LYS A 1 724 ? 17.323 -27.438 19.458 1.00 67.25 724 LYS A O 1
ATOM 5579 N N . HIS A 1 725 ? 17.561 -29.115 20.908 1.00 64.06 725 HIS A N 1
ATOM 5580 C CA . HIS A 1 725 ? 18.416 -28.384 21.856 1.00 64.06 725 HIS A CA 1
ATOM 5581 C C . HIS A 1 725 ? 19.943 -28.532 21.683 1.00 64.06 725 HIS A C 1
ATOM 5583 O O . HIS A 1 725 ? 20.691 -28.118 22.566 1.00 64.06 725 HIS A O 1
ATOM 5589 N N . HIS A 1 726 ? 20.422 -29.017 20.534 1.00 62.47 726 HIS A N 1
ATOM 5590 C CA . HIS A 1 726 ? 21.826 -29.443 20.361 1.00 62.47 726 HIS A CA 1
ATOM 5591 C C . HIS A 1 726 ? 22.818 -28.356 19.929 1.00 62.47 726 HIS A C 1
ATOM 5593 O O . HIS A 1 726 ? 24.020 -28.600 19.904 1.00 62.47 726 HIS A O 1
ATOM 5599 N N . VAL A 1 727 ? 22.343 -27.160 19.586 1.00 71.75 727 VAL A N 1
ATOM 5600 C CA . VAL A 1 727 ? 23.201 -26.054 19.133 1.00 71.75 727 VAL A CA 1
ATOM 5601 C C . VAL A 1 727 ? 23.571 -25.155 20.321 1.00 71.75 727 VAL A C 1
ATOM 5603 O O . VAL A 1 727 ? 22.643 -24.623 20.941 1.00 71.75 727 VAL A O 1
ATOM 5606 N N . PRO A 1 728 ? 24.865 -24.951 20.647 1.00 77.06 728 PRO A N 1
ATOM 5607 C CA . PRO A 1 728 ? 25.290 -24.011 21.686 1.00 77.06 728 PRO A CA 1
ATOM 5608 C C . PRO A 1 728 ? 24.933 -22.561 21.334 1.00 77.06 728 PRO A C 1
ATOM 5610 O O . PRO A 1 728 ? 25.050 -22.153 20.178 1.00 77.06 728 PRO A O 1
ATOM 5613 N N . ILE A 1 729 ? 24.557 -21.760 22.330 1.00 83.88 729 ILE A N 1
ATOM 5614 C CA . ILE A 1 729 ? 24.360 -20.317 22.151 1.00 83.88 729 ILE A CA 1
ATOM 5615 C C . ILE A 1 729 ? 25.703 -19.595 22.216 1.00 83.88 729 ILE A C 1
ATOM 5617 O O . ILE A 1 729 ? 26.463 -19.755 23.170 1.00 83.88 729 ILE A O 1
ATOM 5621 N N . LEU A 1 730 ? 25.960 -18.781 21.196 1.00 85.69 730 LEU A N 1
ATOM 5622 C CA . LEU A 1 730 ? 27.009 -17.769 21.194 1.00 85.69 730 LEU A CA 1
ATOM 5623 C C . LEU A 1 730 ? 26.447 -16.468 21.776 1.00 85.69 730 LEU A C 1
ATOM 5625 O O . LEU A 1 730 ? 25.250 -16.199 21.653 1.00 85.69 730 LEU A O 1
ATOM 5629 N N . ASP A 1 731 ? 27.303 -15.657 22.392 1.00 86.69 731 ASP A N 1
ATOM 5630 C CA . ASP A 1 731 ? 26.922 -14.304 22.787 1.00 86.69 731 ASP A CA 1
ATOM 5631 C C . ASP A 1 731 ? 26.641 -13.417 21.561 1.00 86.69 731 ASP A C 1
ATOM 5633 O O . ASP A 1 731 ? 27.098 -13.703 20.455 1.00 86.69 731 ASP A O 1
ATOM 5637 N N . GLU A 1 732 ? 25.909 -12.320 21.766 1.00 87.81 732 GLU A N 1
ATOM 5638 C CA . GLU A 1 732 ? 25.484 -11.393 20.705 1.00 87.81 732 GLU A CA 1
ATOM 5639 C C . GLU A 1 732 ? 26.654 -10.906 19.825 1.00 87.81 732 GLU A C 1
ATOM 5641 O O . GLU A 1 732 ? 26.547 -10.862 18.597 1.00 87.81 732 GLU A O 1
ATOM 5646 N N . HIS A 1 733 ? 27.798 -10.575 20.435 1.00 85.56 733 HIS A N 1
ATOM 5647 C CA . HIS A 1 733 ? 28.955 -10.061 19.708 1.00 85.56 733 HIS A CA 1
ATOM 5648 C C . HIS A 1 733 ? 29.590 -11.157 18.846 1.00 85.56 733 HIS A C 1
ATOM 5650 O O . HIS A 1 733 ? 29.870 -10.935 17.664 1.00 85.56 733 HIS A O 1
ATOM 5656 N N . THR A 1 734 ? 29.764 -12.355 19.400 1.00 85.31 734 THR A N 1
ATOM 5657 C CA . THR A 1 734 ? 30.289 -13.513 18.668 1.00 85.31 734 THR A CA 1
ATOM 5658 C C . THR A 1 734 ? 29.333 -13.981 17.562 1.00 85.31 734 THR A C 1
ATOM 5660 O O . THR A 1 734 ? 29.787 -14.276 16.459 1.00 85.31 734 THR A O 1
ATOM 5663 N N . GLU A 1 735 ? 28.019 -13.985 17.799 1.00 89.38 735 GLU A N 1
ATOM 5664 C CA . GLU A 1 735 ? 27.006 -14.345 16.798 1.00 89.38 735 GLU A CA 1
ATOM 5665 C C . GLU A 1 735 ? 26.995 -13.361 15.615 1.00 89.38 735 GLU A C 1
ATOM 5667 O O . GLU A 1 735 ? 26.973 -13.785 14.458 1.00 89.38 735 GLU A O 1
ATOM 5672 N N . SER A 1 736 ? 27.094 -12.051 15.884 1.00 88.75 736 SER A N 1
ATOM 5673 C CA . SER A 1 736 ? 27.076 -11.006 14.844 1.00 88.75 736 SER A CA 1
ATOM 5674 C C . SER A 1 736 ? 28.197 -11.141 13.802 1.00 88.75 736 SER A C 1
ATOM 5676 O O . SER A 1 736 ? 28.044 -10.704 12.660 1.00 88.75 736 SER A O 1
ATOM 5678 N N . HIS A 1 737 ? 29.305 -11.809 14.148 1.00 88.00 737 HIS A N 1
ATOM 5679 C CA . HIS A 1 737 ? 30.386 -12.107 13.206 1.00 88.00 737 HIS A CA 1
ATOM 5680 C C . HIS A 1 737 ? 29.979 -13.091 12.102 1.00 88.00 737 HIS A C 1
ATOM 5682 O O . HIS A 1 737 ? 30.631 -13.109 11.062 1.00 88.00 737 HIS A O 1
ATOM 5688 N N . LEU A 1 738 ? 28.935 -13.903 12.307 1.00 89.44 738 LEU A N 1
ATOM 5689 C CA . LEU A 1 738 ? 28.470 -14.915 11.352 1.00 89.44 738 LEU A CA 1
ATOM 5690 C C . LEU A 1 738 ? 27.506 -14.354 10.288 1.00 89.44 738 LEU A C 1
ATOM 5692 O O . LEU A 1 738 ? 27.208 -15.044 9.306 1.00 89.44 738 LEU A O 1
ATOM 5696 N N . TYR A 1 739 ? 27.018 -13.121 10.456 1.00 90.19 739 TYR A N 1
ATOM 5697 C CA . TYR A 1 739 ? 26.106 -12.460 9.512 1.00 90.19 739 TYR A CA 1
ATOM 5698 C C . TYR A 1 739 ? 26.800 -12.171 8.173 1.00 90.19 739 TYR A C 1
ATOM 5700 O O . TYR A 1 739 ? 28.028 -12.117 8.104 1.00 90.19 739 TYR A O 1
ATOM 5708 N N . LEU A 1 740 ? 26.031 -12.010 7.090 1.00 86.94 740 LEU A N 1
ATOM 5709 C CA . LEU A 1 740 ? 26.588 -11.637 5.787 1.00 86.94 740 LEU A CA 1
ATOM 5710 C C . LEU A 1 740 ? 26.933 -10.141 5.799 1.00 86.94 740 LEU A C 1
ATOM 5712 O O . LEU A 1 740 ? 26.050 -9.303 5.975 1.00 86.94 740 LEU A O 1
ATOM 5716 N N . ARG A 1 741 ? 28.221 -9.815 5.638 1.00 84.56 741 ARG A N 1
ATOM 5717 C CA . ARG A 1 741 ? 28.743 -8.439 5.705 1.00 84.56 741 ARG A CA 1
ATOM 5718 C C . ARG A 1 741 ? 28.987 -7.847 4.319 1.00 84.56 741 ARG A C 1
ATOM 5720 O O . ARG A 1 741 ? 29.359 -8.554 3.386 1.00 84.56 741 ARG A O 1
ATOM 5727 N N . ASP A 1 742 ? 28.884 -6.527 4.206 1.00 81.38 742 ASP A N 1
ATOM 5728 C CA . ASP A 1 742 ? 29.032 -5.800 2.934 1.00 81.38 742 ASP A CA 1
ATOM 5729 C C . ASP A 1 742 ? 30.397 -5.993 2.267 1.00 81.38 742 ASP A C 1
ATOM 5731 O O . ASP A 1 742 ? 30.487 -6.037 1.045 1.00 81.38 742 ASP A O 1
ATOM 5735 N N . ASN A 1 743 ? 31.468 -6.171 3.047 1.00 78.56 743 ASN A N 1
ATOM 5736 C CA . ASN A 1 743 ? 32.792 -6.458 2.494 1.00 78.56 743 ASN A CA 1
ATOM 5737 C C . ASN A 1 743 ? 32.900 -7.884 1.928 1.00 78.56 743 ASN A C 1
ATOM 5739 O O . ASN A 1 743 ? 33.661 -8.110 0.994 1.00 78.56 743 ASN A O 1
ATOM 5743 N N . GLU A 1 744 ? 32.149 -8.847 2.466 1.00 78.56 744 GLU A N 1
ATOM 5744 C CA . GLU A 1 744 ? 32.057 -10.192 1.885 1.00 78.56 744 GLU A CA 1
ATOM 5745 C C . GLU A 1 744 ? 31.268 -10.147 0.581 1.00 78.56 744 GLU A C 1
ATOM 5747 O O . GLU A 1 744 ? 31.708 -10.741 -0.402 1.00 78.56 744 GLU A O 1
ATOM 5752 N N . ARG A 1 745 ? 30.174 -9.369 0.561 1.00 76.44 745 ARG A N 1
ATOM 5753 C CA . ARG A 1 745 ? 29.392 -9.092 -0.649 1.00 76.44 745 ARG A CA 1
ATOM 5754 C C . ARG A 1 745 ? 30.251 -8.461 -1.744 1.00 76.44 745 ARG A C 1
ATOM 5756 O O . ARG A 1 745 ? 30.328 -8.994 -2.842 1.00 76.44 745 ARG A O 1
ATOM 5763 N N . ALA A 1 746 ? 30.965 -7.384 -1.426 1.00 75.00 746 ALA A N 1
ATOM 5764 C CA . ALA A 1 746 ? 31.783 -6.649 -2.389 1.00 75.00 746 ALA A CA 1
ATOM 5765 C C . ALA A 1 746 ? 33.010 -7.425 -2.903 1.00 75.00 746 ALA A C 1
ATOM 5767 O O . ALA A 1 746 ? 33.376 -7.266 -4.064 1.00 75.00 746 ALA A O 1
ATOM 5768 N N . ASN A 1 747 ? 33.666 -8.231 -2.056 1.00 73.31 747 ASN A N 1
ATOM 5769 C CA . ASN A 1 747 ? 34.948 -8.854 -2.409 1.00 73.31 747 ASN A CA 1
ATOM 5770 C C . ASN A 1 747 ? 34.822 -10.306 -2.885 1.00 73.31 747 ASN A C 1
ATOM 5772 O O . ASN A 1 747 ? 35.629 -10.735 -3.708 1.00 73.31 747 ASN A O 1
ATOM 5776 N N . ASN A 1 748 ? 33.865 -11.075 -2.356 1.00 71.25 748 ASN A N 1
ATOM 5777 C CA . ASN A 1 748 ? 33.746 -12.506 -2.645 1.00 71.25 748 ASN A CA 1
ATOM 5778 C C . ASN A 1 748 ? 32.509 -12.874 -3.473 1.00 71.25 748 ASN A C 1
ATOM 5780 O O . ASN A 1 748 ? 32.455 -14.014 -3.920 1.00 71.25 748 ASN A O 1
ATOM 5784 N N . LEU A 1 749 ? 31.548 -11.973 -3.720 1.00 68.38 749 LEU A N 1
ATOM 5785 C CA . LEU A 1 749 ? 30.487 -12.227 -4.705 1.00 68.38 749 LEU A CA 1
ATOM 5786 C C . LEU A 1 749 ? 30.893 -11.702 -6.081 1.00 68.38 749 LEU A C 1
ATOM 5788 O O . LEU A 1 749 ? 31.474 -10.624 -6.200 1.00 68.38 749 LEU A O 1
ATOM 5792 N N . SER A 1 750 ? 30.587 -12.470 -7.128 1.00 62.62 750 SER A N 1
ATOM 5793 C CA . SER A 1 750 ? 30.865 -12.042 -8.499 1.00 62.62 750 SER A CA 1
ATOM 5794 C C . SER A 1 750 ? 29.991 -10.843 -8.863 1.00 62.62 750 SER A C 1
ATOM 5796 O O . SER A 1 750 ? 28.768 -10.879 -8.700 1.00 62.62 750 SER A O 1
ATOM 5798 N N . SER A 1 751 ? 30.610 -9.796 -9.413 1.00 61.12 751 SER A N 1
ATOM 5799 C CA . SER A 1 751 ? 29.901 -8.616 -9.915 1.00 61.12 751 SER A CA 1
ATOM 5800 C C . SER A 1 751 ? 28.898 -8.959 -11.019 1.00 61.12 751 SER A C 1
ATOM 5802 O O . SER A 1 751 ? 27.882 -8.281 -11.143 1.00 61.12 751 SER A O 1
ATOM 5804 N N . SER A 1 752 ? 29.113 -10.057 -11.751 1.00 53.69 752 SER A N 1
ATOM 5805 C CA . SER A 1 752 ? 28.182 -10.576 -12.764 1.00 53.69 752 SER A CA 1
ATOM 5806 C C . SER A 1 752 ? 26.816 -10.988 -12.191 1.00 53.69 752 SER A C 1
ATOM 5808 O O . SER A 1 752 ? 25.863 -11.136 -12.952 1.00 53.69 752 SER A O 1
ATOM 5810 N N . TYR A 1 753 ? 26.695 -11.124 -10.863 1.00 54.97 753 TYR A N 1
ATOM 5811 C CA . TYR A 1 753 ? 25.434 -11.391 -10.158 1.00 54.97 753 TYR A CA 1
ATOM 5812 C C . TYR A 1 753 ? 24.878 -10.197 -9.378 1.00 54.97 753 TYR A C 1
ATOM 5814 O O . TYR A 1 753 ? 23.845 -10.339 -8.736 1.00 54.97 753 TYR A O 1
ATOM 5822 N N . GLN A 1 754 ? 25.481 -9.005 -9.456 1.00 56.66 754 GLN A N 1
ATOM 5823 C CA . GLN A 1 754 ? 24.919 -7.805 -8.809 1.00 56.66 754 GLN A CA 1
ATOM 5824 C C . GLN A 1 754 ? 23.555 -7.392 -9.387 1.00 56.66 754 GLN A C 1
ATOM 5826 O O . GLN A 1 754 ? 22.790 -6.707 -8.718 1.00 56.66 754 GLN A O 1
ATOM 5831 N N . GLN A 1 755 ? 23.247 -7.818 -10.616 1.00 52.91 755 GLN A N 1
ATOM 5832 C CA . GLN A 1 755 ? 21.949 -7.620 -11.274 1.00 52.91 755 GLN A CA 1
ATOM 5833 C C . GLN A 1 755 ? 21.000 -8.822 -11.105 1.00 52.91 755 GLN A C 1
ATOM 5835 O O . GLN A 1 755 ? 19.894 -8.816 -11.642 1.00 52.91 755 GLN A O 1
ATOM 5840 N N . TRP A 1 756 ? 21.417 -9.876 -10.393 1.00 53.91 756 TRP A N 1
ATOM 5841 C CA . TRP A 1 756 ? 20.591 -11.061 -10.171 1.00 53.91 756 TRP A CA 1
ATOM 5842 C C . TRP A 1 756 ? 19.769 -10.911 -8.892 1.00 53.91 756 TRP A C 1
ATOM 5844 O O . TRP A 1 756 ? 20.308 -10.748 -7.802 1.00 53.91 756 TRP A O 1
ATOM 5854 N N . PHE A 1 757 ? 18.451 -11.046 -9.037 1.00 55.88 757 PHE A N 1
ATOM 5855 C CA . PHE A 1 757 ? 17.480 -11.049 -7.938 1.00 55.88 757 PHE A CA 1
ATOM 5856 C C . PHE A 1 757 ? 17.771 -12.141 -6.889 1.00 55.88 757 PHE A C 1
ATOM 5858 O O . PHE A 1 757 ? 17.653 -11.920 -5.684 1.00 55.88 757 PHE A O 1
ATOM 5865 N N . VAL A 1 758 ? 18.224 -13.307 -7.356 1.00 58.06 758 VAL A N 1
ATOM 5866 C CA . VAL A 1 758 ? 18.798 -14.379 -6.539 1.00 58.06 758 VAL A CA 1
ATOM 5867 C C . VAL A 1 758 ? 20.137 -14.758 -7.153 1.00 58.06 758 VAL A C 1
ATOM 5869 O O . VAL A 1 758 ? 20.189 -15.221 -8.288 1.00 58.06 758 VAL A O 1
ATOM 5872 N N . HIS A 1 759 ? 21.232 -14.558 -6.426 1.00 60.47 759 HIS A N 1
ATOM 5873 C CA . HIS A 1 759 ? 22.561 -14.965 -6.883 1.00 60.47 759 HIS A CA 1
ATOM 5874 C C . HIS A 1 759 ? 22.628 -16.517 -6.927 1.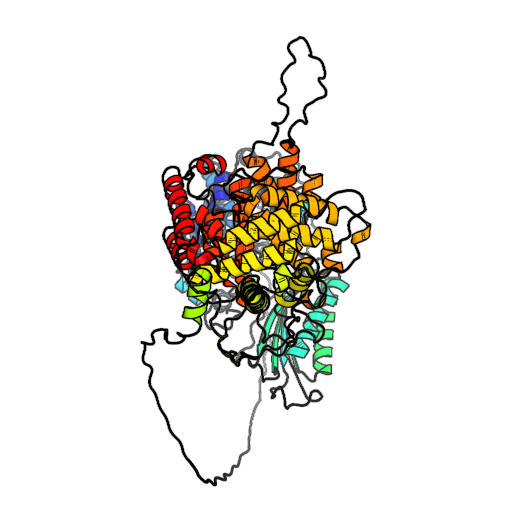00 60.47 759 HIS A C 1
ATOM 5876 O O . HIS A 1 759 ? 22.270 -17.129 -5.926 1.00 60.47 759 HIS A O 1
ATOM 5882 N N . PRO A 1 760 ? 23.143 -17.188 -7.984 1.00 53.78 760 PRO A N 1
ATOM 5883 C CA . PRO A 1 760 ? 22.978 -18.646 -8.193 1.00 53.78 760 PRO A CA 1
ATOM 5884 C C . PRO A 1 760 ? 23.478 -19.589 -7.080 1.00 53.78 760 PRO A C 1
ATOM 5886 O O . PRO A 1 760 ? 23.006 -20.713 -6.960 1.00 53.78 760 PRO A O 1
ATOM 5889 N N . LEU A 1 761 ? 24.428 -19.138 -6.251 1.00 58.16 761 LEU A N 1
ATOM 5890 C CA . LEU A 1 761 ? 24.861 -19.807 -5.007 1.00 58.16 761 LEU A CA 1
ATOM 5891 C C . LEU A 1 761 ? 23.882 -19.735 -3.826 1.00 58.16 761 LEU A C 1
ATOM 5893 O O . LEU A 1 761 ? 24.165 -20.295 -2.768 1.00 58.16 761 LEU A O 1
ATOM 5897 N N . TYR A 1 762 ? 22.758 -19.048 -3.971 1.00 64.00 762 TYR A N 1
ATOM 5898 C CA . TYR A 1 762 ? 21.733 -18.916 -2.949 1.00 64.00 762 TYR A CA 1
ATOM 5899 C C . TYR A 1 762 ? 20.406 -19.432 -3.508 1.00 64.00 762 TYR A C 1
ATOM 5901 O O . TYR A 1 762 ? 20.080 -19.201 -4.666 1.00 64.00 762 TYR A O 1
ATOM 5909 N N . ALA A 1 763 ? 19.612 -20.112 -2.679 1.00 60.28 763 ALA A N 1
ATOM 5910 C CA . ALA A 1 763 ? 18.254 -20.515 -3.058 1.00 60.28 763 ALA A CA 1
ATOM 5911 C C . ALA A 1 763 ? 17.265 -19.329 -3.070 1.00 60.28 763 ALA A C 1
ATOM 5913 O O . ALA A 1 763 ? 16.132 -19.482 -3.513 1.00 60.28 763 ALA A O 1
ATOM 5914 N N . PHE A 1 764 ? 17.672 -18.176 -2.532 1.00 71.56 764 PHE A N 1
ATOM 5915 C CA . PHE A 1 764 ? 16.839 -17.004 -2.274 1.00 71.56 764 PHE A CA 1
ATOM 5916 C C . PHE A 1 764 ? 17.699 -15.731 -2.170 1.00 71.56 764 PHE A C 1
ATOM 5918 O O . PHE A 1 764 ? 18.926 -15.811 -2.079 1.00 71.56 764 PHE A O 1
ATOM 5925 N N . ALA A 1 765 ? 17.067 -14.554 -2.164 1.00 76.12 765 ALA A N 1
ATOM 5926 C CA . ALA A 1 765 ? 17.755 -13.260 -2.127 1.00 76.12 765 ALA A CA 1
ATOM 5927 C C . ALA A 1 765 ? 18.707 -13.103 -0.918 1.00 76.12 765 ALA A C 1
ATOM 5929 O O . ALA A 1 765 ? 18.334 -13.353 0.232 1.00 76.12 765 ALA A O 1
ATOM 5930 N N . GLU A 1 766 ? 19.928 -12.610 -1.156 1.00 77.56 766 GLU A N 1
ATOM 5931 C CA . GLU A 1 766 ? 20.966 -12.472 -0.116 1.00 77.56 766 GLU A CA 1
ATOM 5932 C C . GLU A 1 766 ? 20.551 -11.579 1.071 1.00 77.56 766 GLU A C 1
ATOM 5934 O O . GLU A 1 766 ? 20.972 -11.811 2.208 1.00 77.56 766 GLU A O 1
ATOM 5939 N N . ALA A 1 767 ? 19.654 -10.616 0.833 1.00 82.00 767 ALA A N 1
ATOM 5940 C CA . ALA A 1 767 ? 19.076 -9.739 1.849 1.00 82.00 767 ALA A CA 1
ATOM 5941 C C . ALA A 1 767 ? 18.299 -10.492 2.949 1.00 82.00 767 ALA A C 1
ATOM 5943 O O . ALA A 1 767 ? 18.100 -9.945 4.034 1.00 82.00 767 ALA A O 1
ATOM 5944 N N . LEU A 1 768 ? 17.878 -11.741 2.713 1.00 86.62 768 LEU A N 1
ATOM 5945 C CA . LEU A 1 768 ? 17.158 -12.559 3.695 1.00 86.62 768 LEU A CA 1
ATOM 5946 C C . LEU A 1 768 ? 18.093 -13.298 4.673 1.00 86.62 768 LEU A C 1
ATOM 5948 O O . LEU A 1 768 ? 17.648 -13.732 5.733 1.00 86.62 768 LEU A O 1
ATOM 5952 N N . ILE A 1 769 ? 19.393 -13.418 4.376 1.00 86.75 769 ILE A N 1
ATOM 5953 C CA . ILE A 1 769 ? 20.330 -14.251 5.158 1.00 86.75 769 ILE A CA 1
ATOM 5954 C C . ILE A 1 769 ? 20.562 -13.687 6.563 1.00 86.75 769 ILE A C 1
ATOM 5956 O O . ILE A 1 769 ? 20.454 -14.412 7.551 1.00 86.75 769 ILE A O 1
ATOM 5960 N N . SER A 1 770 ? 20.878 -12.395 6.666 1.00 90.94 770 SER A N 1
ATOM 5961 C CA . SER A 1 770 ? 21.134 -11.736 7.952 1.00 90.94 770 SER A CA 1
ATOM 5962 C C . SER A 1 770 ? 19.896 -11.667 8.870 1.00 90.94 770 SER A C 1
ATOM 5964 O O . SER A 1 770 ? 20.045 -12.030 10.040 1.00 90.94 770 SER A O 1
ATOM 5966 N N . PRO A 1 771 ? 18.671 -11.313 8.410 1.00 93.06 771 PRO A N 1
ATOM 5967 C CA . PRO A 1 771 ? 17.486 -11.411 9.264 1.00 93.06 771 PRO A CA 1
ATOM 5968 C C . PRO A 1 771 ? 17.145 -12.857 9.647 1.00 93.06 771 PRO A C 1
ATOM 5970 O O . PRO A 1 771 ? 16.821 -13.089 10.810 1.00 93.06 771 PRO A O 1
ATOM 5973 N N . LEU A 1 772 ? 17.287 -13.845 8.747 1.00 92.25 772 LEU A N 1
ATOM 5974 C CA . LEU A 1 772 ? 17.115 -15.263 9.106 1.00 92.25 772 LEU A CA 1
ATOM 5975 C C . LEU A 1 772 ? 18.103 -15.696 10.199 1.00 92.25 772 LEU A C 1
ATOM 5977 O O . LEU A 1 772 ? 17.691 -16.339 11.161 1.00 92.25 772 LEU A O 1
ATOM 5981 N N . LYS A 1 773 ? 19.381 -15.303 10.104 1.00 92.25 773 LYS A N 1
ATOM 5982 C CA . LYS A 1 773 ? 20.396 -15.570 11.138 1.00 92.25 773 LYS A CA 1
ATOM 5983 C C . LYS A 1 773 ? 20.011 -14.979 12.499 1.00 92.25 773 LYS A C 1
ATOM 5985 O O . LYS A 1 773 ? 20.069 -15.704 13.494 1.00 92.25 773 LYS A O 1
ATOM 5990 N N . LEU A 1 774 ? 19.615 -13.704 12.543 1.00 94.31 774 LEU A N 1
ATOM 5991 C CA . LEU A 1 774 ? 19.226 -13.021 13.783 1.00 94.31 774 LEU A CA 1
ATOM 5992 C C . LEU A 1 774 ? 17.955 -13.634 14.390 1.00 94.31 774 LEU A C 1
ATOM 5994 O O . LEU A 1 774 ? 17.940 -13.954 15.578 1.00 94.31 774 LEU A O 1
ATOM 5998 N N . VAL A 1 775 ? 16.915 -13.864 13.581 1.00 94.94 775 VAL A N 1
ATOM 5999 C CA . VAL A 1 775 ? 15.669 -14.504 14.031 1.00 94.94 775 VAL A CA 1
ATOM 6000 C C . VAL A 1 775 ? 15.945 -15.910 14.558 1.00 94.94 775 VAL A C 1
ATOM 6002 O O . VAL A 1 775 ? 15.515 -16.227 15.662 1.00 94.94 775 VAL A O 1
ATOM 6005 N N . ALA A 1 776 ? 16.718 -16.732 13.844 1.00 91.75 776 ALA A N 1
ATOM 6006 C CA . ALA A 1 776 ? 17.048 -18.088 14.274 1.00 91.75 776 ALA A CA 1
ATOM 6007 C C . ALA A 1 776 ? 17.818 -18.116 15.610 1.00 91.75 776 ALA A C 1
ATOM 6009 O O . ALA A 1 776 ? 17.501 -18.917 16.491 1.00 91.75 776 ALA A O 1
ATOM 6010 N N . TRP A 1 777 ? 18.785 -17.212 15.812 1.00 92.69 777 TRP A N 1
ATOM 6011 C CA . TRP A 1 777 ? 19.493 -17.091 17.092 1.00 92.69 777 TRP A CA 1
ATOM 6012 C C . TRP A 1 777 ? 18.580 -16.588 18.224 1.00 92.69 777 TRP A C 1
ATOM 6014 O O . TRP A 1 777 ? 18.583 -17.180 19.302 1.00 92.69 777 TRP A O 1
ATOM 6024 N N . LEU A 1 778 ? 17.735 -15.575 17.991 1.00 93.69 778 LEU A N 1
ATOM 6025 C CA . LEU A 1 778 ? 16.771 -15.088 18.993 1.00 93.69 778 LEU A CA 1
ATOM 6026 C C . LEU A 1 778 ? 15.758 -16.167 19.396 1.00 93.69 778 LEU A C 1
ATOM 6028 O O . LEU A 1 778 ? 15.469 -16.334 20.583 1.00 93.69 778 LEU A O 1
ATOM 6032 N N . ILE A 1 779 ? 15.260 -16.934 18.421 1.00 91.00 779 ILE A N 1
ATOM 6033 C CA . ILE A 1 779 ? 14.367 -18.083 18.630 1.00 91.00 779 ILE A CA 1
ATOM 6034 C C . ILE A 1 779 ? 15.022 -19.047 19.612 1.00 91.00 779 ILE A C 1
ATOM 6036 O O . ILE A 1 779 ? 14.404 -19.461 20.592 1.00 91.00 779 ILE A O 1
ATOM 6040 N N . ARG A 1 780 ? 16.308 -19.329 19.401 1.00 88.06 780 ARG A N 1
ATOM 6041 C CA . ARG A 1 780 ? 17.104 -20.223 20.231 1.00 88.06 780 ARG A CA 1
ATOM 6042 C C . ARG A 1 780 ? 17.368 -19.692 21.643 1.00 88.06 780 ARG A C 1
ATOM 6044 O O . ARG A 1 780 ? 17.182 -20.428 22.612 1.00 88.06 780 ARG A O 1
ATOM 6051 N N . VAL A 1 781 ? 17.753 -18.418 21.766 1.00 90.12 781 VAL A N 1
ATOM 6052 C CA . VAL A 1 781 ? 17.955 -17.713 23.049 1.00 90.12 781 VAL A CA 1
ATOM 6053 C C . VAL A 1 781 ? 16.687 -17.780 23.902 1.00 90.12 781 VAL A C 1
ATOM 6055 O O . VAL A 1 781 ? 16.761 -18.081 25.097 1.00 90.12 781 VAL A O 1
ATOM 6058 N N . LYS A 1 782 ? 15.520 -17.575 23.276 1.00 88.88 782 LYS A N 1
ATOM 6059 C CA . LYS A 1 782 ? 14.206 -17.716 23.910 1.00 88.88 782 LYS A CA 1
ATOM 6060 C C . LYS A 1 782 ? 13.909 -19.167 24.300 1.00 88.88 782 LYS A C 1
ATOM 6062 O O . LYS A 1 782 ? 13.546 -19.415 25.446 1.00 88.88 782 LYS A O 1
ATOM 6067 N N . GLN A 1 783 ? 14.120 -20.124 23.390 1.00 86.00 783 GLN A N 1
ATOM 6068 C CA . GLN A 1 783 ? 13.847 -21.552 23.614 1.00 86.00 783 GLN A CA 1
ATOM 6069 C C . GLN A 1 783 ? 14.626 -22.143 24.792 1.00 86.00 783 GLN A C 1
ATOM 6071 O O . GLN A 1 783 ? 14.116 -22.996 25.509 1.00 86.00 783 GLN A O 1
ATOM 6076 N N . GLN A 1 784 ? 15.883 -21.728 24.965 1.00 85.88 784 GLN A N 1
ATOM 6077 C CA . GLN A 1 784 ? 16.775 -22.247 26.006 1.00 85.88 784 GLN A CA 1
ATOM 6078 C C . GLN A 1 784 ? 16.755 -21.417 27.299 1.00 85.88 784 GLN A C 1
ATOM 6080 O O . GLN A 1 784 ? 17.532 -21.689 28.210 1.00 85.88 784 GLN A O 1
ATOM 6085 N N . GLY A 1 785 ? 15.857 -20.430 27.411 1.00 85.94 785 GLY A N 1
ATOM 6086 C CA . GLY A 1 785 ? 15.655 -19.672 28.647 1.00 85.94 785 GLY A CA 1
ATOM 6087 C C . GLY A 1 785 ? 16.804 -18.726 29.012 1.00 85.94 785 GLY A C 1
ATOM 6088 O O . GLY A 1 785 ? 16.945 -18.361 30.175 1.00 85.94 785 GLY A O 1
ATOM 6089 N N . TYR A 1 786 ? 17.614 -18.290 28.042 1.00 85.19 786 TYR A N 1
ATOM 6090 C CA . TYR A 1 786 ? 18.756 -17.395 28.285 1.00 85.19 786 TYR A CA 1
ATOM 6091 C C . TYR A 1 786 ? 18.369 -15.917 28.485 1.00 85.19 786 TYR A C 1
ATOM 6093 O O . TYR A 1 786 ? 19.242 -15.052 28.573 1.00 85.19 786 TYR A O 1
ATOM 6101 N N . ILE A 1 787 ? 17.072 -15.618 28.587 1.00 86.25 787 ILE A N 1
ATOM 6102 C CA . ILE A 1 787 ? 16.531 -14.279 28.836 1.00 86.25 787 ILE A CA 1
ATOM 6103 C C . ILE A 1 787 ? 16.380 -14.069 30.349 1.00 86.25 787 ILE A C 1
ATOM 6105 O O . ILE A 1 787 ? 15.553 -14.708 31.000 1.00 86.25 787 ILE A O 1
ATOM 6109 N N . LYS A 1 788 ? 17.150 -13.141 30.921 1.00 82.12 788 LYS A N 1
ATOM 6110 C CA . LYS A 1 788 ? 17.004 -12.706 32.316 1.00 82.12 788 LYS A CA 1
ATOM 6111 C C . LYS A 1 788 ? 15.754 -11.830 32.475 1.00 82.12 788 LYS A C 1
ATOM 6113 O O . LYS A 1 788 ? 15.622 -10.861 31.723 1.00 82.12 788 LYS A O 1
ATOM 6118 N N . PRO A 1 789 ? 14.878 -12.097 33.464 1.00 67.44 789 PRO A N 1
ATOM 6119 C CA . PRO A 1 789 ? 13.759 -11.210 33.768 1.00 67.44 789 PRO A CA 1
ATOM 6120 C C . PRO A 1 789 ? 14.270 -9.831 34.205 1.00 67.44 789 PRO A C 1
ATOM 6122 O O . PRO A 1 789 ? 15.283 -9.736 34.904 1.00 67.44 789 PRO A O 1
ATOM 6125 N N . SER A 1 790 ? 13.568 -8.766 33.807 1.00 51.94 790 SER A N 1
ATOM 6126 C CA . SER A 1 790 ? 13.893 -7.396 34.221 1.00 51.94 790 SER A CA 1
ATOM 6127 C C . SER A 1 790 ? 13.849 -7.280 35.757 1.00 51.94 790 SER A C 1
ATOM 6129 O O . SER A 1 790 ? 13.036 -7.954 36.403 1.00 51.94 790 SER A O 1
ATOM 6131 N N . PRO A 1 791 ? 14.719 -6.460 36.379 1.00 48.22 791 PRO A N 1
ATOM 6132 C CA . PRO A 1 791 ? 14.831 -6.386 37.832 1.00 48.22 791 PRO A CA 1
ATOM 6133 C C . PRO A 1 791 ? 13.538 -5.845 38.449 1.00 48.22 791 PRO A C 1
ATOM 6135 O O . PRO A 1 791 ? 13.267 -4.645 38.446 1.00 48.22 791 PRO A O 1
ATOM 6138 N N . THR A 1 792 ? 12.736 -6.751 39.009 1.00 39.94 792 THR A N 1
ATOM 6139 C CA . THR A 1 792 ? 11.554 -6.384 39.793 1.00 39.94 792 THR A CA 1
ATOM 6140 C C . THR A 1 792 ? 12.022 -5.600 41.019 1.00 39.94 792 THR A C 1
ATOM 6142 O O . THR A 1 792 ? 12.935 -6.050 41.712 1.00 39.94 792 THR A O 1
ATOM 6145 N N . TYR A 1 793 ? 11.401 -4.452 41.310 1.00 38.66 793 TYR A N 1
ATOM 6146 C CA . TYR A 1 793 ? 11.674 -3.673 42.524 1.00 38.66 793 TYR A CA 1
ATOM 6147 C C . TYR A 1 793 ? 11.291 -4.474 43.782 1.00 38.66 793 TYR A C 1
ATOM 6149 O O . TYR A 1 793 ? 10.185 -4.355 44.309 1.00 38.66 793 TYR A O 1
ATOM 6157 N N . LEU A 1 794 ? 12.222 -5.287 44.278 1.00 35.59 794 LEU A N 1
ATOM 6158 C CA . LEU A 1 794 ? 12.143 -5.933 45.581 1.00 35.59 794 LEU A CA 1
ATOM 6159 C C . LEU A 1 794 ? 12.955 -5.126 46.593 1.00 35.59 794 LEU A C 1
ATOM 6161 O O . LEU A 1 794 ? 14.145 -4.868 46.415 1.00 35.59 794 LEU A O 1
ATOM 6165 N N . ILE A 1 795 ? 12.279 -4.720 47.666 1.00 35.38 795 ILE A N 1
ATOM 6166 C CA . ILE A 1 795 ? 12.878 -4.026 48.806 1.00 35.38 795 ILE A CA 1
ATOM 6167 C C . ILE A 1 795 ? 13.912 -4.970 49.448 1.00 35.38 795 ILE A C 1
ATOM 6169 O O . ILE A 1 795 ? 13.551 -6.101 49.779 1.00 35.38 795 ILE A O 1
ATOM 6173 N N . PRO A 1 796 ? 15.174 -4.549 49.654 1.00 36.06 796 PRO A N 1
ATOM 6174 C CA . PRO A 1 796 ? 16.205 -5.439 50.173 1.00 36.06 796 PRO A CA 1
ATOM 6175 C C . PRO A 1 796 ? 16.011 -5.704 51.671 1.00 36.06 796 PRO A C 1
ATOM 6177 O O . PRO A 1 796 ? 16.371 -4.887 52.522 1.00 36.06 796 PRO A O 1
ATOM 6180 N N . THR A 1 797 ? 15.495 -6.883 52.013 1.00 33.97 797 THR A N 1
ATOM 6181 C CA . THR A 1 797 ? 15.596 -7.427 53.372 1.00 33.97 797 THR A CA 1
ATOM 6182 C C . THR A 1 797 ? 16.978 -8.036 53.586 1.00 33.97 797 THR A C 1
ATOM 6184 O O . THR A 1 797 ? 17.250 -9.134 53.116 1.00 33.97 797 THR A O 1
ATOM 6187 N N . THR A 1 798 ? 17.824 -7.294 54.303 1.00 39.03 798 THR A N 1
ATOM 6188 C CA . THR A 1 798 ? 18.896 -7.764 55.206 1.00 39.03 798 THR A CA 1
ATOM 6189 C C . THR A 1 798 ? 19.628 -9.081 54.897 1.00 39.03 798 THR A C 1
ATOM 6191 O O . THR A 1 798 ? 19.084 -10.159 55.125 1.00 39.03 798 THR A O 1
ATOM 6194 N N . GLY A 1 799 ? 20.945 -8.970 54.698 1.00 39.09 799 GLY A N 1
ATOM 6195 C CA . GLY A 1 799 ? 21.899 -9.920 55.283 1.00 39.09 799 GLY A CA 1
ATOM 6196 C C . GLY A 1 799 ? 22.750 -10.725 54.301 1.00 39.09 799 GLY A C 1
ATOM 6197 O O . GLY A 1 799 ? 22.230 -11.346 53.388 1.00 39.09 799 GLY A O 1
ATOM 6198 N N . GLU A 1 800 ? 24.054 -10.733 54.590 1.00 34.53 800 GLU A N 1
ATOM 6199 C CA . GLU A 1 800 ? 25.033 -11.774 54.229 1.00 34.53 800 GLU A CA 1
ATOM 6200 C C . GLU A 1 800 ? 25.271 -12.027 52.726 1.00 34.53 800 GLU A C 1
ATOM 6202 O O . GLU A 1 800 ? 24.556 -12.757 52.047 1.00 34.53 800 GLU A O 1
ATOM 6207 N N . GLY A 1 801 ? 26.367 -11.457 52.215 1.00 42.50 801 GLY A N 1
ATOM 6208 C CA . GLY A 1 801 ? 26.949 -11.867 50.936 1.00 42.50 801 GLY A CA 1
ATOM 6209 C C . GLY A 1 801 ? 27.919 -13.046 51.114 1.00 42.50 801 GLY A C 1
ATOM 6210 O O . GLY A 1 801 ? 28.619 -13.084 52.128 1.00 42.50 801 GLY A O 1
ATOM 6211 N N . PRO A 1 802 ? 28.020 -13.967 50.139 1.00 38.66 802 PRO A N 1
ATOM 6212 C CA . PRO A 1 802 ? 29.107 -14.934 50.052 1.00 38.66 802 PRO A CA 1
ATOM 6213 C C . PRO A 1 802 ? 30.203 -14.507 49.060 1.00 38.66 802 PRO A C 1
ATOM 6215 O O . PRO A 1 802 ? 30.037 -13.608 48.234 1.00 38.66 802 PRO A O 1
ATOM 6218 N N . GLU A 1 803 ? 31.351 -15.164 49.191 1.00 36.72 803 GLU A N 1
ATOM 6219 C CA . GLU A 1 803 ? 32.617 -14.841 48.532 1.00 36.72 803 GLU A CA 1
ATOM 6220 C C . GLU A 1 803 ? 32.621 -15.163 47.026 1.00 36.72 803 GLU A C 1
ATOM 6222 O O . GLU A 1 803 ? 31.921 -16.057 46.548 1.00 36.72 803 GLU A O 1
ATOM 6227 N N . ALA A 1 804 ? 33.446 -14.439 46.265 1.00 33.84 804 ALA A N 1
ATOM 6228 C CA . ALA A 1 804 ? 33.608 -14.653 44.831 1.00 33.84 804 ALA A CA 1
ATOM 6229 C C . ALA A 1 804 ? 34.526 -15.855 44.544 1.00 33.84 804 ALA A C 1
ATOM 6231 O O . ALA A 1 804 ? 35.747 -15.704 44.450 1.00 33.84 804 ALA A O 1
ATOM 6232 N N . ASP A 1 805 ? 33.941 -17.041 44.368 1.00 29.06 805 ASP A N 1
ATOM 6233 C CA . ASP A 1 805 ? 34.661 -18.190 43.814 1.00 29.06 805 ASP A CA 1
ATOM 6234 C C . ASP A 1 805 ? 34.886 -17.997 42.302 1.00 29.06 805 ASP A C 1
ATOM 6236 O O . ASP A 1 805 ? 33.972 -17.681 41.536 1.00 29.06 805 ASP A O 1
ATOM 6240 N N . SER A 1 806 ? 36.134 -18.151 41.868 1.00 37.12 806 SER A N 1
ATOM 6241 C CA . SER A 1 806 ? 36.625 -17.744 40.546 1.00 37.12 806 SER A CA 1
ATOM 6242 C C . SER A 1 806 ? 36.896 -18.945 39.637 1.00 37.12 806 SER A C 1
ATOM 6244 O O . SER A 1 806 ? 37.958 -19.060 39.028 1.00 37.12 806 SER A O 1
ATOM 6246 N N . SER A 1 807 ? 35.924 -19.861 39.538 1.00 38.88 807 SER A N 1
ATOM 6247 C CA . SER A 1 807 ? 36.067 -21.075 38.718 1.00 38.88 807 SER A CA 1
ATOM 6248 C C . SER A 1 807 ? 34.773 -21.648 38.105 1.00 38.88 807 SER A C 1
ATOM 6250 O O . SER A 1 807 ? 34.649 -22.857 37.920 1.00 38.88 807 SER A O 1
ATOM 6252 N N . SER A 1 808 ? 33.828 -20.803 37.670 1.00 32.75 808 SER A N 1
ATOM 6253 C CA . SER A 1 808 ? 32.842 -21.230 36.658 1.00 32.75 808 SER A CA 1
ATOM 6254 C C . SER A 1 808 ? 32.559 -20.136 35.627 1.00 32.75 808 SER A C 1
ATOM 6256 O O . SER A 1 808 ? 32.339 -18.974 35.968 1.00 32.75 808 SER A O 1
ATOM 6258 N N . SER A 1 809 ? 32.576 -20.504 34.344 1.00 40.16 809 SER A N 1
ATOM 6259 C CA . SER A 1 809 ? 32.091 -19.643 33.267 1.00 40.16 809 SER A CA 1
ATOM 6260 C C . SER A 1 809 ? 30.569 -19.584 33.359 1.00 40.16 809 SER A C 1
ATOM 6262 O O . SER A 1 809 ? 29.890 -20.523 32.936 1.00 40.16 809 SER A O 1
ATOM 6264 N N . ALA A 1 810 ? 30.038 -18.508 33.942 1.00 44.06 810 ALA A N 1
ATOM 6265 C CA . ALA A 1 810 ? 28.598 -18.293 33.994 1.00 44.06 810 ALA A CA 1
ATOM 6266 C C . ALA A 1 810 ? 28.010 -18.397 32.571 1.00 44.06 810 ALA A C 1
ATOM 6268 O O . ALA A 1 810 ? 28.581 -17.807 31.648 1.00 44.06 810 ALA A O 1
ATOM 6269 N N . PRO A 1 811 ? 26.911 -19.147 32.366 1.00 58.81 811 PRO A N 1
ATOM 6270 C CA . PRO A 1 811 ? 26.300 -19.261 31.049 1.00 58.81 811 PRO A CA 1
ATOM 6271 C C . PRO A 1 811 ? 25.917 -17.874 30.522 1.00 58.81 811 PRO A C 1
ATOM 6273 O O . PRO A 1 811 ? 25.481 -17.011 31.288 1.00 58.81 811 PRO A O 1
ATOM 6276 N N . PHE A 1 812 ? 26.078 -17.668 29.212 1.00 75.19 812 PHE A N 1
ATOM 6277 C CA . PHE A 1 812 ? 25.633 -16.448 28.541 1.00 75.19 812 PHE A CA 1
ATOM 6278 C C . PHE A 1 812 ? 24.155 -16.180 28.853 1.00 75.19 812 PHE A C 1
ATOM 6280 O O . PHE A 1 812 ? 23.339 -17.095 28.859 1.00 75.19 812 PHE A O 1
ATOM 6287 N N . THR A 1 813 ? 23.807 -14.922 29.108 1.00 80.88 813 THR A N 1
ATOM 6288 C CA . THR A 1 813 ? 22.424 -14.499 29.355 1.00 80.88 813 THR A CA 1
ATOM 6289 C C . THR A 1 813 ? 22.207 -13.102 28.807 1.00 80.88 813 THR A C 1
ATOM 6291 O O . THR A 1 813 ? 23.033 -12.221 29.057 1.00 80.88 813 THR A O 1
ATOM 6294 N N . LEU A 1 814 ? 21.063 -12.885 28.177 1.00 87.00 814 LEU A N 1
ATOM 6295 C CA . LEU A 1 814 ? 20.619 -11.605 27.641 1.00 87.00 814 LEU A CA 1
ATOM 6296 C C . LEU A 1 814 ? 19.611 -10.971 28.613 1.00 87.00 814 LEU A C 1
ATOM 6298 O O . LEU A 1 814 ? 18.828 -11.696 29.225 1.00 87.00 814 LEU A O 1
ATOM 6302 N N . SER A 1 815 ? 19.606 -9.648 28.803 1.00 88.56 815 SER A N 1
ATOM 6303 C CA . SER A 1 815 ? 18.507 -9.003 29.544 1.00 88.56 815 SER A CA 1
ATOM 6304 C C . SER A 1 815 ? 17.222 -9.050 28.717 1.00 88.56 815 SER A C 1
ATOM 6306 O O . SER A 1 815 ? 17.285 -9.067 27.487 1.00 88.56 815 SER A O 1
ATOM 6308 N N . ARG A 1 816 ? 16.054 -9.054 29.373 1.00 88.75 816 ARG A N 1
ATOM 6309 C CA . ARG A 1 816 ? 14.767 -8.963 28.670 1.00 88.75 816 ARG A CA 1
ATOM 6310 C C . ARG A 1 816 ? 14.713 -7.737 27.760 1.00 88.75 816 ARG A C 1
ATOM 6312 O O . ARG A 1 816 ? 14.427 -7.885 26.581 1.00 88.75 816 ARG A O 1
ATOM 6319 N N . ASP A 1 817 ? 15.110 -6.583 28.283 1.00 87.69 817 ASP A N 1
ATOM 6320 C CA . ASP A 1 817 ? 15.126 -5.318 27.552 1.00 87.69 817 ASP A CA 1
ATOM 6321 C C . ASP A 1 817 ? 16.003 -5.412 26.280 1.00 87.69 817 ASP A C 1
ATOM 6323 O O . ASP A 1 817 ? 15.557 -5.042 25.197 1.00 87.69 817 ASP A O 1
ATOM 6327 N N . ARG A 1 818 ? 17.206 -6.014 26.361 1.00 92.31 818 ARG A N 1
ATOM 6328 C CA . ARG A 1 818 ? 18.087 -6.206 25.190 1.00 92.31 818 ARG A CA 1
ATOM 6329 C C . ARG A 1 818 ? 17.556 -7.259 24.214 1.00 92.31 818 ARG A C 1
ATOM 6331 O O . ARG A 1 818 ? 17.751 -7.127 23.010 1.00 92.31 818 ARG A O 1
ATOM 6338 N N . PHE A 1 819 ? 16.889 -8.302 24.711 1.00 92.88 819 PHE A N 1
ATOM 6339 C CA . PHE A 1 819 ? 16.192 -9.263 23.856 1.00 92.88 819 PHE A CA 1
ATOM 6340 C C . PHE A 1 819 ? 15.079 -8.570 23.059 1.00 92.88 819 PHE A C 1
ATOM 6342 O O . PHE A 1 819 ? 15.013 -8.744 21.846 1.00 92.88 819 PHE A O 1
ATOM 6349 N N . ASP A 1 820 ? 14.263 -7.739 23.709 1.00 90.94 820 ASP A N 1
ATOM 6350 C CA . ASP A 1 820 ? 13.172 -7.010 23.058 1.00 90.94 820 ASP A CA 1
ATOM 6351 C C . ASP A 1 820 ? 13.698 -5.951 22.060 1.00 90.94 820 ASP A C 1
ATOM 6353 O O . ASP A 1 820 ? 13.150 -5.831 20.965 1.00 90.94 820 ASP A O 1
ATOM 6357 N N . GLU A 1 821 ? 14.811 -5.264 22.357 1.00 93.69 821 GLU A N 1
ATOM 6358 C CA . GLU A 1 821 ? 15.533 -4.413 21.388 1.00 93.69 821 GLU A CA 1
ATOM 6359 C C . GLU A 1 821 ? 15.979 -5.195 20.140 1.00 93.69 821 GLU A C 1
ATOM 6361 O O . GLU A 1 821 ? 15.775 -4.749 19.012 1.00 93.69 821 GLU A O 1
ATOM 6366 N N . LEU A 1 822 ? 16.580 -6.376 20.316 1.00 93.62 822 LEU A N 1
ATOM 6367 C CA . LEU A 1 822 ? 17.052 -7.202 19.199 1.00 93.62 822 LEU A CA 1
ATOM 6368 C C . LEU A 1 822 ? 15.898 -7.817 18.396 1.00 93.62 822 LEU A C 1
ATOM 6370 O O . LEU A 1 822 ? 16.038 -8.031 17.193 1.00 93.62 822 LEU A O 1
ATOM 6374 N N . VAL A 1 823 ? 14.745 -8.055 19.025 1.00 94.94 823 VAL A N 1
ATOM 6375 C CA . VAL A 1 823 ? 13.505 -8.431 18.331 1.00 94.94 823 VAL A CA 1
ATOM 6376 C C . VAL A 1 823 ? 12.976 -7.267 17.480 1.00 94.94 823 VAL A C 1
ATOM 6378 O O . VAL A 1 823 ? 12.551 -7.504 16.350 1.00 94.94 823 VAL A O 1
ATOM 6381 N N . GLN A 1 824 ? 13.052 -6.016 17.950 1.00 92.50 824 GLN A N 1
ATOM 6382 C CA . GLN A 1 824 ? 12.712 -4.833 17.138 1.00 92.50 824 GLN A CA 1
ATOM 6383 C C . GLN A 1 824 ? 13.698 -4.627 15.975 1.00 92.50 824 GLN A C 1
ATOM 6385 O O . GLN A 1 824 ? 13.282 -4.324 14.855 1.00 92.50 824 GLN A O 1
ATOM 6390 N N . GLU A 1 825 ? 14.996 -4.846 16.209 1.00 93.19 825 GLU A N 1
ATOM 6391 C CA . GLU A 1 825 ? 16.026 -4.817 15.164 1.00 93.19 825 GLU A CA 1
ATOM 6392 C C . GLU A 1 825 ? 15.761 -5.902 14.103 1.00 93.19 825 GLU A C 1
ATOM 6394 O O . GLU A 1 825 ? 15.788 -5.614 12.907 1.00 93.19 825 GLU A O 1
ATOM 6399 N N . ALA A 1 826 ? 15.397 -7.122 14.519 1.00 92.56 826 ALA A N 1
ATOM 6400 C CA . ALA A 1 826 ? 14.994 -8.196 13.611 1.00 92.56 826 ALA A CA 1
ATOM 6401 C C . ALA A 1 826 ? 13.753 -7.823 12.785 1.00 92.56 826 ALA A C 1
ATOM 6403 O O . ALA A 1 826 ? 13.746 -8.017 11.572 1.00 92.56 826 ALA A O 1
ATOM 6404 N N . GLU A 1 827 ? 12.730 -7.232 13.406 1.00 93.12 827 GLU A N 1
ATOM 6405 C CA . GLU A 1 827 ? 11.524 -6.763 12.715 1.00 93.12 827 GLU A CA 1
ATOM 6406 C C . GLU A 1 827 ? 11.840 -5.677 11.670 1.00 93.12 827 GLU A C 1
ATOM 6408 O O . GLU A 1 827 ? 11.312 -5.680 10.556 1.00 93.12 827 GLU A O 1
ATOM 6413 N N . LYS A 1 828 ? 12.746 -4.751 12.007 1.00 90.44 828 LYS A N 1
ATOM 6414 C CA . LYS A 1 828 ? 13.248 -3.727 11.087 1.00 90.44 828 LYS A CA 1
ATOM 6415 C C . LYS A 1 828 ? 14.026 -4.348 9.927 1.00 90.44 828 LYS A C 1
ATOM 6417 O O . LYS A 1 828 ? 13.782 -3.965 8.786 1.00 90.44 828 LYS A O 1
ATOM 6422 N N . MET A 1 829 ? 14.909 -5.315 10.188 1.00 89.81 829 MET A N 1
ATOM 6423 C CA . MET A 1 829 ? 15.623 -6.038 9.130 1.00 89.81 829 MET A CA 1
ATOM 6424 C C . MET A 1 829 ? 14.656 -6.785 8.206 1.00 89.81 829 MET A C 1
ATOM 6426 O O . MET A 1 829 ? 14.803 -6.677 6.994 1.00 89.81 829 MET A O 1
ATOM 6430 N N . ILE A 1 830 ? 13.635 -7.462 8.750 1.00 88.62 830 ILE A N 1
ATOM 6431 C CA . ILE A 1 830 ? 12.576 -8.109 7.956 1.00 88.62 830 ILE A CA 1
ATOM 6432 C C . ILE A 1 830 ? 11.910 -7.078 7.038 1.00 88.62 830 ILE A C 1
ATOM 6434 O O . ILE A 1 830 ? 11.927 -7.265 5.825 1.00 88.62 830 ILE A O 1
ATOM 6438 N N . ARG A 1 831 ? 11.403 -5.957 7.578 1.00 82.88 831 ARG A N 1
ATOM 6439 C CA . ARG A 1 831 ? 10.772 -4.888 6.775 1.00 82.88 831 ARG A CA 1
ATOM 6440 C C . ARG A 1 831 ? 11.677 -4.376 5.650 1.00 82.88 831 ARG A C 1
ATOM 6442 O O . ARG A 1 831 ? 11.219 -4.262 4.514 1.00 82.88 831 ARG A O 1
ATOM 6449 N N . CYS A 1 832 ? 12.948 -4.102 5.948 1.00 80.94 832 CYS A N 1
ATOM 6450 C CA . CYS A 1 832 ? 13.918 -3.642 4.954 1.00 80.94 832 CYS A CA 1
ATOM 6451 C C . CYS A 1 832 ? 14.149 -4.685 3.851 1.00 80.94 832 CYS A C 1
ATOM 6453 O O . CYS A 1 832 ? 14.079 -4.333 2.673 1.00 80.94 832 CYS A O 1
ATOM 6455 N N . SER A 1 833 ? 14.357 -5.955 4.206 1.00 74.94 833 SER A N 1
ATOM 6456 C CA . SER A 1 833 ? 14.591 -7.023 3.229 1.00 74.94 833 SER A CA 1
ATOM 6457 C C . SER A 1 833 ? 13.365 -7.282 2.347 1.00 74.94 833 SER A C 1
ATOM 6459 O O . SER A 1 833 ? 13.521 -7.375 1.136 1.00 74.94 833 SER A O 1
ATOM 6461 N N . CYS A 1 834 ? 12.149 -7.289 2.906 1.00 65.06 834 CYS A N 1
ATOM 6462 C CA . CYS A 1 834 ? 10.915 -7.420 2.114 1.00 65.06 834 CYS A CA 1
ATOM 6463 C C . CYS A 1 834 ? 10.754 -6.240 1.129 1.00 65.06 834 CYS A C 1
ATOM 6465 O O . CYS A 1 834 ? 10.304 -6.408 0.001 1.00 65.06 834 CYS A O 1
ATOM 6467 N N . SER A 1 835 ? 11.168 -5.024 1.516 1.00 55.56 835 SER A N 1
ATOM 6468 C CA . SER A 1 835 ? 11.116 -3.860 0.615 1.00 55.56 835 SER A CA 1
ATOM 6469 C C . SER A 1 835 ? 12.179 -3.873 -0.493 1.00 55.56 835 SER A C 1
ATOM 6471 O O . SER A 1 835 ? 11.907 -3.395 -1.595 1.00 55.56 835 SER A O 1
ATOM 6473 N N . SER A 1 836 ? 13.361 -4.451 -0.246 1.00 52.09 836 SER A N 1
ATOM 6474 C CA . SER A 1 836 ? 14.437 -4.551 -1.243 1.00 52.09 836 SER A CA 1
ATOM 6475 C C . SER A 1 836 ? 14.247 -5.690 -2.253 1.00 52.09 836 SER A C 1
ATOM 6477 O O . SER A 1 836 ? 15.027 -5.805 -3.189 1.00 52.09 836 SER A O 1
ATOM 6479 N N . VAL A 1 837 ? 13.239 -6.542 -2.049 1.00 52.19 837 VAL A N 1
ATOM 6480 C CA . VAL A 1 837 ? 12.846 -7.658 -2.932 1.00 52.19 837 VAL A CA 1
ATOM 6481 C C . VAL A 1 837 ? 11.760 -7.201 -3.938 1.00 52.19 837 VAL A C 1
ATOM 6483 O O . VAL A 1 837 ? 11.169 -8.001 -4.657 1.00 52.19 837 VAL A O 1
ATOM 6486 N N . SER A 1 838 ? 11.519 -5.888 -4.049 1.00 42.47 838 SER A N 1
ATOM 6487 C CA . SER A 1 838 ? 10.611 -5.307 -5.045 1.00 42.47 838 SER A CA 1
ATOM 6488 C C . SER A 1 838 ? 11.164 -5.427 -6.474 1.00 42.47 838 SER A C 1
ATOM 6490 O O . SER A 1 838 ? 12.342 -5.190 -6.735 1.00 42.47 838 SER A O 1
ATOM 6492 N N . PHE A 1 839 ? 10.298 -5.836 -7.403 1.00 42.41 839 PHE A N 1
ATOM 6493 C CA . PHE A 1 839 ? 10.659 -6.141 -8.785 1.00 42.41 839 PHE A CA 1
ATOM 6494 C C . PHE A 1 839 ? 10.510 -4.914 -9.692 1.00 42.41 839 PHE A C 1
ATOM 6496 O O . PHE A 1 839 ? 9.485 -4.236 -9.662 1.00 42.41 839 PHE A O 1
ATOM 6503 N N . ASP A 1 840 ? 11.517 -4.672 -10.529 1.00 36.75 840 ASP A N 1
ATOM 6504 C CA . ASP A 1 840 ? 11.463 -3.732 -11.648 1.00 36.75 840 ASP A CA 1
ATOM 6505 C C . ASP A 1 840 ? 11.629 -4.528 -12.951 1.00 36.75 840 ASP A C 1
ATOM 6507 O O . ASP A 1 840 ? 12.742 -4.886 -13.352 1.00 36.75 840 ASP A O 1
ATOM 6511 N N . ASP A 1 841 ? 10.500 -4.822 -13.602 1.00 38.75 841 ASP A N 1
ATOM 6512 C CA . ASP A 1 841 ? 10.419 -5.557 -14.875 1.00 38.75 841 ASP A CA 1
ATOM 6513 C C . ASP A 1 841 ? 11.310 -4.944 -15.975 1.00 38.75 841 ASP A C 1
ATOM 6515 O O . ASP A 1 841 ? 11.775 -5.637 -16.889 1.00 38.75 841 ASP A O 1
ATOM 6519 N N . SER A 1 842 ? 11.592 -3.637 -15.879 1.00 36.75 842 SER A N 1
ATOM 6520 C CA . SER A 1 842 ? 12.297 -2.875 -16.911 1.00 36.75 842 SER A CA 1
ATOM 6521 C C . SER A 1 842 ? 13.795 -3.187 -17.027 1.00 36.75 842 SER A C 1
ATOM 6523 O O . SER A 1 842 ? 14.396 -2.883 -18.059 1.00 36.75 842 SER A O 1
ATOM 6525 N N . GLN A 1 843 ? 14.407 -3.851 -16.037 1.00 35.50 843 GLN A N 1
ATOM 6526 C CA . GLN A 1 843 ? 15.851 -4.158 -16.039 1.00 35.50 843 GLN A CA 1
ATOM 6527 C C . GLN A 1 843 ? 16.211 -5.507 -16.696 1.00 35.50 843 GLN A C 1
ATOM 6529 O O . GLN A 1 843 ? 17.360 -5.951 -16.660 1.00 35.50 843 GLN A O 1
ATOM 6534 N N . SER A 1 844 ? 15.254 -6.170 -17.350 1.00 37.12 844 SER A N 1
ATOM 6535 C CA . SER A 1 844 ? 15.398 -7.489 -17.987 1.00 37.12 844 SER A CA 1
ATOM 6536 C C . SER A 1 844 ? 16.126 -7.474 -19.356 1.00 37.12 844 SER A C 1
ATOM 6538 O O . SER A 1 844 ? 15.662 -8.029 -20.349 1.00 37.12 844 SER A O 1
ATOM 6540 N N . HIS A 1 845 ? 17.326 -6.888 -19.435 1.00 33.38 845 HIS A N 1
ATOM 6541 C CA . HIS A 1 845 ? 18.070 -6.703 -20.698 1.00 33.38 845 HIS A CA 1
ATOM 6542 C C . HIS A 1 845 ? 18.754 -7.951 -21.315 1.00 33.38 845 HIS A C 1
ATOM 6544 O O . HIS A 1 845 ? 19.528 -7.813 -22.265 1.00 33.38 845 HIS A O 1
ATOM 6550 N N . ILE A 1 846 ? 18.461 -9.173 -20.853 1.00 35.50 846 ILE A N 1
ATOM 6551 C CA . ILE A 1 846 ? 19.000 -10.415 -21.442 1.00 35.50 846 ILE A CA 1
ATOM 6552 C C . ILE A 1 846 ? 17.873 -11.172 -22.171 1.00 35.50 846 ILE A C 1
ATOM 6554 O O . ILE A 1 846 ? 17.007 -11.745 -21.512 1.00 35.50 846 ILE A O 1
ATOM 6558 N N . PRO A 1 847 ? 17.861 -11.219 -23.521 1.00 30.81 847 PRO A N 1
ATOM 6559 C CA . PRO A 1 847 ? 16.802 -11.898 -24.265 1.00 30.81 847 PRO A CA 1
ATOM 6560 C C . PRO A 1 847 ? 16.984 -13.421 -24.214 1.00 30.81 847 PRO A C 1
ATOM 6562 O O . PRO A 1 847 ? 17.782 -13.988 -24.974 1.00 30.81 847 PRO A O 1
ATOM 6565 N N . TYR A 1 848 ? 16.245 -14.075 -23.319 1.00 34.78 848 TYR A N 1
ATOM 6566 C CA . TYR A 1 848 ? 16.182 -15.531 -23.193 1.00 34.78 848 TYR A CA 1
ATOM 6567 C C . TYR A 1 848 ? 15.437 -16.151 -24.394 1.00 34.78 848 TYR A C 1
ATOM 6569 O O . TYR A 1 848 ? 14.508 -15.555 -24.941 1.00 34.78 848 TYR A O 1
ATOM 6577 N N . ASN A 1 849 ? 15.883 -17.317 -24.870 1.00 34.03 849 ASN A N 1
ATOM 6578 C CA . ASN A 1 849 ? 15.453 -17.871 -26.160 1.00 34.03 849 ASN A CA 1
ATOM 6579 C C . ASN A 1 849 ? 14.368 -18.944 -25.955 1.00 34.03 849 ASN A C 1
ATOM 6581 O O . ASN A 1 849 ? 14.656 -20.026 -25.455 1.00 34.03 849 ASN A O 1
ATOM 6585 N N . SER A 1 850 ? 13.127 -18.664 -26.359 1.00 31.17 850 SER A N 1
ATOM 6586 C CA . SER A 1 850 ? 11.912 -19.434 -26.019 1.00 31.17 850 SER A CA 1
ATOM 6587 C C . SER A 1 850 ? 11.733 -20.783 -26.748 1.00 31.17 850 SER A C 1
ATOM 6589 O O . SER A 1 850 ? 10.615 -21.195 -27.052 1.00 31.17 850 SER A O 1
ATOM 6591 N N . SER A 1 851 ? 12.824 -21.488 -27.059 1.00 32.81 851 SER A N 1
ATOM 6592 C CA . SER A 1 851 ? 12.823 -22.710 -27.881 1.00 32.81 851 SER A CA 1
ATOM 6593 C C . SER A 1 851 ? 12.908 -24.034 -27.103 1.00 32.81 851 SER A C 1
ATOM 6595 O O . SER A 1 851 ? 13.074 -25.083 -27.725 1.00 32.81 851 SER A O 1
ATOM 6597 N N . SER A 1 852 ? 12.806 -24.018 -25.773 1.00 36.38 852 SER A N 1
ATOM 6598 C CA . SER A 1 852 ? 12.826 -25.223 -24.928 1.00 36.38 852 SER A CA 1
ATOM 6599 C C . SER A 1 852 ? 11.692 -25.225 -23.904 1.00 36.38 852 SER A C 1
ATOM 6601 O O . SER A 1 852 ? 11.558 -24.283 -23.132 1.00 36.38 852 SER A O 1
ATOM 6603 N N . ASN A 1 853 ? 10.937 -26.329 -23.846 1.00 39.38 853 ASN A N 1
ATOM 6604 C CA . ASN A 1 853 ? 9.959 -26.629 -22.788 1.00 39.38 853 ASN A CA 1
ATOM 6605 C C . ASN A 1 853 ? 10.670 -27.025 -21.472 1.00 39.38 853 ASN A C 1
ATOM 6607 O O . ASN A 1 853 ? 10.437 -28.112 -20.946 1.00 39.38 853 ASN A O 1
ATOM 6611 N N . ALA A 1 854 ? 11.598 -26.198 -20.995 1.00 40.47 854 ALA A N 1
ATOM 6612 C CA . ALA A 1 854 ? 12.236 -26.353 -19.692 1.00 40.47 854 ALA A CA 1
ATOM 6613 C C . ALA A 1 854 ? 11.539 -25.417 -18.685 1.00 40.47 854 ALA A C 1
ATOM 6615 O O . ALA A 1 854 ? 11.195 -24.298 -19.075 1.00 40.47 854 ALA A O 1
ATOM 6616 N N . PRO A 1 855 ? 11.310 -25.840 -17.427 1.00 49.22 855 PRO A N 1
ATOM 6617 C CA . PRO A 1 855 ? 10.776 -24.951 -16.399 1.00 49.22 855 PRO A CA 1
ATOM 6618 C C . PRO A 1 855 ? 11.733 -23.773 -16.168 1.00 49.22 855 PRO A C 1
ATOM 6620 O O . PRO A 1 855 ? 12.949 -23.962 -16.081 1.00 49.22 855 PRO A O 1
ATOM 6623 N N . ASP A 1 856 ? 11.182 -22.560 -16.092 1.00 62.88 856 ASP A N 1
ATOM 6624 C CA . ASP A 1 856 ? 11.970 -21.341 -15.920 1.00 62.88 856 ASP A CA 1
ATOM 6625 C C . ASP A 1 856 ? 12.543 -21.263 -14.499 1.00 62.88 856 ASP A C 1
ATOM 6627 O O . ASP A 1 856 ? 11.861 -20.927 -13.527 1.00 62.88 856 ASP A O 1
ATOM 6631 N N . LEU A 1 857 ? 13.843 -21.537 -14.406 1.00 66.69 857 LEU A N 1
ATOM 6632 C CA . LEU A 1 857 ? 14.621 -21.504 -13.176 1.00 66.69 857 LEU A CA 1
ATOM 6633 C C . LEU A 1 857 ? 14.534 -20.155 -12.443 1.00 66.69 857 LEU A C 1
ATOM 6635 O O . LEU A 1 857 ? 14.622 -20.119 -11.214 1.00 66.69 857 LEU A O 1
ATOM 6639 N N . ARG A 1 858 ? 14.370 -19.045 -13.173 1.00 68.25 858 ARG A N 1
ATOM 6640 C CA . ARG A 1 858 ? 14.247 -17.707 -12.582 1.00 68.25 858 ARG A CA 1
ATOM 6641 C C . ARG A 1 858 ? 12.896 -17.532 -11.894 1.00 68.25 858 ARG A C 1
ATOM 6643 O O . ARG A 1 858 ? 12.851 -16.995 -10.787 1.00 68.25 858 ARG A O 1
ATOM 6650 N N . THR A 1 859 ? 11.828 -18.018 -12.521 1.00 74.00 859 THR A N 1
ATOM 6651 C CA . THR A 1 859 ? 10.477 -18.061 -11.948 1.00 74.00 859 THR A CA 1
ATOM 6652 C C . THR A 1 859 ? 10.439 -18.972 -10.714 1.00 74.00 859 THR A C 1
ATOM 6654 O O . THR A 1 859 ? 9.997 -18.539 -9.650 1.00 74.00 859 THR A O 1
ATOM 6657 N N . ASP A 1 860 ? 11.036 -20.168 -10.780 1.00 77.62 860 ASP A N 1
ATOM 6658 C CA . ASP A 1 860 ? 11.196 -21.059 -9.619 1.00 77.62 860 ASP A CA 1
ATOM 6659 C C . ASP A 1 860 ? 11.909 -20.373 -8.434 1.00 77.62 860 ASP A C 1
ATOM 6661 O O . ASP A 1 860 ? 11.443 -20.419 -7.294 1.00 77.62 860 ASP A O 1
ATOM 6665 N N . LEU A 1 861 ? 13.049 -19.718 -8.690 1.00 76.19 861 LEU A N 1
ATOM 6666 C CA . LEU A 1 861 ? 13.828 -19.005 -7.669 1.00 76.19 861 LEU A CA 1
ATOM 6667 C C . LEU A 1 861 ? 13.073 -17.806 -7.074 1.00 76.19 861 LEU A C 1
ATOM 6669 O O . LEU A 1 861 ? 13.238 -17.497 -5.889 1.00 76.19 861 LEU A O 1
ATOM 6673 N N . HIS A 1 862 ? 12.228 -17.144 -7.865 1.00 78.56 862 HIS A N 1
ATOM 6674 C CA . HIS A 1 862 ? 11.345 -16.087 -7.382 1.00 78.56 862 HIS A CA 1
ATOM 6675 C C . HIS A 1 862 ? 10.290 -16.647 -6.415 1.00 78.56 862 HIS A C 1
ATOM 6677 O O . HIS A 1 862 ? 10.187 -16.171 -5.282 1.00 78.56 862 HIS A O 1
ATOM 6683 N N . HIS A 1 863 ? 9.594 -17.720 -6.802 1.00 85.00 863 HIS A N 1
ATOM 6684 C CA . HIS A 1 863 ? 8.630 -18.417 -5.946 1.00 85.00 863 HIS A CA 1
ATOM 6685 C C . HIS A 1 863 ? 9.252 -18.929 -4.637 1.00 85.00 863 HIS A C 1
ATOM 6687 O O . HIS A 1 863 ? 8.662 -18.779 -3.564 1.00 85.00 863 HIS A O 1
ATOM 6693 N N . ILE A 1 864 ? 10.471 -19.478 -4.694 1.00 84.06 864 ILE A N 1
ATOM 6694 C CA . ILE A 1 864 ? 11.220 -19.907 -3.504 1.00 84.06 864 ILE A CA 1
ATOM 6695 C C . ILE A 1 864 ? 11.570 -18.714 -2.610 1.00 84.06 864 ILE A C 1
ATOM 6697 O O . ILE A 1 864 ? 11.401 -18.800 -1.394 1.00 84.06 864 ILE A O 1
ATOM 6701 N N . THR A 1 865 ? 11.996 -17.585 -3.180 1.00 85.69 865 THR A N 1
ATOM 6702 C CA . THR A 1 865 ? 12.316 -16.368 -2.412 1.00 85.69 865 THR A CA 1
ATOM 6703 C C . THR A 1 865 ? 11.091 -15.831 -1.671 1.00 85.69 865 THR A C 1
ATOM 6705 O O . THR A 1 865 ? 11.162 -15.623 -0.459 1.00 85.69 865 THR A O 1
ATOM 6708 N N . ALA A 1 866 ? 9.954 -15.696 -2.360 1.00 87.19 866 ALA A N 1
ATOM 6709 C CA . ALA A 1 866 ? 8.689 -15.243 -1.777 1.00 87.19 866 ALA A CA 1
ATOM 6710 C C . ALA A 1 866 ? 8.188 -16.181 -0.654 1.00 87.19 866 ALA A C 1
ATOM 6712 O O . ALA A 1 866 ? 7.671 -15.740 0.382 1.00 87.19 866 ALA A O 1
ATOM 6713 N N . ALA A 1 867 ? 8.404 -17.490 -0.816 1.00 91.25 867 ALA A N 1
ATOM 6714 C CA . ALA A 1 867 ? 8.092 -18.480 0.204 1.00 91.25 867 ALA A CA 1
ATOM 6715 C C . ALA A 1 867 ? 9.047 -18.421 1.414 1.00 91.25 867 ALA A C 1
ATOM 6717 O O . ALA A 1 867 ? 8.595 -18.543 2.554 1.00 91.25 867 ALA A O 1
ATOM 6718 N N . VAL A 1 868 ? 10.351 -18.197 1.208 1.00 90.19 868 VAL A N 1
ATOM 6719 C CA . VAL A 1 868 ? 11.335 -18.027 2.296 1.00 90.19 868 VAL A CA 1
ATOM 6720 C C . VAL A 1 868 ? 11.082 -16.739 3.085 1.00 90.19 868 VAL A C 1
ATOM 6722 O O . VAL A 1 868 ? 11.172 -16.760 4.313 1.00 90.19 868 VAL A O 1
ATOM 6725 N N . GLU A 1 869 ? 10.690 -15.647 2.425 1.00 91.88 869 GLU A N 1
ATOM 6726 C CA . GLU A 1 869 ? 10.252 -14.408 3.083 1.00 91.88 869 GLU A CA 1
ATOM 6727 C C . GLU A 1 869 ? 9.036 -14.659 3.991 1.00 91.88 869 GLU A C 1
ATOM 6729 O O . GLU A 1 869 ? 9.047 -14.324 5.177 1.00 91.88 869 GLU A O 1
ATOM 6734 N N . SER A 1 870 ? 8.019 -15.356 3.480 1.00 94.12 870 SER A N 1
ATOM 6735 C CA . SER A 1 870 ? 6.854 -15.742 4.285 1.00 94.12 870 SER A CA 1
ATOM 6736 C C . SER A 1 870 ? 7.212 -16.694 5.433 1.00 94.12 870 SER A C 1
ATOM 6738 O O . SER A 1 870 ? 6.654 -16.572 6.523 1.00 94.12 870 SER A O 1
ATOM 6740 N N . ALA A 1 871 ? 8.174 -17.601 5.246 1.00 93.50 871 ALA A N 1
ATOM 6741 C CA . ALA A 1 871 ? 8.653 -18.487 6.307 1.00 93.50 871 ALA A CA 1
ATOM 6742 C C . ALA A 1 871 ? 9.397 -17.713 7.413 1.00 93.50 871 ALA A C 1
ATOM 6744 O O . ALA A 1 871 ? 9.186 -17.981 8.597 1.00 93.50 871 ALA A O 1
ATOM 6745 N N . LEU A 1 872 ? 10.207 -16.714 7.050 1.00 94.50 872 LEU A N 1
ATOM 6746 C CA . LEU A 1 872 ? 10.851 -15.784 7.983 1.00 94.50 872 LEU A CA 1
ATOM 6747 C C . LEU A 1 872 ? 9.813 -15.005 8.810 1.00 94.50 872 LEU A C 1
ATOM 6749 O O . LEU A 1 872 ? 9.948 -14.917 10.031 1.00 94.50 872 LEU A O 1
ATOM 6753 N N . ILE A 1 873 ? 8.750 -14.506 8.171 1.00 94.81 873 ILE A N 1
ATOM 6754 C CA . ILE A 1 873 ? 7.645 -13.802 8.841 1.00 94.81 873 ILE A CA 1
ATOM 6755 C C . ILE A 1 873 ? 6.898 -14.738 9.809 1.00 94.81 873 ILE A C 1
ATOM 6757 O O . ILE A 1 873 ? 6.672 -14.376 10.967 1.00 94.81 873 ILE A O 1
ATOM 6761 N N . ILE A 1 874 ? 6.573 -15.965 9.384 1.00 95.06 874 ILE A N 1
ATOM 6762 C CA . ILE A 1 874 ? 5.954 -16.986 10.247 1.00 95.06 874 ILE A CA 1
ATOM 6763 C C . ILE A 1 874 ? 6.835 -17.286 11.466 1.00 95.06 874 ILE A C 1
ATOM 6765 O O . ILE A 1 874 ? 6.332 -17.327 12.593 1.00 95.06 874 ILE A O 1
ATOM 6769 N N . LEU A 1 875 ? 8.141 -17.488 11.265 1.00 94.25 875 LEU A N 1
ATOM 6770 C CA . LEU A 1 875 ? 9.088 -17.745 12.350 1.00 94.25 875 LEU A CA 1
ATOM 6771 C C . LEU A 1 875 ? 9.147 -16.562 13.321 1.00 94.25 875 LEU A C 1
ATOM 6773 O O . LEU A 1 875 ? 9.013 -16.764 14.525 1.00 94.25 875 LEU A O 1
ATOM 6777 N N . PHE A 1 876 ? 9.266 -15.330 12.825 1.00 95.88 876 PHE A N 1
ATOM 6778 C CA . PHE A 1 876 ? 9.266 -14.135 13.668 1.00 95.88 876 PHE A CA 1
ATOM 6779 C C . PHE A 1 876 ? 8.005 -14.053 14.544 1.00 95.88 876 PHE A C 1
ATOM 6781 O O . PHE A 1 876 ? 8.101 -14.016 15.775 1.00 95.88 876 PHE A O 1
ATOM 6788 N N . TYR A 1 877 ? 6.814 -14.102 13.942 1.00 94.69 877 TYR A N 1
ATOM 6789 C CA . TYR A 1 877 ? 5.576 -13.903 14.695 1.00 94.69 877 TYR A CA 1
ATOM 6790 C C . TYR A 1 877 ? 5.226 -15.083 15.613 1.00 94.69 877 TYR A C 1
ATOM 6792 O O . TYR A 1 877 ? 4.903 -14.864 16.779 1.00 94.69 877 TYR A O 1
ATOM 6800 N N . THR A 1 878 ? 5.336 -16.333 15.152 1.00 92.31 878 THR A N 1
ATOM 6801 C CA . THR A 1 878 ? 4.929 -17.501 15.964 1.00 92.31 878 THR A CA 1
ATOM 6802 C C . THR A 1 878 ? 5.944 -17.899 17.033 1.00 92.31 878 THR A C 1
ATOM 6804 O O . THR A 1 878 ? 5.575 -18.559 18.005 1.00 92.31 878 THR A O 1
ATOM 6807 N N . ARG A 1 879 ? 7.228 -17.549 16.859 1.00 91.38 879 ARG A N 1
ATOM 6808 C CA . ARG A 1 879 ? 8.316 -17.979 17.754 1.00 91.38 879 ARG A CA 1
ATOM 6809 C C . ARG A 1 879 ? 8.805 -16.857 18.662 1.00 91.38 879 ARG A C 1
ATOM 6811 O O . ARG A 1 879 ? 9.042 -17.107 19.842 1.00 91.38 879 ARG A O 1
ATOM 6818 N N . LEU A 1 880 ? 8.937 -15.626 18.156 1.00 92.31 880 LEU A N 1
ATOM 6819 C CA . LEU A 1 880 ? 9.417 -14.483 18.945 1.00 92.31 880 LEU A CA 1
ATOM 6820 C C . LEU A 1 880 ? 8.266 -13.702 19.581 1.00 92.31 880 LEU A C 1
ATOM 6822 O O . LEU A 1 880 ? 8.315 -13.477 20.789 1.00 92.31 880 LEU A O 1
ATOM 6826 N N . GLN A 1 881 ? 7.221 -13.385 18.812 1.00 92.00 881 GLN A N 1
ATOM 6827 C CA . GLN A 1 881 ? 6.058 -12.605 19.273 1.00 92.00 881 GLN A CA 1
ATOM 6828 C C . GLN A 1 881 ? 4.917 -13.449 19.880 1.00 92.00 881 GLN A C 1
ATOM 6830 O O . GLN A 1 881 ? 3.896 -12.897 20.276 1.00 92.00 881 GLN A O 1
ATOM 6835 N N . ASP A 1 882 ? 5.068 -14.779 19.938 1.00 90.56 882 ASP A N 1
ATOM 6836 C CA . ASP A 1 882 ? 4.065 -15.734 20.452 1.00 90.56 882 ASP A CA 1
ATOM 6837 C C . ASP A 1 882 ? 2.670 -15.622 19.799 1.00 90.56 882 ASP A C 1
ATOM 6839 O O . ASP A 1 882 ? 1.658 -16.019 20.381 1.00 90.56 882 ASP A O 1
ATOM 6843 N N . VAL A 1 883 ? 2.606 -15.123 18.560 1.00 89.25 883 VAL A N 1
ATOM 6844 C CA . VAL A 1 883 ? 1.360 -15.030 17.792 1.00 89.25 883 VAL A CA 1
ATOM 6845 C C . VAL A 1 883 ? 0.805 -16.440 17.548 1.00 89.25 883 VAL A C 1
ATOM 6847 O O . VAL A 1 883 ? 1.535 -17.301 17.044 1.00 89.25 883 VAL A O 1
ATOM 6850 N N . PRO A 1 884 ? -0.484 -16.701 17.845 1.00 87.94 884 PRO A N 1
ATOM 6851 C CA . PRO A 1 884 ? -1.086 -18.003 17.602 1.00 87.94 884 PRO A CA 1
ATOM 6852 C C . PRO A 1 884 ? -0.997 -18.427 16.134 1.00 87.94 884 PRO A C 1
ATOM 6854 O O . PRO A 1 884 ? -1.294 -17.656 15.217 1.00 87.94 884 PRO A O 1
ATOM 6857 N N . TRP A 1 885 ? -0.669 -19.700 15.920 1.00 87.62 885 TRP A N 1
ATOM 6858 C CA . TRP A 1 885 ? -0.650 -20.352 14.606 1.00 87.62 885 TRP A CA 1
ATOM 6859 C C . TRP A 1 885 ? -2.011 -20.296 13.883 1.00 87.62 885 TRP A C 1
ATOM 6861 O O . TRP A 1 885 ? -2.077 -20.266 12.659 1.00 87.62 885 TRP A O 1
ATOM 6871 N N . THR A 1 886 ? -3.102 -20.190 14.648 1.00 88.44 886 THR A N 1
ATOM 6872 C CA . THR A 1 886 ? -4.480 -19.994 14.172 1.00 88.44 886 THR A CA 1
ATOM 6873 C C . THR A 1 886 ? -4.794 -18.581 13.671 1.00 88.44 886 THR A C 1
ATOM 6875 O O . THR A 1 886 ? -5.866 -18.365 13.102 1.00 88.44 886 THR A O 1
ATOM 6878 N N . SER A 1 887 ? -3.896 -17.609 13.866 1.00 88.94 887 SER A N 1
ATOM 6879 C CA . SER A 1 887 ? -4.112 -16.218 13.453 1.00 88.94 887 SER A CA 1
ATOM 6880 C C . SER A 1 887 ? -4.232 -16.065 11.932 1.00 88.94 887 SER A C 1
ATOM 6882 O O . SER A 1 887 ? -3.618 -16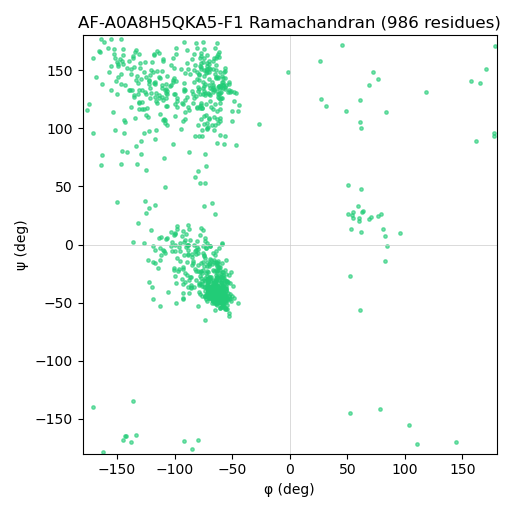.799 11.156 1.00 88.94 887 SER A O 1
ATOM 6884 N N . GLY A 1 888 ? -5.000 -15.060 11.493 1.00 86.81 888 GLY A N 1
ATOM 6885 C CA . GLY A 1 888 ? -5.164 -14.754 10.067 1.00 86.81 888 GLY A CA 1
ATOM 6886 C C . GLY A 1 888 ? -3.839 -14.446 9.362 1.00 86.81 888 GLY A C 1
ATOM 6887 O O . GLY A 1 888 ? -3.643 -14.884 8.235 1.00 86.81 888 GLY A O 1
ATOM 6888 N N . LEU A 1 889 ? -2.904 -13.783 10.054 1.00 90.31 889 LEU A N 1
ATOM 6889 C CA . LEU A 1 889 ? -1.557 -13.495 9.554 1.00 90.31 889 LEU A CA 1
ATOM 6890 C C . LEU A 1 889 ? -0.788 -14.784 9.225 1.00 90.31 889 LEU A C 1
ATOM 6892 O O . LEU A 1 889 ? -0.324 -14.960 8.101 1.00 90.31 889 LEU A O 1
ATOM 6896 N N . VAL A 1 890 ? -0.694 -15.708 10.186 1.00 91.19 890 VAL A N 1
ATOM 6897 C CA . VAL A 1 890 ? 0.047 -16.965 10.003 1.00 91.19 890 VAL A CA 1
ATOM 6898 C C . VAL A 1 890 ? -0.616 -17.829 8.931 1.00 91.19 890 VAL A C 1
ATOM 6900 O O . VAL A 1 890 ? 0.073 -18.310 8.035 1.00 91.19 890 VAL A O 1
ATOM 6903 N N . ARG A 1 891 ? -1.950 -17.951 8.943 1.00 93.06 891 ARG A N 1
ATOM 6904 C CA . ARG A 1 891 ? -2.697 -18.686 7.907 1.00 93.06 891 ARG A CA 1
ATOM 6905 C C . ARG A 1 891 ? -2.499 -18.095 6.507 1.00 93.06 891 ARG A C 1
ATOM 6907 O O . ARG A 1 891 ? -2.326 -18.861 5.563 1.00 93.06 891 ARG A O 1
ATOM 6914 N N . SER A 1 892 ? -2.459 -16.767 6.379 1.00 92.62 892 SER A N 1
ATOM 6915 C CA . SER A 1 892 ? -2.194 -16.082 5.107 1.00 92.62 892 SER A CA 1
ATOM 6916 C C . SER A 1 892 ? -0.796 -16.396 4.572 1.00 92.62 892 SER A C 1
ATOM 6918 O O . SER A 1 892 ? -0.659 -16.727 3.398 1.00 92.62 892 SER A O 1
ATOM 6920 N N . HIS A 1 893 ? 0.241 -16.358 5.416 1.00 95.75 893 HIS A N 1
ATOM 6921 C CA . HIS A 1 893 ? 1.600 -16.704 4.985 1.00 95.75 893 HIS A CA 1
ATOM 6922 C C . HIS A 1 893 ? 1.782 -18.207 4.721 1.00 95.75 893 HIS A C 1
ATOM 6924 O O . HIS A 1 893 ? 2.517 -18.569 3.807 1.00 95.75 893 HIS A O 1
ATOM 6930 N N . VAL A 1 894 ? 1.086 -19.092 5.449 1.00 96.06 894 VAL A N 1
ATOM 6931 C CA . VAL A 1 894 ? 1.050 -20.533 5.136 1.00 96.06 894 VAL A CA 1
ATOM 6932 C C . VAL A 1 894 ? 0.441 -20.767 3.752 1.00 96.06 894 VAL A C 1
ATOM 6934 O O . VAL A 1 894 ? 1.028 -21.499 2.959 1.00 96.06 894 VAL A O 1
ATOM 6937 N N . ALA A 1 895 ? -0.701 -20.141 3.446 1.00 94.31 895 ALA A N 1
ATOM 6938 C CA . ALA A 1 895 ? -1.320 -20.229 2.124 1.00 94.31 895 ALA A CA 1
ATOM 6939 C C . ALA A 1 895 ? -0.382 -19.680 1.038 1.00 94.31 895 ALA A C 1
ATOM 6941 O O . ALA A 1 895 ? -0.082 -20.386 0.084 1.00 94.31 895 ALA A O 1
ATOM 6942 N N . HIS A 1 896 ? 0.192 -18.491 1.248 1.00 94.56 896 HIS A N 1
ATOM 6943 C CA . HIS A 1 896 ? 1.129 -17.874 0.310 1.00 94.56 896 HIS A CA 1
ATOM 6944 C C . HIS A 1 896 ? 2.362 -18.747 0.012 1.00 94.56 896 HIS A C 1
ATOM 6946 O O . HIS A 1 896 ? 2.768 -18.837 -1.143 1.00 94.56 896 HIS A O 1
ATOM 6952 N N . ILE A 1 897 ? 2.933 -19.438 1.008 1.00 94.62 897 ILE A N 1
ATOM 6953 C CA . ILE A 1 897 ? 4.020 -20.413 0.789 1.00 94.62 897 ILE A CA 1
ATOM 6954 C C . ILE A 1 897 ? 3.544 -21.581 -0.077 1.00 94.62 897 ILE A C 1
ATOM 6956 O O . ILE A 1 897 ? 4.236 -21.983 -1.009 1.00 94.62 897 ILE A O 1
ATOM 6960 N N . VAL A 1 898 ? 2.379 -22.143 0.244 1.00 94.31 898 VAL A N 1
ATOM 6961 C CA . VAL A 1 898 ? 1.824 -23.306 -0.456 1.00 94.31 898 VAL A CA 1
ATOM 6962 C C . VAL A 1 898 ? 1.477 -22.980 -1.907 1.00 94.31 898 VAL A C 1
ATOM 6964 O O . VAL A 1 898 ? 1.769 -23.787 -2.788 1.00 94.31 898 VAL A O 1
ATOM 6967 N N . ASP A 1 899 ? 0.898 -21.807 -2.151 1.00 91.81 899 ASP A N 1
ATOM 6968 C CA . ASP A 1 899 ? 0.498 -21.358 -3.479 1.00 91.81 899 ASP A CA 1
ATOM 6969 C C . ASP A 1 899 ? 1.724 -20.908 -4.296 1.00 91.81 899 ASP A C 1
ATOM 6971 O O . ASP A 1 899 ? 1.887 -21.378 -5.420 1.00 91.81 899 ASP A O 1
ATOM 6975 N N . SER A 1 900 ? 2.664 -20.141 -3.716 1.00 89.25 900 SER A N 1
ATOM 6976 C CA . SER A 1 900 ? 3.935 -19.775 -4.382 1.00 89.25 900 SER A CA 1
ATOM 6977 C C . SER A 1 900 ? 4.711 -21.007 -4.841 1.00 89.25 900 SER A C 1
ATOM 6979 O O . SER A 1 900 ? 5.221 -21.055 -5.952 1.00 89.25 900 SER A O 1
ATOM 6981 N N . LEU A 1 901 ? 4.796 -22.033 -3.993 1.00 89.31 901 LEU A N 1
ATOM 6982 C CA . LEU A 1 901 ? 5.540 -23.253 -4.298 1.00 89.31 901 LEU A CA 1
ATOM 6983 C C . LEU A 1 901 ? 4.706 -24.280 -5.070 1.00 89.31 901 LEU A C 1
ATOM 6985 O O . LEU A 1 901 ? 5.193 -25.387 -5.310 1.00 89.31 901 LEU A O 1
ATOM 6989 N N . SER A 1 902 ? 3.462 -23.973 -5.449 1.00 86.62 902 SER A N 1
ATOM 6990 C CA . SER A 1 902 ? 2.594 -24.928 -6.143 1.00 86.62 902 SER A CA 1
ATOM 6991 C C . SER A 1 902 ? 3.112 -25.249 -7.550 1.00 86.62 902 SER A C 1
ATOM 6993 O O . SER A 1 902 ? 3.208 -26.436 -7.883 1.00 86.62 902 SER A O 1
ATOM 6995 N N . ASP A 1 903 ? 3.585 -24.235 -8.278 1.00 80.94 903 ASP A N 1
ATOM 6996 C CA . ASP A 1 903 ? 4.053 -24.332 -9.666 1.00 80.94 903 ASP A CA 1
ATOM 6997 C C . ASP A 1 903 ? 5.503 -24.829 -9.820 1.00 80.94 903 ASP A C 1
ATOM 6999 O O . ASP A 1 903 ? 5.840 -25.394 -10.858 1.00 80.94 903 ASP A O 1
ATOM 7003 N N . VAL A 1 904 ? 6.343 -24.723 -8.779 1.00 80.25 904 VAL A N 1
ATOM 7004 C CA . VAL A 1 904 ? 7.745 -25.198 -8.816 1.00 80.25 904 VAL A CA 1
ATOM 7005 C C . VAL A 1 904 ? 7.789 -26.706 -9.076 1.00 80.25 904 VAL A C 1
ATOM 7007 O O . VAL A 1 904 ? 7.413 -27.496 -8.202 1.00 80.25 904 VAL A O 1
ATOM 7010 N N . GLU A 1 905 ? 8.215 -27.144 -10.261 1.00 75.19 905 GLU A N 1
ATOM 7011 C CA . GLU A 1 905 ? 8.149 -28.563 -10.622 1.00 75.19 905 GLU A CA 1
ATOM 7012 C C . GLU A 1 905 ? 8.989 -29.427 -9.675 1.00 75.19 905 GLU A C 1
ATOM 7014 O O . GLU A 1 905 ? 10.145 -29.128 -9.380 1.00 75.19 905 GLU A O 1
ATOM 7019 N N . ALA A 1 906 ? 8.440 -30.565 -9.242 1.00 66.62 906 ALA A N 1
ATOM 7020 C CA . ALA A 1 906 ? 9.155 -31.470 -8.344 1.00 66.62 906 ALA A CA 1
ATOM 7021 C C . ALA A 1 906 ? 10.450 -32.018 -8.977 1.00 66.62 906 ALA A C 1
ATOM 7023 O O . ALA A 1 906 ? 11.425 -32.245 -8.276 1.00 66.62 906 ALA A O 1
ATOM 7024 N N . GLY A 1 907 ? 10.495 -32.176 -10.305 1.00 61.53 907 GLY A N 1
ATOM 7025 C CA . GLY A 1 907 ? 11.708 -32.553 -11.040 1.00 61.53 907 GLY A CA 1
ATOM 7026 C C . GLY A 1 907 ? 12.697 -31.406 -11.296 1.00 61.53 907 GLY A C 1
ATOM 7027 O O . GLY A 1 907 ? 13.759 -31.657 -11.868 1.00 61.53 907 GLY A O 1
ATOM 7028 N N . SER A 1 908 ? 12.371 -30.166 -10.911 1.00 67.56 908 SER A N 1
ATOM 7029 C CA . SER A 1 908 ? 13.233 -29.007 -11.148 1.00 67.56 908 SER A CA 1
ATOM 7030 C C . SER A 1 908 ? 14.504 -29.061 -10.300 1.00 67.56 908 SER A C 1
ATOM 7032 O O . SER A 1 908 ? 14.527 -29.562 -9.174 1.00 67.56 908 SER A O 1
ATOM 7034 N N . ARG A 1 909 ? 15.582 -28.461 -10.817 1.00 63.72 909 ARG A N 1
ATOM 7035 C CA . ARG A 1 909 ? 16.853 -28.287 -10.086 1.00 63.72 909 ARG A CA 1
ATOM 7036 C C . ARG A 1 909 ? 16.693 -27.395 -8.850 1.00 63.72 909 ARG A C 1
ATOM 7038 O O . ARG A 1 909 ? 17.536 -27.432 -7.957 1.00 63.72 909 ARG A O 1
ATOM 7045 N N . SER A 1 910 ? 15.610 -26.623 -8.803 1.00 68.75 910 SER A N 1
ATOM 7046 C CA . SER A 1 910 ? 15.234 -25.743 -7.703 1.00 68.75 910 SER A CA 1
ATOM 7047 C C . SER A 1 910 ? 14.483 -26.432 -6.562 1.00 68.75 910 SER A C 1
ATOM 7049 O O . SER A 1 910 ? 14.412 -25.876 -5.465 1.00 68.75 910 SER A O 1
ATOM 7051 N N . ALA A 1 911 ? 13.980 -27.657 -6.767 1.00 71.00 911 ALA A N 1
ATOM 7052 C CA . ALA A 1 911 ? 13.083 -28.332 -5.830 1.00 71.00 911 ALA A CA 1
ATOM 7053 C C . ALA A 1 911 ? 13.673 -28.500 -4.414 1.00 71.00 911 ALA A C 1
ATOM 7055 O O . ALA A 1 911 ? 12.939 -28.471 -3.432 1.00 71.00 911 ALA A O 1
ATOM 7056 N N . ASN A 1 912 ? 15.000 -28.584 -4.264 1.00 71.56 912 ASN A N 1
ATOM 7057 C CA . ASN A 1 912 ? 15.649 -28.616 -2.945 1.00 71.56 912 ASN A CA 1
ATOM 7058 C C . ASN A 1 912 ? 15.421 -27.331 -2.116 1.00 71.56 912 ASN A C 1
ATOM 7060 O O . ASN A 1 912 ? 15.418 -27.388 -0.888 1.00 71.56 912 ASN A O 1
ATOM 7064 N N . GLY A 1 913 ? 15.208 -26.177 -2.760 1.00 76.56 913 GLY A N 1
ATOM 7065 C CA . GLY A 1 913 ? 14.961 -24.895 -2.090 1.00 76.56 913 GLY A CA 1
ATOM 7066 C C . GLY A 1 913 ? 13.582 -24.787 -1.429 1.00 76.56 913 GLY A C 1
ATOM 7067 O O . GLY A 1 913 ? 13.397 -23.964 -0.535 1.00 76.56 913 GLY A O 1
ATOM 7068 N N . ILE A 1 914 ? 12.622 -25.640 -1.810 1.00 81.38 914 ILE A N 1
ATOM 7069 C CA . ILE A 1 914 ? 11.239 -25.571 -1.307 1.00 81.38 914 ILE A CA 1
ATOM 7070 C C . ILE A 1 914 ? 11.084 -26.190 0.095 1.00 81.38 914 ILE A C 1
ATOM 7072 O O . ILE A 1 914 ? 10.101 -25.923 0.785 1.00 81.38 914 ILE A O 1
ATOM 7076 N N . VAL A 1 915 ? 12.043 -27.015 0.535 1.00 80.88 915 VAL A N 1
ATOM 7077 C CA . VAL A 1 915 ? 11.908 -27.869 1.732 1.00 80.88 915 VAL A CA 1
ATOM 7078 C C . VAL A 1 915 ? 11.760 -27.055 3.017 1.00 80.88 915 VAL A C 1
ATOM 7080 O O . VAL A 1 915 ? 10.830 -27.289 3.786 1.00 80.88 915 VAL A O 1
ATOM 7083 N N . PHE A 1 916 ? 12.633 -26.069 3.236 1.00 84.69 916 PHE A N 1
ATOM 7084 C CA . PHE A 1 916 ? 12.588 -25.209 4.422 1.00 84.69 916 PHE A CA 1
ATOM 7085 C C . PHE A 1 916 ? 11.276 -24.412 4.543 1.00 84.69 916 PHE A C 1
ATOM 7087 O O . PHE A 1 916 ? 10.611 -24.553 5.574 1.00 84.69 916 PHE A O 1
ATOM 7094 N N . PRO A 1 917 ? 10.840 -23.623 3.534 1.00 90.00 917 PRO A N 1
ATOM 7095 C CA . PRO A 1 917 ? 9.590 -22.881 3.652 1.00 90.00 917 PRO A CA 1
ATOM 7096 C C . PRO A 1 917 ? 8.366 -23.803 3.759 1.00 90.00 917 PRO A C 1
ATOM 7098 O O . PRO A 1 917 ? 7.501 -23.530 4.591 1.00 90.00 917 PRO A O 1
ATOM 7101 N N . LEU A 1 918 ? 8.303 -24.931 3.029 1.00 89.50 918 LEU A N 1
ATOM 7102 C CA . LEU A 1 918 ? 7.212 -25.906 3.202 1.00 89.50 918 LEU A CA 1
ATOM 7103 C C . LEU A 1 918 ? 7.193 -26.535 4.598 1.00 89.50 918 LEU A C 1
ATOM 7105 O O . LEU A 1 918 ? 6.112 -26.786 5.128 1.00 89.50 918 LEU A O 1
ATOM 7109 N N . PHE A 1 919 ? 8.351 -26.805 5.206 1.00 87.69 919 PHE A N 1
ATOM 7110 C CA . PHE A 1 919 ? 8.406 -27.354 6.559 1.00 87.69 919 PHE A CA 1
ATOM 7111 C C . PHE A 1 919 ? 7.923 -26.332 7.592 1.00 87.69 919 PHE A C 1
ATOM 7113 O O . PHE A 1 919 ? 7.074 -26.666 8.418 1.00 87.69 919 PHE A O 1
ATOM 7120 N N . VAL A 1 920 ? 8.368 -25.072 7.497 1.00 91.38 920 VAL A N 1
ATOM 7121 C CA . VAL A 1 920 ? 7.870 -23.974 8.347 1.00 91.38 920 VAL A CA 1
ATOM 7122 C C . VAL A 1 920 ? 6.359 -23.788 8.180 1.00 91.38 920 VAL A C 1
ATOM 7124 O O . VAL A 1 920 ? 5.645 -23.738 9.181 1.00 91.38 920 VAL A O 1
ATOM 7127 N N . ALA A 1 921 ? 5.851 -23.766 6.944 1.00 93.69 921 ALA A N 1
ATOM 7128 C CA . ALA A 1 921 ? 4.415 -23.712 6.677 1.00 93.69 921 ALA A CA 1
ATOM 7129 C C . ALA A 1 921 ? 3.675 -24.930 7.252 1.00 93.69 921 ALA A C 1
ATOM 7131 O O . ALA A 1 921 ? 2.603 -24.786 7.833 1.00 93.69 921 ALA A O 1
ATOM 7132 N N . GLY A 1 922 ? 4.266 -26.123 7.150 1.00 92.31 922 GLY A N 1
ATOM 7133 C CA . GLY A 1 922 ? 3.729 -27.368 7.694 1.00 92.31 922 GLY A CA 1
ATOM 7134 C C . GLY A 1 922 ? 3.545 -27.329 9.209 1.00 92.31 922 GLY A C 1
ATOM 7135 O O . GLY A 1 922 ? 2.488 -27.730 9.691 1.00 92.31 922 GLY A O 1
ATOM 7136 N N . LEU A 1 923 ? 4.517 -26.802 9.961 1.00 90.94 923 LEU A N 1
ATOM 7137 C CA . LEU A 1 923 ? 4.440 -26.685 11.428 1.00 90.94 923 LEU A CA 1
ATOM 7138 C C . LEU A 1 923 ? 3.305 -25.763 11.918 1.00 90.94 923 LEU A C 1
ATOM 7140 O O . LEU A 1 923 ? 2.846 -25.906 13.056 1.00 90.94 923 LEU A O 1
ATOM 7144 N N . GLU A 1 924 ? 2.847 -24.841 11.067 1.00 92.94 924 GLU A N 1
ATOM 7145 C CA . GLU A 1 924 ? 1.791 -23.866 11.371 1.00 92.94 924 GLU A CA 1
ATOM 7146 C C . GLU A 1 924 ? 0.504 -24.069 10.548 1.00 92.94 924 GLU A C 1
ATOM 7148 O O . GLU A 1 924 ? -0.425 -23.266 10.637 1.00 92.94 924 GLU A O 1
ATOM 7153 N N . ALA A 1 925 ? 0.409 -25.137 9.749 1.00 94.00 925 ALA A N 1
ATOM 7154 C CA . ALA A 1 925 ? -0.734 -25.368 8.873 1.00 94.00 925 ALA A CA 1
ATOM 7155 C C . ALA A 1 925 ? -2.002 -25.730 9.665 1.00 94.00 925 ALA A C 1
ATOM 7157 O O . ALA A 1 925 ? -2.128 -26.837 10.193 1.00 94.00 925 ALA A O 1
ATOM 7158 N N . VAL A 1 926 ? -2.967 -24.809 9.706 1.00 90.44 926 VAL A N 1
ATOM 7159 C CA . VAL A 1 926 ? -4.308 -25.008 10.291 1.00 90.44 926 VAL A CA 1
ATOM 7160 C C . VAL A 1 926 ? -5.212 -25.773 9.326 1.00 90.44 926 VAL A C 1
ATOM 7162 O O . VAL A 1 926 ? -5.794 -26.798 9.671 1.00 90.44 926 VAL A O 1
ATOM 7165 N N . ASP A 1 927 ? -5.317 -25.273 8.098 1.00 90.44 927 ASP A N 1
ATOM 7166 C CA . ASP A 1 927 ? -6.311 -25.717 7.129 1.00 90.44 927 ASP A CA 1
ATOM 7167 C C . ASP A 1 927 ? -5.961 -27.081 6.522 1.00 90.44 927 ASP A C 1
ATOM 7169 O O . ASP A 1 927 ? -4.858 -27.294 6.011 1.00 90.44 927 ASP A O 1
ATOM 7173 N N . THR A 1 928 ? -6.921 -28.013 6.535 1.00 91.44 928 THR A N 1
ATOM 7174 C CA . THR A 1 928 ? -6.730 -29.383 6.027 1.00 91.44 928 THR A CA 1
ATOM 7175 C C . THR A 1 928 ? -6.304 -29.410 4.558 1.00 91.44 928 THR A C 1
ATOM 7177 O O . THR A 1 928 ? -5.493 -30.251 4.181 1.00 91.44 928 THR A O 1
ATOM 7180 N N . GLU A 1 929 ? -6.788 -28.474 3.739 1.00 93.31 929 GLU A N 1
ATOM 7181 C CA . GLU A 1 929 ? -6.367 -28.336 2.341 1.00 93.31 929 GLU A CA 1
ATOM 7182 C C . GLU A 1 929 ? -4.864 -28.042 2.227 1.00 93.31 929 GLU A C 1
ATOM 7184 O O . GLU A 1 929 ? -4.151 -28.746 1.513 1.00 93.31 929 GLU A O 1
ATOM 7189 N N . ASN A 1 930 ? -4.357 -27.068 2.988 1.00 93.75 930 ASN A N 1
ATOM 7190 C CA . ASN A 1 930 ? -2.939 -26.708 2.971 1.00 93.75 930 ASN A CA 1
ATOM 7191 C C . ASN A 1 930 ? -2.071 -27.835 3.543 1.00 93.75 930 ASN A C 1
ATOM 7193 O O . ASN A 1 930 ? -1.043 -28.160 2.954 1.00 93.75 930 ASN A O 1
ATOM 7197 N N . ARG A 1 931 ? -2.521 -28.526 4.603 1.00 94.31 931 ARG A N 1
ATOM 7198 C CA . ARG A 1 931 ? -1.863 -29.755 5.093 1.00 94.31 931 ARG A CA 1
ATOM 7199 C C . ARG A 1 931 ? -1.733 -30.812 3.989 1.00 94.31 931 ARG A C 1
ATOM 7201 O O . ARG A 1 931 ? -0.660 -31.389 3.821 1.00 94.31 931 ARG A O 1
ATOM 7208 N N . LEU A 1 932 ? -2.796 -31.052 3.216 1.00 91.81 932 LEU A N 1
ATOM 7209 C CA . LEU A 1 932 ? -2.793 -32.013 2.105 1.00 91.81 932 LEU A CA 1
ATOM 7210 C C . LEU A 1 932 ? -1.885 -31.572 0.947 1.00 91.81 932 LEU A C 1
ATOM 7212 O O . LEU A 1 932 ? -1.134 -32.401 0.432 1.00 91.81 932 LEU A O 1
ATOM 7216 N N . LYS A 1 933 ? -1.909 -30.287 0.562 1.00 91.62 933 LYS A N 1
ATOM 7217 C CA . LYS A 1 933 ? -1.007 -29.724 -0.459 1.00 91.62 933 LYS A CA 1
ATOM 7218 C C . LYS A 1 933 ? 0.466 -29.877 -0.050 1.00 91.62 933 LYS A C 1
ATOM 7220 O O . LYS A 1 933 ? 1.263 -30.341 -0.861 1.00 91.62 933 LYS A O 1
ATOM 7225 N N . ILE A 1 934 ? 0.809 -29.573 1.208 1.00 90.38 934 ILE A N 1
ATOM 7226 C CA . ILE A 1 934 ? 2.175 -29.705 1.750 1.00 90.38 934 ILE A CA 1
ATOM 7227 C C . ILE A 1 934 ? 2.640 -31.165 1.717 1.00 90.38 934 ILE A C 1
ATOM 7229 O O . ILE A 1 934 ? 3.712 -31.432 1.182 1.00 90.38 934 ILE A O 1
ATOM 7233 N N . VAL A 1 935 ? 1.832 -32.118 2.207 1.00 88.44 935 VAL A N 1
ATOM 7234 C CA . VAL A 1 935 ? 2.173 -33.556 2.139 1.00 88.44 935 VAL A CA 1
ATOM 7235 C C . VAL A 1 935 ? 2.387 -33.994 0.695 1.00 88.44 935 VAL A C 1
ATOM 7237 O O . VAL A 1 935 ? 3.435 -34.543 0.382 1.00 88.44 935 VAL A O 1
ATOM 7240 N N . LYS A 1 936 ? 1.449 -33.677 -0.207 1.00 86.69 936 LYS A N 1
ATOM 7241 C CA . LYS A 1 936 ? 1.551 -34.040 -1.627 1.00 86.69 936 LYS A CA 1
ATOM 7242 C C . LYS A 1 936 ? 2.825 -33.487 -2.282 1.00 86.69 936 LYS A C 1
ATOM 7244 O O . LYS A 1 936 ? 3.400 -34.154 -3.133 1.00 86.69 936 LYS A O 1
ATOM 7249 N N . LYS A 1 937 ? 3.249 -32.273 -1.914 1.00 84.50 937 LYS A N 1
ATOM 7250 C CA . LYS A 1 937 ? 4.474 -31.654 -2.439 1.00 84.50 937 LYS A CA 1
ATOM 7251 C C . LYS A 1 937 ? 5.739 -32.284 -1.839 1.00 84.50 937 LYS A C 1
ATOM 7253 O O . LYS A 1 937 ? 6.717 -32.444 -2.558 1.00 84.50 937 LYS A O 1
ATOM 7258 N N . MET A 1 938 ? 5.707 -32.665 -0.558 1.00 78.44 938 MET A N 1
ATOM 7259 C CA . MET A 1 938 ? 6.817 -33.338 0.132 1.00 78.44 938 MET A CA 1
ATOM 7260 C C . MET A 1 938 ? 7.003 -34.810 -0.263 1.00 78.44 938 MET A C 1
ATOM 7262 O O . MET A 1 938 ? 8.133 -35.278 -0.246 1.00 78.44 938 MET A O 1
ATOM 7266 N N . ASP A 1 939 ? 5.931 -35.519 -0.628 1.00 72.38 939 ASP A N 1
ATOM 7267 C CA . ASP A 1 939 ? 5.938 -36.936 -1.045 1.00 72.38 939 ASP A CA 1
ATOM 7268 C C . ASP A 1 939 ? 6.564 -37.166 -2.447 1.00 72.38 939 ASP A C 1
ATOM 7270 O O . ASP A 1 939 ? 6.476 -38.273 -2.985 1.00 72.38 939 ASP A O 1
ATOM 7274 N N . HIS A 1 940 ? 7.048 -36.118 -3.128 1.00 68.56 940 HIS A N 1
ATOM 7275 C CA . HIS A 1 940 ? 7.532 -36.161 -4.520 1.00 68.56 940 HIS A CA 1
ATOM 7276 C C . HIS A 1 940 ? 8.913 -35.481 -4.686 1.00 68.56 940 HIS A C 1
ATOM 7278 O O . HIS A 1 940 ? 9.281 -35.101 -5.799 1.00 68.56 940 HIS A O 1
ATOM 7284 N N . LEU A 1 941 ? 9.674 -35.277 -3.606 1.00 66.31 941 LEU A N 1
ATOM 7285 C CA . LEU A 1 941 ? 10.905 -34.480 -3.609 1.00 66.31 941 LEU A CA 1
ATOM 7286 C C . LEU A 1 941 ? 12.133 -35.289 -4.083 1.00 66.31 941 LEU A C 1
ATOM 7288 O O . LEU A 1 941 ? 12.472 -36.323 -3.502 1.00 66.31 941 LEU A O 1
ATOM 7292 N N . PRO A 1 942 ? 12.884 -34.813 -5.094 1.00 54.34 942 PRO A N 1
ATOM 7293 C CA . PRO A 1 942 ? 14.045 -35.525 -5.613 1.00 54.34 942 PRO A CA 1
ATOM 7294 C C . PRO A 1 942 ? 15.255 -35.447 -4.665 1.00 54.34 942 PRO A C 1
ATOM 7296 O O . PRO A 1 942 ? 15.333 -34.633 -3.744 1.00 54.34 942 PRO A O 1
ATOM 7299 N N . GLY A 1 943 ? 16.268 -36.272 -4.938 1.00 55.62 943 GLY A N 1
ATOM 7300 C CA . GLY A 1 943 ? 17.580 -36.175 -4.290 1.00 55.62 943 GLY A CA 1
ATOM 7301 C C . GLY A 1 943 ? 17.621 -36.755 -2.873 1.00 55.62 943 GLY A C 1
ATOM 7302 O O . GLY A 1 943 ? 17.024 -37.798 -2.610 1.00 55.62 943 GLY A O 1
ATOM 7303 N N . ILE A 1 944 ? 18.355 -36.088 -1.966 1.00 50.34 944 ILE A N 1
ATOM 7304 C CA . ILE A 1 944 ? 18.588 -36.515 -0.562 1.00 50.34 944 ILE A CA 1
ATOM 7305 C C . ILE A 1 944 ? 17.273 -36.830 0.166 1.00 50.34 944 ILE A C 1
ATOM 7307 O O . ILE A 1 944 ? 17.217 -37.705 1.034 1.00 50.34 944 ILE A O 1
ATOM 7311 N N . TRP A 1 945 ? 16.221 -36.100 -0.191 1.00 54.81 945 TRP A N 1
ATOM 7312 C CA . TRP A 1 945 ? 14.947 -36.072 0.508 1.00 54.81 945 TRP A CA 1
ATOM 7313 C C . TRP A 1 945 ? 14.083 -37.296 0.259 1.00 54.81 945 TRP A C 1
ATOM 7315 O O . TRP A 1 945 ? 13.434 -37.730 1.204 1.00 54.81 945 TRP A O 1
ATOM 7325 N N . SER A 1 946 ? 14.169 -37.908 -0.927 1.00 50.94 946 SER A N 1
ATOM 7326 C CA . SER A 1 946 ? 13.374 -39.077 -1.356 1.00 50.94 946 SER A CA 1
ATOM 7327 C C . SER A 1 946 ? 13.457 -40.308 -0.429 1.00 50.94 946 SER A C 1
ATOM 7329 O O . SER A 1 946 ? 12.650 -41.231 -0.520 1.00 50.94 946 SER A O 1
ATOM 7331 N N . HIS A 1 947 ? 14.416 -40.338 0.505 1.00 51.16 947 HIS A N 1
ATOM 7332 C CA . HIS A 1 947 ? 14.565 -41.390 1.524 1.00 51.16 947 HIS A CA 1
ATOM 7333 C C . HIS A 1 947 ? 14.234 -40.922 2.956 1.00 51.16 947 HIS A C 1
ATOM 7335 O O . HIS A 1 947 ? 14.244 -41.723 3.892 1.00 51.16 947 HIS A O 1
ATOM 7341 N N . ARG A 1 948 ? 13.943 -39.628 3.138 1.00 53.66 948 ARG A N 1
ATOM 7342 C CA . ARG A 1 948 ? 13.526 -38.985 4.396 1.00 53.66 948 ARG A CA 1
ATOM 7343 C C . ARG A 1 948 ? 12.073 -38.483 4.379 1.00 53.66 948 ARG A C 1
ATOM 7345 O O . ARG A 1 948 ? 11.555 -38.212 5.462 1.00 53.66 948 ARG A O 1
ATOM 7352 N N . GLU A 1 949 ? 11.407 -38.400 3.220 1.00 55.81 949 GLU A N 1
ATOM 7353 C CA . GLU A 1 949 ? 10.025 -37.887 3.050 1.00 55.81 949 GLU A CA 1
ATOM 7354 C C . GLU A 1 949 ? 9.062 -38.439 4.112 1.00 55.81 949 GLU A C 1
ATOM 7356 O O . GLU A 1 949 ? 8.418 -37.688 4.849 1.00 55.81 949 GLU A O 1
ATOM 7361 N N . SER A 1 950 ? 9.055 -39.766 4.285 1.00 59.91 950 SER A N 1
ATOM 7362 C CA . SER A 1 950 ? 8.175 -40.458 5.229 1.00 59.91 950 SER A CA 1
ATOM 7363 C C . SER A 1 950 ? 8.385 -40.041 6.689 1.00 59.91 950 SER A C 1
ATOM 7365 O O . SER A 1 950 ? 7.448 -40.136 7.480 1.00 59.91 950 SER A O 1
ATOM 7367 N N . ARG A 1 951 ? 9.590 -39.585 7.067 1.00 69.25 951 ARG A N 1
ATOM 7368 C CA . ARG A 1 951 ? 9.917 -39.108 8.424 1.00 69.25 951 ARG A CA 1
ATOM 7369 C C . ARG A 1 951 ? 9.565 -37.626 8.610 1.00 69.25 951 ARG A C 1
ATOM 7371 O O . ARG A 1 951 ? 9.048 -37.279 9.668 1.00 69.25 951 ARG A O 1
ATOM 7378 N N . PHE A 1 952 ? 9.735 -36.778 7.591 1.00 74.25 952 PHE A N 1
ATOM 7379 C CA . PHE A 1 952 ? 9.263 -35.383 7.627 1.00 74.25 952 PHE A CA 1
ATOM 7380 C C . PHE A 1 952 ? 7.741 -35.295 7.714 1.00 74.25 952 PHE A C 1
ATOM 7382 O O . PHE A 1 952 ? 7.200 -34.632 8.598 1.00 74.25 952 PHE A O 1
ATOM 7389 N N . VAL A 1 953 ? 7.042 -36.027 6.847 1.00 81.62 953 VAL A N 1
ATOM 7390 C CA . VAL A 1 953 ? 5.578 -36.081 6.842 1.00 81.62 953 VAL A CA 1
ATOM 7391 C C . VAL A 1 953 ? 5.041 -36.714 8.133 1.00 81.62 953 VAL A C 1
ATOM 7393 O O . VAL A 1 953 ? 4.009 -36.277 8.644 1.00 81.62 953 VAL A O 1
ATOM 7396 N N . ALA A 1 954 ? 5.739 -37.697 8.716 1.00 83.56 954 ALA A N 1
ATOM 7397 C CA . ALA A 1 954 ? 5.394 -38.228 10.036 1.00 83.56 954 ALA A CA 1
ATOM 7398 C C . ALA A 1 954 ? 5.575 -37.185 11.156 1.00 83.56 954 ALA A C 1
ATOM 7400 O O . ALA A 1 954 ? 4.661 -37.029 11.963 1.00 83.56 954 ALA A O 1
ATOM 7401 N N . CYS A 1 955 ? 6.674 -36.420 11.153 1.00 85.06 955 CYS A N 1
ATOM 7402 C CA . CYS A 1 955 ? 6.897 -35.319 12.094 1.00 85.06 955 CYS A CA 1
ATOM 7403 C C . CYS A 1 955 ? 5.791 -34.256 11.997 1.00 85.06 955 CYS A C 1
ATOM 7405 O O . CYS A 1 955 ? 5.218 -33.877 13.016 1.00 85.06 955 CYS A O 1
ATOM 7407 N N . LEU A 1 956 ? 5.435 -33.806 10.786 1.00 89.31 956 LEU A N 1
ATOM 7408 C CA . LEU A 1 956 ? 4.342 -32.843 10.589 1.00 89.31 956 LEU A CA 1
ATOM 7409 C C . LEU A 1 956 ? 3.002 -33.389 11.099 1.00 89.31 956 LEU A C 1
ATOM 7411 O O . LEU A 1 956 ? 2.280 -32.688 11.804 1.00 89.31 956 LEU A O 1
ATOM 7415 N N . ARG A 1 957 ? 2.689 -34.661 10.819 1.00 90.38 957 ARG A N 1
ATOM 7416 C CA . ARG A 1 957 ? 1.482 -35.325 11.341 1.00 90.38 957 ARG A CA 1
ATOM 7417 C C . ARG A 1 957 ? 1.480 -35.443 12.865 1.00 90.38 957 ARG A C 1
ATOM 7419 O O . ARG A 1 957 ? 0.402 -35.445 13.449 1.00 90.38 957 ARG A O 1
ATOM 7426 N N . ASP A 1 958 ? 2.639 -35.561 13.506 1.00 88.88 958 ASP A N 1
ATOM 7427 C CA . ASP A 1 958 ? 2.740 -35.580 14.967 1.00 88.88 958 ASP A CA 1
ATOM 7428 C C . ASP A 1 958 ? 2.489 -34.190 15.563 1.00 88.88 958 ASP A C 1
ATOM 7430 O O . ASP A 1 958 ? 1.633 -34.036 16.434 1.00 88.88 958 ASP A O 1
ATOM 7434 N N . VAL A 1 959 ? 3.122 -33.160 14.991 1.00 89.50 959 VAL A N 1
ATOM 7435 C CA . VAL A 1 959 ? 2.873 -31.751 15.331 1.00 89.50 959 VAL A CA 1
ATOM 7436 C C . VAL A 1 959 ? 1.395 -31.397 15.162 1.00 89.50 959 VAL A C 1
ATOM 7438 O O . VAL A 1 959 ? 0.819 -30.785 16.056 1.00 89.50 959 VAL A O 1
ATOM 7441 N N . TRP A 1 960 ? 0.738 -31.831 14.082 1.00 93.00 960 TRP A N 1
ATOM 7442 C CA . TRP A 1 960 ? -0.693 -31.583 13.881 1.00 93.00 960 TRP A CA 1
ATOM 7443 C C . TRP A 1 960 ? -1.573 -32.220 14.956 1.00 93.00 960 TRP A C 1
ATOM 7445 O O . TRP A 1 960 ? -2.478 -31.548 15.431 1.00 93.00 960 TRP A O 1
ATOM 7455 N N . LYS A 1 961 ? -1.294 -33.447 15.424 1.00 91.81 961 LYS A N 1
ATOM 7456 C CA . LYS A 1 961 ? -2.054 -34.032 16.550 1.00 91.81 961 LYS A CA 1
ATOM 7457 C C . LYS A 1 961 ? -1.935 -33.179 17.812 1.00 91.81 961 LYS A C 1
ATOM 7459 O O . LYS A 1 961 ? -2.933 -32.957 18.489 1.00 91.81 961 LYS A O 1
ATOM 7464 N N . ILE A 1 962 ? -0.722 -32.713 18.120 1.00 89.56 962 ILE A N 1
ATOM 7465 C CA . ILE A 1 962 ? -0.449 -31.884 19.300 1.00 89.56 962 ILE A CA 1
ATOM 7466 C C . ILE A 1 962 ? -1.216 -30.559 19.178 1.00 89.56 962 ILE A C 1
ATOM 7468 O O . ILE A 1 962 ? -2.007 -30.218 20.056 1.00 89.56 962 ILE A O 1
ATOM 7472 N N . ARG A 1 963 ? -1.057 -29.862 18.048 1.00 88.06 963 ARG A N 1
ATOM 7473 C CA . ARG A 1 963 ? -1.712 -28.580 17.740 1.00 88.06 963 ARG A CA 1
ATOM 7474 C C . ARG A 1 963 ? -3.236 -28.659 17.687 1.00 88.06 963 ARG A C 1
ATOM 7476 O O . ARG A 1 963 ? -3.902 -27.742 18.151 1.00 88.06 963 ARG A O 1
ATOM 7483 N N . ASP A 1 964 ? -3.790 -29.743 17.154 1.00 88.25 964 ASP A N 1
ATOM 7484 C CA . ASP A 1 964 ? -5.239 -29.957 17.099 1.00 88.25 964 ASP A CA 1
ATOM 7485 C C . ASP A 1 964 ? -5.812 -30.298 18.489 1.00 88.25 964 ASP A C 1
ATOM 7487 O O . ASP A 1 964 ? -6.989 -30.041 18.745 1.00 88.25 964 ASP A O 1
ATOM 7491 N N . SER A 1 965 ? -4.992 -30.848 19.397 1.00 87.81 965 SER A N 1
ATOM 7492 C CA . SER A 1 965 ? -5.384 -31.138 20.785 1.00 87.81 965 SER A CA 1
ATOM 7493 C C . SER A 1 965 ? -5.313 -29.923 21.721 1.00 87.81 965 SER A C 1
ATOM 7495 O O . SER A 1 965 ? -6.135 -29.817 22.630 1.00 87.81 965 SER A O 1
ATOM 7497 N N . ASP A 1 966 ? -4.392 -28.986 21.467 1.00 82.88 966 ASP A N 1
ATOM 7498 C CA . ASP A 1 966 ? -4.323 -27.676 22.126 1.00 82.88 966 ASP A CA 1
ATOM 7499 C C . ASP A 1 966 ? -4.104 -26.551 21.091 1.00 82.88 966 ASP A C 1
ATOM 7501 O O . ASP A 1 966 ? -2.971 -26.110 20.857 1.00 82.88 966 ASP A O 1
ATOM 7505 N N . PRO A 1 967 ? -5.186 -26.037 20.471 1.00 79.69 967 PRO A N 1
ATOM 7506 C CA . PRO A 1 967 ? -5.089 -24.954 19.495 1.00 79.69 967 PRO A CA 1
ATOM 7507 C C . PRO A 1 967 ? -4.564 -23.633 20.073 1.00 79.69 967 PRO A C 1
ATOM 7509 O O . PRO A 1 967 ? -4.160 -22.761 19.302 1.00 79.69 967 PRO A O 1
ATOM 7512 N N . GLY A 1 968 ? -4.569 -23.473 21.403 1.00 76.94 968 GLY A N 1
ATOM 7513 C CA . GLY A 1 968 ? -4.033 -22.307 22.106 1.00 76.94 968 GLY A CA 1
ATOM 7514 C C . GLY A 1 968 ? -2.527 -22.379 22.373 1.00 76.94 968 GLY A C 1
ATOM 7515 O O . GLY A 1 968 ? -1.946 -21.380 22.799 1.00 76.94 968 GLY A O 1
ATOM 7516 N N . ALA A 1 969 ? -1.882 -23.520 22.109 1.00 79.19 969 ALA A N 1
ATOM 7517 C CA . ALA A 1 969 ? -0.465 -23.718 22.374 1.00 79.19 969 ALA A CA 1
ATOM 7518 C C . ALA A 1 969 ? 0.429 -22.771 21.551 1.00 79.19 969 ALA A C 1
ATOM 7520 O O . ALA A 1 969 ? 0.630 -22.945 20.340 1.00 79.19 969 ALA A O 1
ATOM 7521 N N . VAL A 1 970 ? 1.023 -21.794 22.242 1.00 84.44 970 VAL A N 1
ATOM 7522 C CA . VAL A 1 970 ? 2.161 -21.000 21.756 1.00 84.44 970 VAL A CA 1
ATOM 7523 C C . VAL A 1 970 ? 3.380 -21.895 21.537 1.00 84.44 970 VAL A C 1
ATOM 7525 O O . VAL A 1 970 ? 3.454 -23.004 22.066 1.00 84.44 970 VAL A O 1
ATOM 7528 N N . TRP A 1 971 ? 4.366 -21.431 20.765 1.00 86.88 971 TRP A N 1
ATOM 7529 C CA . TRP A 1 971 ? 5.477 -22.287 20.344 1.00 86.88 971 TRP A CA 1
ATOM 7530 C C . TRP A 1 971 ? 6.166 -23.050 21.480 1.00 86.88 971 TRP A C 1
ATOM 7532 O O . TRP A 1 971 ? 6.324 -24.270 21.407 1.00 86.88 971 TRP A O 1
ATOM 7542 N N . ILE A 1 972 ? 6.515 -22.344 22.554 1.00 84.44 972 ILE A N 1
ATOM 7543 C CA . ILE A 1 972 ? 7.273 -22.918 23.665 1.00 84.44 972 ILE A CA 1
ATOM 7544 C C . ILE A 1 972 ? 6.493 -23.983 24.463 1.00 84.44 972 ILE A C 1
ATOM 7546 O O . ILE A 1 972 ? 7.112 -24.769 25.173 1.00 84.44 972 ILE A O 1
ATOM 7550 N N . SER A 1 973 ? 5.157 -24.065 24.348 1.00 84.12 973 SER A N 1
ATOM 7551 C CA . SER A 1 973 ? 4.362 -25.060 25.086 1.00 84.12 973 SER A CA 1
ATOM 7552 C C . SER A 1 973 ? 4.155 -26.378 24.332 1.00 84.12 973 SER A C 1
ATOM 7554 O O . SER A 1 973 ? 4.103 -27.430 24.972 1.00 84.12 973 SER A O 1
ATOM 7556 N N . TRP A 1 974 ? 4.069 -26.369 22.995 1.00 86.50 974 TRP A N 1
ATOM 7557 C CA . TRP A 1 974 ? 3.928 -27.608 22.209 1.00 86.50 974 TRP A CA 1
ATOM 7558 C C . TRP A 1 974 ? 5.260 -28.210 21.763 1.00 86.50 974 TRP A C 1
ATOM 7560 O O . TRP A 1 974 ? 5.326 -29.417 21.542 1.00 86.50 974 TRP A O 1
ATOM 7570 N N . ILE A 1 975 ? 6.328 -27.411 21.649 1.00 85.25 975 ILE A N 1
ATOM 7571 C CA . ILE A 1 975 ? 7.616 -27.872 21.102 1.00 85.25 975 ILE A CA 1
ATOM 7572 C C . ILE A 1 975 ? 8.204 -29.070 21.863 1.00 85.25 975 ILE A C 1
ATOM 7574 O O . ILE A 1 975 ? 8.787 -29.966 21.261 1.00 85.25 975 ILE A O 1
ATOM 7578 N N . HIS A 1 976 ? 7.980 -29.125 23.178 1.00 83.12 976 HIS A N 1
ATOM 7579 C CA . HIS A 1 976 ? 8.434 -30.203 24.061 1.00 83.12 976 HIS A CA 1
ATOM 7580 C C . HIS A 1 976 ? 7.541 -31.458 24.041 1.00 83.12 976 HIS A C 1
ATOM 7582 O O . HIS A 1 976 ? 7.846 -32.425 24.733 1.00 83.12 976 HIS A O 1
ATOM 7588 N N . GLN A 1 977 ? 6.436 -31.444 23.288 1.00 86.25 977 GLN A N 1
ATOM 7589 C CA . GLN A 1 977 ? 5.493 -32.564 23.173 1.00 86.25 977 GLN A CA 1
ATOM 7590 C C . GLN A 1 977 ? 5.740 -33.420 21.918 1.00 86.25 977 GLN A C 1
ATOM 7592 O O . GLN A 1 977 ? 5.163 -34.497 21.796 1.00 86.25 977 GLN A O 1
ATOM 7597 N N . VAL A 1 978 ? 6.580 -32.950 20.986 1.00 84.25 978 VAL A N 1
ATOM 7598 C CA . VAL A 1 978 ? 6.919 -33.659 19.741 1.00 84.25 978 VAL A CA 1
ATOM 7599 C C . VAL A 1 978 ? 7.711 -34.928 20.049 1.00 84.25 978 VAL A C 1
ATOM 7601 O O . VAL A 1 978 ? 8.621 -34.912 20.879 1.00 84.25 978 VAL A O 1
ATOM 7604 N N . SER A 1 979 ? 7.381 -36.028 19.368 1.00 82.69 979 SER A N 1
ATOM 7605 C CA . SER A 1 979 ? 7.963 -37.338 19.664 1.00 82.69 979 SER A CA 1
ATOM 7606 C C . SER A 1 979 ? 9.501 -37.370 19.521 1.00 82.69 979 SER A C 1
ATOM 7608 O O . SER A 1 979 ? 10.014 -37.004 18.456 1.00 82.69 979 SER A O 1
ATOM 7610 N N . PRO A 1 980 ? 10.243 -37.910 20.518 1.00 74.62 980 PRO A N 1
ATOM 7611 C CA . PRO A 1 980 ? 11.708 -38.053 20.498 1.00 74.62 980 PRO A CA 1
ATOM 7612 C C . PRO A 1 980 ? 12.323 -38.886 19.355 1.00 74.62 980 PRO A C 1
ATOM 7614 O O . PRO A 1 980 ? 13.531 -39.087 19.321 1.00 74.62 980 PRO A O 1
ATOM 7617 N N . GLU A 1 981 ? 11.525 -39.413 18.425 1.00 72.88 981 GLU A N 1
ATOM 7618 C CA . GLU A 1 981 ? 11.992 -40.169 17.253 1.00 72.88 981 GLU A CA 1
ATOM 7619 C C . GLU A 1 981 ? 12.195 -39.298 16.000 1.00 72.88 981 GLU A C 1
ATOM 7621 O O . GLU A 1 981 ? 12.989 -39.651 15.128 1.00 72.88 981 GLU A O 1
ATOM 7626 N N . PHE A 1 982 ? 11.559 -38.121 15.923 1.00 71.44 982 PHE A N 1
ATOM 7627 C CA . PHE A 1 982 ? 11.791 -37.139 14.845 1.00 71.44 982 PHE A CA 1
ATOM 7628 C C . PHE A 1 982 ? 13.048 -36.287 15.075 1.00 71.44 982 PHE A C 1
ATOM 7630 O O . PHE A 1 982 ? 13.399 -35.409 14.290 1.00 71.44 982 PHE A O 1
ATOM 7637 N N . GLU A 1 983 ? 13.756 -36.604 16.150 1.00 58.00 983 GLU A N 1
ATOM 7638 C CA . GLU A 1 983 ? 14.892 -35.901 16.708 1.00 58.00 983 GLU A CA 1
ATOM 7639 C C . GLU A 1 983 ? 16.099 -35.736 15.771 1.00 58.00 983 GLU A C 1
ATOM 7641 O O . GLU A 1 983 ? 16.805 -34.735 15.869 1.00 58.00 983 GLU A O 1
ATOM 7646 N N . ASP A 1 984 ? 16.372 -36.686 14.880 1.00 51.50 984 ASP A N 1
ATOM 7647 C CA . ASP A 1 984 ? 17.609 -36.693 14.080 1.00 51.50 984 ASP A CA 1
ATOM 7648 C C . ASP A 1 984 ? 17.449 -36.084 12.674 1.00 51.50 984 ASP A C 1
ATOM 7650 O O . ASP A 1 984 ? 18.418 -35.999 11.919 1.00 51.50 984 ASP A O 1
ATOM 7654 N N . TYR A 1 985 ? 16.235 -35.658 12.306 1.00 54.16 985 TYR A N 1
ATOM 7655 C CA . TYR A 1 985 ? 15.853 -35.436 10.901 1.00 54.16 985 TYR A CA 1
ATOM 7656 C C . TYR A 1 985 ? 15.680 -33.970 10.494 1.00 54.16 985 TYR A C 1
ATOM 7658 O O . TYR A 1 985 ? 15.482 -33.699 9.320 1.00 54.16 985 TYR A O 1
ATOM 7666 N N . ILE A 1 986 ? 15.777 -33.040 11.441 1.00 52.56 986 ILE A N 1
ATOM 7667 C CA . ILE A 1 986 ? 15.461 -31.609 11.277 1.00 52.56 986 ILE A CA 1
ATOM 7668 C C . ILE A 1 986 ? 16.675 -30.680 10.978 1.00 52.56 986 ILE A C 1
ATOM 7670 O O . ILE A 1 986 ? 16.436 -29.595 10.458 1.00 52.56 986 ILE A O 1
ATOM 7674 N N . PRO A 1 987 ? 17.960 -31.009 11.264 1.00 43.75 987 PRO A N 1
ATOM 7675 C CA . PRO A 1 987 ? 19.039 -30.008 11.140 1.00 43.75 987 PRO A CA 1
ATOM 7676 C C . PRO A 1 987 ? 19.520 -29.612 9.735 1.00 43.75 987 PRO A C 1
ATOM 7678 O O . PRO A 1 987 ? 20.370 -28.723 9.646 1.00 43.75 987 PRO A O 1
ATOM 7681 N N . CYS A 1 988 ? 19.106 -30.305 8.672 1.00 36.12 988 CYS A N 1
ATOM 7682 C CA . CYS A 1 988 ? 19.722 -30.200 7.344 1.00 36.12 988 CYS A CA 1
ATOM 7683 C C . CYS A 1 988 ? 18.691 -30.391 6.247 1.00 36.12 988 CYS A C 1
ATOM 7685 O O . CYS A 1 988 ? 18.027 -31.452 6.328 1.00 36.12 988 CYS A O 1
#

Mean predicted aligned error: 20.04 Å